Protein 7US5 (pdb70)

Foldseek 3Di:
DDDFQEEEEECCQAPQNLLLVVCCVVPHPYQYEYEEAPPRDCVSPPVCVVVQVVVPSYHYQYDALLDLVSLLCCCVVPLHQEYAYPDAPQDQLVCAVVVVRRLCSLQVSLVSNLVSQLVCCVVPVRAHAYEQEAALCQQPQPDPPDADDPPRHGDNQGSNSVSSVSSLCSQQCSCVPRVRLGEYEHEFAAFFQRRPCLDQLNLLLLQLLCVQVVNDDLEQEAADQLAKTFYFHSNQVSVLVVQVSVCSVVVNARRSHYAYDGADDMDRSVVSSLLSLVLDPCSVVHHYDHDPSNYGPGGSRYHHHDRVVSVVRGVGHGDDDVSVRSNRNSVSSNVCVVVVVRDDSD/DEEEEECCQADLNVLLVVCCVVPHPYQYEYEDAPPDDCVSPPVVVVCQVVVPSYHYQYDALLDLVSLLCVCVVPLGQEYAHPDAPQDQLVCAVVVVCRQCSLQVSLVSNLVSQLVCCVVPVSAHAYEQEAALLQCFAPDPPPQDFPPGHGDDQGSNSVSSVSSLVSQLCSCVPRVRLYEYEHEWAAFFQRPDCPDLLNLLLLLLLCVLVPVDDLEQEAADQQAKTFYFHSNQVSVLVVQVSVCSVVVNARRSHYFYHGAQDMDRSVVSSVLSLVLDPCSVPHHYHHDDSNYGPGGGHDDNNDRVPSVVRGVGHRDDDVSNRSNRNSVSSNVCVVVVVRDDSD/DEEEEECCQAPLNVLLVVCCVVPHPYQYEYEDAPPPDCPSCPVVVVCQVVVPSYHYQYDALLDLVSLLCCCVVPLGQEYAHPDAPQDQLVCQVVVVRRLCCLQVSLVSNLVSQLVCCVPPVSAHQYEQEAALCQQPQPDPPDADWPPRHGDCQGSNSVSSVNSLCSQLCSCVPRVRLGEYEHEFAAFFARRPCLDQLNLLLLLLLCVLVVNDPLEREAADLLFKTFYAYSNQVSVLVVQVSVCSVVVNARRSHYAYDGAQDMDRNVVSSVLSLVLDPCSVPHHYDYDPSNYDPGGNGYHHHDRVVSVVRGVGHGDDDVSNRSNRNSVSSNVCVVVVVRDDSD/DAEEEEECCQAPQNVVLVVCCVVPHLYQYEYEDAPPDDCVSPPVPVVCQVVVPSYHYQYDALLDLVSLLCCCVVPLHQEYHYPDAPQDQLVCAVVVVRRLRSQQVSLVSNLVSQLVCCVVPVSAHAYEQEAALCQLPQDDPPDADWPPRHGDPQGSNSVSSVNSLCSQQCSCVPRVRLGEYEHEFAAFFARPDCLDQLLLLLLLLLCVQVPNDDLEREAADLLAKTFYFHSNQVSVLVVQVSVCSVVVNARRSHYAYDGADDMDRNVVSSLLSLVLDPCSVVHHYDYDPSNYGPGGSRYHHHDRVVSCVRGVGHGDDDVSVRSVRSSVSSNVCVVVVVRDDSD

Solvent-accessible surface area: 46165 Å² total; per-residue (Å²): 138,153,168,83,66,22,0,0,0,0,17,0,16,22,17,20,1,0,10,0,0,39,27,0,16,141,84,18,108,16,49,1,6,0,7,1,105,16,71,25,29,25,66,30,0,32,104,8,0,44,72,21,23,113,184,63,72,4,53,32,39,57,0,10,11,49,0,10,0,1,0,4,28,0,0,21,76,67,83,0,64,4,0,0,5,28,15,26,20,42,19,8,60,15,0,6,61,11,1,8,28,0,0,41,13,2,0,12,0,1,0,6,0,0,0,3,0,35,12,3,52,92,84,100,53,22,60,2,6,0,0,0,15,4,9,2,28,0,3,1,97,15,148,112,65,60,124,3,59,19,145,36,84,31,43,4,2,4,0,13,0,0,0,12,0,2,0,0,19,0,0,47,0,1,0,76,16,32,100,0,72,0,0,0,0,9,8,7,15,21,0,0,30,58,40,26,18,9,21,47,3,0,6,0,0,0,1,0,1,0,18,57,52,63,67,29,92,73,16,0,56,2,9,39,43,92,6,28,35,6,3,3,0,0,90,2,0,4,59,0,0,36,48,0,4,46,26,1,76,137,62,76,6,76,36,0,40,4,0,0,0,0,4,105,53,44,19,124,10,55,69,0,3,80,19,0,19,129,58,13,146,98,9,249,55,10,120,55,114,108,27,145,109,47,52,78,60,13,29,6,26,26,5,54,18,52,17,76,47,0,81,90,67,10,146,11,103,16,111,47,76,2,125,82,0,0,88,34,0,0,57,55,21,71,59,18,11,152,129,44,26,16,9,6,39,48,102,29,0,0,0,0,16,0,14,21,19,18,1,0,12,0,0,39,36,0,14,151,82,21,125,12,74,2,7,0,7,2,102,14,72,26,29,24,66,32,0,40,104,7,0,44,65,20,19,119,169,65,76,4,55,32,38,58,0,10,10,48,0,9,0,1,0,2,27,0,1,20,76,69,86,0,63,2,0,0,4,25,16,26,21,38,21,11,62,14,0,6,62,11,0,10,27,0,0,45,13,2,1,4,0,1,0,7,0,0,0,3,0,37,12,5,53,91,75,103,54,22,59,2,1,0,0,0,15,4,10,2,20,0,0,0,112,18,108,162,80,77,142,10,30,19,138,16,56,21,37,5,2,3,0,19,0,1,0,11,1,3,1,1,23,1,0,60,1,0,0,74,15,30,96,1,55,0,0,0,0,7,6,7,21,26,0,0,33,56,41,26,17,9,18,47,3,0,7,0,0,0,0,0,2,0,8,62,52,64,68,26,95,62,13,0,40,3,10,41,36,75,3,57,40,13,3,1,0,0,99,1,0,1,63,0,0,34,50,0,4,51,29,1,72,132,62,76,7,73,36,0,39,2,0,0,0,1,4,89,55,69,16,87,11,44,85,0,6,78,19,0,20,126,56,10,139,68,8,232,47,16,89,49,97,95,35,140,112,46,58,82,58,11,35,6,46,13,72,4,75,50,8,78,46,0,84,85,66,11,146,12,98,12,113,50,77,2,124,82,0,0,85,37,0,0,53,55,23,67,65,13,15,181,136,43,30,16,6,5,48,46,100,29,0,0,0,0,18,0,14,22,19,17,1,0,11,0,0,23,28,0,11,135,87,23,130,11,75,1,9,0,8,2,102,15,75,26,29,26,63,30,1,29,105,7,0,49,72,20,25,115,168,62,66,3,55,33,38,56,0,12,11,58,0,9,0,1,0,2,28,0,0,21,77,67,86,0,62,2,0,0,4,29,15,26,21,41,20,7,60,14,0,6,60,10,0,10,28,0,0,47,14,2,0,4,0,1,0,7,0,0,0,4,0,39,13,5,49,89,78,105,54,22,62,2,4,0,0,0,13,4,10,2,27,0,3,1,106,14,160,114,70,78,116,5,61,19,141,42,76,32,43,4,2,2,0,13,0,1,0,13,1,4,0,0,18,0,0,61,0,1,0,71,14,31,100,0,71,0,0,0,0,7,8,9,16,22,0,0,29,58,39,26,17,11,19,47,4,0,6,0,0,0,0,0,2,1,8,62,53,66,70,26,91,60,20,0,37,2,12,37,44,90,6,25,35,4,2,4,0,0,95,2,0,1,64,0,0,36,46,0,3,45,33,2,72,141,58,75,7,73,41,3,38,4,0,0,0,1,4,104,60,38,18,131,10,55,82,0,5,83,19,0,20,132,57,12,141,68,9,234,46,11,127,57,119,108,37,150,105,42,63,80,60,19,28,6,25,27,6,48,14,56,18,73,48,0,82,86,65,14,144,14,111,17,110,44,81,2,126,80,0,0,88,35,0,0,67,58,22,70,51,22,12,166,132,43,20,16,6,8,44,50,111,43,26,0,0,0,0,18,0,15,21,17,19,1,0,8,0,0,38,27,0,16,142,80,24,108,14,58,1,9,0,8,1,101,13,73,26,29,28,63,29,0,32,104,7,0,42,70,20,26,119,183,64,74,3,53,32,40,59,0,12,11,38,0,10,0,1,0,4,26,0,0,20,74,65,81,0,66,1,0,0,5,26,15,25,21,40,20,7,56,15,0,6,60,10,0,16,28,0,0,41,14,2,1,2,0,2,0,6,0,0,0,2,0,36,13,3,52,90,84,102,54,21,60,3,7,0,0,0,14,4,10,3,27,0,3,2,110,16,162,111,65,77,117,4,61,20,155,41,83,31,42,4,3,2,1,15,0,1,0,12,1,3,0,0,19,0,0,75,1,1,0,77,16,32,102,0,72,1,0,0,0,6,7,10,17,24,0,0,31,60,37,24,16,9,22,45,3,0,5,0,0,0,1,0,2,1,6,58,55,64,70,29,92,63,9,0,62,2,11,37,38,90,6,25,36,5,2,2,0,0,92,2,0,4,61,0,0,35,49,0,2,47,31,1,82,143,52,76,8,73,43,4,42,4,0,0,0,1,4,99,52,42,19,123,11,54,76,0,4,80,21,0,16,126,60,9,163,81,6,254,59,15,121,58,115,103,39,148,105,42,66,81,57,19,24,6,36,24,7,52,19,54,10,68,52,0,79,89,66,10,141,15,104,18,121,48,74,2,121,78,0,0,83,41,0,0,62,58,21,63,50,17,13,154,127,45,22,13,7,6,40,48

Secondary structure (DSSP, 8-state):
-----EEEEETTTSHHHHHHHHHHHHH---EEEEEE-TTS--TTTGGGHHHHHTTSSEEEEE--TT-HHHHHHHHHHH--SEEEE--S---HHHHTTSHHHHHIIIIIHHHHHHHHHHHHHHHH----EEEEE--GGGG-SPPTT--B-TTSPP---SHHHHHHHHHHHHHHHHHHHH--EEEEEEE-EEESTT--TTSHHHHHHHHHHHHHTTSS-SEEEES----EEEEEEHHHHHHHHHHHHHHHHTT-S-TTEEEEE--SEEEEHHHHHHHHHTT-TTGGG-EEEE-GGG--SS---B--B--HHHHHHSS----S-HHHHHHHHHHHHHHHHHTT------/-EEEEETTTSHHHHHHHHHHHHH---EEEEEE-TTS--TTTGGGHHHHHTTSSEEEEE--TT-HHHHHHHHHHH--SEEEE--S---HHHHTTSHHHHHIIIIIHHHHHHHHHHHHHHHH----EEEEE--GGGG-B--TTS--STTSPP---SHHHHHHHHHHHHHHHHHHHH--EEEEEEE-EEESTT--TTSHHHHHHHHHHHHHTTSS-SEEEE-----EEEEEEHHHHHHHHHHHHHHHHHT-S-TTEEEEE--SEEEEHHHHHHHHHTTSTTGGG-EEEE-GGG--SS--B------HHHHHHS-----S-HHHHHHHHHHHHHHHHHTT-PPP--/-EEEEETTTSHHHHHHHHHHHHH---EEEEEE-TTS--TTTGGGHHHHHTTSSEEEEE--TT-HHHHHHHHHHH--SEEEE--S---HHHHTTSHHHHHIIIIIHHHHHHHHHHHHHHHH----EEEEE--GGGG-SPPTTS-B-TTSPP---SHHHHHHHHHHHHHHHHHHHH--EEEEEEE-EEESTT--TTSHHHHHHHHHHHHHTTSS-SEEEES----EEEEEEHHHHHHHHHHHHHHHHTT-S-TTEEEEE--SEEEEHHHHHHHHHTTSTTGGG-EEEE-GGG--SS---B--B--HHHHTTS-----S-HHHHHHHHHHHHHHHHHTT-PPP--/-PEEEEETTTSHHHHHHHHHHHHH---EEEEEE-TTS--TTTGGGHHHHHTT-SEEEEE--TT-HHHHHHHHHHH--SEEEE--S---HHHHTTSHHHHHIIIIIHHHHHHHHHHHHHHHH----EEEEE--GGGG-SPPTTS-B-TTSPP---SHHHHHHHHHHHHHHHHHHHH--EEEEEEE-EEESTT--TTSHHHHHHHHHHHHHTTSS-SEEEES----EEEEEEHHHHHHHHHHHHHHHHHT-S-TTEEEEE--SEEEEHHHHHHHHHTTSTTGGG-EEEE-GGG--SS---B--B--HHHHHHSS----S-HHHHHHHHHHHHHHHHHTT------

Radius of gyration: 31.57 Å; Cα contacts (8 Å, |Δi|>4): 3097; chains: 4; bounding box: 79×90×79 Å

Sequence (1373 aa):
HMMKKTALITGFTGQVGSQMADFLLENTDYDVIGMMRWQEPMDNIYHLSDRINKKDRISIFYADLNDYSSLQKLFESQRPDVIFHLAAQSYPKTSFDIPIETLQQTNIIGTANILENIRILKAKEGYDPVVHICSSSEVYGKAKVGVKLNEETAFHGASPYSISKIGTDYLGKFYGEEAYNIRTFVTRMGTHSGPRRSDVFFESTVAKQIALIEAGYQEPVIKVGNLSSVRTFQDCRDAIRAYYLLSLESEKGNIIPCGEAFNIAGEEAFKKLPEVIDILLNNFSDMGRGIEEVRQVEDRMRPIDADYQMFDNSSKIKSFIDWKAEIPVRQMLKDLLNHWRNNEIKRGRIPLNRKTALITGFTGQVGSQMADFLLENTDYDVIGMMRWQEPMDNIYHLSDRINKKDRISIFYADLNDYSSLQKLFESQRPDVIFHLAAQSYPKTSFDIPIETLQQTNIIIGTANILENIRILKAKEGYDPVVHICCSSSEVYGKAKVGVKLNEETAFHGASPYSISKIGTDYLGKFYGEEAYNIRTFVTRMGTHSGPRRSDVFFESTVAKQIALIEAGYQEPVIKVGNLSSSVRTFQDCRDAIRAYYLLSLESEKGNIPCGEAFNIAGEEAFKLPEVIDILLNFSDMGRGIEVRQVEDRMRPIDADYQMFDNSKIKSFIDWKAEIPVRQMLKDLLNHWRNEIKRGRIPLNRKTALITGFTGQVGSQMADFLLENTDYDVIGMMRWQEPMDNIYHLSDRINKKDRISIFYADLNDYSSLQKLFESQRPDVIFHLAAQSYPKTSFDIPIETLQQTNIIGTANILENIRILKAKEGYDPVVHICSSSEVYGKAKVGVKLNEETAFHGASPYSISKIGTDYLGKFYGEAYNIRTFVTRMGTHSGPRRSDVFFESTVAKQIALIEAGYQEPVIKVGNLSSVRTFQDCRDAIRAYYLLSLESEKGNIPCGEAFNIAGEEAFKLPEVIDILLNFSDMGRGIEVRQVEDRMRPIDADYQMFDNSKIKSFIDWKAEIPVRQMLKDLLNHWRNEIKRGRIPLNRKKTALITGFTGQVGSQMADFLLENTDYDVIGMMRWQEPMDNIYHLSDRINKKDRISIFYADLNDYSSLQKLFESQRPDVIFHLAAQSYPKTSFDIPIETLQQTNIIGTANILENIRILKAKEGYDPVVHICSSSEVYGKAKVGVKLNEETAFHGASPYSISKIGTDYLGKFYGEAYNIRTFVTRMGTHSGPRRSDVFFESTVAKQIALIEAGYQEPVIKVGNLSSVRTFQDCRDAIRAYYLLSLESEKGNIPCGEAFNIAGEEAFKLPEVIDILLNFSDMGRGIEVRQVEDRMRPIDADYQMFDNSKIKSFIDWKAEIPVRQMLKDLLNHWRNEIKRGRIPLNR

Organism: Campylobacter jejuni (NCBI:txid197)

Structure (mmCIF, N/CA/C/O backbone):
data_7US5
#
_entry.id   7US5
#
_cell.length_a   112.673
_cell.length_b   182.950
_cell.length_c   75.397
_cell.angle_alpha   90.000
_cell.angle_beta   90.000
_cell.angle_gamma   90.000
#
_symmetry.space_group_name_H-M   'P 21 21 2'
#
loop_
_entity.id
_entity.type
_entity.pdbx_description
1 polymer 'GDP-D-GLYCERO-D-MANNO-HEPTOSE 4,6-DEHYDRATASE'
2 non-polymer NICOTINAMIDE-ADENINE-DINUCLEOTIDE
3 non-polymer "GUANOSINE-5'-DIPHOSPHATE"
4 non-polymer 1,2-ETHANEDIOL
5 water water
#
loop_
_atom_site.group_PDB
_atom_site.id
_atom_site.type_symbol
_atom_site.label_atom_id
_atom_site.label_alt_id
_atom_site.label_comp_id
_atom_site.label_asym_id
_atom_site.label_entity_id
_atom_site.label_seq_id
_atom_site.pdbx_PDB_ins_code
_atom_site.Cartn_x
_atom_site.Cartn_y
_atom_site.Cartn_z
_atom_site.occupancy
_atom_site.B_iso_or_equiv
_atom_site.auth_seq_id
_atom_site.auth_comp_id
_atom_site.auth_asym_id
_atom_site.auth_atom_id
_atom_site.pdbx_PDB_model_num
ATOM 1 N N . HIS A 1 20 ? 4.137 -11.208 8.588 1.00 61.93 0 HIS A N 1
ATOM 2 C CA . HIS A 1 20 ? 3.679 -9.828 8.943 1.00 62.44 0 HIS A CA 1
ATOM 3 C C . HIS A 1 20 ? 3.634 -9.663 10.473 1.00 61.13 0 HIS A C 1
ATOM 4 O O . HIS A 1 20 ? 2.793 -8.866 10.937 1.00 59.19 0 HIS A O 1
ATOM 6 N N . MET A 1 21 ? 4.522 -10.355 11.214 1.00 57.41 1 MET A N 1
ATOM 7 C CA . MET A 1 21 ? 4.548 -10.420 12.708 1.00 56.42 1 MET A CA 1
ATOM 8 C C . MET A 1 21 ? 5.109 -9.103 13.270 1.00 57.49 1 MET A C 1
ATOM 9 O O . MET A 1 21 ? 6.286 -8.808 12.998 1.00 58.60 1 MET A O 1
ATOM 14 N N . MET A 1 22 ? 4.291 -8.351 14.024 1.00 56.60 2 MET A N 1
ATOM 15 C CA . MET A 1 22 ? 4.636 -7.008 14.572 1.00 55.22 2 MET A CA 1
ATOM 16 C C . MET A 1 22 ? 4.961 -7.140 16.065 1.00 47.83 2 MET A C 1
ATOM 17 O O . MET A 1 22 ? 4.176 -7.770 16.809 1.00 45.14 2 MET A O 1
ATOM 22 N N . LYS A 1 23 ? 6.113 -6.584 16.442 1.00 40.48 3 LYS A N 1
ATOM 23 C CA . LYS A 1 23 ? 6.707 -6.615 17.796 1.00 37.11 3 LYS A CA 1
ATOM 24 C C . LYS A 1 23 ? 6.788 -5.192 18.364 1.00 35.03 3 LYS A C 1
ATOM 25 O O . LYS A 1 23 ? 6.846 -4.205 17.578 1.00 29.96 3 LYS A O 1
ATOM 31 N N . LYS A 1 24 ? 6.787 -5.098 19.695 1.00 30.92 4 LYS A N 1
ATOM 32 C CA . LYS A 1 24 ? 7.225 -3.897 20.439 1.00 30.71 4 LYS A CA 1
ATOM 33 C C . LYS A 1 24 ? 8.653 -3.553 19.967 1.00 26.53 4 LYS A C 1
ATOM 34 O O . LYS A 1 24 ? 9.529 -4.453 19.982 1.00 24.13 4 LYS A O 1
ATOM 40 N N . THR A 1 25 ? 8.878 -2.317 19.508 1.00 22.74 5 THR A N 1
ATOM 41 C CA . THR A 1 25 ? 10.180 -1.881 18.919 1.00 22.30 5 THR A CA 1
ATOM 42 C C . THR A 1 25 ? 10.856 -0.866 19.859 1.00 19.56 5 THR A C 1
ATOM 43 O O . THR A 1 25 ? 10.237 0.119 20.242 1.00 19.05 5 THR A O 1
ATOM 47 N N . ALA A 1 26 ? 12.090 -1.132 20.268 1.00 18.45 6 ALA A N 1
ATOM 48 C CA . ALA A 1 26 ? 12.871 -0.199 21.109 1.00 16.55 6 ALA A CA 1
ATOM 49 C C . ALA A 1 26 ? 13.940 0.460 20.235 1.00 15.14 6 ALA A C 1
ATOM 50 O O . ALA A 1 26 ? 14.629 -0.261 19.482 1.00 15.21 6 ALA A O 1
ATOM 52 N N . LEU A 1 27 ? 14.010 1.792 20.282 1.00 13.31 7 LEU A N 1
ATOM 53 C CA . LEU A 1 27 ? 15.140 2.562 19.706 1.00 13.08 7 LEU A CA 1
ATOM 54 C C . LEU A 1 27 ? 16.133 2.863 20.820 1.00 11.91 7 LEU A C 1
ATOM 55 O O . LEU A 1 27 ? 15.721 3.350 21.888 1.00 11.34 7 LEU A O 1
ATOM 60 N N . ILE A 1 28 ? 17.400 2.616 20.540 1.00 11.39 8 ILE A N 1
ATOM 61 C CA . ILE A 1 28 ? 18.517 3.066 21.412 1.00 11.36 8 ILE A CA 1
ATOM 62 C C . ILE A 1 28 ? 19.337 4.089 20.626 1.00 10.80 8 ILE A C 1
ATOM 63 O O . ILE A 1 28 ? 19.956 3.718 19.668 1.00 9.89 8 ILE A O 1
ATOM 68 N N . THR A 1 29 ? 19.336 5.344 21.053 1.00 11.09 9 THR A N 1
ATOM 69 C CA . THR A 1 29 ? 20.350 6.334 20.586 1.00 11.39 9 THR A CA 1
ATOM 70 C C . THR A 1 29 ? 21.581 6.069 21.455 1.00 11.18 9 THR A C 1
ATOM 71 O O . THR A 1 29 ? 21.360 5.690 22.615 1.00 11.31 9 THR A O 1
ATOM 75 N N . GLY A 1 30 ? 22.793 6.216 20.926 1.00 10.81 10 GLY A N 1
ATOM 76 C CA . GLY A 1 30 ? 24.023 5.947 21.694 1.00 11.35 10 GLY A CA 1
ATOM 77 C C . GLY A 1 30 ? 24.265 4.447 21.806 1.00 11.56 10 GLY A C 1
ATOM 78 O O . GLY A 1 30 ? 24.906 4.009 22.788 1.00 11.68 10 GLY A O 1
ATOM 79 N N . PHE A 1 31 ? 23.769 3.705 20.814 1.00 11.43 11 PHE A N 1
ATOM 80 C CA . PHE A 1 31 ? 23.872 2.236 20.673 1.00 11.47 11 PHE A CA 1
ATOM 81 C C . PHE A 1 31 ? 25.329 1.775 20.789 1.00 11.38 11 PHE A C 1
ATOM 82 O O . PHE A 1 31 ? 25.514 0.722 21.404 1.00 10.75 11 PHE A O 1
ATOM 90 N N . THR A 1 32 ? 26.306 2.533 20.246 1.00 10.93 12 THR A N 1
ATOM 91 C CA . THR A 1 32 ? 27.746 2.163 20.245 1.00 10.29 12 THR A CA 1
ATOM 92 C C . THR A 1 32 ? 28.427 2.523 21.566 1.00 9.80 12 THR A C 1
ATOM 93 O O . THR A 1 32 ? 29.589 2.084 21.772 1.00 9.18 12 THR A O 1
ATOM 97 N N . GLY A 1 33 ? 27.728 3.236 22.450 1.00 9.62 13 GLY A N 1
ATOM 98 C CA . GLY A 1 33 ? 28.269 3.643 23.757 1.00 9.45 13 GLY A CA 1
ATOM 99 C C . GLY A 1 33 ? 28.184 2.546 24.810 1.00 9.05 13 GLY A C 1
ATOM 100 O O . GLY A 1 33 ? 27.512 1.508 24.560 1.00 8.16 13 GLY A O 1
ATOM 101 N N . GLN A 1 34 ? 28.794 2.813 25.969 1.00 8.86 14 GLN A N 1
ATOM 102 C CA . GLN A 1 34 ? 28.800 1.933 27.166 1.00 9.23 14 GLN A CA 1
ATOM 103 C C . GLN A 1 34 ? 27.371 1.467 27.452 1.00 9.66 14 GLN A C 1
ATOM 104 O O . GLN A 1 34 ? 27.119 0.258 27.410 1.00 10.15 14 GLN A O 1
ATOM 110 N N . VAL A 1 35 ? 26.453 2.403 27.686 1.00 10.11 15 VAL A N 1
ATOM 111 C CA . VAL A 1 35 ? 25.109 2.057 28.221 1.00 10.70 15 VAL A CA 1
ATOM 112 C C . VAL A 1 35 ? 24.227 1.492 27.097 1.00 11.12 15 VAL A C 1
ATOM 113 O O . VAL A 1 35 ? 23.606 0.454 27.331 1.00 10.51 15 VAL A O 1
ATOM 117 N N . GLY A 1 36 ? 24.191 2.116 25.919 1.00 11.75 16 GLY A N 1
ATOM 118 C CA . GLY A 1 36 ? 23.287 1.701 24.827 1.00 12.31 16 GLY A CA 1
ATOM 119 C C . GLY A 1 36 ? 23.614 0.296 24.344 1.00 12.64 16 GLY A C 1
ATOM 120 O O . GLY A 1 36 ? 22.664 -0.482 24.059 1.00 12.48 16 GLY A O 1
ATOM 121 N N . SER A 1 37 ? 24.911 -0.038 24.288 1.00 12.25 17 SER A N 1
ATOM 122 C CA . SER A 1 37 ? 25.411 -1.380 23.885 1.00 11.77 17 SER A CA 1
ATOM 123 C C . SER A 1 37 ? 24.882 -2.425 24.884 1.00 11.91 17 SER A C 1
ATOM 124 O O . SER A 1 37 ? 24.519 -3.529 24.452 1.00 11.54 17 SER A O 1
ATOM 127 N N . GLN A 1 38 ? 24.791 -2.065 26.154 1.00 11.77 18 GLN A N 1
ATOM 128 C CA . GLN A 1 38 ? 24.425 -3.014 27.226 1.00 12.89 18 GLN A CA 1
ATOM 129 C C . GLN A 1 38 ? 22.903 -3.083 27.322 1.00 13.36 18 GLN A C 1
ATOM 130 O O . GLN A 1 38 ? 22.419 -4.193 27.552 1.00 14.37 18 GLN A O 1
ATOM 136 N N . MET A 1 39 ? 22.197 -1.972 27.092 1.00 14.05 19 MET A N 1
ATOM 137 C CA . MET A 1 39 ? 20.717 -1.929 26.920 1.00 14.34 19 MET A CA 1
ATOM 138 C C . MET A 1 39 ? 20.302 -2.865 25.769 1.00 14.32 19 MET A C 1
ATOM 139 O O . MET A 1 39 ? 19.338 -3.628 25.941 1.00 13.66 19 MET A O 1
ATOM 144 N N . ALA A 1 40 ? 20.990 -2.826 24.624 1.00 14.83 20 ALA A N 1
ATOM 145 C CA . ALA A 1 40 ? 20.716 -3.757 23.503 1.00 14.60 20 ALA A CA 1
ATOM 146 C C . ALA A 1 40 ? 20.872 -5.206 23.999 1.00 14.85 20 ALA A C 1
ATOM 147 O O . ALA A 1 40 ? 19.916 -5.998 23.837 1.00 14.82 20 ALA A O 1
ATOM 149 N N . ASP A 1 41 ? 21.990 -5.539 24.645 1.00 13.80 21 ASP A N 1
ATOM 150 C CA . ASP A 1 41 ? 22.160 -6.901 25.207 1.00 13.49 21 ASP A CA 1
ATOM 151 C C . ASP A 1 41 ? 20.970 -7.220 26.101 1.00 13.05 21 ASP A C 1
ATOM 152 O O . ASP A 1 41 ? 20.396 -8.296 25.915 1.00 13.44 21 ASP A O 1
ATOM 157 N N . PHE A 1 42 ? 20.588 -6.293 26.978 1.00 12.92 22 PHE A N 1
ATOM 158 C CA . PHE A 1 42 ? 19.566 -6.522 28.021 1.00 13.68 22 PHE A CA 1
ATOM 159 C C . PHE A 1 42 ? 18.215 -6.827 27.375 1.00 14.28 22 PHE A C 1
ATOM 160 O O . PHE A 1 42 ? 17.536 -7.754 27.862 1.00 14.70 22 PHE A O 1
ATOM 168 N N . LEU A 1 43 ? 17.818 -6.044 26.365 1.00 14.16 23 LEU A N 1
ATOM 169 C CA . LEU A 1 43 ? 16.481 -6.156 25.720 1.00 14.32 23 LEU A CA 1
ATOM 170 C C . LEU A 1 43 ? 16.392 -7.467 24.938 1.00 15.03 23 LEU A C 1
ATOM 171 O O . LEU A 1 43 ? 15.332 -8.075 24.971 1.00 17.10 23 LEU A O 1
ATOM 176 N N . LEU A 1 44 ? 17.471 -7.897 24.288 1.00 15.28 24 LEU A N 1
ATOM 177 C CA . LEU A 1 44 ? 17.507 -9.144 23.502 1.00 16.49 24 LEU A CA 1
ATOM 178 C C . LEU A 1 44 ? 17.408 -10.366 24.434 1.00 18.46 24 LEU A C 1
ATOM 179 O O . LEU A 1 44 ? 16.776 -11.340 24.045 1.00 19.73 24 LEU A O 1
ATOM 184 N N . GLU A 1 45 ? 17.997 -10.321 25.624 1.00 20.13 25 GLU A N 1
ATOM 185 C CA . GLU A 1 45 ? 18.013 -11.472 26.565 1.00 23.74 25 GLU A CA 1
ATOM 186 C C . GLU A 1 45 ? 16.733 -11.510 27.419 1.00 22.02 25 GLU A C 1
ATOM 187 O O . GLU A 1 45 ? 16.306 -12.611 27.757 1.00 23.14 25 GLU A O 1
ATOM 193 N N . ASN A 1 46 ? 16.142 -10.369 27.770 1.00 21.01 26 ASN A N 1
ATOM 194 C CA . ASN A 1 46 ? 15.124 -10.304 28.853 1.00 19.84 26 ASN A CA 1
ATOM 195 C C . ASN A 1 46 ? 13.752 -9.884 28.327 1.00 19.43 26 ASN A C 1
ATOM 196 O O . ASN A 1 46 ? 12.834 -9.824 29.142 1.00 19.62 26 ASN A O 1
ATOM 201 N N . THR A 1 47 ? 13.609 -9.582 27.034 1.00 19.21 27 THR A N 1
ATOM 202 C CA . THR A 1 47 ? 12.311 -9.149 26.441 1.00 18.90 27 THR A CA 1
ATOM 203 C C . THR A 1 47 ? 12.085 -9.798 25.065 1.00 19.38 27 THR A C 1
ATOM 204 O O . THR A 1 47 ? 13.026 -10.434 24.537 1.00 17.47 27 THR A O 1
ATOM 208 N N . ASP A 1 48 ? 10.888 -9.600 24.496 1.00 22.43 28 ASP A N 1
ATOM 209 C CA . ASP A 1 48 ? 10.506 -10.029 23.117 1.00 26.18 28 ASP A CA 1
ATOM 210 C C . ASP A 1 48 ? 10.622 -8.842 22.154 1.00 23.64 28 ASP A C 1
ATOM 211 O O . ASP A 1 48 ? 10.091 -8.942 21.033 1.00 23.83 28 ASP A O 1
ATOM 216 N N . TYR A 1 49 ? 11.303 -7.764 22.558 1.00 21.45 29 TYR A N 1
ATOM 217 C CA . TYR A 1 49 ? 11.397 -6.512 21.763 1.00 21.00 29 TYR A CA 1
ATOM 218 C C . TYR A 1 49 ? 12.305 -6.694 20.535 1.00 19.46 29 TYR A C 1
ATOM 219 O O . TYR A 1 49 ? 13.360 -7.381 20.583 1.00 17.58 29 TYR A O 1
ATOM 228 N N . ASP A 1 50 ? 11.911 -6.072 19.426 1.00 18.15 30 ASP A N 1
ATOM 229 C CA . ASP A 1 50 ? 12.854 -5.771 18.320 1.00 17.55 30 ASP A CA 1
ATOM 230 C C . ASP A 1 50 ? 13.661 -4.548 18.762 1.00 16.25 30 ASP A C 1
ATOM 231 O O . ASP A 1 50 ? 13.094 -3.676 19.433 1.00 17.22 30 ASP A O 1
ATOM 236 N N . VAL A 1 51 ? 14.952 -4.509 18.458 1.00 15.91 31 VAL A N 1
ATOM 237 C CA . VAL A 1 51 ? 15.845 -3.397 18.883 1.00 14.55 31 VAL A CA 1
ATOM 238 C C . VAL A 1 51 ? 16.340 -2.660 17.643 1.00 14.60 31 VAL A C 1
ATOM 239 O O . VAL A 1 51 ? 16.814 -3.311 16.690 1.00 12.60 31 VAL A O 1
ATOM 243 N N . ILE A 1 52 ? 16.243 -1.333 17.670 1.00 14.98 32 ILE A N 1
ATOM 244 C CA . ILE A 1 52 ? 16.910 -0.488 16.641 1.00 15.16 32 ILE A CA 1
ATOM 245 C C . ILE A 1 52 ? 18.031 0.289 17.323 1.00 14.71 32 ILE A C 1
ATOM 246 O O . ILE A 1 52 ? 17.743 1.112 18.228 1.00 13.96 32 ILE A O 1
ATOM 251 N N . GLY A 1 53 ? 19.244 0.058 16.830 1.00 14.60 33 GLY A N 1
ATOM 252 C CA . GLY A 1 53 ? 20.461 0.772 17.231 1.00 14.34 33 GLY A CA 1
ATOM 253 C C . GLY A 1 53 ? 20.697 1.954 16.325 1.00 13.95 33 GLY A C 1
ATOM 254 O O . GLY A 1 53 ? 21.070 1.743 15.149 1.00 13.10 33 GLY A O 1
ATOM 255 N N . MET A 1 54 ? 20.511 3.162 16.855 1.00 13.77 34 MET A N 1
ATOM 256 C CA . MET A 1 54 ? 20.866 4.392 16.119 1.00 13.74 34 MET A CA 1
ATOM 257 C C . MET A 1 54 ? 22.384 4.546 16.183 1.00 12.87 34 MET A C 1
ATOM 258 O O . MET A 1 54 ? 22.940 4.416 17.287 1.00 13.14 34 MET A O 1
ATOM 263 N N . MET A 1 55 ? 23.015 4.849 15.060 1.00 12.29 35 MET A N 1
ATOM 264 C CA . MET A 1 55 ? 24.434 5.297 15.044 1.00 11.72 35 MET A CA 1
ATOM 265 C C . MET A 1 55 ? 24.717 6.154 13.810 1.00 10.78 35 MET A C 1
ATOM 266 O O . MET A 1 55 ? 24.029 5.991 12.777 1.00 9.93 35 MET A O 1
ATOM 271 N N . ARG A 1 56 ? 25.734 7.008 13.930 1.00 10.14 36 ARG A N 1
ATOM 272 C CA . ARG A 1 56 ? 26.544 7.563 12.816 1.00 10.01 36 ARG A CA 1
ATOM 273 C C . ARG A 1 56 ? 27.439 6.445 12.292 1.00 10.41 36 ARG A C 1
ATOM 274 O O . ARG A 1 56 ? 28.007 5.669 13.145 1.00 11.44 36 ARG A O 1
ATOM 282 N N . TRP A 1 57 ? 27.583 6.310 10.977 1.00 10.09 37 TRP A N 1
ATOM 283 C CA . TRP A 1 57 ? 28.127 5.042 10.402 1.00 10.29 37 TRP A CA 1
ATOM 284 C C . TRP A 1 57 ? 29.559 4.741 10.880 1.00 10.91 37 TRP A C 1
ATOM 285 O O . TRP A 1 57 ? 29.911 3.540 10.962 1.00 10.87 37 TRP A O 1
ATOM 296 N N . GLN A 1 58 ? 30.383 5.763 11.134 1.00 11.62 38 GLN A N 1
ATOM 297 C CA . GLN A 1 58 ? 31.837 5.577 11.408 1.00 12.59 38 GLN A CA 1
ATOM 298 C C . GLN A 1 58 ? 32.082 5.396 12.911 1.00 12.18 38 GLN A C 1
ATOM 299 O O . GLN A 1 58 ? 33.263 5.268 13.293 1.00 12.98 38 GLN A O 1
ATOM 305 N N . GLU A 1 59 ? 31.038 5.392 13.740 1.00 11.85 39 GLU A N 1
ATOM 306 C CA . GLU A 1 59 ? 31.192 5.204 15.208 1.00 11.86 39 GLU A CA 1
ATOM 307 C C . GLU A 1 59 ? 31.981 3.919 15.505 1.00 12.10 39 GLU A C 1
ATOM 308 O O . GLU A 1 59 ? 31.897 2.914 14.803 1.00 10.97 39 GLU A O 1
ATOM 314 N N . PRO A 1 60 ? 32.765 3.927 16.596 1.00 12.70 40 PRO A N 1
ATOM 315 C CA . PRO A 1 60 ? 33.524 2.758 17.007 1.00 13.55 40 PRO A CA 1
ATOM 316 C C . PRO A 1 60 ? 32.596 1.555 17.191 1.00 13.93 40 PRO A C 1
ATOM 317 O O . PRO A 1 60 ? 31.532 1.732 17.795 1.00 14.13 40 PRO A O 1
ATOM 321 N N . MET A 1 61 ? 33.071 0.386 16.780 1.00 14.71 41 MET A N 1
ATOM 322 C CA . MET A 1 61 ? 32.325 -0.900 16.770 1.00 17.13 41 MET A CA 1
ATOM 323 C C . MET A 1 61 ? 32.617 -1.705 18.047 1.00 16.12 41 MET A C 1
ATOM 324 O O . MET A 1 61 ? 31.966 -2.735 18.252 1.00 16.40 41 MET A O 1
ATOM 329 N N . ASP A 1 62 ? 33.538 -1.230 18.872 1.00 15.76 42 ASP A N 1
ATOM 330 C CA . ASP A 1 62 ? 34.124 -1.935 20.041 1.00 17.91 42 ASP A CA 1
ATOM 331 C C . ASP A 1 62 ? 33.058 -2.640 20.887 1.00 17.54 42 ASP A C 1
ATOM 332 O O . ASP A 1 62 ? 33.270 -3.826 21.222 1.00 18.60 42 ASP A O 1
ATOM 337 N N . ASN A 1 63 ? 31.979 -1.936 21.229 1.00 15.33 43 ASN A N 1
ATOM 338 C CA . ASN A 1 63 ? 30.941 -2.409 22.175 1.00 13.75 43 ASN A CA 1
ATOM 339 C C . ASN A 1 63 ? 29.893 -3.273 21.458 1.00 14.19 43 ASN A C 1
ATOM 340 O O . ASN A 1 63 ? 28.986 -3.779 22.159 1.00 14.40 43 ASN A O 1
ATOM 345 N N . ILE A 1 64 ? 29.960 -3.417 20.128 1.00 13.00 44 ILE A N 1
ATOM 346 C CA . ILE A 1 64 ? 28.850 -4.080 19.383 1.00 14.05 44 ILE A CA 1
ATOM 347 C C . ILE A 1 64 ? 29.354 -5.154 18.396 1.00 14.41 44 ILE A C 1
ATOM 348 O O . ILE A 1 64 ? 28.481 -5.740 17.699 1.00 14.92 44 ILE A O 1
ATOM 353 N N . TYR A 1 65 ? 30.659 -5.469 18.368 1.00 14.19 45 TYR A N 1
ATOM 354 C CA . TYR A 1 65 ? 31.256 -6.547 17.524 1.00 14.65 45 TYR A CA 1
ATOM 355 C C . TYR A 1 65 ? 30.472 -7.852 17.764 1.00 14.79 45 TYR A C 1
ATOM 356 O O . TYR A 1 65 ? 30.167 -8.554 16.797 1.00 14.84 45 TYR A O 1
ATOM 365 N N . HIS A 1 66 ? 30.100 -8.147 19.014 1.00 14.41 46 HIS A N 1
ATOM 366 C CA . HIS A 1 66 ? 29.409 -9.415 19.375 1.00 14.47 46 HIS A CA 1
ATOM 367 C C . HIS A 1 66 ? 27.989 -9.457 18.777 1.00 14.58 46 HIS A C 1
ATOM 368 O O . HIS A 1 66 ? 27.418 -10.550 18.691 1.00 14.06 46 HIS A O 1
ATOM 375 N N . LEU A 1 67 ? 27.450 -8.326 18.313 1.00 14.67 47 LEU A N 1
ATOM 376 C CA . LEU A 1 67 ? 26.095 -8.268 17.703 1.00 14.70 47 LEU A CA 1
ATOM 377 C C . LEU A 1 67 ? 26.138 -8.309 16.175 1.00 13.79 47 LEU A C 1
ATOM 378 O O . LEU A 1 67 ? 25.060 -8.492 15.586 1.00 14.36 47 LEU A O 1
ATOM 383 N N . SER A 1 68 ? 27.294 -8.106 15.563 1.00 13.79 48 SER A N 1
ATOM 384 C CA . SER A 1 68 ? 27.438 -7.933 14.094 1.00 14.00 48 SER A CA 1
ATOM 385 C C . SER A 1 68 ? 26.793 -9.111 13.351 1.00 15.12 48 SER A C 1
ATOM 386 O O . SER A 1 68 ? 26.060 -8.859 12.362 1.00 15.03 48 SER A O 1
ATOM 389 N N . ASP A 1 69 ? 27.047 -10.357 13.777 1.00 15.99 49 ASP A N 1
ATOM 390 C CA . ASP A 1 69 ? 26.523 -11.560 13.062 1.00 16.59 49 ASP A CA 1
ATOM 391 C C . ASP A 1 69 ? 24.986 -11.551 13.113 1.00 17.59 49 ASP A C 1
ATOM 392 O O . ASP A 1 69 ? 24.334 -11.733 12.058 1.00 19.06 49 ASP A O 1
ATOM 397 N N . ARG A 1 70 ? 24.431 -11.298 14.295 1.00 17.40 50 ARG A N 1
ATOM 398 C CA . ARG A 1 70 ? 22.975 -11.258 14.559 1.00 18.10 50 ARG A CA 1
ATOM 399 C C . ARG A 1 70 ? 22.313 -10.218 13.649 1.00 18.86 50 ARG A C 1
ATOM 400 O O . ARG A 1 70 ? 21.195 -10.456 13.127 1.00 20.11 50 ARG A O 1
ATOM 408 N N . ILE A 1 71 ? 22.965 -9.069 13.505 1.00 17.85 51 ILE A N 1
ATOM 409 C CA . ILE A 1 71 ? 22.443 -7.914 12.724 1.00 17.05 51 ILE A CA 1
ATOM 410 C C . ILE A 1 71 ? 22.514 -8.272 11.246 1.00 16.15 51 ILE A C 1
ATOM 411 O O . ILE A 1 71 ? 21.544 -8.024 10.517 1.00 14.68 51 ILE A O 1
ATOM 416 N N . ASN A 1 72 ? 23.630 -8.860 10.825 1.00 17.26 52 ASN A N 1
ATOM 417 C CA . ASN A 1 72 ? 23.788 -9.345 9.430 1.00 17.50 52 ASN A CA 1
ATOM 418 C C . ASN A 1 72 ? 22.617 -10.298 9.131 1.00 18.95 52 ASN A C 1
ATOM 419 O O . ASN A 1 72 ? 22.066 -10.214 8.047 1.00 18.37 52 ASN A O 1
ATOM 424 N N . LYS A 1 73 ? 22.188 -11.085 10.122 1.00 20.70 53 LYS A N 1
ATOM 425 C CA . LYS A 1 73 ? 21.165 -12.152 9.971 1.00 23.26 53 LYS A CA 1
ATOM 426 C C . LYS A 1 73 ? 19.742 -11.589 10.146 1.00 22.96 53 LYS A C 1
ATOM 427 O O . LYS A 1 73 ? 18.785 -12.322 9.878 1.00 22.00 53 LYS A O 1
ATOM 433 N N . LYS A 1 74 ? 19.597 -10.327 10.553 1.00 22.91 54 LYS A N 1
ATOM 434 C CA . LYS A 1 74 ? 18.280 -9.645 10.670 1.00 23.67 54 LYS A CA 1
ATOM 435 C C . LYS A 1 74 ? 17.458 -10.326 11.771 1.00 21.42 54 LYS A C 1
ATOM 436 O O . LYS A 1 74 ? 16.228 -10.387 11.678 1.00 20.17 54 LYS A O 1
ATOM 442 N N . ASP A 1 75 ? 18.140 -10.739 12.829 1.00 21.23 55 ASP A N 1
ATOM 443 C CA . ASP A 1 75 ? 17.558 -11.472 13.976 1.00 19.93 55 ASP A CA 1
ATOM 444 C C . ASP A 1 75 ? 17.337 -10.469 15.118 1.00 19.03 55 ASP A C 1
ATOM 445 O O . ASP A 1 75 ? 18.247 -10.301 15.937 1.00 17.59 55 ASP A O 1
ATOM 450 N N . ARG A 1 76 ? 16.179 -9.807 15.108 1.00 17.65 56 ARG A N 1
ATOM 451 C CA . ARG A 1 76 ? 15.580 -8.999 16.206 1.00 18.03 56 ARG A CA 1
ATOM 452 C C . ARG A 1 76 ? 16.279 -7.634 16.388 1.00 17.74 56 ARG A C 1
ATOM 453 O O . ARG A 1 76 ? 15.737 -6.813 17.151 1.00 18.43 56 ARG A O 1
ATOM 461 N N . ILE A 1 77 ? 17.439 -7.387 15.773 1.00 16.56 57 ILE A N 1
ATOM 462 C CA . ILE A 1 77 ? 18.210 -6.117 15.976 1.00 16.19 57 ILE A CA 1
ATOM 463 C C . ILE A 1 77 ? 18.670 -5.599 14.616 1.00 15.83 57 ILE A C 1
ATOM 464 O O . ILE A 1 77 ? 19.207 -6.390 13.794 1.00 16.03 57 ILE A O 1
ATOM 469 N N . SER A 1 78 ? 18.444 -4.305 14.399 1.00 16.39 58 SER A N 1
ATOM 470 C CA . SER A 1 78 ? 18.842 -3.572 13.171 1.00 15.92 58 SER A CA 1
ATOM 471 C C . SER A 1 78 ? 19.503 -2.243 13.557 1.00 15.51 58 SER A C 1
ATOM 472 O O . SER A 1 78 ? 19.314 -1.745 14.701 1.00 13.86 58 SER A O 1
ATOM 475 N N . ILE A 1 79 ? 20.213 -1.677 12.589 1.00 16.22 59 ILE A N 1
ATOM 476 C CA . ILE A 1 79 ? 20.908 -0.365 12.691 1.00 16.16 59 ILE A CA 1
ATOM 477 C C . ILE A 1 79 ? 20.166 0.637 11.816 1.00 15.78 59 ILE A C 1
ATOM 478 O O . ILE A 1 79 ? 19.885 0.312 10.670 1.00 14.44 59 ILE A O 1
ATOM 483 N N . PHE A 1 80 ? 19.862 1.809 12.364 1.00 15.54 60 PHE A N 1
ATOM 484 C CA . PHE A 1 80 ? 19.407 2.985 11.588 1.00 14.80 60 PHE A CA 1
ATOM 485 C C . PHE A 1 80 ? 20.502 4.050 11.671 1.00 14.60 60 PHE A C 1
ATOM 486 O O . PHE A 1 80 ? 20.888 4.359 12.809 1.00 13.71 60 PHE A O 1
ATOM 494 N N . TYR A 1 81 ? 21.002 4.553 10.530 1.00 13.53 61 TYR A N 1
ATOM 495 C CA . TYR A 1 81 ? 22.064 5.586 10.496 1.00 13.38 61 TYR A CA 1
ATOM 496 C C . TYR A 1 81 ? 21.394 6.959 10.605 1.00 13.43 61 TYR A C 1
ATOM 497 O O . TYR A 1 81 ? 20.595 7.313 9.735 1.00 13.39 61 TYR A O 1
ATOM 506 N N . ALA A 1 82 ? 21.676 7.680 11.694 1.00 12.90 62 ALA A N 1
ATOM 507 C CA . ALA A 1 82 ? 21.209 9.070 11.918 1.00 12.81 62 ALA A CA 1
ATOM 508 C C . ALA A 1 82 ? 22.209 9.798 12.821 1.00 12.01 62 ALA A C 1
ATOM 509 O O . ALA A 1 82 ? 22.991 9.135 13.513 1.00 11.89 62 ALA A O 1
ATOM 511 N N . ASP A 1 83 ? 22.215 11.124 12.744 1.00 11.78 63 ASP A N 1
ATOM 512 C CA . ASP A 1 83 ? 23.070 12.018 13.561 1.00 11.29 63 ASP A CA 1
ATOM 513 C C . ASP A 1 83 ? 22.124 12.902 14.367 1.00 10.97 63 ASP A C 1
ATOM 514 O O . ASP A 1 83 ? 21.159 13.406 13.782 1.00 11.33 63 ASP A O 1
ATOM 519 N N . LEU A 1 84 ? 22.372 13.043 15.661 1.00 10.53 64 LEU A N 1
ATOM 520 C CA . LEU A 1 84 ? 21.664 13.981 16.562 1.00 10.88 64 LEU A CA 1
ATOM 521 C C . LEU A 1 84 ? 21.570 15.392 15.966 1.00 10.84 64 LEU A C 1
ATOM 522 O O . LEU A 1 84 ? 20.635 16.113 16.309 1.00 9.97 64 LEU A O 1
ATOM 527 N N . ASN A 1 85 ? 22.548 15.803 15.169 1.00 12.83 65 ASN A N 1
ATOM 528 C CA . ASN A 1 85 ? 22.624 17.198 14.672 1.00 13.58 65 ASN A CA 1
ATOM 529 C C . ASN A 1 85 ? 22.032 17.252 13.273 1.00 12.28 65 ASN A C 1
ATOM 530 O O . ASN A 1 85 ? 22.140 18.281 12.659 1.00 13.16 65 ASN A O 1
ATOM 535 N N . ASP A 1 86 ? 21.502 16.157 12.747 1.00 12.06 66 ASP A N 1
ATOM 536 C CA . ASP A 1 86 ? 20.824 16.194 11.429 1.00 11.34 66 ASP A CA 1
ATOM 537 C C . ASP A 1 86 ? 19.358 15.853 11.663 1.00 11.27 66 ASP A C 1
ATOM 538 O O . ASP A 1 86 ? 19.034 14.647 11.788 1.00 12.16 66 ASP A O 1
ATOM 543 N N . TYR A 1 87 ? 18.539 16.886 11.803 1.00 10.70 67 TYR A N 1
ATOM 544 C CA . TYR A 1 87 ? 17.085 16.782 12.058 1.00 10.88 67 TYR A CA 1
ATOM 545 C C . TYR A 1 87 ? 16.442 15.881 10.995 1.00 11.01 67 TYR A C 1
ATOM 546 O O . TYR A 1 87 ? 15.523 15.106 11.370 1.00 11.15 67 TYR A O 1
ATOM 555 N N . SER A 1 88 ? 16.866 16.005 9.731 1.00 10.68 68 SER A N 1
ATOM 556 C CA . SER A 1 88 ? 16.273 15.293 8.569 1.00 10.96 68 SER A CA 1
ATOM 557 C C . SER A 1 88 ? 16.504 13.795 8.781 1.00 11.45 68 SER A C 1
ATOM 558 O O . SER A 1 88 ? 15.645 12.984 8.404 1.00 10.74 68 SER A O 1
ATOM 561 N N . SER A 1 89 ? 17.647 13.442 9.382 1.00 12.32 69 SER A N 1
ATOM 562 C CA . SER A 1 89 ? 18.045 12.026 9.588 1.00 12.28 69 SER A CA 1
ATOM 563 C C . SER A 1 89 ? 17.132 11.416 10.662 1.00 11.79 69 SER A C 1
ATOM 564 O O . SER A 1 89 ? 16.714 10.255 10.493 1.00 11.93 69 SER A O 1
ATOM 567 N N . LEU A 1 90 ? 16.761 12.202 11.674 1.00 11.51 70 LEU A N 1
ATOM 568 C CA . LEU A 1 90 ? 15.909 11.753 12.796 1.00 11.01 70 LEU A CA 1
ATOM 569 C C . LEU A 1 90 ? 14.463 11.678 12.330 1.00 11.68 70 LEU A C 1
ATOM 570 O O . LEU A 1 90 ? 13.754 10.748 12.761 1.00 10.51 70 LEU A O 1
ATOM 575 N N . GLN A 1 91 ? 14.026 12.660 11.531 1.00 12.76 71 GLN A N 1
ATOM 576 C CA . GLN A 1 91 ? 12.673 12.665 10.920 1.00 12.91 71 GLN A CA 1
ATOM 577 C C . GLN A 1 91 ? 12.471 11.320 10.210 1.00 13.67 71 GLN A C 1
ATOM 578 O O . GLN A 1 91 ? 11.462 10.643 10.521 1.00 13.04 71 GLN A O 1
ATOM 584 N N . LYS A 1 92 ? 13.390 10.942 9.315 1.00 14.15 72 LYS A N 1
ATOM 585 C CA . LYS A 1 92 ? 13.356 9.650 8.577 1.00 15.63 72 LYS A CA 1
ATOM 586 C C . LYS A 1 92 ? 13.192 8.485 9.560 1.00 16.76 72 LYS A C 1
ATOM 587 O O . LYS A 1 92 ? 12.408 7.540 9.236 1.00 17.34 72 LYS A O 1
ATOM 593 N N . LEU A 1 93 ? 13.976 8.507 10.654 1.00 15.60 73 LEU A N 1
ATOM 594 C CA . LEU A 1 93 ? 14.060 7.396 11.641 1.00 16.23 73 LEU A CA 1
ATOM 595 C C . LEU A 1 93 ? 12.696 7.272 12.323 1.00 16.31 73 LEU A C 1
ATOM 596 O O . LEU A 1 93 ? 12.124 6.177 12.304 1.00 16.09 73 LEU A O 1
ATOM 601 N N . PHE A 1 94 ? 12.137 8.360 12.835 1.00 16.61 74 PHE A N 1
ATOM 602 C CA . PHE A 1 94 ? 10.862 8.277 13.574 1.00 19.10 74 PHE A CA 1
ATOM 603 C C . PHE A 1 94 ? 9.716 7.934 12.614 1.00 19.75 74 PHE A C 1
ATOM 604 O O . PHE A 1 94 ? 8.886 7.076 12.968 1.00 19.61 74 PHE A O 1
ATOM 612 N N . GLU A 1 95 ? 9.697 8.533 11.428 1.00 20.42 75 GLU A N 1
ATOM 613 C CA . GLU A 1 95 ? 8.604 8.361 10.436 1.00 21.96 75 GLU A CA 1
ATOM 614 C C . GLU A 1 95 ? 8.562 6.908 9.971 1.00 19.72 75 GLU A C 1
ATOM 615 O O . GLU A 1 95 ? 7.463 6.337 10.043 1.00 20.77 75 GLU A O 1
ATOM 621 N N . SER A 1 96 ? 9.702 6.355 9.557 1.00 17.80 76 SER A N 1
ATOM 622 C CA . SER A 1 96 ? 9.848 5.014 8.946 1.00 18.41 76 SER A CA 1
ATOM 623 C C . SER A 1 96 ? 9.809 3.895 10.002 1.00 19.51 76 SER A C 1
ATOM 624 O O . SER A 1 96 ? 9.383 2.814 9.637 1.00 19.60 76 SER A O 1
ATOM 627 N N . GLN A 1 97 ? 10.267 4.117 11.248 1.00 20.32 77 GLN A N 1
ATOM 628 C CA . GLN A 1 97 ? 10.476 3.025 12.249 1.00 20.74 77 GLN A CA 1
ATOM 629 C C . GLN A 1 97 ? 9.454 3.086 13.410 1.00 21.38 77 GLN A C 1
ATOM 630 O O . GLN A 1 97 ? 9.273 2.046 14.081 1.00 22.68 77 GLN A O 1
ATOM 636 N N . ARG A 1 98 ? 8.850 4.245 13.694 1.00 20.77 78 ARG A N 1
ATOM 637 C CA . ARG A 1 98 ? 7.945 4.496 14.858 1.00 21.06 78 ARG A CA 1
ATOM 638 C C . ARG A 1 98 ? 8.260 3.592 16.042 1.00 19.90 78 ARG A C 1
ATOM 639 O O . ARG A 1 98 ? 7.409 2.802 16.440 1.00 22.02 78 ARG A O 1
ATOM 647 N N . PRO A 1 99 ? 9.430 3.696 16.687 1.00 18.48 79 PRO A N 1
ATOM 648 C CA . PRO A 1 99 ? 9.685 2.915 17.894 1.00 18.62 79 PRO A CA 1
ATOM 649 C C . PRO A 1 99 ? 8.628 3.203 18.968 1.00 17.38 79 PRO A C 1
ATOM 650 O O . PRO A 1 99 ? 8.221 4.335 19.103 1.00 18.53 79 PRO A O 1
ATOM 654 N N . ASP A 1 100 ? 8.216 2.174 19.699 1.00 15.91 80 ASP A N 1
ATOM 655 C CA . ASP A 1 100 ? 7.241 2.284 20.821 1.00 16.57 80 ASP A CA 1
ATOM 656 C C . ASP A 1 100 ? 7.928 2.829 22.071 1.00 16.44 80 ASP A C 1
ATOM 657 O O . ASP A 1 100 ? 7.214 3.466 22.916 1.00 17.54 80 ASP A O 1
ATOM 662 N N . VAL A 1 101 ? 9.234 2.579 22.214 1.00 15.32 81 VAL A N 1
ATOM 663 C CA . VAL A 1 101 ? 10.017 3.092 23.378 1.00 15.23 81 VAL A CA 1
ATOM 664 C C . VAL A 1 101 ? 11.372 3.605 22.873 1.00 15.31 81 VAL A C 1
ATOM 665 O O . VAL A 1 101 ? 11.953 2.954 21.993 1.00 15.33 81 VAL A O 1
ATOM 669 N N . ILE A 1 102 ? 11.839 4.744 23.395 1.00 15.25 82 ILE A N 1
ATOM 670 C CA . ILE A 1 102 ? 13.127 5.363 22.983 1.00 15.38 82 ILE A CA 1
ATOM 671 C C . ILE A 1 102 ? 14.006 5.554 24.219 1.00 14.85 82 ILE A C 1
ATOM 672 O O . ILE A 1 102 ? 13.618 6.316 25.131 1.00 15.36 82 ILE A O 1
ATOM 677 N N . PHE A 1 103 ? 15.162 4.898 24.228 1.00 14.29 83 PHE A N 1
ATOM 678 C CA . PHE A 1 103 ? 16.232 5.122 25.228 1.00 13.83 83 PHE A CA 1
ATOM 679 C C . PHE A 1 103 ? 17.203 6.131 24.626 1.00 12.65 83 PHE A C 1
ATOM 680 O O . PHE A 1 103 ? 18.003 5.736 23.803 1.00 13.15 83 PHE A O 1
ATOM 688 N N . HIS A 1 104 ? 17.063 7.412 24.977 1.00 12.48 84 HIS A N 1
ATOM 689 C CA . HIS A 1 104 ? 17.899 8.509 24.418 1.00 11.61 84 HIS A CA 1
ATOM 690 C C . HIS A 1 104 ? 19.157 8.650 25.282 1.00 10.97 84 HIS A C 1
ATOM 691 O O . HIS A 1 104 ? 19.121 9.400 26.289 1.00 9.96 84 HIS A O 1
ATOM 698 N N . LEU A 1 105 ? 20.208 7.916 24.898 1.00 10.58 85 LEU A N 1
ATOM 699 C CA . LEU A 1 105 ? 21.498 7.823 25.622 1.00 10.31 85 LEU A CA 1
ATOM 700 C C . LEU A 1 105 ? 22.602 8.569 24.858 1.00 10.19 85 LEU A C 1
ATOM 701 O O . LEU A 1 105 ? 23.649 8.820 25.476 1.00 9.16 85 LEU A O 1
ATOM 706 N N . ALA A 1 106 ? 22.400 8.878 23.573 1.00 9.72 86 ALA A N 1
ATOM 707 C CA . ALA A 1 106 ? 23.395 9.586 22.732 1.00 9.91 86 ALA A CA 1
ATOM 708 C C . ALA A 1 106 ? 23.694 10.968 23.327 1.00 9.76 86 ALA A C 1
ATOM 709 O O . ALA A 1 106 ? 22.761 11.712 23.657 1.00 10.04 86 ALA A O 1
ATOM 711 N N . ALA A 1 107 ? 24.968 11.297 23.465 1.00 9.38 87 ALA A N 1
ATOM 712 C CA . ALA A 1 107 ? 25.445 12.607 23.957 1.00 9.28 87 ALA A CA 1
ATOM 713 C C . ALA A 1 107 ? 26.957 12.700 23.725 1.00 9.16 87 ALA A C 1
ATOM 714 O O . ALA A 1 107 ? 27.599 11.638 23.530 1.00 8.65 87 ALA A O 1
ATOM 716 N N . GLN A 1 108 ? 27.496 13.923 23.762 1.00 8.93 88 GLN A N 1
ATOM 717 C CA . GLN A 1 108 ? 28.901 14.159 24.182 1.00 8.79 88 GLN A CA 1
ATOM 718 C C . GLN A 1 108 ? 28.885 13.960 25.698 1.00 8.59 88 GLN A C 1
ATOM 719 O O . GLN A 1 108 ? 28.243 14.786 26.399 1.00 9.05 88 GLN A O 1
ATOM 725 N N . SER A 1 109 ? 29.478 12.872 26.186 1.00 8.91 89 SER A N 1
ATOM 726 C CA . SER A 1 109 ? 29.243 12.361 27.568 1.00 9.45 89 SER A CA 1
ATOM 727 C C . SER A 1 109 ? 30.325 12.803 28.564 1.00 9.61 89 SER A C 1
ATOM 728 O O . SER A 1 109 ? 30.198 12.450 29.760 1.00 9.01 89 SER A O 1
ATOM 731 N N . TYR A 1 110 ? 31.338 13.545 28.114 1.00 9.85 90 TYR A N 1
ATOM 732 C CA . TYR A 1 110 ? 32.614 13.730 28.857 1.00 10.07 90 TYR A CA 1
ATOM 733 C C . TYR A 1 110 ? 32.773 15.182 29.286 1.00 9.82 90 TYR A C 1
ATOM 734 O O . TYR A 1 110 ? 32.883 16.078 28.444 1.00 10.32 90 TYR A O 1
ATOM 743 N N . PRO A 1 111 ? 32.729 15.483 30.600 1.00 10.09 91 PRO A N 1
ATOM 744 C CA . PRO A 1 111 ? 32.843 16.869 31.061 1.00 10.12 91 PRO A CA 1
ATOM 745 C C . PRO A 1 111 ? 34.127 17.588 30.651 1.00 10.32 91 PRO A C 1
ATOM 746 O O . PRO A 1 111 ? 34.049 18.750 30.325 1.00 9.88 91 PRO A O 1
ATOM 750 N N . LYS A 1 112 ? 35.251 16.872 30.649 1.00 11.07 92 LYS A N 1
ATOM 751 C CA . LYS A 1 112 ? 36.612 17.475 30.604 1.00 11.30 92 LYS A CA 1
ATOM 752 C C . LYS A 1 112 ? 36.815 18.145 29.246 1.00 11.03 92 LYS A C 1
ATOM 753 O O . LYS A 1 112 ? 37.259 19.288 29.228 1.00 10.56 92 LYS A O 1
ATOM 759 N N . THR A 1 113 ? 36.496 17.451 28.156 1.00 10.62 93 THR A N 1
ATOM 760 C CA . THR A 1 113 ? 36.597 18.012 26.790 1.00 10.27 93 THR A CA 1
ATOM 761 C C . THR A 1 113 ? 35.525 19.091 26.606 1.00 9.87 93 THR A C 1
ATOM 762 O O . THR A 1 113 ? 35.687 19.907 25.713 1.00 10.07 93 THR A O 1
ATOM 766 N N . SER A 1 114 ? 34.452 19.087 27.393 1.00 9.27 94 SER A N 1
ATOM 767 C CA . SER A 1 114 ? 33.356 20.072 27.212 1.00 8.76 94 SER A CA 1
ATOM 768 C C . SER A 1 114 ? 33.884 21.488 27.488 1.00 8.74 94 SER A C 1
ATOM 769 O O . SER A 1 114 ? 33.341 22.452 26.926 1.00 8.48 94 SER A O 1
ATOM 772 N N . PHE A 1 115 ? 34.907 21.632 28.333 1.00 8.60 95 PHE A N 1
ATOM 773 C CA . PHE A 1 115 ? 35.442 22.965 28.686 1.00 8.70 95 PHE A CA 1
ATOM 774 C C . PHE A 1 115 ? 35.947 23.657 27.415 1.00 8.56 95 PHE A C 1
ATOM 775 O O . PHE A 1 115 ? 35.626 24.829 27.231 1.00 8.79 95 PHE A O 1
ATOM 783 N N . ASP A 1 116 ? 36.686 22.963 26.554 1.00 8.62 96 ASP A N 1
ATOM 784 C CA . ASP A 1 116 ? 37.397 23.622 25.422 1.00 8.87 96 ASP A CA 1
ATOM 785 C C . ASP A 1 116 ? 36.681 23.323 24.096 1.00 8.98 96 ASP A C 1
ATOM 786 O O . ASP A 1 116 ? 37.044 23.945 23.085 1.00 8.54 96 ASP A O 1
ATOM 791 N N . ILE A 1 117 ? 35.738 22.380 24.095 1.00 8.92 97 ILE A N 1
ATOM 792 C CA . ILE A 1 117 ? 34.861 22.132 22.916 1.00 9.35 97 ILE A CA 1
ATOM 793 C C . ILE A 1 117 ? 33.438 22.361 23.377 1.00 9.18 97 ILE A C 1
ATOM 794 O O . ILE A 1 117 ? 32.621 21.461 23.265 1.00 9.51 97 ILE A O 1
ATOM 799 N N . PRO A 1 118 ? 33.109 23.541 23.957 1.00 9.08 98 PRO A N 1
ATOM 800 C CA . PRO A 1 118 ? 31.805 23.736 24.582 1.00 9.16 98 PRO A CA 1
ATOM 801 C C . PRO A 1 118 ? 30.656 23.785 23.559 1.00 8.92 98 PRO A C 1
ATOM 802 O O . PRO A 1 118 ? 29.613 23.279 23.857 1.00 8.52 98 PRO A O 1
ATOM 806 N N . ILE A 1 119 ? 30.897 24.324 22.361 1.00 8.92 99 ILE A N 1
ATOM 807 C CA . ILE A 1 119 ? 29.825 24.581 21.355 1.00 8.84 99 ILE A CA 1
ATOM 808 C C . ILE A 1 119 ? 29.283 23.232 20.888 1.00 9.18 99 ILE A C 1
ATOM 809 O O . ILE A 1 119 ? 28.048 23.064 20.929 1.00 10.02 99 ILE A O 1
ATOM 814 N N . GLU A 1 120 ? 30.139 22.278 20.511 1.00 8.87 100 GLU A N 1
ATOM 815 C CA . GLU A 1 120 ? 29.639 20.953 20.072 1.00 8.91 100 GLU A CA 1
ATOM 816 C C . GLU A 1 120 ? 28.933 20.255 21.248 1.00 8.82 100 GLU A C 1
ATOM 817 O O . GLU A 1 120 ? 27.956 19.563 21.021 1.00 7.89 100 GLU A O 1
ATOM 823 N N . THR A 1 121 ? 29.375 20.443 22.484 1.00 9.14 101 THR A N 1
ATOM 824 C CA . THR A 1 121 ? 28.715 19.787 23.641 1.00 9.40 101 THR A CA 1
ATOM 825 C C . THR A 1 121 ? 27.290 20.334 23.761 1.00 9.38 101 THR A C 1
ATOM 826 O O . THR A 1 121 ? 26.349 19.515 23.946 1.00 9.21 101 THR A O 1
ATOM 830 N N . LEU A 1 122 ? 27.149 21.656 23.723 1.00 9.78 102 LEU A N 1
ATOM 831 C CA . LEU A 1 122 ? 25.831 22.316 23.849 1.00 10.05 102 LEU A CA 1
ATOM 832 C C . LEU A 1 122 ? 24.964 21.911 22.650 1.00 10.08 102 LEU A C 1
ATOM 833 O O . LEU A 1 122 ? 23.807 21.562 22.911 1.00 10.81 102 LEU A O 1
ATOM 838 N N . GLN A 1 123 ? 25.504 21.924 21.421 1.00 9.97 103 GLN A N 1
ATOM 839 C CA A GLN A 1 123 ? 24.732 21.633 20.181 0.50 10.17 103 GLN A CA 1
ATOM 840 C CA B GLN A 1 123 ? 24.733 21.620 20.184 0.50 10.06 103 GLN A CA 1
ATOM 841 C C . GLN A 1 123 ? 24.218 20.177 20.245 1.00 10.47 103 GLN A C 1
ATOM 842 O O . GLN A 1 123 ? 23.014 19.963 20.073 1.00 10.23 103 GLN A O 1
ATOM 853 N N . THR A 1 124 ? 25.113 19.213 20.469 1.00 10.06 104 THR A N 1
ATOM 854 C CA . THR A 1 124 ? 24.789 17.772 20.382 1.00 9.71 104 THR A CA 1
ATOM 855 C C . THR A 1 124 ? 23.820 17.367 21.499 1.00 9.13 104 THR A C 1
ATOM 856 O O . THR A 1 124 ? 22.923 16.577 21.233 1.00 8.15 104 THR A O 1
ATOM 860 N N . ASN A 1 125 ? 23.977 17.924 22.699 1.00 8.96 105 ASN A N 1
ATOM 861 C CA . ASN A 1 125 ? 23.218 17.458 23.885 1.00 8.83 105 ASN A CA 1
ATOM 862 C C . ASN A 1 125 ? 21.892 18.210 23.940 1.00 9.77 105 ASN A C 1
ATOM 863 O O . ASN A 1 125 ? 20.840 17.516 23.961 1.00 10.01 105 ASN A O 1
ATOM 868 N N . ILE A 1 126 ? 21.920 19.554 23.935 1.00 10.44 106 ILE A N 1
ATOM 869 C CA . ILE A 1 126 ? 20.672 20.370 23.998 1.00 11.06 106 ILE A CA 1
ATOM 870 C C . ILE A 1 126 ? 19.922 20.288 22.657 1.00 11.63 106 ILE A C 1
ATOM 871 O O . ILE A 1 126 ? 18.774 19.798 22.664 1.00 11.52 106 ILE A O 1
ATOM 876 N N . ILE A 1 127 ? 20.523 20.737 21.551 1.00 12.09 107 ILE A N 1
ATOM 877 C CA . ILE A 1 127 ? 19.826 20.798 20.229 1.00 12.44 107 ILE A CA 1
ATOM 878 C C . ILE A 1 127 ? 19.509 19.378 19.727 1.00 12.03 107 ILE A C 1
ATOM 879 O O . ILE A 1 127 ? 18.389 19.176 19.178 1.00 11.06 107 ILE A O 1
ATOM 884 N N . GLY A 1 128 ? 20.457 18.442 19.861 1.00 10.58 108 GLY A N 1
ATOM 885 C CA . GLY A 1 128 ? 20.235 17.019 19.574 1.00 10.77 108 GLY A CA 1
ATOM 886 C C . GLY A 1 128 ? 18.967 16.499 20.234 1.00 10.30 108 GLY A C 1
ATOM 887 O O . GLY A 1 128 ? 18.137 15.905 19.535 1.00 9.44 108 GLY A O 1
ATOM 888 N N . THR A 1 129 ? 18.800 16.752 21.530 1.00 10.50 109 THR A N 1
ATOM 889 C CA . THR A 1 129 ? 17.626 16.290 22.308 1.00 10.90 109 THR A CA 1
ATOM 890 C C . THR A 1 129 ? 16.371 17.008 21.790 1.00 11.43 109 THR A C 1
ATOM 891 O O . THR A 1 129 ? 15.333 16.350 21.664 1.00 11.16 109 THR A O 1
ATOM 895 N N . ALA A 1 130 ? 16.472 18.307 21.501 1.00 11.01 110 ALA A N 1
ATOM 896 C CA . ALA A 1 130 ? 15.384 19.110 20.905 1.00 10.65 110 ALA A CA 1
ATOM 897 C C . ALA A 1 130 ? 14.998 18.555 19.527 1.00 10.17 110 ALA A C 1
ATOM 898 O O . ALA A 1 130 ? 13.812 18.478 19.269 1.00 9.97 110 ALA A O 1
ATOM 900 N N . ASN A 1 131 ? 15.953 18.119 18.706 1.00 10.16 111 ASN A N 1
ATOM 901 C CA . ASN A 1 131 ? 15.696 17.564 17.348 1.00 9.94 111 ASN A CA 1
ATOM 902 C C . ASN A 1 131 ? 14.854 16.294 17.502 1.00 10.34 111 ASN A C 1
ATOM 903 O O . ASN A 1 131 ? 13.894 16.075 16.697 1.00 9.55 111 ASN A O 1
ATOM 908 N N . ILE A 1 132 ? 15.200 15.481 18.502 1.00 10.15 112 ILE A N 1
ATOM 909 C CA . ILE A 1 132 ? 14.481 14.208 18.770 1.00 10.53 112 ILE A CA 1
ATOM 910 C C . ILE A 1 132 ? 13.049 14.535 19.187 1.00 10.68 112 ILE A C 1
ATOM 911 O O . ILE A 1 132 ? 12.103 13.969 18.588 1.00 10.69 112 ILE A O 1
ATOM 916 N N . LEU A 1 133 ? 12.895 15.411 20.166 1.00 10.69 113 LEU A N 1
ATOM 917 C CA . LEU A 1 133 ? 11.586 15.658 20.808 1.00 11.32 113 LEU A CA 1
ATOM 918 C C . LEU A 1 133 ? 10.631 16.420 19.881 1.00 11.86 113 LEU A C 1
ATOM 919 O O . LEU A 1 133 ? 9.391 16.152 19.948 1.00 11.94 113 LEU A O 1
ATOM 924 N N . GLU A 1 134 ? 11.145 17.358 19.094 1.00 11.54 114 GLU A N 1
ATOM 925 C CA . GLU A 1 134 ? 10.305 18.139 18.151 1.00 12.05 114 GLU A CA 1
ATOM 926 C C . GLU A 1 134 ? 9.819 17.174 17.061 1.00 12.12 114 GLU A C 1
ATOM 927 O O . GLU A 1 134 ? 8.625 17.234 16.707 1.00 10.94 114 GLU A O 1
ATOM 933 N N . ASN A 1 135 ? 10.682 16.259 16.594 1.00 12.68 115 ASN A N 1
ATOM 934 C CA . ASN A 1 135 ? 10.252 15.230 15.617 1.00 13.36 115 ASN A CA 1
ATOM 935 C C . ASN A 1 135 ? 9.079 14.441 16.224 1.00 14.40 115 ASN A C 1
ATOM 936 O O . ASN A 1 135 ? 8.088 14.195 15.499 1.00 13.83 115 ASN A O 1
ATOM 941 N N . ILE A 1 136 ? 9.188 14.043 17.491 1.00 14.58 116 ILE A N 1
ATOM 942 C CA . ILE A 1 136 ? 8.156 13.192 18.153 1.00 14.46 116 ILE A CA 1
ATOM 943 C C . ILE A 1 136 ? 6.868 14.015 18.278 1.00 14.96 116 ILE A C 1
ATOM 944 O O . ILE A 1 136 ? 5.796 13.496 17.938 1.00 14.67 116 ILE A O 1
ATOM 949 N N . ARG A 1 137 ? 6.991 15.257 18.737 1.00 14.77 117 ARG A N 1
ATOM 950 C CA . ARG A 1 137 ? 5.853 16.174 18.964 1.00 15.50 117 ARG A CA 1
ATOM 951 C C . ARG A 1 137 ? 4.993 16.261 17.699 1.00 16.54 117 ARG A C 1
ATOM 952 O O . ARG A 1 137 ? 3.761 16.187 17.803 1.00 17.08 117 ARG A O 1
ATOM 960 N N . ILE A 1 138 ? 5.638 16.471 16.556 1.00 17.23 118 ILE A N 1
ATOM 961 C CA . ILE A 1 138 ? 4.974 16.734 15.251 1.00 17.73 118 ILE A CA 1
ATOM 962 C C . ILE A 1 138 ? 4.300 15.428 14.813 1.00 19.20 118 ILE A C 1
ATOM 963 O O . ILE A 1 138 ? 3.137 15.507 14.387 1.00 19.98 118 ILE A O 1
ATOM 968 N N . LEU A 1 139 ? 4.963 14.272 14.946 1.00 19.40 119 LEU A N 1
ATOM 969 C CA . LEU A 1 139 ? 4.360 12.964 14.577 1.00 20.45 119 LEU A CA 1
ATOM 970 C C . LEU A 1 139 ? 3.190 12.663 15.515 1.00 21.46 119 LEU A C 1
ATOM 971 O O . LEU A 1 139 ? 2.207 12.079 15.028 1.00 20.78 119 LEU A O 1
ATOM 976 N N . LYS A 1 140 ? 3.279 13.046 16.794 1.00 21.24 120 LYS A N 1
ATOM 977 C CA . LYS A 1 140 ? 2.153 12.862 17.746 1.00 22.78 120 LYS A CA 1
ATOM 978 C C . LYS A 1 140 ? 0.940 13.680 17.264 1.00 23.43 120 LYS A C 1
ATOM 979 O O . LYS A 1 140 ? -0.161 13.133 17.227 1.00 22.50 120 LYS A O 1
ATOM 985 N N . ALA A 1 141 ? 1.127 14.952 16.913 1.00 24.65 121 ALA A N 1
ATOM 986 C CA . ALA A 1 141 ? 0.012 15.869 16.593 1.00 24.44 121 ALA A CA 1
ATOM 987 C C . ALA A 1 141 ? -0.679 15.379 15.318 1.00 25.65 121 ALA A C 1
ATOM 988 O O . ALA A 1 141 ? -1.925 15.423 15.269 1.00 26.98 121 ALA A O 1
ATOM 990 N N . LYS A 1 142 ? 0.106 14.893 14.348 1.00 26.98 122 LYS A N 1
ATOM 991 C CA . LYS A 1 142 ? -0.387 14.475 13.014 1.00 26.55 122 LYS A CA 1
ATOM 992 C C . LYS A 1 142 ? -1.051 13.111 13.128 1.00 25.52 122 LYS A C 1
ATOM 993 O O . LYS A 1 142 ? -2.155 12.970 12.599 1.00 28.02 122 LYS A O 1
ATOM 999 N N . GLU A 1 143 ? -0.368 12.138 13.733 1.00 23.27 123 GLU A N 1
ATOM 1000 C CA . GLU A 1 143 ? -0.703 10.707 13.548 1.00 22.86 123 GLU A CA 1
ATOM 1001 C C . GLU A 1 143 ? -1.007 10.010 14.878 1.00 22.03 123 GLU A C 1
ATOM 1002 O O . GLU A 1 143 ? -1.355 8.818 14.809 1.00 20.96 123 GLU A O 1
ATOM 1008 N N . GLY A 1 144 ? -0.935 10.724 16.011 1.00 22.02 124 GLY A N 1
ATOM 1009 C CA . GLY A 1 144 ? -1.178 10.181 17.370 1.00 21.35 124 GLY A CA 1
ATOM 1010 C C . GLY A 1 144 ? -0.071 9.260 17.876 1.00 19.67 124 GLY A C 1
ATOM 1011 O O . GLY A 1 144 ? -0.315 8.567 18.850 1.00 19.30 124 GLY A O 1
ATOM 1012 N N . TYR A 1 145 ? 1.102 9.242 17.243 1.00 19.42 125 TYR A N 1
ATOM 1013 C CA . TYR A 1 145 ? 2.334 8.555 17.725 1.00 19.53 125 TYR A CA 1
ATOM 1014 C C . TYR A 1 145 ? 2.612 8.956 19.181 1.00 19.27 125 TYR A C 1
ATOM 1015 O O . TYR A 1 145 ? 2.612 10.156 19.489 1.00 19.06 125 TYR A O 1
ATOM 1024 N N . ASP A 1 146 ? 2.785 7.966 20.066 1.00 18.82 126 ASP A N 1
ATOM 1025 C CA . ASP A 1 146 ? 2.756 8.173 21.536 1.00 19.15 126 ASP A CA 1
ATOM 1026 C C . ASP A 1 146 ? 3.764 7.226 22.183 1.00 18.48 126 ASP A C 1
ATOM 1027 O O . ASP A 1 146 ? 3.403 6.353 22.992 1.00 17.54 126 ASP A O 1
ATOM 1032 N N . PRO A 1 147 ? 5.063 7.389 21.849 1.00 16.65 127 PRO A N 1
ATOM 1033 C CA . PRO A 1 147 ? 6.102 6.503 22.364 1.00 15.55 127 PRO A CA 1
ATOM 1034 C C . PRO A 1 147 ? 6.394 6.871 23.816 1.00 14.61 127 PRO A C 1
ATOM 1035 O O . PRO A 1 147 ? 6.160 7.985 24.202 1.00 14.77 127 PRO A O 1
ATOM 1039 N N . VAL A 1 148 ? 6.928 5.924 24.574 1.00 14.32 128 VAL A N 1
ATOM 1040 C CA . VAL A 1 148 ? 7.626 6.235 25.846 1.00 13.45 128 VAL A CA 1
ATOM 1041 C C . VAL A 1 148 ? 9.016 6.775 25.524 1.00 12.99 128 VAL A C 1
ATOM 1042 O O . VAL A 1 148 ? 9.741 6.106 24.750 1.00 12.30 128 VAL A O 1
ATOM 1046 N N . VAL A 1 149 ? 9.399 7.910 26.116 1.00 13.18 129 VAL A N 1
ATOM 1047 C CA . VAL A 1 149 ? 10.712 8.558 25.801 1.00 12.90 129 VAL A CA 1
ATOM 1048 C C . VAL A 1 149 ? 11.532 8.702 27.076 1.00 13.00 129 VAL A C 1
ATOM 1049 O O . VAL A 1 149 ? 11.219 9.613 27.868 1.00 12.10 129 VAL A O 1
ATOM 1053 N N . HIS A 1 150 ? 12.558 7.850 27.220 1.00 12.93 130 HIS A N 1
ATOM 1054 C CA . HIS A 1 150 ? 13.638 7.975 28.230 1.00 12.76 130 HIS A CA 1
ATOM 1055 C C . HIS A 1 150 ? 14.609 9.070 27.774 1.00 12.78 130 HIS A C 1
ATOM 1056 O O . HIS A 1 150 ? 15.309 8.885 26.738 1.00 12.55 130 HIS A O 1
ATOM 1063 N N . ILE A 1 151 ? 14.614 10.193 28.480 1.00 13.46 131 ILE A N 1
ATOM 1064 C CA . ILE A 1 151 ? 15.596 11.293 28.262 1.00 14.09 131 ILE A CA 1
ATOM 1065 C C . ILE A 1 151 ? 16.649 11.156 29.353 1.00 13.58 131 ILE A C 1
ATOM 1066 O O . ILE A 1 151 ? 16.310 11.379 30.499 1.00 13.03 131 ILE A O 1
ATOM 1071 N N . CYS A 1 152 ? 17.861 10.743 28.990 1.00 13.95 132 CYS A N 1
ATOM 1072 C CA . CYS A 1 152 ? 18.955 10.540 29.957 1.00 14.74 132 CYS A CA 1
ATOM 1073 C C . CYS A 1 152 ? 19.614 11.886 30.221 1.00 14.46 132 CYS A C 1
ATOM 1074 O O . CYS A 1 152 ? 20.238 12.434 29.309 1.00 16.10 132 CYS A O 1
ATOM 1077 N N . SER A 1 153 ? 19.480 12.353 31.453 1.00 13.86 133 SER A N 1
ATOM 1078 C CA . SER A 1 153 ? 20.138 13.544 32.034 1.00 14.11 133 SER A CA 1
ATOM 1079 C C . SER A 1 153 ? 21.363 13.077 32.842 1.00 14.95 133 SER A C 1
ATOM 1080 O O . SER A 1 153 ? 21.943 12.054 32.495 1.00 15.14 133 SER A O 1
ATOM 1083 N N . SER A 1 154 ? 21.717 13.766 33.922 1.00 15.46 134 SER A N 1
ATOM 1084 C CA . SER A 1 154 ? 22.946 13.495 34.701 1.00 16.03 134 SER A CA 1
ATOM 1085 C C . SER A 1 154 ? 22.774 14.115 36.084 1.00 15.53 134 SER A C 1
ATOM 1086 O O . SER A 1 154 ? 22.151 15.185 36.181 1.00 14.45 134 SER A O 1
ATOM 1089 N N . SER A 1 155 ? 23.328 13.482 37.112 1.00 15.65 135 SER A N 1
ATOM 1090 C CA . SER A 1 155 ? 23.503 14.091 38.456 1.00 15.65 135 SER A CA 1
ATOM 1091 C C . SER A 1 155 ? 24.370 15.344 38.338 1.00 14.44 135 SER A C 1
ATOM 1092 O O . SER A 1 155 ? 24.364 16.122 39.279 1.00 15.86 135 SER A O 1
ATOM 1095 N N . GLU A 1 156 ? 25.108 15.516 37.240 1.00 14.75 136 GLU A N 1
ATOM 1096 C CA . GLU A 1 156 ? 25.909 16.740 36.994 1.00 14.72 136 GLU A CA 1
ATOM 1097 C C . GLU A 1 156 ? 25.000 17.945 36.752 1.00 13.80 136 GLU A C 1
ATOM 1098 O O . GLU A 1 156 ? 25.553 19.076 36.778 1.00 14.27 136 GLU A O 1
ATOM 1104 N N . VAL A 1 157 ? 23.673 17.781 36.601 1.00 12.63 137 VAL A N 1
ATOM 1105 C CA . VAL A 1 157 ? 22.760 18.972 36.649 1.00 12.24 137 VAL A CA 1
ATOM 1106 C C . VAL A 1 157 ? 22.932 19.666 38.016 1.00 12.07 137 VAL A C 1
ATOM 1107 O O . VAL A 1 157 ? 22.776 20.883 38.088 1.00 12.44 137 VAL A O 1
ATOM 1111 N N . TYR A 1 158 ? 23.298 18.947 39.070 1.00 12.36 138 TYR A N 1
ATOM 1112 C CA . TYR A 1 158 ? 23.432 19.515 40.445 1.00 13.11 138 TYR A CA 1
ATOM 1113 C C . TYR A 1 158 ? 24.837 20.110 40.637 1.00 13.02 138 TYR A C 1
ATOM 1114 O O . TYR A 1 158 ? 25.113 20.750 41.680 1.00 13.38 138 TYR A O 1
ATOM 1123 N N . GLY A 1 159 ? 25.665 19.974 39.604 1.00 13.45 139 GLY A N 1
ATOM 1124 C CA . GLY A 1 159 ? 27.070 20.415 39.507 1.00 14.39 139 GLY A CA 1
ATOM 1125 C C . GLY A 1 159 ? 27.822 20.185 40.805 1.00 14.72 139 GLY A C 1
ATOM 1126 O O . GLY A 1 159 ? 27.790 19.043 41.313 1.00 13.87 139 GLY A O 1
ATOM 1127 N N . LYS A 1 160 ? 28.403 21.263 41.331 1.00 15.69 140 LYS A N 1
ATOM 1128 C CA . LYS A 1 160 ? 29.171 21.312 42.601 1.00 18.44 140 LYS A CA 1
ATOM 1129 C C . LYS A 1 160 ? 28.169 21.561 43.729 1.00 19.07 140 LYS A C 1
ATOM 1130 O O . LYS A 1 160 ? 27.814 22.714 43.968 1.00 18.54 140 LYS A O 1
ATOM 1136 N N . ALA A 1 161 ? 27.672 20.483 44.312 1.00 20.21 141 ALA A N 1
ATOM 1137 C CA . ALA A 1 161 ? 26.614 20.468 45.340 1.00 21.79 141 ALA A CA 1
ATOM 1138 C C . ALA A 1 161 ? 27.245 20.728 46.709 1.00 24.72 141 ALA A C 1
ATOM 1139 O O . ALA A 1 161 ? 28.442 20.467 46.857 1.00 21.49 141 ALA A O 1
ATOM 1141 N N . LYS A 1 162 ? 26.469 21.196 47.689 1.00 31.71 142 LYS A N 1
ATOM 1142 C CA . LYS A 1 162 ? 27.008 21.406 49.062 1.00 36.37 142 LYS A CA 1
ATOM 1143 C C . LYS A 1 162 ? 27.380 20.038 49.656 1.00 33.57 142 LYS A C 1
ATOM 1144 O O . LYS A 1 162 ? 26.643 19.038 49.465 1.00 31.71 142 LYS A O 1
ATOM 1150 N N . VAL A 1 163 ? 28.545 19.997 50.294 1.00 34.32 143 VAL A N 1
ATOM 1151 C CA . VAL A 1 163 ? 29.162 18.762 50.859 1.00 34.31 143 VAL A CA 1
ATOM 1152 C C . VAL A 1 163 ? 28.301 18.270 52.029 1.00 32.29 143 VAL A C 1
ATOM 1153 O O . VAL A 1 163 ? 27.733 19.096 52.766 1.00 29.71 143 VAL A O 1
ATOM 1157 N N . GLY A 1 164 ? 28.208 16.947 52.165 1.00 34.43 144 GLY A N 1
ATOM 1158 C CA . GLY A 1 164 ? 27.582 16.255 53.304 1.00 33.13 144 GLY A CA 1
ATOM 1159 C C . GLY A 1 164 ? 26.077 16.187 53.199 1.00 33.25 144 GLY A C 1
ATOM 1160 O O . GLY A 1 164 ? 25.452 15.781 54.197 1.00 33.69 144 GLY A O 1
ATOM 1161 N N . VAL A 1 165 ? 25.504 16.577 52.057 1.00 32.45 145 VAL A N 1
ATOM 1162 C CA . VAL A 1 165 ? 24.027 16.552 51.839 1.00 30.64 145 VAL A CA 1
ATOM 1163 C C . VAL A 1 165 ? 23.731 15.564 50.718 1.00 28.36 145 VAL A C 1
ATOM 1164 O O . VAL A 1 165 ? 24.503 15.538 49.743 1.00 27.83 145 VAL A O 1
ATOM 1168 N N . LYS A 1 166 ? 22.684 14.758 50.889 1.00 26.80 146 LYS A N 1
ATOM 1169 C CA . LYS A 1 166 ? 22.162 13.864 49.832 1.00 27.68 146 LYS A CA 1
ATOM 1170 C C . LYS A 1 166 ? 21.395 14.708 48.796 1.00 26.49 146 LYS A C 1
ATOM 1171 O O . LYS A 1 166 ? 20.613 15.592 49.186 1.00 24.52 146 LYS A O 1
ATOM 1177 N N . LEU A 1 167 ? 21.678 14.474 47.515 1.00 23.85 147 LEU A N 1
ATOM 1178 C CA . LEU A 1 167 ? 20.856 14.908 46.361 1.00 23.74 147 LEU A CA 1
ATOM 1179 C C . LEU A 1 167 ? 19.440 14.345 46.500 1.00 23.48 147 LEU A C 1
ATOM 1180 O O . LEU A 1 167 ? 19.313 13.155 46.828 1.00 24.50 147 LEU A O 1
ATOM 1185 N N . ASN A 1 168 ? 18.422 15.160 46.213 1.00 23.10 148 ASN A N 1
ATOM 1186 C CA . ASN A 1 168 ? 17.066 14.693 45.799 1.00 21.85 148 ASN A CA 1
ATOM 1187 C C . ASN A 1 168 ? 16.643 15.471 44.538 1.00 20.75 148 ASN A C 1
ATOM 1188 O O . ASN A 1 168 ? 17.425 16.307 44.043 1.00 19.37 148 ASN A O 1
ATOM 1193 N N . GLU A 1 169 ? 15.439 15.224 44.027 1.00 20.88 149 GLU A N 1
ATOM 1194 C CA . GLU A 1 169 ? 15.034 15.723 42.692 1.00 19.92 149 GLU A CA 1
ATOM 1195 C C . GLU A 1 169 ? 14.736 17.221 42.768 1.00 19.71 149 GLU A C 1
ATOM 1196 O O . GLU A 1 169 ? 14.683 17.855 41.699 1.00 19.89 149 GLU A O 1
ATOM 1202 N N . GLU A 1 170 ? 14.619 17.792 43.965 1.00 18.80 150 GLU A N 1
ATOM 1203 C CA . GLU A 1 170 ? 14.301 19.236 44.129 1.00 19.45 150 GLU A CA 1
ATOM 1204 C C . GLU A 1 170 ? 15.579 20.000 44.502 1.00 18.01 150 GLU A C 1
ATOM 1205 O O . GLU A 1 170 ? 15.471 21.202 44.713 1.00 17.92 150 GLU A O 1
ATOM 1211 N N . THR A 1 171 ? 16.740 19.338 44.598 1.00 16.97 151 THR A N 1
ATOM 1212 C CA . THR A 1 171 ? 18.057 20.008 44.843 1.00 16.50 151 THR A CA 1
ATOM 1213 C C . THR A 1 171 ? 18.304 21.048 43.740 1.00 15.69 151 THR A C 1
ATOM 1214 O O . THR A 1 171 ? 18.000 20.750 42.561 1.00 15.26 151 THR A O 1
ATOM 1218 N N . ALA A 1 172 ? 18.786 22.236 44.103 1.00 15.18 152 ALA A N 1
ATOM 1219 C CA . ALA A 1 172 ? 19.105 23.318 43.146 1.00 15.45 152 ALA A CA 1
ATOM 1220 C C . ALA A 1 172 ? 20.123 22.795 42.119 1.00 15.18 152 ALA A C 1
ATOM 1221 O O . ALA A 1 172 ? 21.035 22.068 42.523 1.00 14.72 152 ALA A O 1
ATOM 1223 N N . PHE A 1 173 ? 19.947 23.142 40.839 1.00 15.32 153 PHE A N 1
ATOM 1224 C CA . PHE A 1 173 ? 20.915 22.869 39.745 1.00 14.66 153 PHE A CA 1
ATOM 1225 C C . PHE A 1 173 ? 22.121 23.804 39.887 1.00 14.39 153 PHE A C 1
ATOM 1226 O O . PHE A 1 173 ? 22.010 24.909 40.433 1.00 15.43 153 PHE A O 1
ATOM 1234 N N . HIS A 1 174 ? 23.279 23.340 39.431 1.00 13.50 154 HIS A N 1
ATOM 1235 C CA . HIS A 1 174 ? 24.515 24.152 39.357 1.00 13.21 154 HIS A CA 1
ATOM 1236 C C . HIS A 1 174 ? 25.277 23.789 38.080 1.00 12.66 154 HIS A C 1
ATOM 1237 O O . HIS A 1 174 ? 25.402 22.584 37.777 1.00 13.53 154 HIS A O 1
ATOM 1244 N N . GLY A 1 175 ? 25.710 24.801 37.342 1.00 12.23 155 GLY A N 1
ATOM 1245 C CA . GLY A 1 175 ? 26.417 24.631 36.059 1.00 12.89 155 GLY A CA 1
ATOM 1246 C C . GLY A 1 175 ? 27.912 24.515 36.301 1.00 13.03 155 GLY A C 1
ATOM 1247 O O . GLY A 1 175 ? 28.543 25.560 36.523 1.00 14.38 155 GLY A O 1
ATOM 1248 N N . ALA A 1 176 ? 28.462 23.297 36.306 1.00 12.74 156 ALA A N 1
ATOM 1249 C CA . ALA A 1 176 ? 29.873 23.036 36.682 1.00 12.00 156 ALA A CA 1
ATOM 1250 C C . ALA A 1 176 ? 30.779 22.956 35.449 1.00 11.62 156 ALA A C 1
ATOM 1251 O O . ALA A 1 176 ? 32.022 22.952 35.625 1.00 11.75 156 ALA A O 1
ATOM 1253 N N . SER A 1 177 ? 30.192 22.840 34.262 1.00 10.66 157 SER A N 1
ATOM 1254 C CA . SER A 1 177 ? 30.900 22.631 32.979 1.00 10.07 157 SER A CA 1
ATOM 1255 C C . SER A 1 177 ? 29.905 22.831 31.852 1.00 10.13 157 SER A C 1
ATOM 1256 O O . SER A 1 177 ? 28.704 22.767 32.098 1.00 10.59 157 SER A O 1
ATOM 1259 N N . PRO A 1 178 ? 30.372 23.010 30.598 1.00 10.10 158 PRO A N 1
ATOM 1260 C CA . PRO A 1 178 ? 29.474 23.046 29.454 1.00 10.21 158 PRO A CA 1
ATOM 1261 C C . PRO A 1 178 ? 28.678 21.745 29.370 1.00 10.80 158 PRO A C 1
ATOM 1262 O O . PRO A 1 178 ? 27.520 21.808 29.029 1.00 11.28 158 PRO A O 1
ATOM 1266 N N . TYR A 1 179 ? 29.281 20.614 29.719 1.00 11.29 159 TYR A N 1
ATOM 1267 C CA . TYR A 1 179 ? 28.576 19.310 29.737 1.00 11.65 159 TYR A CA 1
ATOM 1268 C C . TYR A 1 179 ? 27.397 19.394 30.721 1.00 11.47 159 TYR A C 1
ATOM 1269 O O . TYR A 1 179 ? 26.280 19.022 30.355 1.00 11.74 159 TYR A O 1
ATOM 1278 N N . SER A 1 180 ? 27.646 19.872 31.933 1.00 11.19 160 SER A N 1
ATOM 1279 C CA . SER A 1 180 ? 26.631 20.063 33.003 1.00 11.69 160 SER A CA 1
ATOM 1280 C C . SER A 1 180 ? 25.473 20.928 32.485 1.00 11.90 160 SER A C 1
ATOM 1281 O O . SER A 1 180 ? 24.288 20.578 32.704 1.00 12.64 160 SER A O 1
ATOM 1284 N N . ILE A 1 181 ? 25.797 22.046 31.858 1.00 11.88 161 ILE A N 1
ATOM 1285 C CA . ILE A 1 181 ? 24.771 22.996 31.350 1.00 11.93 161 ILE A CA 1
ATOM 1286 C C . ILE A 1 181 ? 23.994 22.348 30.196 1.00 11.30 161 ILE A C 1
ATOM 1287 O O . ILE A 1 181 ? 22.762 22.552 30.126 1.00 11.05 161 ILE A O 1
ATOM 1292 N N . SER A 1 182 ? 24.672 21.570 29.359 1.00 10.65 162 SER A N 1
ATOM 1293 C CA . SER A 1 182 ? 24.048 20.783 28.265 1.00 10.46 162 SER A CA 1
ATOM 1294 C C . SER A 1 182 ? 23.039 19.791 28.847 1.00 10.64 162 SER A C 1
ATOM 1295 O O . SER A 1 182 ? 21.950 19.618 28.259 1.00 10.94 162 SER A O 1
ATOM 1298 N N . LYS A 1 183 ? 23.366 19.148 29.959 1.00 10.84 163 LYS A N 1
ATOM 1299 C CA . LYS A 1 183 ? 22.444 18.166 30.579 1.00 11.03 163 LYS A CA 1
ATOM 1300 C C . LYS A 1 183 ? 21.333 18.898 31.334 1.00 11.68 163 LYS A C 1
ATOM 1301 O O . LYS A 1 183 ? 20.218 18.375 31.360 1.00 12.28 163 LYS A O 1
ATOM 1307 N N . ILE A 1 184 ? 21.583 20.087 31.878 1.00 12.11 164 ILE A N 1
ATOM 1308 C CA . ILE A 1 184 ? 20.463 20.922 32.409 1.00 13.05 164 ILE A CA 1
ATOM 1309 C C . ILE A 1 184 ? 19.466 21.219 31.273 1.00 12.43 164 ILE A C 1
ATOM 1310 O O . ILE A 1 184 ? 18.226 21.158 31.481 1.00 12.99 164 ILE A O 1
ATOM 1315 N N . GLY A 1 185 ? 19.996 21.547 30.109 1.00 12.04 165 GLY A N 1
ATOM 1316 C CA . GLY A 1 185 ? 19.206 21.845 28.905 1.00 11.72 165 GLY A CA 1
ATOM 1317 C C . GLY A 1 185 ? 18.432 20.626 28.471 1.00 11.18 165 GLY A C 1
ATOM 1318 O O . GLY A 1 185 ? 17.221 20.749 28.242 1.00 10.63 165 GLY A O 1
ATOM 1319 N N . THR A 1 186 ? 19.112 19.487 28.407 1.00 11.21 166 THR A N 1
ATOM 1320 C CA . THR A 1 186 ? 18.531 18.165 28.072 1.00 11.68 166 THR A CA 1
ATOM 1321 C C . THR A 1 186 ? 17.392 17.844 29.039 1.00 11.82 166 THR A C 1
ATOM 1322 O O . THR A 1 186 ? 16.364 17.329 28.588 1.00 11.43 166 THR A O 1
ATOM 1326 N N . ASP A 1 187 ? 17.606 18.126 30.323 1.00 12.01 167 ASP A N 1
ATOM 1327 C CA . ASP A 1 187 ? 16.684 17.794 31.431 1.00 11.80 167 ASP A CA 1
ATOM 1328 C C . ASP A 1 187 ? 15.400 18.613 31.239 1.00 12.01 167 ASP A C 1
ATOM 1329 O O . ASP A 1 187 ? 14.331 18.013 31.132 1.00 12.01 167 ASP A O 1
ATOM 1334 N N . TYR A 1 188 ? 15.512 19.934 31.174 1.00 11.43 168 TYR A N 1
ATOM 1335 C CA . TYR A 1 188 ? 14.359 20.858 30.960 1.00 11.52 168 TYR A CA 1
ATOM 1336 C C . TYR A 1 188 ? 13.596 20.531 29.661 1.00 11.97 168 TYR A C 1
ATOM 1337 O O . TYR A 1 188 ? 12.348 20.625 29.664 1.00 11.88 168 TYR A O 1
ATOM 1346 N N . LEU A 1 189 ? 14.285 20.158 28.576 1.00 12.22 169 LEU A N 1
ATOM 1347 C CA . LEU A 1 189 ? 13.609 19.781 27.304 1.00 12.13 169 LEU A CA 1
ATOM 1348 C C . LEU A 1 189 ? 12.762 18.531 27.563 1.00 12.95 169 LEU A C 1
ATOM 1349 O O . LEU A 1 189 ? 11.592 18.505 27.147 1.00 12.10 169 LEU A O 1
ATOM 1354 N N . GLY A 1 190 ? 13.344 17.523 28.212 1.00 13.80 170 GLY A N 1
ATOM 1355 C CA . GLY A 1 190 ? 12.602 16.328 28.648 1.00 14.92 170 GLY A CA 1
ATOM 1356 C C . GLY A 1 190 ? 11.356 16.696 29.445 1.00 14.93 170 GLY A C 1
ATOM 1357 O O . GLY A 1 190 ? 10.295 16.183 29.117 1.00 16.28 170 GLY A O 1
ATOM 1358 N N . LYS A 1 191 ? 11.465 17.543 30.462 1.00 15.59 171 LYS A N 1
ATOM 1359 C CA . LYS A 1 191 ? 10.296 17.910 31.299 1.00 17.08 171 LYS A CA 1
ATOM 1360 C C . LYS A 1 191 ? 9.315 18.725 30.458 1.00 15.81 171 LYS A C 1
ATOM 1361 O O . LYS A 1 191 ? 8.095 18.532 30.604 1.00 15.59 171 LYS A O 1
ATOM 1367 N N . PHE A 1 192 ? 9.830 19.618 29.631 1.00 14.79 172 PHE A N 1
ATOM 1368 C CA . PHE A 1 192 ? 8.994 20.588 28.896 1.00 15.42 172 PHE A CA 1
ATOM 1369 C C . PHE A 1 192 ? 8.137 19.861 27.852 1.00 14.97 172 PHE A C 1
ATOM 1370 O O . PHE A 1 192 ? 6.942 20.190 27.792 1.00 15.44 172 PHE A O 1
ATOM 1378 N N . TYR A 1 193 ? 8.708 18.953 27.053 1.00 13.18 173 TYR A N 1
ATOM 1379 C CA . TYR A 1 193 ? 7.957 18.280 25.966 1.00 14.47 173 TYR A CA 1
ATOM 1380 C C . TYR A 1 193 ? 6.867 17.387 26.567 1.00 15.10 173 TYR A C 1
ATOM 1381 O O . TYR A 1 193 ? 5.845 17.129 25.895 1.00 14.29 173 TYR A O 1
ATOM 1390 N N . GLY A 1 194 ? 7.124 16.883 27.773 1.00 15.15 174 GLY A N 1
ATOM 1391 C CA . GLY A 1 194 ? 6.178 16.059 28.528 1.00 16.14 174 GLY A CA 1
ATOM 1392 C C . GLY A 1 194 ? 5.016 16.899 29.000 1.00 16.13 174 GLY A C 1
ATOM 1393 O O . GLY A 1 194 ? 3.862 16.567 28.634 1.00 17.45 174 GLY A O 1
ATOM 1394 N N . GLU A 1 195 ? 5.313 17.991 29.694 1.00 15.56 175 GLU A N 1
ATOM 1395 C CA A GLU A 1 195 ? 4.280 18.863 30.307 0.50 16.01 175 GLU A CA 1
ATOM 1396 C CA B GLU A 1 195 ? 4.286 18.874 30.304 0.50 16.06 175 GLU A CA 1
ATOM 1397 C C . GLU A 1 195 ? 3.489 19.560 29.186 1.00 16.70 175 GLU A C 1
ATOM 1398 O O . GLU A 1 195 ? 2.278 19.659 29.317 1.00 17.49 175 GLU A O 1
ATOM 1409 N N . ALA A 1 196 ? 4.154 19.996 28.122 1.00 16.59 176 ALA A N 1
ATOM 1410 C CA . ALA A 1 196 ? 3.534 20.820 27.063 1.00 16.44 176 ALA A CA 1
ATOM 1411 C C . ALA A 1 196 ? 2.699 19.971 26.113 1.00 16.74 176 ALA A C 1
ATOM 1412 O O . ALA A 1 196 ? 1.653 20.464 25.749 1.00 16.91 176 ALA A O 1
ATOM 1414 N N . TYR A 1 197 ? 3.170 18.803 25.659 1.00 16.77 177 TYR A N 1
ATOM 1415 C CA . TYR A 1 197 ? 2.513 18.041 24.566 1.00 16.68 177 TYR A CA 1
ATOM 1416 C C . TYR A 1 197 ? 2.032 16.651 25.015 1.00 16.87 177 TYR A C 1
ATOM 1417 O O . TYR A 1 197 ? 1.531 15.894 24.173 1.00 15.72 177 TYR A O 1
ATOM 1426 N N . ASN A 1 198 ? 2.161 16.304 26.294 1.00 19.54 178 ASN A N 1
ATOM 1427 C CA . ASN A 1 198 ? 1.748 14.972 26.819 1.00 21.19 178 ASN A CA 1
ATOM 1428 C C . ASN A 1 198 ? 2.499 13.867 26.088 1.00 19.03 178 ASN A C 1
ATOM 1429 O O . ASN A 1 198 ? 1.892 12.836 25.845 1.00 18.12 178 ASN A O 1
ATOM 1434 N N . ILE A 1 199 ? 3.763 14.108 25.736 1.00 18.05 179 ILE A N 1
ATOM 1435 C CA . ILE A 1 199 ? 4.726 13.045 25.326 1.00 17.56 179 ILE A CA 1
ATOM 1436 C C . ILE A 1 199 ? 5.147 12.337 26.622 1.00 16.86 179 ILE A C 1
ATOM 1437 O O . ILE A 1 199 ? 5.422 13.026 27.616 1.00 16.33 179 ILE A O 1
ATOM 1442 N N . ARG A 1 200 ? 5.112 11.009 26.614 1.00 17.14 180 ARG A N 1
ATOM 1443 C CA . ARG A 1 200 ? 5.440 10.137 27.766 1.00 18.41 180 ARG A CA 1
ATOM 1444 C C . ARG A 1 200 ? 6.956 10.130 27.971 1.00 15.96 180 ARG A C 1
ATOM 1445 O O . ARG A 1 200 ? 7.574 9.061 27.881 1.00 16.27 180 ARG A O 1
ATOM 1453 N N . THR A 1 201 ? 7.541 11.288 28.217 1.00 14.80 181 THR A N 1
ATOM 1454 C CA . THR A 1 201 ? 8.964 11.394 28.592 1.00 13.18 181 THR A CA 1
ATOM 1455 C C . THR A 1 201 ? 9.081 11.099 30.075 1.00 12.98 181 THR A C 1
ATOM 1456 O O . THR A 1 201 ? 8.127 11.406 30.832 1.00 12.46 181 THR A O 1
ATOM 1460 N N . PHE A 1 202 ? 10.219 10.536 30.461 1.00 13.09 182 PHE A N 1
ATOM 1461 C CA . PHE A 1 202 ? 10.774 10.625 31.834 1.00 13.31 182 PHE A CA 1
ATOM 1462 C C . PHE A 1 202 ? 12.268 10.948 31.717 1.00 14.23 182 PHE A C 1
ATOM 1463 O O . PHE A 1 202 ? 12.905 10.597 30.675 1.00 14.27 182 PHE A O 1
ATOM 1471 N N . VAL A 1 203 ? 12.788 11.625 32.741 1.00 14.50 183 VAL A N 1
ATOM 1472 C CA . VAL A 1 203 ? 14.176 12.154 32.827 1.00 14.66 183 VAL A CA 1
ATOM 1473 C C . VAL A 1 203 ? 14.899 11.454 33.989 1.00 13.66 183 VAL A C 1
ATOM 1474 O O . VAL A 1 203 ? 14.383 11.460 35.110 1.00 12.38 183 VAL A O 1
ATOM 1478 N N . THR A 1 204 ? 16.052 10.852 33.708 1.00 13.51 184 THR A N 1
ATOM 1479 C CA . THR A 1 204 ? 16.899 10.123 34.687 1.00 13.76 184 THR A CA 1
ATOM 1480 C C . THR A 1 204 ? 18.193 10.914 34.933 1.00 13.95 184 THR A C 1
ATOM 1481 O O . THR A 1 204 ? 18.976 11.104 33.989 1.00 13.54 184 THR A O 1
ATOM 1485 N N . ARG A 1 205 ? 18.393 11.382 36.159 1.00 14.37 185 ARG A N 1
ATOM 1486 C CA . ARG A 1 205 ? 19.614 12.138 36.548 1.00 14.52 185 ARG A CA 1
ATOM 1487 C C . ARG A 1 205 ? 20.537 11.140 37.237 1.00 15.50 185 ARG A C 1
ATOM 1488 O O . ARG A 1 205 ? 20.377 10.939 38.466 1.00 14.57 185 ARG A O 1
ATOM 1496 N N . MET A 1 206 ? 21.421 10.499 36.467 1.00 17.25 186 MET A N 1
ATOM 1497 C CA . MET A 1 206 ? 22.188 9.326 36.961 1.00 19.27 186 MET A CA 1
ATOM 1498 C C . MET A 1 206 ? 23.448 9.766 37.721 1.00 17.91 186 MET A C 1
ATOM 1499 O O . MET A 1 206 ? 24.065 10.768 37.323 1.00 17.88 186 MET A O 1
ATOM 1504 N N . GLY A 1 207 ? 23.802 9.025 38.775 1.00 16.62 187 GLY A N 1
ATOM 1505 C CA . GLY A 1 207 ? 25.173 8.970 39.313 1.00 17.02 187 GLY A CA 1
ATOM 1506 C C . GLY A 1 207 ? 26.073 8.149 38.390 1.00 17.61 187 GLY A C 1
ATOM 1507 O O . GLY A 1 207 ? 25.675 7.880 37.230 1.00 19.57 187 GLY A O 1
ATOM 1508 N N . THR A 1 208 ? 27.248 7.750 38.878 1.00 16.19 188 THR A N 1
ATOM 1509 C CA . THR A 1 208 ? 28.288 7.063 38.077 1.00 14.27 188 THR A CA 1
ATOM 1510 C C . THR A 1 208 ? 27.856 5.616 37.849 1.00 14.76 188 THR A C 1
ATOM 1511 O O . THR A 1 208 ? 27.584 4.892 38.823 1.00 14.12 188 THR A O 1
ATOM 1515 N N . HIS A 1 209 ? 27.721 5.228 36.591 1.00 13.89 189 HIS A N 1
ATOM 1516 C CA . HIS A 1 209 ? 27.494 3.817 36.224 1.00 14.19 189 HIS A CA 1
ATOM 1517 C C . HIS A 1 209 ? 28.621 3.405 35.290 1.00 12.92 189 HIS A C 1
ATOM 1518 O O . HIS A 1 209 ? 29.000 4.183 34.392 1.00 11.71 189 HIS A O 1
ATOM 1525 N N . SER A 1 210 ? 29.183 2.244 35.582 1.00 11.68 190 SER A N 1
ATOM 1526 C CA . SER A 1 210 ? 30.489 1.840 35.050 1.00 11.23 190 SER A CA 1
ATOM 1527 C C . SER A 1 210 ? 30.488 0.332 34.876 1.00 11.54 190 SER A C 1
ATOM 1528 O O . SER A 1 210 ? 29.407 -0.272 34.872 1.00 11.40 190 SER A O 1
ATOM 1531 N N . GLY A 1 211 ? 31.674 -0.231 34.716 1.00 12.36 191 GLY A N 1
ATOM 1532 C CA . GLY A 1 211 ? 31.841 -1.636 34.339 1.00 12.68 191 GLY A CA 1
ATOM 1533 C C . GLY A 1 211 ? 32.708 -1.753 33.110 1.00 12.54 191 GLY A C 1
ATOM 1534 O O . GLY A 1 211 ? 33.404 -0.808 32.745 1.00 12.88 191 GLY A O 1
ATOM 1535 N N . PRO A 1 212 ? 32.729 -2.948 32.493 1.00 12.78 192 PRO A N 1
ATOM 1536 C CA . PRO A 1 212 ? 33.766 -3.277 31.524 1.00 12.76 192 PRO A CA 1
ATOM 1537 C C . PRO A 1 212 ? 33.706 -2.483 30.210 1.00 12.75 192 PRO A C 1
ATOM 1538 O O . PRO A 1 212 ? 34.670 -2.572 29.455 1.00 12.96 192 PRO A O 1
ATOM 1542 N N . ARG A 1 213 ? 32.648 -1.709 29.955 1.00 12.38 193 ARG A N 1
ATOM 1543 C CA . ARG A 1 213 ? 32.595 -0.884 28.710 1.00 12.84 193 ARG A CA 1
ATOM 1544 C C . ARG A 1 213 ? 32.697 0.613 29.052 1.00 12.75 193 ARG A C 1
ATOM 1545 O O . ARG A 1 213 ? 32.397 1.450 28.150 1.00 12.20 193 ARG A O 1
ATOM 1553 N N . ARG A 1 214 ? 33.166 0.965 30.265 1.00 12.01 194 ARG A N 1
ATOM 1554 C CA . ARG A 1 214 ? 33.355 2.388 30.626 1.00 11.81 194 ARG A CA 1
ATOM 1555 C C . ARG A 1 214 ? 34.420 3.000 29.716 1.00 12.05 194 ARG A C 1
ATOM 1556 O O . ARG A 1 214 ? 35.524 2.459 29.640 1.00 13.10 194 ARG A O 1
ATOM 1564 N N . SER A 1 215 ? 34.104 4.109 29.051 1.00 12.04 195 SER A N 1
ATOM 1565 C CA . SER A 1 215 ? 35.061 4.818 28.168 1.00 11.57 195 SER A CA 1
ATOM 1566 C C . SER A 1 215 ? 36.341 5.083 28.960 1.00 10.82 195 SER A C 1
ATOM 1567 O O . SER A 1 215 ? 36.253 5.367 30.170 1.00 10.57 195 SER A O 1
ATOM 1570 N N . ASP A 1 216 ? 37.485 5.038 28.271 1.00 10.78 196 ASP A N 1
ATOM 1571 C CA . ASP A 1 216 ? 38.838 5.044 28.883 1.00 10.32 196 ASP A CA 1
ATOM 1572 C C . ASP A 1 216 ? 39.114 6.355 29.627 1.00 9.59 196 ASP A C 1
ATOM 1573 O O . ASP A 1 216 ? 39.997 6.349 30.530 1.00 9.26 196 ASP A O 1
ATOM 1578 N N . VAL A 1 217 ? 38.441 7.440 29.253 1.00 8.56 197 VAL A N 1
ATOM 1579 C CA . VAL A 1 217 ? 38.789 8.805 29.755 1.00 8.32 197 VAL A CA 1
ATOM 1580 C C . VAL A 1 217 ? 38.236 9.019 31.164 1.00 8.00 197 VAL A C 1
ATOM 1581 O O . VAL A 1 217 ? 38.746 9.910 31.829 1.00 7.80 197 VAL A O 1
ATOM 1585 N N . PHE A 1 218 ? 37.191 8.298 31.564 1.00 7.92 198 PHE A N 1
ATOM 1586 C CA . PHE A 1 218 ? 36.527 8.517 32.877 1.00 8.06 198 PHE A CA 1
ATOM 1587 C C . PHE A 1 218 ? 37.412 7.944 33.982 1.00 8.11 198 PHE A C 1
ATOM 1588 O O . PHE A 1 218 ? 38.150 6.997 33.727 1.00 7.61 198 PHE A O 1
ATOM 1596 N N . PHE A 1 219 ? 37.289 8.531 35.169 1.00 8.59 199 PHE A N 1
ATOM 1597 C CA . PHE A 1 219 ? 38.157 8.321 36.351 1.00 8.96 199 PHE A CA 1
ATOM 1598 C C . PHE A 1 219 ? 38.489 6.836 36.561 1.00 9.03 199 PHE A C 1
ATOM 1599 O O . PHE A 1 219 ? 39.663 6.451 36.470 1.00 9.01 199 PHE A O 1
ATOM 1607 N N . GLU A 1 220 ? 37.504 6.034 36.909 1.00 9.13 200 GLU A N 1
ATOM 1608 C CA . GLU A 1 220 ? 37.739 4.621 37.300 1.00 9.65 200 GLU A CA 1
ATOM 1609 C C . GLU A 1 220 ? 38.320 3.850 36.101 1.00 10.48 200 GLU A C 1
ATOM 1610 O O . GLU A 1 220 ? 39.123 2.929 36.339 1.00 11.51 200 GLU A O 1
ATOM 1616 N N . SER A 1 221 ? 37.952 4.210 34.863 1.00 10.48 201 SER A N 1
ATOM 1617 C CA . SER A 1 221 ? 38.457 3.580 33.616 1.00 10.24 201 SER A CA 1
ATOM 1618 C C . SER A 1 221 ? 39.923 3.966 33.382 1.00 10.21 201 SER A C 1
ATOM 1619 O O . SER A 1 221 ? 40.725 3.050 33.096 1.00 10.09 201 SER A O 1
ATOM 1622 N N . THR A 1 222 ? 40.263 5.260 33.457 1.00 9.55 202 THR A N 1
ATOM 1623 C CA . THR A 1 222 ? 41.663 5.712 33.269 1.00 10.16 202 THR A CA 1
ATOM 1624 C C . THR A 1 222 ? 42.541 5.085 34.358 1.00 10.14 202 THR A C 1
ATOM 1625 O O . THR A 1 222 ? 43.670 4.690 34.010 1.00 9.93 202 THR A O 1
ATOM 1629 N N . VAL A 1 223 ? 42.045 4.962 35.603 1.00 10.26 203 VAL A N 1
ATOM 1630 C CA . VAL A 1 223 ? 42.868 4.389 36.705 1.00 10.08 203 VAL A CA 1
ATOM 1631 C C . VAL A 1 223 ? 43.109 2.906 36.386 1.00 9.53 203 VAL A C 1
ATOM 1632 O O . VAL A 1 223 ? 44.241 2.484 36.474 1.00 8.51 203 VAL A O 1
ATOM 1636 N N . ALA A 1 224 ? 42.084 2.167 35.963 1.00 9.32 204 ALA A N 1
ATOM 1637 C CA . ALA A 1 224 ? 42.197 0.722 35.696 1.00 9.33 204 ALA A CA 1
ATOM 1638 C C . ALA A 1 224 ? 43.110 0.522 34.477 1.00 9.19 204 ALA A C 1
ATOM 1639 O O . ALA A 1 224 ? 43.949 -0.364 34.487 1.00 8.82 204 ALA A O 1
ATOM 1641 N N . LYS A 1 225 ? 42.942 1.365 33.472 1.00 9.34 205 LYS A N 1
ATOM 1642 C CA . LYS A 1 225 ? 43.697 1.333 32.201 1.00 9.56 205 LYS A CA 1
ATOM 1643 C C . LYS A 1 225 ? 45.180 1.547 32.492 1.00 9.99 205 LYS A C 1
ATOM 1644 O O . LYS A 1 225 ? 46.032 0.827 31.917 1.00 10.34 205 LYS A O 1
ATOM 1650 N N . GLN A 1 226 ? 45.491 2.543 33.304 1.00 10.11 206 GLN A N 1
ATOM 1651 C CA . GLN A 1 226 ? 46.886 2.850 33.654 1.00 10.33 206 GLN A CA 1
ATOM 1652 C C . GLN A 1 226 ? 47.497 1.677 34.435 1.00 10.55 206 GLN A C 1
ATOM 1653 O O . GLN A 1 226 ? 48.638 1.329 34.161 1.00 10.50 206 GLN A O 1
ATOM 1659 N N . ILE A 1 227 ? 46.787 1.085 35.383 1.00 11.27 207 ILE A N 1
ATOM 1660 C CA . ILE A 1 227 ? 47.299 -0.105 36.126 1.00 11.33 207 ILE A CA 1
ATOM 1661 C C . ILE A 1 227 ? 47.612 -1.219 35.114 1.00 11.85 207 ILE A C 1
ATOM 1662 O O . ILE A 1 227 ? 48.690 -1.849 35.233 1.00 11.95 207 ILE A O 1
ATOM 1667 N N . ALA A 1 228 ? 46.736 -1.439 34.129 1.00 11.95 208 ALA A N 1
ATOM 1668 C CA . ALA A 1 228 ? 46.880 -2.520 33.117 1.00 11.54 208 ALA A CA 1
ATOM 1669 C C . ALA A 1 228 ? 48.093 -2.222 32.213 1.00 11.31 208 ALA A C 1
ATOM 1670 O O . ALA A 1 228 ? 48.830 -3.172 31.875 1.00 11.09 208 ALA A O 1
ATOM 1672 N N . LEU A 1 229 ? 48.333 -0.949 31.893 1.00 10.83 209 LEU A N 1
ATOM 1673 C CA . LEU A 1 229 ? 49.495 -0.508 31.077 1.00 10.93 209 LEU A CA 1
ATOM 1674 C C . LEU A 1 229 ? 50.777 -0.768 31.876 1.00 11.41 209 LEU A C 1
ATOM 1675 O O . LEU A 1 229 ? 51.769 -1.241 31.286 1.00 10.77 209 LEU A O 1
ATOM 1680 N N . ILE A 1 230 ? 50.741 -0.486 33.180 1.00 11.80 210 ILE A N 1
ATOM 1681 C CA . ILE A 1 230 ? 51.900 -0.667 34.091 1.00 12.11 210 ILE A CA 1
ATOM 1682 C C . ILE A 1 230 ? 52.218 -2.164 34.161 1.00 12.89 210 ILE A C 1
ATOM 1683 O O . ILE A 1 230 ? 53.387 -2.514 33.924 1.00 13.52 210 ILE A O 1
ATOM 1688 N N . GLU A 1 231 ? 51.218 -3.017 34.417 1.00 13.64 211 GLU A N 1
ATOM 1689 C CA . GLU A 1 231 ? 51.390 -4.490 34.518 1.00 13.19 211 GLU A CA 1
ATOM 1690 C C . GLU A 1 231 ? 52.041 -5.033 33.235 1.00 13.36 211 GLU A C 1
ATOM 1691 O O . GLU A 1 231 ? 52.876 -5.933 33.340 1.00 14.16 211 GLU A O 1
ATOM 1697 N N . ALA A 1 232 ? 51.695 -4.496 32.071 1.00 12.85 212 ALA A N 1
ATOM 1698 C CA . ALA A 1 232 ? 52.063 -5.047 30.751 1.00 13.26 212 ALA A CA 1
ATOM 1699 C C . ALA A 1 232 ? 53.337 -4.373 30.192 1.00 13.75 212 ALA A C 1
ATOM 1700 O O . ALA A 1 232 ? 53.789 -4.757 29.100 1.00 14.48 212 ALA A O 1
ATOM 1702 N N . GLY A 1 233 ? 53.953 -3.440 30.937 1.00 14.07 213 GLY A N 1
ATOM 1703 C CA . GLY A 1 233 ? 55.247 -2.834 30.565 1.00 13.68 213 GLY A CA 1
ATOM 1704 C C . GLY A 1 233 ? 55.097 -1.701 29.560 1.00 13.33 213 GLY A C 1
ATOM 1705 O O . GLY A 1 233 ? 56.000 -1.521 28.717 1.00 12.50 213 GLY A O 1
ATOM 1706 N N . TYR A 1 234 ? 54.008 -0.939 29.666 1.00 12.70 214 TYR A N 1
ATOM 1707 C CA . TYR A 1 234 ? 53.728 0.234 28.812 1.00 12.54 214 TYR A CA 1
ATOM 1708 C C . TYR A 1 234 ? 53.707 1.519 29.640 1.00 12.49 214 TYR A C 1
ATOM 1709 O O . TYR A 1 234 ? 53.509 2.590 29.036 1.00 12.32 214 TYR A O 1
ATOM 1718 N N . GLN A 1 235 ? 53.942 1.453 30.951 1.00 12.07 215 GLN A N 1
ATOM 1719 C CA . GLN A 1 235 ? 53.923 2.698 31.769 1.00 12.50 215 GLN A CA 1
ATOM 1720 C C . GLN A 1 235 ? 54.795 2.533 33.011 1.00 12.47 215 GLN A C 1
ATOM 1721 O O . GLN A 1 235 ? 54.798 1.453 33.596 1.00 11.84 215 GLN A O 1
ATOM 1727 N N . GLU A 1 236 ? 55.504 3.608 33.345 1.00 13.42 216 GLU A N 1
ATOM 1728 C CA . GLU A 1 236 ? 56.155 3.862 34.651 1.00 14.72 216 GLU A CA 1
ATOM 1729 C C . GLU A 1 236 ? 55.138 3.589 35.750 1.00 14.90 216 GLU A C 1
ATOM 1730 O O . GLU A 1 236 ? 53.950 3.788 35.559 1.00 13.91 216 GLU A O 1
ATOM 1736 N N . PRO A 1 237 ? 55.573 3.084 36.918 1.00 15.95 217 PRO A N 1
ATOM 1737 C CA . PRO A 1 237 ? 54.644 2.722 37.988 1.00 16.21 217 PRO A CA 1
ATOM 1738 C C . PRO A 1 237 ? 54.119 3.953 38.760 1.00 15.92 217 PRO A C 1
ATOM 1739 O O . PRO A 1 237 ? 54.190 3.991 39.993 1.00 15.02 217 PRO A O 1
ATOM 1743 N N . VAL A 1 238 ? 53.588 4.925 38.003 1.00 15.91 218 VAL A N 1
ATOM 1744 C CA . VAL A 1 238 ? 52.873 6.143 38.491 1.00 14.90 218 VAL A CA 1
ATOM 1745 C C . VAL A 1 238 ? 51.531 6.227 37.738 1.00 15.14 218 VAL A C 1
ATOM 1746 O O . VAL A 1 238 ? 51.530 6.188 36.491 1.00 14.16 218 VAL A O 1
ATOM 1750 N N . ILE A 1 239 ? 50.416 6.266 38.465 1.00 14.20 219 ILE A N 1
ATOM 1751 C CA . ILE A 1 239 ? 49.080 6.561 37.875 1.00 13.91 219 ILE A CA 1
ATOM 1752 C C . ILE A 1 239 ? 48.915 8.081 37.891 1.00 14.95 219 ILE A C 1
ATOM 1753 O O . ILE A 1 239 ? 49.116 8.681 38.963 1.00 15.30 219 ILE A O 1
ATOM 1758 N N . LYS A 1 240 ? 48.610 8.672 36.735 1.00 15.31 220 LYS A N 1
ATOM 1759 C CA . LYS A 1 240 ? 48.282 10.110 36.599 1.00 16.18 220 LYS A CA 1
ATOM 1760 C C . LYS A 1 240 ? 46.775 10.301 36.834 1.00 15.10 220 LYS A C 1
ATOM 1761 O O . LYS A 1 240 ? 45.938 9.540 36.259 1.00 13.79 220 LYS A O 1
ATOM 1767 N N . VAL A 1 241 ? 46.446 11.242 37.717 1.00 14.05 221 VAL A N 1
ATOM 1768 C CA . VAL A 1 241 ? 45.050 11.555 38.128 1.00 14.06 221 VAL A CA 1
ATOM 1769 C C . VAL A 1 241 ? 44.901 13.065 38.200 1.00 14.30 221 VAL A C 1
ATOM 1770 O O . VAL A 1 241 ? 45.919 13.781 38.063 1.00 14.57 221 VAL A O 1
ATOM 1774 N N . GLY A 1 242 ? 43.674 13.527 38.414 1.00 14.79 222 GLY A N 1
ATOM 1775 C CA . GLY A 1 242 ? 43.408 14.931 38.754 1.00 14.71 222 GLY A CA 1
ATOM 1776 C C . GLY A 1 242 ? 42.991 15.057 40.198 1.00 14.14 222 GLY A C 1
ATOM 1777 O O . GLY A 1 242 ? 43.718 14.597 41.102 1.00 13.92 222 GLY A O 1
ATOM 1778 N N . ASN A 1 243 ? 41.827 15.652 40.417 1.00 14.96 223 ASN A N 1
ATOM 1779 C CA . ASN A 1 243 ? 41.337 15.978 41.774 1.00 15.08 223 ASN A CA 1
ATOM 1780 C C . ASN A 1 243 ? 40.817 14.700 42.442 1.00 14.83 223 ASN A C 1
ATOM 1781 O O . ASN A 1 243 ? 39.843 14.113 41.939 1.00 13.35 223 ASN A O 1
ATOM 1786 N N . LEU A 1 244 ? 41.421 14.304 43.563 1.00 14.83 224 LEU A N 1
ATOM 1787 C CA . LEU A 1 244 ? 41.002 13.086 44.300 1.00 16.15 224 LEU A CA 1
ATOM 1788 C C . LEU A 1 244 ? 40.069 13.458 45.463 1.00 16.73 224 LEU A C 1
ATOM 1789 O O . LEU A 1 244 ? 39.526 12.531 46.093 1.00 17.38 224 LEU A O 1
ATOM 1794 N N . SER A 1 245 ? 39.871 14.749 45.740 1.00 17.94 225 SER A N 1
ATOM 1795 C CA . SER A 1 245 ? 38.927 15.241 46.781 1.00 19.24 225 SER A CA 1
ATOM 1796 C C . SER A 1 245 ? 37.540 15.295 46.153 1.00 17.96 225 SER A C 1
ATOM 1797 O O . SER A 1 245 ? 37.036 16.411 45.881 1.00 18.49 225 SER A O 1
ATOM 1800 N N . SER A 1 246 ? 37.003 14.122 45.861 1.00 16.20 226 SER A N 1
ATOM 1801 C CA . SER A 1 246 ? 35.735 13.965 45.122 1.00 16.94 226 SER A CA 1
ATOM 1802 C C . SER A 1 246 ? 35.054 12.666 45.563 1.00 16.48 226 SER A C 1
ATOM 1803 O O . SER A 1 246 ? 35.754 11.653 45.771 1.00 16.84 226 SER A O 1
ATOM 1806 N N . VAL A 1 247 ? 33.738 12.726 45.725 1.00 17.12 227 VAL A N 1
ATOM 1807 C CA . VAL A 1 247 ? 32.855 11.604 46.168 1.00 17.63 227 VAL A CA 1
ATOM 1808 C C . VAL A 1 247 ? 31.907 11.246 45.017 1.00 17.83 227 VAL A C 1
ATOM 1809 O O . VAL A 1 247 ? 31.325 12.152 44.357 1.00 17.91 227 VAL A O 1
ATOM 1813 N N . ARG A 1 248 ? 31.810 9.956 44.741 1.00 16.62 228 ARG A N 1
ATOM 1814 C CA . ARG A 1 248 ? 30.990 9.403 43.653 1.00 15.29 228 ARG A CA 1
ATOM 1815 C C . ARG A 1 248 ? 30.233 8.231 44.261 1.00 15.62 228 ARG A C 1
ATOM 1816 O O . ARG A 1 248 ? 30.814 7.548 45.142 1.00 14.30 228 ARG A O 1
ATOM 1824 N N . THR A 1 249 ? 29.005 8.021 43.793 1.00 15.63 229 THR A N 1
ATOM 1825 C CA . THR A 1 249 ? 28.202 6.800 44.043 1.00 16.07 229 THR A CA 1
ATOM 1826 C C . THR A 1 249 ? 28.223 5.965 42.763 1.00 15.65 229 THR A C 1
ATOM 1827 O O . THR A 1 249 ? 27.877 6.497 41.705 1.00 15.34 229 THR A O 1
ATOM 1831 N N . PHE A 1 250 ? 28.590 4.695 42.863 1.00 14.62 230 PHE A N 1
ATOM 1832 C CA . PHE A 1 250 ? 28.823 3.821 41.693 1.00 15.12 230 PHE A CA 1
ATOM 1833 C C . PHE A 1 250 ? 27.786 2.701 41.668 1.00 15.19 230 PHE A C 1
ATOM 1834 O O . PHE A 1 250 ? 27.403 2.157 42.717 1.00 15.30 230 PHE A O 1
ATOM 1842 N N . GLN A 1 251 ? 27.374 2.341 40.464 1.00 15.73 231 GLN A N 1
ATOM 1843 C CA . GLN A 1 251 ? 26.661 1.076 40.195 1.00 16.38 231 GLN A CA 1
ATOM 1844 C C . GLN A 1 251 ? 27.095 0.579 38.812 1.00 14.08 231 GLN A C 1
ATOM 1845 O O . GLN A 1 251 ? 27.519 1.383 37.963 1.00 13.06 231 GLN A O 1
ATOM 1851 N N . ASP A 1 252 ? 26.997 -0.719 38.598 1.00 12.64 232 ASP A N 1
ATOM 1852 C CA . ASP A 1 252 ? 27.296 -1.335 37.292 1.00 12.72 232 ASP A CA 1
ATOM 1853 C C . ASP A 1 252 ? 26.203 -0.877 36.328 1.00 13.89 232 ASP A C 1
ATOM 1854 O O . ASP A 1 252 ? 25.057 -0.820 36.775 1.00 13.50 232 ASP A O 1
ATOM 1859 N N . CYS A 1 253 ? 26.538 -0.588 35.070 1.00 15.16 233 CYS A N 1
ATOM 1860 C CA . CYS A 1 253 ? 25.556 -0.247 34.011 1.00 16.34 233 CYS A CA 1
ATOM 1861 C C . CYS A 1 253 ? 24.454 -1.298 33.952 1.00 16.98 233 CYS A C 1
ATOM 1862 O O . CYS A 1 253 ? 23.306 -0.909 33.660 1.00 19.59 233 CYS A O 1
ATOM 1865 N N . ARG A 1 254 ? 24.797 -2.562 34.188 1.00 16.77 234 ARG A N 1
ATOM 1866 C CA . ARG A 1 254 ? 23.844 -3.698 34.103 1.00 17.29 234 ARG A CA 1
ATOM 1867 C C . ARG A 1 254 ? 22.693 -3.491 35.105 1.00 17.85 234 ARG A C 1
ATOM 1868 O O . ARG A 1 254 ? 21.575 -3.925 34.783 1.00 19.91 234 ARG A O 1
ATOM 1876 N N . ASP A 1 255 ? 22.926 -2.815 36.237 1.00 17.43 235 ASP A N 1
ATOM 1877 C CA . ASP A 1 255 ? 21.875 -2.422 37.219 1.00 17.03 235 ASP A CA 1
ATOM 1878 C C . ASP A 1 255 ? 21.163 -1.150 36.730 1.00 16.50 235 ASP A C 1
ATOM 1879 O O . ASP A 1 255 ? 19.942 -1.059 36.904 1.00 15.45 235 ASP A O 1
ATOM 1884 N N . ALA A 1 256 ? 21.879 -0.183 36.140 1.00 15.22 236 ALA A N 1
ATOM 1885 C CA . ALA A 1 256 ? 21.265 1.092 35.717 1.00 15.31 236 ALA A CA 1
ATOM 1886 C C . ALA A 1 256 ? 20.232 0.801 34.617 1.00 15.68 236 ALA A C 1
ATOM 1887 O O . ALA A 1 256 ? 19.121 1.387 34.639 1.00 13.77 236 ALA A O 1
ATOM 1889 N N . ILE A 1 257 ? 20.594 -0.066 33.678 1.00 16.32 237 ILE A N 1
ATOM 1890 C CA . ILE A 1 257 ? 19.732 -0.347 32.500 1.00 17.47 237 ILE A CA 1
ATOM 1891 C C . ILE A 1 257 ? 18.444 -1.019 32.994 1.00 17.87 237 ILE A C 1
ATOM 1892 O O . ILE A 1 257 ? 17.409 -0.766 32.356 1.00 16.12 237 ILE A O 1
ATOM 1897 N N . ARG A 1 258 ? 18.490 -1.822 34.075 1.00 18.05 238 ARG A N 1
ATOM 1898 C CA . ARG A 1 258 ? 17.277 -2.500 34.620 1.00 18.43 238 ARG A CA 1
ATOM 1899 C C . ARG A 1 258 ? 16.308 -1.420 35.101 1.00 17.42 238 ARG A C 1
ATOM 1900 O O . ARG A 1 258 ? 15.121 -1.540 34.818 1.00 17.49 238 ARG A O 1
ATOM 1908 N N . ALA A 1 259 ? 16.811 -0.400 35.804 1.00 16.11 239 ALA A N 1
ATOM 1909 C CA . ALA A 1 259 ? 16.008 0.735 36.289 1.00 16.41 239 ALA A CA 1
ATOM 1910 C C . ALA A 1 259 ? 15.379 1.464 35.091 1.00 16.58 239 ALA A C 1
ATOM 1911 O O . ALA A 1 259 ? 14.235 1.889 35.198 1.00 15.75 239 ALA A O 1
ATOM 1913 N N . TYR A 1 260 ? 16.100 1.597 33.978 1.00 17.46 240 TYR A N 1
ATOM 1914 C CA . TYR A 1 260 ? 15.618 2.323 32.775 1.00 18.11 240 TYR A CA 1
ATOM 1915 C C . TYR A 1 260 ? 14.456 1.546 32.162 1.00 17.62 240 TYR A C 1
ATOM 1916 O O . TYR A 1 260 ? 13.424 2.145 31.792 1.00 17.62 240 TYR A O 1
ATOM 1925 N N . TYR A 1 261 ? 14.657 0.237 32.037 1.00 18.56 241 TYR A N 1
ATOM 1926 C CA . TYR A 1 261 ? 13.639 -0.731 31.546 1.00 19.55 241 TYR A CA 1
ATOM 1927 C C . TYR A 1 261 ? 12.366 -0.635 32.414 1.00 17.94 241 TYR A C 1
ATOM 1928 O O . TYR A 1 261 ? 11.275 -0.392 31.851 1.00 16.97 241 TYR A O 1
ATOM 1937 N N . LEU A 1 262 ? 12.495 -0.760 33.738 1.00 17.46 242 LEU A N 1
ATOM 1938 C CA . LEU A 1 262 ? 11.339 -0.850 34.681 1.00 16.91 242 LEU A CA 1
ATOM 1939 C C . LEU A 1 262 ? 10.593 0.485 34.678 1.00 17.36 242 LEU A C 1
ATOM 1940 O O . LEU A 1 262 ? 9.365 0.450 34.596 1.00 18.37 242 LEU A O 1
ATOM 1945 N N . LEU A 1 263 ? 11.310 1.617 34.675 1.00 17.88 243 LEU A N 1
ATOM 1946 C CA . LEU A 1 263 ? 10.700 2.960 34.500 1.00 17.05 243 LEU A CA 1
ATOM 1947 C C . LEU A 1 263 ? 9.955 3.009 33.173 1.00 17.25 243 LEU A C 1
ATOM 1948 O O . LEU A 1 263 ? 8.880 3.590 33.169 1.00 18.74 243 LEU A O 1
ATOM 1953 N N . SER A 1 264 ? 10.492 2.425 32.100 1.00 18.13 244 SER A N 1
ATOM 1954 C CA . SER A 1 264 ? 9.854 2.455 30.759 1.00 18.21 244 SER A CA 1
ATOM 1955 C C . SER A 1 264 ? 8.494 1.745 30.814 1.00 19.24 244 SER A C 1
ATOM 1956 O O . SER A 1 264 ? 7.542 2.236 30.160 1.00 20.54 244 SER A O 1
ATOM 1959 N N . LEU A 1 265 ? 8.379 0.672 31.597 1.00 18.61 245 LEU A N 1
ATOM 1960 C CA . LEU A 1 265 ? 7.122 -0.112 31.701 1.00 18.03 245 LEU A CA 1
ATOM 1961 C C . LEU A 1 265 ? 6.093 0.719 32.467 1.00 17.65 245 LEU A C 1
ATOM 1962 O O . LEU A 1 265 ? 4.958 0.844 31.991 1.00 19.05 245 LEU A O 1
ATOM 1967 N N . GLU A 1 266 ? 6.523 1.373 33.546 1.00 17.40 246 GLU A N 1
ATOM 1968 C CA . GLU A 1 266 ? 5.678 2.277 34.368 1.00 17.44 246 GLU A CA 1
ATOM 1969 C C . GLU A 1 266 ? 5.199 3.485 33.562 1.00 18.27 246 GLU A C 1
ATOM 1970 O O . GLU A 1 266 ? 4.092 3.960 33.870 1.00 18.08 246 GLU A O 1
ATOM 1976 N N . SER A 1 267 ? 5.990 3.988 32.609 1.00 17.79 247 SER A N 1
ATOM 1977 C CA . SER A 1 267 ? 5.583 5.127 31.741 1.00 18.70 247 SER A CA 1
ATOM 1978 C C . SER A 1 267 ? 4.494 4.636 30.781 1.00 20.15 247 SER A C 1
ATOM 1979 O O . SER A 1 267 ? 3.450 5.329 30.621 1.00 20.31 247 SER A O 1
ATOM 1982 N N . GLU A 1 268 ? 4.731 3.475 30.175 1.00 21.77 248 GLU A N 1
ATOM 1983 C CA . GLU A 1 268 ? 3.752 2.795 29.297 1.00 24.36 248 GLU A CA 1
ATOM 1984 C C . GLU A 1 268 ? 2.412 2.615 30.034 1.00 23.72 248 GLU A C 1
ATOM 1985 O O . GLU A 1 268 ? 1.347 2.779 29.391 1.00 21.66 248 GLU A O 1
ATOM 1991 N N . LYS A 1 269 ? 2.478 2.297 31.327 1.00 22.67 249 LYS A N 1
ATOM 1992 C CA . LYS A 1 269 ? 1.325 1.957 32.206 1.00 25.10 249 LYS A CA 1
ATOM 1993 C C . LYS A 1 269 ? 0.564 3.211 32.643 1.00 25.01 249 LYS A C 1
ATOM 1994 O O . LYS A 1 269 ? -0.492 3.042 33.259 1.00 25.57 249 LYS A O 1
ATOM 2000 N N . GLY A 1 270 ? 1.082 4.413 32.367 1.00 24.78 250 GLY A N 1
ATOM 2001 C CA . GLY A 1 270 ? 0.479 5.675 32.842 1.00 23.51 250 GLY A CA 1
ATOM 2002 C C . GLY A 1 270 ? 0.827 5.992 34.293 1.00 22.64 250 GLY A C 1
ATOM 2003 O O . GLY A 1 270 ? 0.196 6.904 34.852 1.00 21.55 250 GLY A O 1
ATOM 2004 N N . ASN A 1 271 ? 1.826 5.318 34.883 1.00 21.54 251 ASN A N 1
ATOM 2005 C CA . ASN A 1 271 ? 2.235 5.509 36.304 1.00 20.62 251 ASN A CA 1
ATOM 2006 C C . ASN A 1 271 ? 3.317 6.600 36.452 1.00 19.89 251 ASN A C 1
ATOM 2007 O O . ASN A 1 271 ? 3.536 7.040 37.607 1.00 18.73 251 ASN A O 1
ATOM 2012 N N . ILE A 1 272 ? 3.971 7.026 35.360 1.00 19.09 252 ILE A N 1
ATOM 2013 C CA A ILE A 1 272 ? 5.000 8.112 35.392 0.50 19.31 252 ILE A CA 1
ATOM 2014 C CA B ILE A 1 272 ? 5.008 8.106 35.383 0.50 19.00 252 ILE A CA 1
ATOM 2015 C C . ILE A 1 272 ? 4.475 9.344 34.660 1.00 18.93 252 ILE A C 1
ATOM 2016 O O . ILE A 1 272 ? 4.434 9.378 33.435 1.00 19.28 252 ILE A O 1
ATOM 2025 N N . PRO A 1 273 ? 4.068 10.414 35.378 1.00 18.81 253 PRO A N 1
ATOM 2026 C CA . PRO A 1 273 ? 3.648 11.642 34.707 1.00 18.89 253 PRO A CA 1
ATOM 2027 C C . PRO A 1 273 ? 4.629 12.034 33.586 1.00 20.31 253 PRO A C 1
ATOM 2028 O O . PRO A 1 273 ? 5.852 11.891 33.747 1.00 19.90 253 PRO A O 1
ATOM 2032 N N . CYS A 1 274 ? 4.088 12.518 32.471 1.00 19.05 254 CYS A N 1
ATOM 2033 C CA . CYS A 1 274 ? 4.881 13.089 31.355 1.00 18.36 254 CYS A CA 1
ATOM 2034 C C . CYS A 1 274 ? 5.907 14.072 31.926 1.00 18.36 254 CYS A C 1
ATOM 2035 O O . CYS A 1 274 ? 5.501 15.066 32.573 1.00 17.51 254 CYS A O 1
ATOM 2038 N N . GLY A 1 275 ? 7.190 13.771 31.704 1.00 19.53 255 GLY A N 1
ATOM 2039 C CA . GLY A 1 275 ? 8.330 14.636 32.046 1.00 18.75 255 GLY A CA 1
ATOM 2040 C C . GLY A 1 275 ? 8.718 14.535 33.506 1.00 18.59 255 GLY A C 1
ATOM 2041 O O . GLY A 1 275 ? 9.395 15.457 33.958 1.00 19.98 255 GLY A O 1
ATOM 2042 N N . GLU A 1 276 ? 8.348 13.464 34.221 1.00 17.93 256 GLU A N 1
ATOM 2043 C CA . GLU A 1 276 ? 8.786 13.261 35.631 1.00 17.14 256 GLU A CA 1
ATOM 2044 C C . GLU A 1 276 ? 10.304 13.035 35.650 1.00 16.35 256 GLU A C 1
ATOM 2045 O O . GLU A 1 276 ? 10.823 12.343 34.766 1.00 14.04 256 GLU A O 1
ATOM 2051 N N . ALA A 1 277 ? 10.992 13.603 36.642 1.00 16.92 257 ALA A N 1
ATOM 2052 C CA . ALA A 1 277 ? 12.446 13.447 36.833 1.00 16.58 257 ALA A CA 1
ATOM 2053 C C . ALA A 1 277 ? 12.700 12.500 38.014 1.00 17.27 257 ALA A C 1
ATOM 2054 O O . ALA A 1 277 ? 11.879 12.447 38.965 1.00 17.17 257 ALA A O 1
ATOM 2056 N N . PHE A 1 278 ? 13.777 11.731 37.905 1.00 16.54 258 PHE A N 1
ATOM 2057 C CA . PHE A 1 278 ? 14.238 10.723 38.889 1.00 16.75 258 PHE A CA 1
ATOM 2058 C C . PHE A 1 278 ? 15.762 10.813 39.012 1.00 15.72 258 PHE A C 1
ATOM 2059 O O . PHE A 1 278 ? 16.454 10.715 37.968 1.00 14.83 258 PHE A O 1
ATOM 2067 N N . ASN A 1 279 ? 16.261 11.016 40.232 1.00 15.55 259 ASN A N 1
ATOM 2068 C CA . ASN A 1 279 ? 17.672 10.683 40.568 1.00 15.56 259 ASN A CA 1
ATOM 2069 C C . ASN A 1 279 ? 17.778 9.157 40.625 1.00 15.83 259 ASN A C 1
ATOM 2070 O O . ASN A 1 279 ? 16.852 8.506 41.138 1.00 16.71 259 ASN A O 1
ATOM 2075 N N . ILE A 1 280 ? 18.825 8.592 40.044 1.00 16.60 260 ILE A N 1
ATOM 2076 C CA . ILE A 1 280 ? 19.117 7.131 40.122 1.00 18.25 260 ILE A CA 1
ATOM 2077 C C . ILE A 1 280 ? 20.609 6.982 40.358 1.00 18.60 260 ILE A C 1
ATOM 2078 O O . ILE A 1 280 ? 21.365 7.620 39.654 1.00 17.28 260 ILE A O 1
ATOM 2083 N N . ALA A 1 281 ? 20.979 6.177 41.346 1.00 21.00 261 ALA A N 1
ATOM 2084 C CA . ALA A 1 281 ? 22.383 5.869 41.680 1.00 22.72 261 ALA A CA 1
ATOM 2085 C C . ALA A 1 281 ? 22.429 4.573 42.496 1.00 22.70 261 ALA A C 1
ATOM 2086 O O . ALA A 1 281 ? 21.370 4.114 42.937 1.00 21.33 261 ALA A O 1
ATOM 2088 N N . GLY A 1 282 ? 23.621 4.015 42.676 1.00 23.08 262 GLY A N 1
ATOM 2089 C CA . GLY A 1 282 ? 23.808 2.756 43.415 1.00 24.18 262 GLY A CA 1
ATOM 2090 C C . GLY A 1 282 ? 23.749 2.969 44.914 1.00 23.43 262 GLY A C 1
ATOM 2091 O O . GLY A 1 282 ? 23.375 4.058 45.338 1.00 21.12 262 GLY A O 1
ATOM 2092 N N . GLU A 1 283 ? 24.123 1.934 45.669 1.00 26.27 263 GLU A N 1
ATOM 2093 C CA . GLU A 1 283 ? 24.141 1.915 47.155 1.00 28.29 263 GLU A CA 1
ATOM 2094 C C . GLU A 1 283 ? 25.504 2.408 47.631 1.00 26.14 263 GLU A C 1
ATOM 2095 O O . GLU A 1 283 ? 25.576 3.030 48.690 1.00 24.92 263 GLU A O 1
ATOM 2101 N N . GLU A 1 284 ? 26.549 2.115 46.857 1.00 25.54 264 GLU A N 1
ATOM 2102 C CA . GLU A 1 284 ? 27.946 2.187 47.338 1.00 23.99 264 GLU A CA 1
ATOM 2103 C C . GLU A 1 284 ? 28.569 3.512 46.898 1.00 23.23 264 GLU A C 1
ATOM 2104 O O . GLU A 1 284 ? 28.817 3.709 45.668 1.00 22.94 264 GLU A O 1
ATOM 2110 N N . ALA A 1 285 ? 28.863 4.362 47.870 1.00 21.36 265 ALA A N 1
ATOM 2111 C CA . ALA A 1 285 ? 29.581 5.639 47.669 1.00 23.07 265 ALA A CA 1
ATOM 2112 C C . ALA A 1 285 ? 31.036 5.466 48.120 1.00 22.31 265 ALA A C 1
ATOM 2113 O O . ALA A 1 285 ? 31.259 4.692 49.059 1.00 20.88 265 ALA A O 1
ATOM 2115 N N . PHE A 1 286 ? 31.972 6.165 47.466 1.00 21.28 266 PHE A N 1
ATOM 2116 C CA . PHE A 1 286 ? 33.428 6.164 47.769 1.00 19.86 266 PHE A CA 1
ATOM 2117 C C . PHE A 1 286 ? 34.049 7.534 47.511 1.00 19.50 266 PHE A C 1
ATOM 2118 O O . PHE A 1 286 ? 33.650 8.245 46.547 1.00 19.53 266 PHE A O 1
ATOM 2126 N N . LYS A 1 287 ? 35.028 7.887 48.347 1.00 18.92 267 LYS A N 1
ATOM 2127 C CA A LYS A 1 287 ? 36.030 8.936 48.020 0.50 19.08 267 LYS A CA 1
ATOM 2128 C CA B LYS A 1 287 ? 36.021 8.934 48.015 0.50 19.04 267 LYS A CA 1
ATOM 2129 C C . LYS A 1 287 ? 36.953 8.319 46.967 1.00 18.33 267 LYS A C 1
ATOM 2130 O O . LYS A 1 287 ? 37.208 7.121 47.061 1.00 17.40 267 LYS A O 1
ATOM 2141 N N . LEU A 1 288 ? 37.403 9.114 46.007 1.00 17.46 268 LEU A N 1
ATOM 2142 C CA . LEU A 1 288 ? 38.151 8.609 44.831 1.00 16.66 268 LEU A CA 1
ATOM 2143 C C . LEU A 1 288 ? 39.377 7.785 45.241 1.00 16.40 268 LEU A C 1
ATOM 2144 O O . LEU A 1 288 ? 39.607 6.742 44.636 1.00 15.72 268 LEU A O 1
ATOM 2149 N N . PRO A 1 289 ? 40.188 8.142 46.266 1.00 16.15 269 PRO A N 1
ATOM 2150 C CA . PRO A 1 289 ? 41.319 7.290 46.657 1.00 17.01 269 PRO A CA 1
ATOM 2151 C C . PRO A 1 289 ? 40.909 5.851 47.008 1.00 16.22 269 PRO A C 1
ATOM 2152 O O . PRO A 1 289 ? 41.670 4.972 46.791 1.00 15.17 269 PRO A O 1
ATOM 2156 N N . GLU A 1 290 ? 39.718 5.647 47.564 1.00 17.51 270 GLU A N 1
ATOM 2157 C CA . GLU A 1 290 ? 39.254 4.285 47.927 1.00 19.28 270 GLU A CA 1
ATOM 2158 C C . GLU A 1 290 ? 39.089 3.465 46.642 1.00 18.03 270 GLU A C 1
ATOM 2159 O O . GLU A 1 290 ? 39.277 2.236 46.690 1.00 17.09 270 GLU A O 1
ATOM 2165 N N . VAL A 1 291 ? 38.726 4.121 45.537 1.00 17.04 271 VAL A N 1
ATOM 2166 C CA . VAL A 1 291 ? 38.464 3.425 44.242 1.00 15.94 271 VAL A CA 1
ATOM 2167 C C . VAL A 1 291 ? 39.815 2.947 43.705 1.00 14.79 271 VAL A C 1
ATOM 2168 O O . VAL A 1 291 ? 39.880 1.797 43.230 1.00 13.25 271 VAL A O 1
ATOM 2172 N N . ILE A 1 292 ? 40.837 3.800 43.802 1.00 14.22 272 ILE A N 1
ATOM 2173 C CA . ILE A 1 292 ? 42.234 3.462 43.395 1.00 14.80 272 ILE A CA 1
ATOM 2174 C C . ILE A 1 292 ? 42.733 2.277 44.252 1.00 14.70 272 ILE A C 1
ATOM 2175 O O . ILE A 1 292 ? 43.305 1.337 43.668 1.00 12.57 272 ILE A O 1
ATOM 2180 N N . ASP A 1 293 ? 42.489 2.285 45.569 1.00 15.73 273 ASP A N 1
ATOM 2181 C CA . ASP A 1 293 ? 43.019 1.233 46.478 1.00 17.01 273 ASP A CA 1
ATOM 2182 C C . ASP A 1 293 ? 42.377 -0.118 46.138 1.00 16.41 273 ASP A C 1
ATOM 2183 O O . ASP A 1 293 ? 43.071 -1.144 46.205 1.00 15.92 273 ASP A O 1
ATOM 2188 N N . ILE A 1 294 ? 41.093 -0.114 45.796 1.00 16.72 274 ILE A N 1
ATOM 2189 C CA . ILE A 1 294 ? 40.329 -1.323 45.374 1.00 15.91 274 ILE A CA 1
ATOM 2190 C C . ILE A 1 294 ? 40.963 -1.880 44.099 1.00 16.23 274 ILE A C 1
ATOM 2191 O O . ILE A 1 294 ? 41.197 -3.131 44.009 1.00 14.93 274 ILE A O 1
ATOM 2196 N N . LEU A 1 295 ? 41.256 -1.007 43.136 1.00 15.60 275 LEU A N 1
ATOM 2197 C CA . LEU A 1 295 ? 41.881 -1.455 41.864 1.00 15.39 275 LEU A CA 1
ATOM 2198 C C . LEU A 1 295 ? 43.340 -1.880 42.101 1.00 15.80 275 LEU A C 1
ATOM 2199 O O . LEU A 1 295 ? 43.766 -2.857 41.489 1.00 15.79 275 LEU A O 1
ATOM 2204 N N . LEU A 1 296 ? 44.104 -1.167 42.927 1.00 16.12 276 LEU A N 1
ATOM 2205 C CA . LEU A 1 296 ? 45.511 -1.571 43.201 1.00 15.80 276 LEU A CA 1
ATOM 2206 C C . LEU A 1 296 ? 45.487 -2.943 43.884 1.00 15.57 276 LEU A C 1
ATOM 2207 O O . LEU A 1 296 ? 46.318 -3.773 43.524 1.00 14.86 276 LEU A O 1
ATOM 2212 N N . ASN A 1 297 ? 44.512 -3.217 44.759 1.00 16.25 277 ASN A N 1
ATOM 2213 C CA A ASN A 1 297 ? 44.465 -4.495 45.521 0.50 16.42 277 ASN A CA 1
ATOM 2214 C CA B ASN A 1 297 ? 44.428 -4.497 45.522 0.50 16.92 277 ASN A CA 1
ATOM 2215 C C . ASN A 1 297 ? 44.162 -5.655 44.550 1.00 16.39 277 ASN A C 1
ATOM 2216 O O . ASN A 1 297 ? 44.395 -6.809 44.937 1.00 15.46 277 ASN A O 1
ATOM 2225 N N . PHE A 1 298 ? 43.721 -5.363 43.317 1.00 16.29 278 PHE A N 1
ATOM 2226 C CA . PHE A 1 298 ? 43.517 -6.409 42.279 1.00 17.37 278 PHE A CA 1
ATOM 2227 C C . PHE A 1 298 ? 44.820 -6.645 41.488 1.00 16.60 278 PHE A C 1
ATOM 2228 O O . PHE A 1 298 ? 44.833 -7.508 40.615 1.00 14.16 278 PHE A O 1
ATOM 2236 N N . SER A 1 299 ? 45.883 -5.880 41.742 1.00 17.11 279 SER A N 1
ATOM 2237 C CA . SER A 1 299 ? 47.166 -5.984 40.998 1.00 18.56 279 SER A CA 1
ATOM 2238 C C . SER A 1 299 ? 48.252 -6.604 41.877 1.00 19.55 279 SER A C 1
ATOM 2239 O O . SER A 1 299 ? 48.381 -6.186 43.036 1.00 20.84 279 SER A O 1
ATOM 2242 N N . ASP A 1 300 ? 49.007 -7.558 41.321 1.00 21.81 280 ASP A N 1
ATOM 2243 C CA . ASP A 1 300 ? 50.270 -8.072 41.922 1.00 25.31 280 ASP A CA 1
ATOM 2244 C C . ASP A 1 300 ? 51.287 -6.908 42.029 1.00 24.93 280 ASP A C 1
ATOM 2245 O O . ASP A 1 300 ? 52.103 -6.939 42.965 1.00 24.90 280 ASP A O 1
ATOM 2250 N N . MET A 1 301 ? 51.224 -5.912 41.135 1.00 24.54 281 MET A N 1
ATOM 2251 C CA . MET A 1 301 ? 52.121 -4.718 41.104 1.00 26.71 281 MET A CA 1
ATOM 2252 C C . MET A 1 301 ? 51.616 -3.633 42.065 1.00 26.26 281 MET A C 1
ATOM 2253 O O . MET A 1 301 ? 52.230 -2.548 42.085 1.00 26.25 281 MET A O 1
ATOM 2258 N N . GLY A 1 302 ? 50.548 -3.891 42.821 1.00 25.73 282 GLY A N 1
ATOM 2259 C CA . GLY A 1 302 ? 49.724 -2.838 43.440 1.00 25.99 282 GLY A CA 1
ATOM 2260 C C . GLY A 1 302 ? 50.437 -2.095 44.552 1.00 26.73 282 GLY A C 1
ATOM 2261 O O . GLY A 1 302 ? 50.187 -0.871 44.712 1.00 25.17 282 GLY A O 1
ATOM 2262 N N . ARG A 1 303 ? 51.282 -2.775 45.322 1.00 29.18 283 ARG A N 1
ATOM 2263 C CA . ARG A 1 303 ? 51.984 -2.129 46.466 1.00 32.46 283 ARG A CA 1
ATOM 2264 C C . ARG A 1 303 ? 53.091 -1.196 45.953 1.00 31.64 283 ARG A C 1
ATOM 2265 O O . ARG A 1 303 ? 53.518 -0.322 46.727 1.00 30.95 283 ARG A O 1
ATOM 2273 N N . GLY A 1 304 ? 53.526 -1.344 44.697 1.00 28.51 284 GLY A N 1
ATOM 2274 C CA . GLY A 1 304 ? 54.691 -0.615 44.161 1.00 30.57 284 GLY A CA 1
ATOM 2275 C C . GLY A 1 304 ? 54.331 0.591 43.287 1.00 32.02 284 GLY A C 1
ATOM 2276 O O . GLY A 1 304 ? 55.273 1.185 42.709 1.00 36.06 284 GLY A O 1
ATOM 2277 N N . ILE A 1 305 ? 53.048 0.970 43.185 1.00 28.05 285 ILE A N 1
ATOM 2278 C CA . ILE A 1 305 ? 52.560 1.985 42.197 1.00 24.57 285 ILE A CA 1
ATOM 2279 C C . ILE A 1 305 ? 52.193 3.288 42.922 1.00 23.80 285 ILE A C 1
ATOM 2280 O O . ILE A 1 305 ? 51.333 3.227 43.819 1.00 24.46 285 ILE A O 1
ATOM 2285 N N . GLU A 1 306 ? 52.797 4.413 42.519 1.00 22.89 286 GLU A N 1
ATOM 2286 C CA A GLU A 1 306 ? 52.460 5.731 43.117 0.50 23.74 286 GLU A CA 1
ATOM 2287 C CA B GLU A 1 306 ? 52.563 5.806 43.020 0.50 22.65 286 GLU A CA 1
ATOM 2288 C C . GLU A 1 306 ? 51.346 6.413 42.310 1.00 21.98 286 GLU A C 1
ATOM 2289 O O . GLU A 1 306 ? 51.114 6.040 41.149 1.00 19.14 286 GLU A O 1
ATOM 2300 N N . VAL A 1 307 ? 50.656 7.357 42.965 1.00 21.76 287 VAL A N 1
ATOM 2301 C CA . VAL A 1 307 ? 49.517 8.156 42.414 1.00 21.32 287 VAL A CA 1
ATOM 2302 C C . VAL A 1 307 ? 49.950 9.621 42.402 1.00 20.07 287 VAL A C 1
ATOM 2303 O O . VAL A 1 307 ? 50.278 10.108 43.478 1.00 19.74 287 VAL A O 1
ATOM 2307 N N . ARG A 1 308 ? 49.913 10.283 41.242 1.00 19.04 288 ARG A N 1
ATOM 2308 C CA . ARG A 1 308 ? 50.362 11.689 41.053 1.00 19.14 288 ARG A CA 1
ATOM 2309 C C . ARG A 1 308 ? 49.243 12.542 40.430 1.00 19.48 288 ARG A C 1
ATOM 2310 O O . ARG A 1 308 ? 48.756 12.225 39.325 1.00 18.76 288 ARG A O 1
ATOM 2318 N N . GLN A 1 309 ? 48.901 13.642 41.083 1.00 19.89 289 GLN A N 1
ATOM 2319 C CA . GLN A 1 309 ? 48.018 14.683 40.505 1.00 21.72 289 GLN A CA 1
ATOM 2320 C C . GLN A 1 309 ? 48.787 15.442 39.422 1.00 20.57 289 GLN A C 1
ATOM 2321 O O . GLN A 1 309 ? 49.923 15.867 39.696 1.00 21.77 289 GLN A O 1
ATOM 2327 N N . VAL A 1 310 ? 48.199 15.583 38.231 1.00 19.21 290 VAL A N 1
ATOM 2328 C CA . VAL A 1 310 ? 48.802 16.332 37.090 1.00 19.56 290 VAL A CA 1
ATOM 2329 C C . VAL A 1 310 ? 47.813 17.408 36.635 1.00 19.55 290 VAL A C 1
ATOM 2330 O O . VAL A 1 310 ? 46.600 17.185 36.754 1.00 17.46 290 VAL A O 1
ATOM 2334 N N . GLU A 1 311 ? 48.338 18.545 36.181 1.00 21.13 291 GLU A N 1
ATOM 2335 C CA . GLU A 1 311 ? 47.559 19.781 35.904 1.00 23.15 291 GLU A CA 1
ATOM 2336 C C . GLU A 1 311 ? 46.500 19.503 34.833 1.00 20.17 291 GLU A C 1
ATOM 2337 O O . GLU A 1 311 ? 45.381 20.019 34.966 1.00 18.18 291 GLU A O 1
ATOM 2343 N N . ASP A 1 312 ? 46.849 18.722 33.816 1.00 18.11 292 ASP A N 1
ATOM 2344 C CA . ASP A 1 312 ? 46.011 18.530 32.604 1.00 18.46 292 ASP A CA 1
ATOM 2345 C C . ASP A 1 312 ? 44.772 17.669 32.935 1.00 15.80 292 ASP A C 1
ATOM 2346 O O . ASP A 1 312 ? 43.882 17.639 32.080 1.00 16.19 292 ASP A O 1
ATOM 2351 N N . ARG A 1 313 ? 44.656 17.056 34.124 1.00 14.00 293 ARG A N 1
ATOM 2352 C CA . ARG A 1 313 ? 43.445 16.267 34.521 1.00 13.14 293 ARG A CA 1
ATOM 2353 C C . ARG A 1 313 ? 42.597 17.089 35.497 1.00 13.07 293 ARG A C 1
ATOM 2354 O O . ARG A 1 313 ? 41.550 16.585 35.931 1.00 13.03 293 ARG A O 1
ATOM 2362 N N . MET A 1 314 ? 43.046 18.300 35.838 1.00 13.51 294 MET A N 1
ATOM 2363 C CA . MET A 1 314 ? 42.316 19.244 36.721 1.00 13.77 294 MET A CA 1
ATOM 2364 C C . MET A 1 314 ? 41.276 19.990 35.883 1.00 13.00 294 MET A C 1
ATOM 2365 O O . MET A 1 314 ? 41.399 19.979 34.683 1.00 11.87 294 MET A O 1
ATOM 2370 N N . ARG A 1 315 ? 40.289 20.608 36.530 1.00 13.13 295 ARG A N 1
ATOM 2371 C CA . ARG A 1 315 ? 39.118 21.224 35.857 1.00 13.41 295 ARG A CA 1
ATOM 2372 C C . ARG A 1 315 ? 38.872 22.599 36.459 1.00 13.39 295 ARG A C 1
ATOM 2373 O O . ARG A 1 315 ? 39.068 22.784 37.647 1.00 13.10 295 ARG A O 1
ATOM 2381 N N . PRO A 1 316 ? 38.408 23.590 35.671 1.00 13.59 296 PRO A N 1
ATOM 2382 C CA . PRO A 1 316 ? 38.136 24.920 36.206 1.00 13.79 296 PRO A CA 1
ATOM 2383 C C . PRO A 1 316 ? 37.132 24.882 37.373 1.00 14.38 296 PRO A C 1
ATOM 2384 O O . PRO A 1 316 ? 37.256 25.684 38.257 1.00 14.47 296 PRO A O 1
ATOM 2388 N N . ILE A 1 317 ? 36.145 23.988 37.311 1.00 14.41 297 ILE A N 1
ATOM 2389 C CA . ILE A 1 317 ? 35.157 23.696 38.386 1.00 14.41 297 ILE A CA 1
ATOM 2390 C C . ILE A 1 317 ? 35.011 22.170 38.401 1.00 15.06 297 ILE A C 1
ATOM 2391 O O . ILE A 1 317 ? 34.799 21.582 37.301 1.00 13.69 297 ILE A O 1
ATOM 2396 N N . ASP A 1 318 ? 35.072 21.549 39.578 1.00 14.87 298 ASP A N 1
ATOM 2397 C CA . ASP A 1 318 ? 34.853 20.082 39.717 1.00 16.93 298 ASP A CA 1
ATOM 2398 C C . ASP A 1 318 ? 33.538 19.860 40.473 1.00 16.69 298 ASP A C 1
ATOM 2399 O O . ASP A 1 318 ? 33.435 20.349 41.618 1.00 16.35 298 ASP A O 1
ATOM 2404 N N . ALA A 1 319 ? 32.566 19.202 39.831 1.00 17.58 299 ALA A N 1
ATOM 2405 C CA . ALA A 1 319 ? 31.350 18.676 40.484 1.00 18.27 299 ALA A CA 1
ATOM 2406 C C . ALA A 1 319 ? 31.808 17.532 41.380 1.00 19.75 299 ALA A C 1
ATOM 2407 O O . ALA A 1 319 ? 31.721 16.371 40.929 1.00 20.34 299 ALA A O 1
ATOM 2409 N N . ASP A 1 320 ? 32.310 17.868 42.578 1.00 21.07 300 ASP A N 1
ATOM 2410 C CA . ASP A 1 320 ? 33.199 16.996 43.396 1.00 20.94 300 ASP A CA 1
ATOM 2411 C C . ASP A 1 320 ? 32.385 16.237 44.464 1.00 21.01 300 ASP A C 1
ATOM 2412 O O . ASP A 1 320 ? 33.015 15.559 45.293 1.00 20.72 300 ASP A O 1
ATOM 2417 N N . TYR A 1 321 ? 31.050 16.307 44.479 1.00 19.36 301 TYR A N 1
ATOM 2418 C CA . TYR A 1 321 ? 30.251 15.634 45.541 1.00 19.41 301 TYR A CA 1
ATOM 2419 C C . TYR A 1 321 ? 28.918 15.111 45.005 1.00 18.34 301 TYR A C 1
ATOM 2420 O O . TYR A 1 321 ? 28.055 15.917 44.680 1.00 18.51 301 TYR A O 1
ATOM 2429 N N . GLN A 1 322 ? 28.758 13.788 44.966 1.00 17.55 302 GLN A N 1
ATOM 2430 C CA . GLN A 1 322 ? 27.549 13.123 44.425 1.00 18.52 302 GLN A CA 1
ATOM 2431 C C . GLN A 1 322 ? 27.157 11.972 45.354 1.00 19.49 302 GLN A C 1
ATOM 2432 O O . GLN A 1 322 ? 27.635 10.846 45.162 1.00 18.84 302 GLN A O 1
ATOM 2438 N N . MET A 1 323 ? 26.305 12.283 46.328 1.00 21.96 303 MET A N 1
ATOM 2439 C CA . MET A 1 323 ? 25.602 11.306 47.186 1.00 23.98 303 MET A CA 1
ATOM 2440 C C . MET A 1 323 ? 24.093 11.546 47.042 1.00 23.35 303 MET A C 1
ATOM 2441 O O . MET A 1 323 ? 23.698 12.697 46.795 1.00 21.81 303 MET A O 1
ATOM 2446 N N . PHE A 1 324 ? 23.290 10.495 47.204 1.00 22.97 304 PHE A N 1
ATOM 2447 C CA . PHE A 1 324 ? 21.893 10.420 46.715 1.00 22.28 304 PHE A CA 1
ATOM 2448 C C . PHE A 1 324 ? 20.929 9.893 47.777 1.00 23.28 304 PHE A C 1
ATOM 2449 O O . PHE A 1 324 ? 21.202 8.870 48.412 1.00 22.74 304 PHE A O 1
ATOM 2457 N N . ASP A 1 325 ? 19.793 10.580 47.898 1.00 23.46 305 ASP A N 1
ATOM 2458 C CA . ASP A 1 325 ? 18.524 10.044 48.440 1.00 22.31 305 ASP A CA 1
ATOM 2459 C C . ASP A 1 325 ? 17.744 9.424 47.268 1.00 22.36 305 ASP A C 1
ATOM 2460 O O . ASP A 1 325 ? 17.177 10.181 46.450 1.00 22.82 305 ASP A O 1
ATOM 2465 N N . ASN A 1 326 ? 17.738 8.090 47.206 1.00 21.42 306 ASN A N 1
ATOM 2466 C CA . ASN A 1 326 ? 17.094 7.243 46.168 1.00 22.53 306 ASN A CA 1
ATOM 2467 C C . ASN A 1 326 ? 15.626 6.943 46.533 1.00 21.44 306 ASN A C 1
ATOM 2468 O O . ASN A 1 326 ? 15.067 6.010 45.942 1.00 19.50 306 ASN A O 1
ATOM 2473 N N . SER A 1 327 ? 15.016 7.673 47.474 1.00 22.12 307 SER A N 1
ATOM 2474 C CA A SER A 1 327 ? 13.639 7.354 47.941 0.50 22.72 307 SER A CA 1
ATOM 2475 C CA B SER A 1 327 ? 13.626 7.417 47.950 0.50 21.81 307 SER A CA 1
ATOM 2476 C C . SER A 1 327 ? 12.639 7.502 46.778 1.00 21.63 307 SER A C 1
ATOM 2477 O O . SER A 1 327 ? 11.794 6.610 46.653 1.00 19.78 307 SER A O 1
ATOM 2482 N N . LYS A 1 328 ? 12.757 8.542 45.935 1.00 19.93 308 LYS A N 1
ATOM 2483 C CA . LYS A 1 328 ? 11.770 8.733 44.834 1.00 18.85 308 LYS A CA 1
ATOM 2484 C C . LYS A 1 328 ? 11.808 7.524 43.882 1.00 18.48 308 LYS A C 1
ATOM 2485 O O . LYS A 1 328 ? 10.765 6.910 43.681 1.00 19.76 308 LYS A O 1
ATOM 2491 N N . ILE A 1 329 ? 12.951 7.161 43.304 1.00 17.74 309 ILE A N 1
ATOM 2492 C CA . ILE A 1 329 ? 12.976 6.081 42.267 1.00 17.33 309 ILE A CA 1
ATOM 2493 C C . ILE A 1 329 ? 12.460 4.751 42.862 1.00 17.96 309 ILE A C 1
ATOM 2494 O O . ILE A 1 329 ? 11.693 4.034 42.163 1.00 15.43 309 ILE A O 1
ATOM 2499 N N . LYS A 1 330 ? 12.830 4.438 44.104 1.00 18.65 310 LYS A N 1
ATOM 2500 C CA . LYS A 1 330 ? 12.462 3.151 44.754 1.00 21.08 310 LYS A CA 1
ATOM 2501 C C . LYS A 1 330 ? 10.963 3.094 45.097 1.00 20.57 310 LYS A C 1
ATOM 2502 O O . LYS A 1 330 ? 10.443 1.974 45.256 1.00 19.89 310 LYS A O 1
ATOM 2508 N N . SER A 1 331 ? 10.272 4.231 45.136 1.00 20.58 311 SER A N 1
ATOM 2509 C CA . SER A 1 331 ? 8.802 4.289 45.360 1.00 20.86 311 SER A CA 1
ATOM 2510 C C . SER A 1 331 ? 8.031 4.051 44.048 1.00 21.49 311 SER A C 1
ATOM 2511 O O . SER A 1 331 ? 6.847 3.680 44.137 1.00 22.62 311 SER A O 1
ATOM 2514 N N . PHE A 1 332 ? 8.662 4.214 42.880 1.00 20.21 312 PHE A N 1
ATOM 2515 C CA . PHE A 1 332 ? 8.005 4.075 41.551 1.00 19.94 312 PHE A CA 1
ATOM 2516 C C . PHE A 1 332 ? 8.319 2.712 40.888 1.00 19.79 312 PHE A C 1
ATOM 2517 O O . PHE A 1 332 ? 7.495 2.219 40.057 1.00 18.52 312 PHE A O 1
ATOM 2525 N N . ILE A 1 333 ? 9.493 2.135 41.160 1.00 19.17 313 ILE A N 1
ATOM 2526 C CA . ILE A 1 333 ? 9.893 0.808 40.611 1.00 19.44 313 ILE A CA 1
ATOM 2527 C C . ILE A 1 333 ? 10.452 -0.057 41.749 1.00 20.76 313 ILE A C 1
ATOM 2528 O O . ILE A 1 333 ? 10.966 0.503 42.749 1.00 21.28 313 ILE A O 1
ATOM 2533 N N . ASP A 1 334 ? 10.293 -1.372 41.615 1.00 24.10 314 ASP A N 1
ATOM 2534 C CA . ASP A 1 334 ? 10.881 -2.401 42.516 1.00 26.91 314 ASP A CA 1
ATOM 2535 C C . ASP A 1 334 ? 12.319 -2.679 42.045 1.00 23.33 314 ASP A C 1
ATOM 2536 O O . ASP A 1 334 ? 12.516 -3.553 41.190 1.00 23.40 314 ASP A O 1
ATOM 2541 N N . TRP A 1 335 ? 13.293 -1.937 42.570 1.00 23.30 315 TRP A N 1
ATOM 2542 C CA . TRP A 1 335 ? 14.668 -1.866 42.003 1.00 23.11 315 TRP A CA 1
ATOM 2543 C C . TRP A 1 335 ? 15.680 -1.440 43.061 1.00 22.89 315 TRP A C 1
ATOM 2544 O O . TRP A 1 335 ? 15.445 -0.444 43.746 1.00 22.04 315 TRP A O 1
ATOM 2555 N N . LYS A 1 336 ? 16.803 -2.157 43.099 1.00 27.53 316 LYS A N 1
ATOM 2556 C CA . LYS A 1 336 ? 18.076 -1.734 43.737 1.00 29.37 316 LYS A CA 1
ATOM 2557 C C . LYS A 1 336 ? 19.239 -2.282 42.886 1.00 27.16 316 LYS A C 1
ATOM 2558 O O . LYS A 1 336 ? 19.042 -3.277 42.142 1.00 25.21 316 LYS A O 1
ATOM 2564 N N . ALA A 1 337 ? 20.404 -1.635 42.946 1.00 25.22 317 ALA A N 1
ATOM 2565 C CA . ALA A 1 337 ? 21.678 -2.172 42.421 1.00 23.84 317 ALA A CA 1
ATOM 2566 C C . ALA A 1 337 ? 22.001 -3.462 43.182 1.00 24.91 317 ALA A C 1
ATOM 2567 O O . ALA A 1 337 ? 21.898 -3.437 44.425 1.00 26.51 317 ALA A O 1
ATOM 2569 N N . GLU A 1 338 ? 22.296 -4.555 42.474 1.00 26.48 318 GLU A N 1
ATOM 2570 C CA . GLU A 1 338 ? 22.658 -5.851 43.100 1.00 28.76 318 GLU A CA 1
ATOM 2571 C C . GLU A 1 338 ? 24.130 -6.177 42.839 1.00 23.70 318 GLU A C 1
ATOM 2572 O O . GLU A 1 338 ? 24.672 -6.917 43.638 1.00 24.96 318 GLU A O 1
ATOM 2578 N N . ILE A 1 339 ? 24.743 -5.692 41.759 1.00 20.47 319 ILE A N 1
ATOM 2579 C CA . ILE A 1 339 ? 26.158 -6.036 41.415 1.00 18.96 319 ILE A CA 1
ATOM 2580 C C . ILE A 1 339 ? 27.106 -5.254 42.327 1.00 17.86 319 ILE A C 1
ATOM 2581 O O . ILE A 1 339 ? 27.089 -4.027 42.337 1.00 18.36 319 ILE A O 1
ATOM 2586 N N . PRO A 1 340 ? 28.005 -5.913 43.090 1.00 17.22 320 PRO A N 1
ATOM 2587 C CA . PRO A 1 340 ? 28.948 -5.194 43.938 1.00 17.17 320 PRO A CA 1
A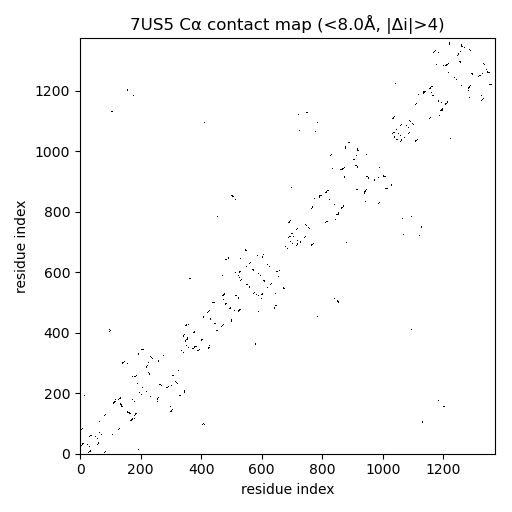TOM 2588 C C . PRO A 1 340 ? 29.898 -4.366 43.058 1.00 17.07 320 PRO A C 1
ATOM 2589 O O . PRO A 1 340 ? 30.348 -4.852 42.011 1.00 15.96 320 PRO A O 1
ATOM 2593 N N . VAL A 1 341 ? 30.229 -3.168 43.529 1.00 17.01 321 VAL A N 1
ATOM 2594 C CA . VAL A 1 341 ? 31.113 -2.217 42.797 1.00 17.27 321 VAL A CA 1
ATOM 2595 C C . VAL A 1 341 ? 32.513 -2.826 42.660 1.00 17.24 321 VAL A C 1
ATOM 2596 O O . VAL A 1 341 ? 33.126 -2.627 41.606 1.00 16.18 321 VAL A O 1
ATOM 2600 N N . ARG A 1 342 ? 32.965 -3.611 43.641 1.00 18.41 322 ARG A N 1
ATOM 2601 C CA . ARG A 1 342 ? 34.289 -4.291 43.571 1.00 17.90 322 ARG A CA 1
ATOM 2602 C C . ARG A 1 342 ? 34.311 -5.183 42.332 1.00 16.98 322 ARG A C 1
ATOM 2603 O O . ARG A 1 342 ? 35.371 -5.218 41.654 1.00 16.83 322 ARG A O 1
ATOM 2611 N N . GLN A 1 343 ? 33.185 -5.834 42.022 1.00 16.22 323 GLN A N 1
ATOM 2612 C CA . GLN A 1 343 ? 33.084 -6.746 40.848 1.00 16.27 323 GLN A CA 1
ATOM 2613 C C . GLN A 1 343 ? 33.052 -5.900 39.570 1.00 14.60 323 GLN A C 1
ATOM 2614 O O . GLN A 1 343 ? 33.704 -6.280 38.596 1.00 14.04 323 GLN A O 1
ATOM 2620 N N . MET A 1 344 ? 32.310 -4.796 39.576 1.00 13.69 324 MET A N 1
ATOM 2621 C CA . MET A 1 344 ? 32.260 -3.848 38.427 1.00 13.36 324 MET A CA 1
ATOM 2622 C C . MET A 1 344 ? 33.690 -3.365 38.112 1.00 13.20 324 MET A C 1
ATOM 2623 O O . MET A 1 344 ? 34.083 -3.381 36.933 1.00 11.95 324 MET A O 1
ATOM 2628 N N . LEU A 1 345 ? 34.448 -2.999 39.145 1.00 13.01 325 LEU A N 1
ATOM 2629 C CA . LEU A 1 345 ? 35.803 -2.411 39.021 1.00 13.68 325 LEU A CA 1
ATOM 2630 C C . LEU A 1 345 ? 36.769 -3.496 38.517 1.00 14.40 325 LEU A C 1
ATOM 2631 O O . LEU A 1 345 ? 37.610 -3.181 37.641 1.00 14.32 325 LEU A O 1
ATOM 2636 N N . LYS A 1 346 ? 36.633 -4.725 39.031 1.00 15.96 326 LYS A N 1
ATOM 2637 C CA . LYS A 1 346 ? 37.444 -5.904 38.622 1.00 15.73 326 LYS A CA 1
ATOM 2638 C C . LYS A 1 346 ? 37.203 -6.196 37.150 1.00 13.47 326 LYS A C 1
ATOM 2639 O O . LYS A 1 346 ? 38.195 -6.403 36.443 1.00 12.21 326 LYS A O 1
ATOM 2645 N N . ASP A 1 347 ? 35.938 -6.230 36.724 1.00 12.04 327 ASP A N 1
ATOM 2646 C CA . ASP A 1 347 ? 35.561 -6.427 35.299 1.00 11.87 327 ASP A CA 1
ATOM 2647 C C . ASP A 1 347 ? 36.211 -5.352 34.413 1.00 11.19 327 ASP A C 1
ATOM 2648 O O . ASP A 1 347 ? 36.643 -5.725 33.298 1.00 11.05 327 ASP A O 1
ATOM 2653 N N . LEU A 1 348 ? 36.275 -4.090 34.871 1.00 10.64 328 LEU A N 1
ATOM 2654 C CA . LEU A 1 348 ? 36.837 -2.947 34.093 1.00 10.91 328 LEU A CA 1
ATOM 2655 C C . LEU A 1 348 ? 38.355 -3.129 33.979 1.00 11.26 328 LEU A C 1
ATOM 2656 O O . LEU A 1 348 ? 38.901 -2.987 32.850 1.00 11.72 328 LEU A O 1
ATOM 2661 N N . LEU A 1 349 ? 39.028 -3.502 35.076 1.00 11.55 329 LEU A N 1
ATOM 2662 C CA . LEU A 1 349 ? 40.499 -3.727 35.030 1.00 11.71 329 LEU A CA 1
ATOM 2663 C C . LEU A 1 349 ? 40.802 -4.880 34.065 1.00 11.84 329 LEU A C 1
ATOM 2664 O O . LEU A 1 349 ? 41.754 -4.771 33.223 1.00 11.69 329 LEU A O 1
ATOM 2669 N N . ASN A 1 350 ? 40.020 -5.947 34.158 1.00 12.33 330 ASN A N 1
ATOM 2670 C CA . ASN A 1 350 ? 40.210 -7.144 33.298 1.00 12.17 330 ASN A CA 1
ATOM 2671 C C . ASN A 1 350 ? 39.929 -6.758 31.851 1.00 12.00 330 ASN A C 1
ATOM 2672 O O . ASN A 1 350 ? 40.613 -7.299 30.966 1.00 11.39 330 ASN A O 1
ATOM 2677 N N . HIS A 1 351 ? 39.004 -5.823 31.613 1.00 11.76 331 HIS A N 1
ATOM 2678 C CA . HIS A 1 351 ? 38.754 -5.341 30.239 1.00 11.53 331 HIS A CA 1
ATOM 2679 C C . HIS A 1 351 ? 40.069 -4.781 29.681 1.00 11.87 331 HIS A C 1
ATOM 2680 O O . HIS A 1 351 ? 40.432 -5.149 28.540 1.00 12.50 331 HIS A O 1
ATOM 2687 N N . TRP A 1 352 ? 40.770 -3.927 30.439 1.00 11.69 332 TRP A N 1
ATOM 2688 C CA . TRP A 1 352 ? 41.961 -3.200 29.922 1.00 11.44 332 TRP A CA 1
ATOM 2689 C C . TRP A 1 352 ? 43.114 -4.180 29.756 1.00 11.25 332 TRP A C 1
ATOM 2690 O O . TRP A 1 352 ? 43.814 -4.086 28.754 1.00 11.74 332 TRP A O 1
ATOM 2701 N N . ARG A 1 353 ? 43.271 -5.109 30.685 1.00 11.43 333 ARG A N 1
ATOM 2702 C CA . ARG A 1 353 ? 44.270 -6.186 30.542 1.00 11.98 333 ARG A CA 1
ATOM 2703 C C . ARG A 1 353 ? 44.052 -6.913 29.203 1.00 12.28 333 ARG A C 1
ATOM 2704 O O . ARG A 1 353 ? 45.033 -7.111 28.454 1.00 12.18 333 ARG A O 1
ATOM 2712 N N . ASN A 1 354 ? 42.824 -7.323 28.929 1.00 12.50 334 ASN A N 1
ATOM 2713 C CA A ASN A 1 354 ? 42.454 -8.034 27.677 0.50 13.20 334 ASN A CA 1
ATOM 2714 C CA B ASN A 1 354 ? 42.468 -8.041 27.674 0.50 12.76 334 ASN A CA 1
ATOM 2715 C C . ASN A 1 354 ? 42.810 -7.156 26.465 1.00 13.21 334 ASN A C 1
ATOM 2716 O O . ASN A 1 354 ? 43.454 -7.682 25.530 1.00 12.74 334 ASN A O 1
ATOM 2725 N N . GLU A 1 355 ? 42.405 -5.880 26.494 1.00 13.15 335 GLU A N 1
ATOM 2726 C CA . GLU A 1 355 ? 42.644 -4.901 25.403 1.00 13.84 335 GLU A CA 1
ATOM 2727 C C . GLU A 1 355 ? 44.139 -4.868 25.080 1.00 14.44 335 GLU A C 1
ATOM 2728 O O . GLU A 1 355 ? 44.508 -4.966 23.900 1.00 14.63 335 GLU A O 1
ATOM 2734 N N . ILE A 1 356 ? 44.986 -4.789 26.098 1.00 15.10 336 ILE A N 1
ATOM 2735 C CA . ILE A 1 356 ? 46.450 -4.666 25.880 1.00 16.63 336 ILE A CA 1
ATOM 2736 C C . ILE A 1 356 ? 47.018 -6.002 25.369 1.00 17.84 336 ILE A C 1
ATOM 2737 O O . ILE A 1 356 ? 47.798 -5.978 24.405 1.00 15.96 336 ILE A O 1
ATOM 2742 N N . LYS A 1 357 ? 46.589 -7.123 25.953 1.00 20.96 337 LYS A N 1
ATOM 2743 C CA . LYS A 1 357 ? 46.923 -8.510 25.501 1.00 25.04 337 LYS A CA 1
ATOM 2744 C C . LYS A 1 357 ? 46.636 -8.656 23.999 1.00 23.16 337 LYS A C 1
ATOM 2745 O O . LYS A 1 357 ? 47.412 -9.344 23.325 1.00 19.46 337 LYS A O 1
ATOM 2751 N N . ARG A 1 358 ? 45.570 -8.021 23.505 1.00 22.36 338 ARG A N 1
ATOM 2752 C CA . ARG A 1 358 ? 45.116 -8.148 22.100 1.00 24.41 338 ARG A CA 1
ATOM 2753 C C . ARG A 1 358 ? 45.828 -7.129 21.187 1.00 20.77 338 ARG A C 1
ATOM 2754 O O . ARG A 1 358 ? 45.479 -7.064 19.994 1.00 20.44 338 ARG A O 1
ATOM 2762 N N . GLY A 1 359 ? 46.780 -6.346 21.695 1.00 18.35 339 GLY A N 1
ATOM 2763 C CA . GLY A 1 359 ? 47.530 -5.350 20.900 1.00 16.90 339 GLY A CA 1
ATOM 2764 C C . GLY A 1 359 ? 46.756 -4.056 20.680 1.00 16.01 339 GLY A C 1
ATOM 2765 O O . GLY A 1 359 ? 47.241 -3.202 19.929 1.00 14.48 339 GLY A O 1
ATOM 2766 N N . ARG A 1 360 ? 45.575 -3.917 21.295 1.00 16.36 340 ARG A N 1
ATOM 2767 C CA . ARG A 1 360 ? 44.750 -2.679 21.213 1.00 16.52 340 ARG A CA 1
ATOM 2768 C C . ARG A 1 360 ? 45.222 -1.739 22.330 1.00 14.87 340 ARG A C 1
ATOM 2769 O O . ARG A 1 360 ? 44.451 -1.497 23.308 1.00 14.31 340 ARG A O 1
ATOM 2777 N N . ILE A 1 361 ? 46.434 -1.208 22.140 1.00 13.05 341 ILE A N 1
ATOM 2778 C CA . ILE A 1 361 ? 47.166 -0.359 23.118 1.00 12.83 341 ILE A CA 1
ATOM 2779 C C . ILE A 1 361 ? 46.404 0.952 23.209 1.00 12.55 341 ILE A C 1
ATOM 2780 O O . ILE A 1 361 ? 46.263 1.661 22.220 1.00 12.01 341 ILE A O 1
ATOM 2785 N N . PRO A 1 362 ? 45.827 1.286 24.383 1.00 13.06 342 PRO A N 1
ATOM 2786 C CA . PRO A 1 362 ? 45.138 2.563 24.556 1.00 12.61 342 PRO A CA 1
ATOM 2787 C C . PRO A 1 362 ? 46.114 3.712 24.837 1.00 12.04 342 PRO A C 1
ATOM 2788 O O . PRO A 1 362 ? 47.223 3.469 25.294 1.00 12.22 342 PRO A O 1
ATOM 2792 N N . LEU A 1 363 ? 45.675 4.934 24.565 1.00 11.50 343 LEU A N 1
ATOM 2793 C CA . LEU A 1 363 ? 46.297 6.161 25.122 1.00 11.82 343 LEU A CA 1
ATOM 2794 C C . LEU A 1 363 ? 46.241 6.060 26.647 1.00 11.57 343 LEU A C 1
ATOM 2795 O O . LEU A 1 363 ? 45.317 5.413 27.147 1.00 12.35 343 LEU A O 1
ATOM 2800 N N . ASN A 1 364 ? 47.159 6.714 27.351 1.00 11.55 344 ASN A N 1
ATOM 2801 C CA . ASN A 1 364 ? 47.210 6.702 28.834 1.00 11.96 344 ASN A CA 1
ATOM 2802 C C . ASN A 1 364 ? 46.315 7.812 29.418 1.00 11.28 344 ASN A C 1
ATOM 2803 O O . ASN A 1 364 ? 46.283 7.908 30.644 1.00 11.93 344 ASN A O 1
ATOM 2808 N N . ARG A 1 365 ? 45.556 8.533 28.589 1.00 11.17 345 ARG A N 1
ATOM 2809 C CA . ARG A 1 365 ? 44.772 9.773 28.923 1.00 11.32 345 ARG A CA 1
ATOM 2810 C C . ARG A 1 365 ? 43.685 9.533 29.991 1.00 12.15 345 ARG A C 1
ATOM 2811 O O . ARG A 1 365 ? 43.192 10.495 30.631 1.00 12.12 345 ARG A O 1
ATOM 2820 N N . LYS B 1 24 ? 59.725 22.144 13.323 1.00 31.58 4 LYS B N 1
ATOM 2821 C CA . LYS B 1 24 ? 58.645 22.269 12.271 1.00 33.10 4 LYS B CA 1
ATOM 2822 C C . LYS B 1 24 ? 57.472 21.328 12.612 1.00 31.51 4 LYS B C 1
ATOM 2823 O O . LYS B 1 24 ? 57.720 20.113 12.844 1.00 27.38 4 LYS B O 1
ATOM 2829 N N . THR B 1 25 ? 56.241 21.862 12.644 1.00 28.10 5 THR B N 1
ATOM 2830 C CA . THR B 1 25 ? 55.046 21.180 13.220 1.00 25.78 5 THR B CA 1
ATOM 2831 C C . THR B 1 25 ? 53.961 20.974 12.155 1.00 21.82 5 THR B C 1
ATOM 2832 O O . THR B 1 25 ? 53.590 21.942 11.465 1.00 20.94 5 THR B O 1
ATOM 2836 N N . ALA B 1 26 ? 53.457 19.745 12.058 1.00 19.67 6 ALA B N 1
ATOM 2837 C CA . ALA B 1 26 ? 52.430 19.318 11.083 1.00 18.00 6 ALA B CA 1
ATOM 2838 C C . ALA B 1 26 ? 51.153 18.890 11.814 1.00 16.13 6 ALA B C 1
ATOM 2839 O O . ALA B 1 26 ? 51.211 17.973 12.663 1.00 15.39 6 ALA B O 1
ATOM 2841 N N . LEU B 1 27 ? 50.048 19.559 11.497 1.00 13.87 7 LEU B N 1
ATOM 2842 C CA . LEU B 1 27 ? 48.688 19.236 11.991 1.00 13.94 7 LEU B CA 1
ATOM 2843 C C . LEU B 1 27 ? 48.023 18.301 10.973 1.00 12.65 7 LEU B C 1
ATOM 2844 O O . LEU B 1 27 ? 48.004 18.642 9.764 1.00 11.43 7 LEU B O 1
ATOM 2849 N N . ILE B 1 28 ? 47.504 17.169 11.444 1.00 11.99 8 ILE B N 1
ATOM 2850 C CA . ILE B 1 28 ? 46.659 16.266 10.609 1.00 11.15 8 ILE B CA 1
ATOM 2851 C C . ILE B 1 28 ? 45.246 16.277 11.209 1.00 10.71 8 ILE B C 1
ATOM 2852 O O . ILE B 1 28 ? 45.074 15.699 12.320 1.00 9.93 8 ILE B O 1
ATOM 2857 N N . THR B 1 29 ? 44.287 16.900 10.501 1.00 9.74 9 THR B N 1
ATOM 2858 C CA . THR B 1 29 ? 42.835 16.705 10.725 1.00 9.59 9 THR B CA 1
ATOM 2859 C C . THR B 1 29 ? 42.473 15.348 10.116 1.00 9.73 9 THR B C 1
ATOM 2860 O O . THR B 1 29 ? 43.054 15.005 9.086 1.00 9.61 9 THR B O 1
ATOM 2864 N N . GLY B 1 30 ? 41.565 14.610 10.757 1.00 10.15 10 GLY B N 1
ATOM 2865 C CA . GLY B 1 30 ? 41.155 13.262 10.323 1.00 10.98 10 GLY B CA 1
ATOM 2866 C C . GLY B 1 30 ? 42.259 12.258 10.579 1.00 11.01 10 GLY B C 1
ATOM 2867 O O . GLY B 1 30 ? 42.431 11.345 9.760 1.00 12.56 10 GLY B O 1
ATOM 2868 N N . PHE B 1 31 ? 43.020 12.470 11.648 1.00 11.11 11 PHE B N 1
ATOM 2869 C CA . PHE B 1 31 ? 44.181 11.655 12.089 1.00 11.60 11 PHE B CA 1
ATOM 2870 C C . PHE B 1 31 ? 43.745 10.195 12.259 1.00 12.23 11 PHE B C 1
ATOM 2871 O O . PHE B 1 31 ? 44.546 9.286 11.927 1.00 12.77 11 PHE B O 1
ATOM 2879 N N . THR B 1 32 ? 42.527 9.974 12.768 1.00 11.73 12 THR B N 1
ATOM 2880 C CA . THR B 1 32 ? 42.001 8.613 13.065 1.00 11.96 12 THR B CA 1
ATOM 2881 C C . THR B 1 32 ? 41.513 7.949 11.768 1.00 11.33 12 THR B C 1
ATOM 2882 O O . THR B 1 32 ? 41.254 6.742 11.798 1.00 11.45 12 THR B O 1
ATOM 2886 N N . GLY B 1 33 ? 41.402 8.707 10.677 1.00 11.11 13 GLY B N 1
ATOM 2887 C CA . GLY B 1 33 ? 40.875 8.208 9.396 1.00 11.21 13 GLY B CA 1
ATOM 2888 C C . GLY B 1 33 ? 41.913 7.417 8.603 1.00 11.02 13 GLY B C 1
ATOM 2889 O O . GLY B 1 33 ? 43.075 7.295 9.059 1.00 11.70 13 GLY B O 1
ATOM 2890 N N . GLN B 1 34 ? 41.502 6.904 7.441 1.00 10.79 14 GLN B N 1
ATOM 2891 C CA . GLN B 1 34 ? 42.342 6.066 6.546 1.00 10.94 14 GLN B CA 1
ATOM 2892 C C . GLN B 1 34 ? 43.624 6.841 6.226 1.00 10.61 14 GLN B C 1
ATOM 2893 O O . GLN B 1 34 ? 44.716 6.382 6.590 1.00 9.76 14 GLN B O 1
ATOM 2899 N N . VAL B 1 35 ? 43.476 7.979 5.566 1.00 10.27 15 VAL B N 1
ATOM 2900 C CA . VAL B 1 35 ? 44.616 8.728 4.990 1.00 10.44 15 VAL B CA 1
ATOM 2901 C C . VAL B 1 35 ? 45.379 9.427 6.107 1.00 10.70 15 VAL B C 1
ATOM 2902 O O . VAL B 1 35 ? 46.624 9.348 6.112 1.00 11.51 15 VAL B O 1
ATOM 2906 N N . GLY B 1 36 ? 44.659 10.090 7.015 1.00 10.77 16 GLY B N 1
ATOM 2907 C CA . GLY B 1 36 ? 45.288 10.882 8.079 1.00 10.67 16 GLY B CA 1
ATOM 2908 C C . GLY B 1 36 ? 46.203 10.023 8.923 1.00 10.83 16 GLY B C 1
ATOM 2909 O O . GLY B 1 36 ? 47.346 10.469 9.207 1.00 10.78 16 GLY B O 1
ATOM 2910 N N . SER B 1 37 ? 45.735 8.833 9.320 1.00 11.29 17 SER B N 1
ATOM 2911 C CA . SER B 1 37 ? 46.536 7.882 10.148 1.00 11.61 17 SER B CA 1
ATOM 2912 C C . SER B 1 37 ? 47.793 7.487 9.380 1.00 11.98 17 SER B C 1
ATOM 2913 O O . SER B 1 37 ? 48.882 7.424 9.995 1.00 12.48 17 SER B O 1
ATOM 2916 N N . GLN B 1 38 ? 47.667 7.252 8.076 1.00 12.81 18 GLN B N 1
ATOM 2917 C CA . GLN B 1 38 ? 48.840 6.840 7.254 1.00 13.78 18 GLN B CA 1
ATOM 2918 C C . GLN B 1 38 ? 49.727 8.061 6.988 1.00 13.13 18 GLN B C 1
ATOM 2919 O O . GLN B 1 38 ? 50.920 7.861 6.805 1.00 12.84 18 GLN B O 1
ATOM 2925 N N . MET B 1 39 ? 49.181 9.277 7.019 1.00 13.18 19 MET B N 1
ATOM 2926 C CA . MET B 1 39 ? 50.011 10.492 6.838 1.00 13.55 19 MET B CA 1
ATOM 2927 C C . MET B 1 39 ? 50.893 10.658 8.072 1.00 13.79 19 MET B C 1
ATOM 2928 O O . MET B 1 39 ? 52.042 11.079 7.892 1.00 13.61 19 MET B O 1
ATOM 2933 N N . ALA B 1 40 ? 50.370 10.371 9.277 1.00 14.61 20 ALA B N 1
ATOM 2934 C CA . ALA B 1 40 ? 51.141 10.494 10.539 1.00 14.53 20 ALA B CA 1
ATOM 2935 C C . ALA B 1 40 ? 52.302 9.498 10.505 1.00 15.14 20 ALA B C 1
ATOM 2936 O O . ALA B 1 40 ? 53.407 9.882 10.913 1.00 15.21 20 ALA B O 1
ATOM 2938 N N . ASP B 1 41 ? 52.056 8.278 10.020 1.00 14.52 21 ASP B N 1
ATOM 2939 C CA . ASP B 1 41 ? 53.116 7.257 9.807 1.00 14.74 21 ASP B CA 1
ATOM 2940 C C . ASP B 1 41 ? 54.174 7.780 8.821 1.00 16.19 21 ASP B C 1
ATOM 2941 O O . ASP B 1 41 ? 55.367 7.603 9.114 1.00 18.17 21 ASP B O 1
ATOM 2946 N N . PHE B 1 42 ? 53.768 8.362 7.688 1.00 16.30 22 PHE B N 1
ATOM 2947 C CA . PHE B 1 42 ? 54.697 8.875 6.646 1.00 16.66 22 PHE B CA 1
ATOM 2948 C C . PHE B 1 42 ? 55.597 9.965 7.241 1.00 17.19 22 PHE B C 1
ATOM 2949 O O . PHE B 1 42 ? 56.830 9.914 7.082 1.00 17.52 22 PHE B O 1
ATOM 2957 N N . LEU B 1 43 ? 55.004 10.940 7.923 1.00 16.59 23 LEU B N 1
ATOM 2958 C CA . LEU B 1 43 ? 55.778 12.080 8.467 1.00 16.44 23 LEU B CA 1
ATOM 2959 C C . LEU B 1 43 ? 56.739 11.584 9.550 1.00 16.10 23 LEU B C 1
ATOM 2960 O O . LEU B 1 43 ? 57.870 12.082 9.593 1.00 15.63 23 LEU B O 1
ATOM 2965 N N . LEU B 1 44 ? 56.324 10.655 10.404 1.00 16.19 24 LEU B N 1
ATOM 2966 C CA . LEU B 1 44 ? 57.209 10.166 11.491 1.00 16.56 24 LEU B CA 1
ATOM 2967 C C . LEU B 1 44 ? 58.417 9.434 10.902 1.00 18.00 24 LEU B C 1
ATOM 2968 O O . LEU B 1 44 ? 59.515 9.596 11.471 1.00 17.08 24 LEU B O 1
ATOM 2973 N N . GLU B 1 45 ? 58.224 8.639 9.850 1.00 19.85 25 GLU B N 1
ATOM 2974 C CA . GLU B 1 45 ? 59.308 7.812 9.268 1.00 23.60 25 GLU B CA 1
ATOM 2975 C C . GLU B 1 45 ? 60.226 8.671 8.385 1.00 23.64 25 GLU B C 1
ATOM 2976 O O . GLU B 1 45 ? 61.424 8.381 8.349 1.00 21.60 25 GLU B O 1
ATOM 2982 N N . ASN B 1 46 ? 59.681 9.675 7.687 1.00 23.73 26 ASN B N 1
ATOM 2983 C CA . ASN B 1 46 ? 60.339 10.311 6.509 1.00 24.67 26 ASN B CA 1
ATOM 2984 C C . ASN B 1 46 ? 60.711 11.776 6.759 1.00 23.90 26 ASN B C 1
ATOM 2985 O O . ASN B 1 46 ? 61.379 12.334 5.866 1.00 23.44 26 ASN B O 1
ATOM 2990 N N . THR B 1 47 ? 60.325 12.372 7.896 1.00 22.43 27 THR B N 1
ATOM 2991 C CA . THR B 1 47 ? 60.616 13.792 8.223 1.00 22.77 27 THR B CA 1
ATOM 2992 C C . THR B 1 47 ? 61.098 13.901 9.669 1.00 22.91 27 THR B C 1
ATOM 2993 O O . THR B 1 47 ? 60.958 12.912 10.408 1.00 22.20 27 THR B O 1
ATOM 2997 N N . ASP B 1 48 ? 61.590 15.080 10.055 1.00 24.65 28 ASP B N 1
ATOM 2998 C CA . ASP B 1 48 ? 61.922 15.439 11.461 1.00 25.80 28 ASP B CA 1
ATOM 2999 C C . ASP B 1 48 ? 60.761 16.235 12.060 1.00 22.81 28 ASP B C 1
ATOM 3000 O O . ASP B 1 48 ? 60.964 16.808 13.141 1.00 21.47 28 ASP B O 1
ATOM 3005 N N . TYR B 1 49 ? 59.598 16.271 11.390 1.00 21.29 29 TYR B N 1
ATOM 3006 C CA . TYR B 1 49 ? 58.389 17.020 11.836 1.00 20.42 29 TYR B CA 1
ATOM 3007 C C . TYR B 1 49 ? 57.858 16.451 13.158 1.00 17.98 29 TYR B C 1
ATOM 3008 O O . TYR B 1 49 ? 57.689 15.236 13.294 1.00 15.47 29 TYR B O 1
ATOM 3017 N N . ASP B 1 50 ? 57.608 17.329 14.122 1.00 16.44 30 ASP B N 1
ATOM 3018 C CA . ASP B 1 50 ? 56.607 17.070 15.179 1.00 16.23 30 ASP B CA 1
ATOM 3019 C C . ASP B 1 50 ? 55.221 16.967 14.521 1.00 15.92 30 ASP B C 1
ATOM 3020 O O . ASP B 1 50 ? 54.929 17.729 13.574 1.00 14.13 30 ASP B O 1
ATOM 3025 N N . VAL B 1 51 ? 54.394 16.057 15.037 1.00 16.16 31 VAL B N 1
ATOM 3026 C CA . VAL B 1 51 ? 53.063 15.736 14.467 1.00 15.36 31 VAL B CA 1
ATOM 3027 C C . VAL B 1 51 ? 52.010 15.937 15.549 1.00 14.26 31 VAL B C 1
ATOM 3028 O O . VAL B 1 51 ? 52.198 15.442 16.674 1.00 13.19 31 VAL B O 1
ATOM 3032 N N . ILE B 1 52 ? 50.976 16.696 15.193 1.00 13.83 32 ILE B N 1
ATOM 3033 C CA . ILE B 1 52 ? 49.709 16.865 15.961 1.00 13.82 32 ILE B CA 1
ATOM 3034 C C . ILE B 1 52 ? 48.585 16.203 15.177 1.00 12.72 32 ILE B C 1
ATOM 3035 O O . ILE B 1 52 ? 48.364 16.586 14.022 1.00 13.55 32 ILE B O 1
ATOM 3040 N N . GLY B 1 53 ? 47.931 15.230 15.803 1.00 12.53 33 GLY B N 1
ATOM 3041 C CA . GLY B 1 53 ? 46.722 14.570 15.290 1.00 11.68 33 GLY B CA 1
ATOM 3042 C C . GLY B 1 53 ? 45.508 15.170 15.963 1.00 11.34 33 GLY B C 1
ATOM 3043 O O . GLY B 1 53 ? 45.354 15.026 17.173 1.00 12.10 33 GLY B O 1
ATOM 3044 N N . MET B 1 54 ? 44.691 15.871 15.202 1.00 11.14 34 MET B N 1
ATOM 3045 C CA . MET B 1 54 ? 43.370 16.344 15.647 1.00 10.84 34 MET B CA 1
ATOM 3046 C C . MET B 1 54 ? 42.411 15.152 15.691 1.00 10.59 34 MET B C 1
ATOM 3047 O O . MET B 1 54 ? 42.443 14.338 14.757 1.00 11.17 34 MET B O 1
ATOM 3052 N N . MET B 1 55 ? 41.609 15.050 16.747 1.00 10.03 35 MET B N 1
ATOM 3053 C CA . MET B 1 55 ? 40.498 14.073 16.841 1.00 10.28 35 MET B CA 1
ATOM 3054 C C . MET B 1 55 ? 39.471 14.563 17.862 1.00 9.56 35 MET B C 1
ATOM 3055 O O . MET B 1 55 ? 39.837 15.292 18.782 1.00 9.06 35 MET B O 1
ATOM 3060 N N . ARG B 1 56 ? 38.219 14.168 17.666 1.00 9.27 36 ARG B N 1
ATOM 3061 C CA . ARG B 1 56 ? 37.188 14.126 18.736 1.00 8.96 36 ARG B CA 1
ATOM 3062 C C . ARG B 1 56 ? 37.558 12.969 19.669 1.00 8.85 36 ARG B C 1
ATOM 3063 O O . ARG B 1 56 ? 38.019 11.924 19.147 1.00 8.35 36 ARG B O 1
ATOM 3071 N N . TRP B 1 57 ? 37.436 13.145 20.990 1.00 9.28 37 TRP B N 1
ATOM 3072 C CA . TRP B 1 57 ? 38.026 12.193 21.972 1.00 9.61 37 TRP B CA 1
ATOM 3073 C C . TRP B 1 57 ? 37.525 10.770 21.719 1.00 9.92 37 TRP B C 1
ATOM 3074 O O . TRP B 1 57 ? 38.298 9.820 22.013 1.00 9.57 37 TRP B O 1
ATOM 3085 N N . GLN B 1 58 ? 36.287 10.596 21.232 1.00 10.31 38 GLN B N 1
ATOM 3086 C CA . GLN B 1 58 ? 35.639 9.244 21.194 1.00 10.36 38 GLN B CA 1
ATOM 3087 C C . GLN B 1 58 ? 35.859 8.579 19.830 1.00 10.66 38 GLN B C 1
ATOM 3088 O O . GLN B 1 58 ? 35.249 7.527 19.578 1.00 10.88 38 GLN B O 1
ATOM 3094 N N . GLU B 1 59 ? 36.693 9.151 18.970 1.00 10.55 39 GLU B N 1
ATOM 3095 C CA . GLU B 1 59 ? 36.847 8.603 17.609 1.00 11.09 39 GLU B CA 1
ATOM 3096 C C . GLU B 1 59 ? 37.387 7.174 17.696 1.00 12.12 39 GLU B C 1
ATOM 3097 O O . GLU B 1 59 ? 38.033 6.765 18.665 1.00 11.58 39 GLU B O 1
ATOM 3103 N N . PRO B 1 60 ? 37.102 6.368 16.656 1.00 13.14 40 PRO B N 1
ATOM 3104 C CA . PRO B 1 60 ? 37.662 5.028 16.544 1.00 13.54 40 PRO B CA 1
ATOM 3105 C C . PRO B 1 60 ? 39.190 5.032 16.644 1.00 14.51 40 PRO B C 1
ATOM 3106 O O . PRO B 1 60 ? 39.836 5.867 15.984 1.00 13.82 40 PRO B O 1
ATOM 3110 N N . MET B 1 61 ? 39.754 4.074 17.377 1.00 15.21 41 MET B N 1
ATOM 3111 C CA . MET B 1 61 ? 41.231 3.974 17.513 1.00 18.09 41 MET B CA 1
ATOM 3112 C C . MET B 1 61 ? 41.897 2.899 16.645 1.00 16.13 41 MET B C 1
ATOM 3113 O O . MET B 1 61 ? 43.136 2.814 16.694 1.00 14.03 41 MET B O 1
ATOM 3118 N N . ASP B 1 62 ? 41.122 2.264 15.774 1.00 16.57 42 ASP B N 1
ATOM 3119 C CA . ASP B 1 62 ? 41.515 1.114 14.916 1.00 17.77 42 ASP B CA 1
ATOM 3120 C C . ASP B 1 62 ? 42.766 1.441 14.111 1.00 16.25 42 ASP B C 1
ATOM 3121 O O . ASP B 1 62 ? 43.641 0.568 14.007 1.00 18.33 42 ASP B O 1
ATOM 3126 N N . ASN B 1 63 ? 42.839 2.645 13.552 1.00 14.30 43 ASN B N 1
ATOM 3127 C CA . ASN B 1 63 ? 43.926 3.025 12.615 1.00 13.35 43 ASN B CA 1
ATOM 3128 C C . ASN B 1 63 ? 45.160 3.509 13.387 1.00 12.69 43 ASN B C 1
ATOM 3129 O O . ASN B 1 63 ? 46.182 3.701 12.728 1.00 12.40 43 ASN B O 1
ATOM 3134 N N . ILE B 1 64 ? 45.091 3.708 14.711 1.00 12.13 44 ILE B N 1
ATOM 3135 C CA . ILE B 1 64 ? 46.204 4.390 15.437 1.00 12.46 44 ILE B CA 1
ATOM 3136 C C . ILE B 1 64 ? 46.696 3.638 16.680 1.00 13.23 44 ILE B C 1
ATOM 3137 O O . ILE B 1 64 ? 47.539 4.226 17.394 1.00 14.13 44 ILE B O 1
ATOM 3142 N N . TYR B 1 65 ? 46.221 2.418 16.957 1.00 14.19 45 TYR B N 1
ATOM 3143 C CA . TYR B 1 65 ? 46.671 1.598 18.115 1.00 15.04 45 TYR B CA 1
ATOM 3144 C C . TYR B 1 65 ? 48.206 1.535 18.150 1.00 14.26 45 TYR B C 1
ATOM 3145 O O . TYR B 1 65 ? 48.787 1.564 19.246 1.00 14.83 45 TYR B O 1
ATOM 3154 N N . HIS B 1 66 ? 48.849 1.452 16.983 1.00 14.10 46 HIS B N 1
ATOM 3155 C CA . HIS B 1 66 ? 50.323 1.245 16.855 1.00 14.02 46 HIS B CA 1
ATOM 3156 C C . HIS B 1 66 ? 51.079 2.539 17.195 1.00 13.65 46 HIS B C 1
ATOM 3157 O O . HIS B 1 66 ? 52.312 2.479 17.329 1.00 12.32 46 HIS B O 1
ATOM 3164 N N . LEU B 1 67 ? 50.371 3.664 17.366 1.00 13.49 47 LEU B N 1
ATOM 3165 C CA . LEU B 1 67 ? 51.011 4.965 17.720 1.00 13.57 47 LEU B CA 1
ATOM 3166 C C . LEU B 1 67 ? 50.776 5.300 19.199 1.00 13.02 47 LEU B C 1
ATOM 3167 O O . LEU B 1 67 ? 51.430 6.244 19.692 1.00 12.28 47 LEU B O 1
ATOM 3172 N N . SER B 1 68 ? 49.869 4.590 19.882 1.00 12.59 48 SER B N 1
ATOM 3173 C CA . SER B 1 68 ? 49.501 4.890 21.296 1.00 12.26 48 SER B CA 1
ATOM 3174 C C . SER B 1 68 ? 50.751 4.991 22.168 1.00 12.35 48 SER B C 1
ATOM 3175 O O . SER B 1 68 ? 50.834 5.924 23.001 1.00 12.14 48 SER B O 1
ATOM 3178 N N . ASP B 1 69 ? 51.682 4.041 22.022 1.00 13.09 49 ASP B N 1
ATOM 3179 C CA . ASP B 1 69 ? 52.847 3.934 22.939 1.00 12.88 49 ASP B CA 1
ATOM 3180 C C . ASP B 1 69 ? 53.678 5.213 22.820 1.00 13.23 49 ASP B C 1
ATOM 3181 O O . ASP B 1 69 ? 53.958 5.854 23.854 1.00 14.43 49 ASP B O 1
ATOM 3186 N N . ARG B 1 70 ? 54.035 5.596 21.605 1.00 13.31 50 ARG B N 1
ATOM 3187 C CA . ARG B 1 70 ? 54.920 6.757 21.366 1.00 14.36 50 ARG B CA 1
ATOM 3188 C C . ARG B 1 70 ? 54.167 8.050 21.691 1.00 14.75 50 ARG B C 1
ATOM 3189 O O . ARG B 1 70 ? 54.841 9.026 22.150 1.00 15.71 50 ARG B O 1
ATOM 3197 N N . ILE B 1 71 ? 52.833 8.070 21.543 1.00 14.47 51 ILE B N 1
ATOM 3198 C CA . ILE B 1 71 ? 52.007 9.235 21.987 1.00 13.89 51 ILE B CA 1
ATOM 3199 C C . ILE B 1 71 ? 52.073 9.326 23.512 1.00 13.26 51 ILE B C 1
ATOM 3200 O O . ILE B 1 71 ? 52.293 10.430 24.024 1.00 12.10 51 ILE B O 1
ATOM 3205 N N . ASN B 1 72 ? 51.904 8.201 24.204 1.00 14.53 52 ASN B N 1
ATOM 3206 C CA . ASN B 1 72 ? 51.922 8.144 25.691 1.00 15.43 52 ASN B CA 1
ATOM 3207 C C . ASN B 1 72 ? 53.284 8.666 26.169 1.00 17.09 52 ASN B C 1
ATOM 3208 O O . ASN B 1 72 ? 53.353 9.313 27.227 1.00 18.85 52 ASN B O 1
ATOM 3213 N N . LYS B 1 73 ? 54.328 8.401 25.385 1.00 18.02 53 LYS B N 1
ATOM 3214 C CA . LYS B 1 73 ? 55.735 8.697 25.729 1.00 18.97 53 LYS B CA 1
ATOM 3215 C C . LYS B 1 73 ? 56.167 10.041 25.138 1.00 18.24 53 LYS B C 1
ATOM 3216 O O . LYS B 1 73 ? 57.333 10.370 25.295 1.00 18.05 53 LYS B O 1
ATOM 3222 N N . LYS B 1 74 ? 55.259 10.794 24.511 1.00 19.62 54 LYS B N 1
ATOM 3223 C CA . LYS B 1 74 ? 55.503 12.194 24.067 1.00 19.55 54 LYS B CA 1
ATOM 3224 C C . LYS B 1 74 ? 56.650 12.226 23.049 1.00 18.95 54 LYS B C 1
ATOM 3225 O O . LYS B 1 74 ? 57.378 13.186 23.019 1.00 19.49 54 LYS B O 1
ATOM 3231 N N . ASP B 1 75 ? 56.729 11.220 22.184 1.00 18.36 55 ASP B N 1
ATOM 3232 C CA . ASP B 1 75 ? 57.800 11.058 21.170 1.00 17.28 55 ASP B CA 1
ATOM 3233 C C . ASP B 1 75 ? 57.293 11.577 19.811 1.00 16.46 55 ASP B C 1
ATOM 3234 O O . ASP B 1 75 ? 56.680 10.802 19.029 1.00 15.51 55 ASP B O 1
ATOM 3239 N N . ARG B 1 76 ? 57.462 12.874 19.568 1.00 16.42 56 ARG B N 1
ATOM 3240 C CA . ARG B 1 76 ? 57.292 13.547 18.250 1.00 16.79 56 ARG B CA 1
ATOM 3241 C C . ARG B 1 76 ? 55.823 13.655 17.792 1.00 16.66 56 ARG B C 1
ATOM 3242 O O . ARG B 1 76 ? 55.578 14.431 16.824 1.00 16.13 56 ARG B O 1
ATOM 3250 N N . ILE B 1 77 ? 54.883 12.916 18.396 1.00 15.62 57 ILE B N 1
ATOM 3251 C CA . ILE B 1 77 ? 53.439 12.992 18.028 1.00 15.59 57 ILE B CA 1
ATOM 3252 C C . ILE B 1 77 ? 52.591 13.228 19.290 1.00 15.48 57 ILE B C 1
ATOM 3253 O O . ILE B 1 77 ? 52.892 12.700 20.372 1.00 15.47 57 ILE B O 1
ATOM 3258 N N . SER B 1 78 ? 51.608 14.104 19.153 1.00 15.15 58 SER B N 1
ATOM 3259 C CA . SER B 1 78 ? 50.668 14.518 20.221 1.00 15.61 58 SER B CA 1
ATOM 3260 C C . SER B 1 78 ? 49.268 14.648 19.612 1.00 15.03 58 SER B C 1
ATOM 3261 O O . SER B 1 78 ? 49.145 14.699 18.386 1.00 14.10 58 SER B O 1
ATOM 3264 N N . ILE B 1 79 ? 48.249 14.651 20.470 1.00 15.41 59 ILE B N 1
ATOM 3265 C CA . ILE B 1 79 ? 46.832 14.721 20.061 1.00 14.63 59 ILE B CA 1
ATOM 3266 C C . ILE B 1 79 ? 46.329 16.070 20.531 1.00 14.09 59 ILE B C 1
ATOM 3267 O O . ILE B 1 79 ? 46.674 16.499 21.641 1.00 14.17 59 ILE B O 1
ATOM 3272 N N . PHE B 1 80 ? 45.574 16.726 19.674 1.00 13.71 60 PHE B N 1
ATOM 3273 C CA . PHE B 1 80 ? 44.785 17.916 20.054 1.00 12.97 60 PHE B CA 1
ATOM 3274 C C . PHE B 1 80 ? 43.309 17.574 19.880 1.00 11.63 60 PHE B C 1
ATOM 3275 O O . PHE B 1 80 ? 42.946 17.098 18.787 1.00 10.90 60 PHE B O 1
ATOM 3283 N N . TYR B 1 81 ? 42.503 17.769 20.927 1.00 10.46 61 TYR B N 1
ATOM 3284 C CA . TYR B 1 81 ? 41.045 17.502 20.876 1.00 10.25 61 TYR B CA 1
ATOM 3285 C C . TYR B 1 81 ? 40.329 18.742 20.354 1.00 10.30 61 TYR B C 1
ATOM 3286 O O . TYR B 1 81 ? 40.378 19.781 21.024 1.00 10.29 61 TYR B O 1
ATOM 3295 N N . ALA B 1 82 ? 39.696 18.601 19.195 1.00 10.24 62 ALA B N 1
ATOM 3296 C CA . ALA B 1 82 ? 38.891 19.648 18.545 1.00 10.82 62 ALA B CA 1
ATOM 3297 C C . ALA B 1 82 ? 37.879 18.968 17.635 1.00 10.66 62 ALA B C 1
ATOM 3298 O O . ALA B 1 82 ? 38.082 17.792 17.300 1.00 11.56 62 ALA B O 1
ATOM 3300 N N . ASP B 1 83 ? 36.822 19.687 17.298 1.00 10.07 63 ASP B N 1
ATOM 3301 C CA . ASP B 1 83 ? 35.718 19.231 16.425 1.00 9.61 63 ASP B CA 1
ATOM 3302 C C . ASP B 1 83 ? 35.625 20.215 15.265 1.00 9.44 63 ASP B C 1
ATOM 3303 O O . ASP B 1 83 ? 35.720 21.425 15.507 1.00 8.74 63 ASP B O 1
ATOM 3308 N N . LEU B 1 84 ? 35.432 19.706 14.058 1.00 10.06 64 LEU B N 1
ATOM 3309 C CA . LEU B 1 84 ? 35.234 20.536 12.840 1.00 10.65 64 LEU B CA 1
ATOM 3310 C C . LEU B 1 84 ? 34.106 21.533 13.062 1.00 10.48 64 LEU B C 1
ATOM 3311 O O . LEU B 1 84 ? 34.209 22.639 12.538 1.00 11.22 64 LEU B O 1
ATOM 3316 N N . ASN B 1 85 ? 33.087 21.177 13.826 1.00 11.07 65 ASN B N 1
ATOM 3317 C CA . ASN B 1 85 ? 31.876 22.028 13.994 1.00 11.79 65 ASN B CA 1
ATOM 3318 C C . ASN B 1 85 ? 32.004 22.906 15.249 1.00 11.44 65 ASN B C 1
ATOM 3319 O O . ASN B 1 85 ? 31.019 23.575 15.604 1.00 11.17 65 ASN B O 1
ATOM 3324 N N . ASP B 1 86 ? 33.159 22.923 15.923 1.00 10.57 66 ASP B N 1
ATOM 3325 C CA . ASP B 1 86 ? 33.351 23.805 17.102 1.00 10.28 66 ASP B CA 1
ATOM 3326 C C . ASP B 1 86 ? 34.485 24.777 16.773 1.00 10.43 66 ASP B C 1
ATOM 3327 O O . ASP B 1 86 ? 35.669 24.410 16.934 1.00 10.24 66 ASP B O 1
ATOM 3332 N N . TYR B 1 87 ? 34.121 25.967 16.311 1.00 10.21 67 TYR B N 1
ATOM 3333 C CA . TYR B 1 87 ? 35.093 26.996 15.870 1.00 11.08 67 TYR B CA 1
ATOM 3334 C C . TYR B 1 87 ? 36.034 27.295 17.048 1.00 10.29 67 TYR B C 1
ATOM 3335 O O . TYR B 1 87 ? 37.234 27.500 16.803 1.00 10.03 67 TYR B O 1
ATOM 3344 N N . SER B 1 88 ? 35.499 27.348 18.276 1.00 9.97 68 SER B N 1
ATOM 3345 C CA . SER B 1 88 ? 36.268 27.747 19.484 1.00 10.07 68 SER B CA 1
ATOM 3346 C C . SER B 1 88 ? 37.366 26.718 19.716 1.00 9.71 68 SER B C 1
ATOM 3347 O O . SER B 1 88 ? 38.434 27.110 20.188 1.00 9.27 68 SER B O 1
ATOM 3350 N N . SER B 1 89 ? 37.089 25.452 19.397 1.00 9.93 69 SER B N 1
ATOM 3351 C CA . SER B 1 89 ? 38.050 24.342 19.619 1.00 9.91 69 SER B CA 1
ATOM 3352 C C . SER B 1 89 ? 39.172 24.490 18.584 1.00 10.18 69 SER B C 1
ATOM 3353 O O . SER B 1 89 ? 40.355 24.295 18.940 1.00 11.07 69 SER B O 1
ATOM 3356 N N . LEU B 1 90 ? 38.841 24.890 17.362 1.00 10.25 70 LEU B N 1
ATOM 3357 C CA . LEU B 1 90 ? 39.855 25.124 16.300 1.00 10.68 70 LEU B CA 1
ATOM 3358 C C . LEU B 1 90 ? 40.630 26.414 16.614 1.00 11.12 70 LEU B C 1
ATOM 3359 O O . LEU B 1 90 ? 41.837 26.444 16.360 1.00 11.51 70 LEU B O 1
ATOM 3364 N N . GLN B 1 91 ? 39.970 27.434 17.170 1.00 11.53 71 GLN B N 1
ATOM 3365 C CA . GLN B 1 91 ? 40.644 28.695 17.564 1.00 11.40 71 GLN B CA 1
ATOM 3366 C C . GLN B 1 91 ? 41.782 28.337 18.528 1.00 11.33 71 GLN B C 1
ATOM 3367 O O . GLN B 1 91 ? 42.948 28.733 18.242 1.00 10.55 71 GLN B O 1
ATOM 3373 N N . LYS B 1 92 ? 41.485 27.570 19.587 1.00 10.47 72 LYS B N 1
ATOM 3374 C CA . LYS B 1 92 ? 42.487 27.146 20.606 1.00 10.32 72 LYS B CA 1
ATOM 3375 C C . LYS B 1 92 ? 43.622 26.358 19.919 1.00 10.81 72 LYS B C 1
ATOM 3376 O O . LYS B 1 92 ? 44.795 26.596 20.263 1.00 10.98 72 LYS B O 1
ATOM 3382 N N . LEU B 1 93 ? 43.293 25.507 18.939 1.00 11.85 73 LEU B N 1
ATOM 3383 C CA . LEU B 1 93 ? 44.262 24.661 18.190 1.00 12.85 73 LEU B CA 1
ATOM 3384 C C . LEU B 1 93 ? 45.266 25.576 17.468 1.00 13.22 73 LEU B C 1
ATOM 3385 O O . LEU B 1 93 ? 46.465 25.472 17.768 1.00 13.67 73 LEU B O 1
ATOM 3390 N N . PHE B 1 94 ? 44.809 26.461 16.580 1.00 12.96 74 PHE B N 1
ATOM 3391 C CA . PHE B 1 94 ? 45.711 27.297 15.751 1.00 13.64 74 PHE B CA 1
ATOM 3392 C C . PHE B 1 94 ? 46.459 28.296 16.639 1.00 14.01 74 PHE B C 1
ATOM 3393 O O . PHE B 1 94 ? 47.639 28.514 16.408 1.00 13.36 74 PHE B O 1
ATOM 3401 N N . GLU B 1 95 ? 45.817 28.860 17.647 1.00 15.74 75 GLU B N 1
ATOM 3402 C CA . GLU B 1 95 ? 46.472 29.869 18.523 1.00 18.35 75 GLU B CA 1
ATOM 3403 C C . GLU B 1 95 ? 47.587 29.222 19.343 1.00 17.47 75 GLU B C 1
ATOM 3404 O O . GLU B 1 95 ? 48.693 29.752 19.290 1.00 15.73 75 GLU B O 1
ATOM 3410 N N . SER B 1 96 ? 47.286 28.128 20.057 1.00 16.35 76 SER B N 1
ATOM 3411 C CA . SER B 1 96 ? 48.224 27.446 20.982 1.00 16.30 76 SER B CA 1
ATOM 3412 C C . SER B 1 96 ? 49.302 26.666 20.208 1.00 16.88 76 SER B C 1
ATOM 3413 O O . SER B 1 96 ? 50.440 26.607 20.729 1.00 17.13 76 SER B O 1
ATOM 3416 N N . GLN B 1 97 ? 48.987 26.059 19.054 1.00 16.09 77 GLN B N 1
ATOM 3417 C CA . GLN B 1 97 ? 49.884 25.049 18.419 1.00 16.33 77 GLN B CA 1
ATOM 3418 C C . GLN B 1 97 ? 50.571 25.626 17.169 1.00 16.78 77 GLN B C 1
ATOM 3419 O O . GLN B 1 97 ? 51.635 25.096 16.793 1.00 17.08 77 GLN B O 1
ATOM 3425 N N . ARG B 1 98 ? 49.931 26.590 16.488 1.00 17.15 78 ARG B N 1
ATOM 3426 C CA . ARG B 1 98 ? 50.454 27.276 15.274 1.00 16.81 78 ARG B CA 1
ATOM 3427 C C . ARG B 1 98 ? 51.111 26.308 14.298 1.00 15.84 78 ARG B C 1
ATOM 3428 O O . ARG B 1 98 ? 52.253 26.519 13.923 1.00 15.57 78 ARG B O 1
ATOM 3436 N N . PRO B 1 99 ? 50.464 25.222 13.835 1.00 15.37 79 PRO B N 1
ATOM 3437 C CA . PRO B 1 99 ? 51.114 24.314 12.894 1.00 15.58 79 PRO B CA 1
ATOM 3438 C C . PRO B 1 99 ? 51.682 25.017 11.654 1.00 16.31 79 PRO B C 1
ATOM 3439 O O . PRO B 1 99 ? 50.991 25.855 11.091 1.00 19.40 79 PRO B O 1
ATOM 3443 N N . ASP B 1 100 ? 52.875 24.603 11.219 1.00 15.27 80 ASP B N 1
ATOM 3444 C CA . ASP B 1 100 ? 53.580 25.174 10.046 1.00 14.65 80 ASP B CA 1
ATOM 3445 C C . ASP B 1 100 ? 52.914 24.632 8.788 1.00 14.11 80 ASP B C 1
ATOM 3446 O O . ASP B 1 100 ? 52.871 25.354 7.772 1.00 13.83 80 ASP B O 1
ATOM 3451 N N . VAL B 1 101 ? 52.380 23.415 8.864 1.00 14.16 81 VAL B N 1
ATOM 3452 C CA . VAL B 1 101 ? 51.706 22.763 7.707 1.00 14.84 81 VAL B CA 1
ATOM 3453 C C . VAL B 1 101 ? 50.478 22.045 8.255 1.00 14.85 81 VAL B C 1
ATOM 3454 O O . VAL B 1 101 ? 50.546 21.518 9.390 1.00 15.47 81 VAL B O 1
ATOM 3458 N N . ILE B 1 102 ? 49.409 22.033 7.468 1.00 14.46 82 ILE B N 1
ATOM 3459 C CA . ILE B 1 102 ? 48.092 21.458 7.844 1.00 14.65 82 ILE B CA 1
ATOM 3460 C C . ILE B 1 102 ? 47.640 20.568 6.696 1.00 14.32 82 ILE B C 1
ATOM 3461 O O . ILE B 1 102 ? 47.604 21.054 5.539 1.00 14.45 82 ILE B O 1
ATOM 3466 N N . PHE B 1 103 ? 47.354 19.308 7.019 1.00 13.51 83 PHE B N 1
ATOM 3467 C CA . PHE B 1 103 ? 46.746 18.329 6.100 1.00 13.55 83 PHE B CA 1
ATOM 3468 C C . PHE B 1 103 ? 45.305 18.212 6.576 1.00 13.54 83 PHE B C 1
ATOM 3469 O O . PHE B 1 103 ? 45.074 17.575 7.622 1.00 14.05 83 PHE B O 1
ATOM 3477 N N . HIS B 1 104 ? 44.399 18.935 5.914 1.00 13.25 84 HIS B N 1
ATOM 3478 C CA . HIS B 1 104 ? 42.963 18.985 6.274 1.00 12.49 84 HIS B CA 1
ATOM 3479 C C . HIS B 1 104 ? 42.242 17.843 5.566 1.00 12.60 84 HIS B C 1
ATOM 3480 O O . HIS B 1 104 ? 41.802 18.062 4.446 1.00 13.52 84 HIS B O 1
ATOM 3487 N N . LEU B 1 105 ? 42.147 16.684 6.220 1.00 12.13 85 LEU B N 1
ATOM 3488 C CA . LEU B 1 105 ? 41.577 15.430 5.663 1.00 12.51 85 LEU B CA 1
ATOM 3489 C C . LEU B 1 105 ? 40.249 15.087 6.348 1.00 11.86 85 LEU B C 1
ATOM 3490 O O . LEU B 1 105 ? 39.535 14.232 5.801 1.00 12.04 85 LEU B O 1
ATOM 3495 N N . ALA B 1 106 ? 39.958 15.684 7.502 1.00 11.20 86 ALA B N 1
ATOM 3496 C CA . ALA B 1 106 ? 38.736 15.391 8.284 1.00 11.26 86 ALA B CA 1
ATOM 3497 C C . ALA B 1 106 ? 37.505 15.746 7.452 1.00 11.11 86 ALA B C 1
ATOM 3498 O O . ALA B 1 106 ? 37.455 16.854 6.894 1.00 12.22 86 ALA B O 1
ATOM 3500 N N . ALA B 1 107 ? 36.561 14.820 7.367 1.00 10.47 87 ALA B N 1
ATOM 3501 C CA . ALA B 1 107 ? 35.310 14.962 6.593 1.00 10.11 87 ALA B CA 1
ATOM 3502 C C . ALA B 1 107 ? 34.356 13.829 6.962 1.00 9.96 87 ALA B C 1
ATOM 3503 O O . ALA B 1 107 ? 34.821 12.794 7.468 1.00 10.36 87 ALA B O 1
ATOM 3505 N N . GLN B 1 108 ? 33.057 14.028 6.753 1.00 10.68 88 GLN B N 1
ATOM 3506 C CA . GLN B 1 108 ? 32.095 12.942 6.440 1.00 10.75 88 GLN B CA 1
ATOM 3507 C C . GLN B 1 108 ? 32.444 12.476 5.011 1.00 11.11 88 GLN B C 1
ATOM 3508 O O . GLN B 1 108 ? 32.134 13.233 4.039 1.00 10.13 88 GLN B O 1
ATOM 3514 N N . SER B 1 109 ? 33.078 11.297 4.892 1.00 11.49 89 SER B N 1
ATOM 3515 C CA . SER B 1 109 ? 33.772 10.789 3.678 1.00 12.31 89 SER B CA 1
ATOM 3516 C C . SER B 1 109 ? 32.854 9.931 2.795 1.00 12.64 89 SER B C 1
ATOM 3517 O O . SER B 1 109 ? 33.285 9.598 1.666 1.00 12.37 89 SER B O 1
ATOM 3520 N N . TYR B 1 110 ? 31.671 9.551 3.286 1.00 12.26 90 TYR B N 1
ATOM 3521 C CA . TYR B 1 110 ? 30.819 8.484 2.692 1.00 12.37 90 TYR B CA 1
ATOM 3522 C C . TYR B 1 110 ? 29.618 9.071 1.949 1.00 11.85 90 TYR B C 1
ATOM 3523 O O . TYR B 1 110 ? 28.763 9.727 2.535 1.00 11.99 90 TYR B O 1
ATOM 3532 N N . PRO B 1 111 ? 29.538 8.908 0.616 1.00 11.98 91 PRO B N 1
ATOM 3533 C CA . PRO B 1 111 ? 28.405 9.441 -0.155 1.00 11.90 91 PRO B CA 1
ATOM 3534 C C . PRO B 1 111 ? 27.049 8.817 0.181 1.00 11.88 91 PRO B C 1
ATOM 3535 O O . PRO B 1 111 ? 26.077 9.532 0.247 1.00 12.03 91 PRO B O 1
ATOM 3539 N N . LYS B 1 112 ? 27.016 7.533 0.502 1.00 13.04 92 LYS B N 1
ATOM 3540 C CA . LYS B 1 112 ? 25.726 6.791 0.617 1.00 13.37 92 LYS B CA 1
ATOM 3541 C C . LYS B 1 112 ? 24.899 7.348 1.786 1.00 12.72 92 LYS B C 1
ATOM 3542 O O . LYS B 1 112 ? 23.705 7.579 1.602 1.00 12.59 92 LYS B O 1
ATOM 3548 N N . THR B 1 113 ? 25.509 7.563 2.946 1.00 12.90 93 THR B N 1
ATOM 3549 C CA . THR B 1 113 ? 24.834 8.116 4.151 1.00 12.91 93 THR B CA 1
ATOM 3550 C C . THR B 1 113 ? 24.511 9.590 3.903 1.00 12.65 93 THR B C 1
ATOM 3551 O O . THR B 1 113 ? 23.590 10.089 4.534 1.00 12.61 93 THR B O 1
ATOM 3555 N N . SER B 1 114 ? 25.271 10.271 3.052 1.00 13.35 94 SER B N 1
ATOM 3556 C CA . SER B 1 114 ? 25.107 11.723 2.796 1.00 14.12 94 SER B CA 1
ATOM 3557 C C . SER B 1 114 ? 23.721 11.986 2.200 1.00 14.02 94 SER B C 1
ATOM 3558 O O . SER B 1 114 ? 23.194 13.091 2.423 1.00 13.60 94 SER B O 1
ATOM 3561 N N . PHE B 1 115 ? 23.127 11.004 1.500 1.00 14.79 95 PHE B N 1
ATOM 3562 C CA . PHE B 1 115 ? 21.767 11.148 0.909 1.00 13.78 95 PHE B CA 1
ATOM 3563 C C . PHE B 1 115 ? 20.764 11.396 2.032 1.00 13.53 95 PHE B C 1
ATOM 3564 O O . PHE B 1 115 ? 19.954 12.309 1.888 1.00 13.62 95 PHE B O 1
ATOM 3572 N N . ASP B 1 116 ? 20.806 10.597 3.102 1.00 13.68 96 ASP B N 1
ATOM 3573 C CA . ASP B 1 116 ? 19.752 10.607 4.144 1.00 14.11 96 ASP B CA 1
ATOM 3574 C C . ASP B 1 116 ? 20.220 11.403 5.359 1.00 13.24 96 ASP B C 1
ATOM 3575 O O . ASP B 1 116 ? 19.351 11.782 6.155 1.00 12.66 96 ASP B O 1
ATOM 3580 N N . ILE B 1 117 ? 21.497 11.754 5.418 1.00 12.33 97 ILE B N 1
ATOM 3581 C CA . ILE B 1 117 ? 22.049 12.611 6.500 1.00 12.64 97 ILE B CA 1
ATOM 3582 C C . ILE B 1 117 ? 22.761 13.782 5.832 1.00 12.28 97 ILE B C 1
ATOM 3583 O O . ILE B 1 117 ? 23.956 13.965 6.033 1.00 13.01 97 ILE B O 1
ATOM 3588 N N . PRO B 1 118 ? 22.063 14.551 4.966 1.00 12.05 98 PRO B N 1
ATOM 3589 C CA . PRO B 1 118 ? 22.707 15.573 4.144 1.00 12.10 98 PRO B CA 1
ATOM 3590 C C . PRO B 1 118 ? 23.182 16.801 4.934 1.00 11.19 98 PRO B C 1
ATOM 3591 O O . PRO B 1 118 ? 24.237 17.319 4.644 1.00 10.80 98 PRO B O 1
ATOM 3595 N N . ILE B 1 119 ? 22.409 17.225 5.922 1.00 11.00 99 ILE B N 1
ATOM 3596 C CA . ILE B 1 119 ? 22.703 18.452 6.704 1.00 11.20 99 ILE B CA 1
ATOM 3597 C C . ILE B 1 119 ? 24.077 18.285 7.371 1.00 10.92 99 ILE B C 1
ATOM 3598 O O . ILE B 1 119 ? 24.917 19.182 7.214 1.00 10.14 99 ILE B O 1
ATOM 3603 N N . GLU B 1 120 ? 24.334 17.157 8.033 1.00 11.34 100 GLU B N 1
ATOM 3604 C CA . GLU B 1 120 ? 25.616 16.969 8.770 1.00 11.06 100 GLU B CA 1
ATOM 3605 C C . GLU B 1 120 ? 26.769 16.857 7.769 1.00 10.82 100 GLU B C 1
ATOM 3606 O O . GLU B 1 120 ? 27.836 17.411 8.051 1.00 11.90 100 GLU B O 1
ATOM 3612 N N . THR B 1 121 ? 26.585 16.174 6.647 1.00 10.36 101 THR B N 1
ATOM 3613 C CA . THR B 1 121 ? 27.620 16.124 5.590 1.00 9.91 101 THR B CA 1
ATOM 3614 C C . THR B 1 121 ? 27.979 17.562 5.171 1.00 10.07 101 THR B C 1
ATOM 3615 O O . THR B 1 121 ? 29.170 17.888 5.122 1.00 9.54 101 THR B O 1
ATOM 3619 N N . LEU B 1 122 ? 26.991 18.402 4.875 1.00 10.32 102 LEU B N 1
ATOM 3620 C CA . LEU B 1 122 ? 27.249 19.778 4.383 1.00 10.45 102 LEU B CA 1
ATOM 3621 C C . LEU B 1 122 ? 27.879 20.616 5.496 1.00 10.89 102 LEU B C 1
ATOM 3622 O O . LEU B 1 122 ? 28.846 21.327 5.218 1.00 10.49 102 LEU B O 1
ATOM 3627 N N . GLN B 1 123 ? 27.361 20.504 6.717 1.00 12.05 103 GLN B N 1
ATOM 3628 C CA A GLN B 1 123 ? 27.814 21.311 7.880 0.50 12.32 103 GLN B CA 1
ATOM 3629 C CA B GLN B 1 123 ? 27.818 21.316 7.875 0.50 12.58 103 GLN B CA 1
ATOM 3630 C C . GLN B 1 123 ? 29.281 20.958 8.174 1.00 12.89 103 GLN B C 1
ATOM 3631 O O . GLN B 1 123 ? 30.134 21.894 8.184 1.00 13.17 103 GLN B O 1
ATOM 3642 N N . THR B 1 124 ? 29.585 19.670 8.364 1.00 11.86 104 THR B N 1
ATOM 3643 C CA . THR B 1 124 ? 30.946 19.182 8.733 1.00 11.53 104 THR B CA 1
ATOM 3644 C C . THR B 1 124 ? 31.956 19.491 7.609 1.00 11.45 104 THR B C 1
ATOM 3645 O O . THR B 1 124 ? 33.107 19.898 7.920 1.00 10.72 104 THR B O 1
ATOM 3649 N N . ASN B 1 125 ? 31.552 19.334 6.345 1.00 10.72 105 ASN B N 1
ATOM 3650 C CA . ASN B 1 125 ? 32.491 19.368 5.201 1.00 10.77 105 ASN B CA 1
ATOM 3651 C C . ASN B 1 125 ? 32.700 20.834 4.799 1.00 11.02 105 ASN B C 1
ATOM 3652 O O . ASN B 1 125 ? 33.843 21.291 4.871 1.00 11.48 105 ASN B O 1
ATOM 3657 N N . ILE B 1 126 ? 31.626 21.569 4.491 1.00 11.61 106 ILE B N 1
ATOM 3658 C CA . ILE B 1 126 ? 31.698 22.988 4.018 1.00 11.30 106 ILE B CA 1
ATOM 3659 C C . ILE B 1 126 ? 32.034 23.894 5.212 1.00 10.98 106 ILE B C 1
ATOM 3660 O O . ILE B 1 126 ? 33.048 24.621 5.162 1.00 11.00 106 ILE B O 1
ATOM 3665 N N . ILE B 1 127 ? 31.213 23.875 6.253 1.00 10.32 107 ILE B N 1
ATOM 3666 C CA A ILE B 1 127 ? 31.313 24.846 7.380 0.50 10.13 107 ILE B CA 1
ATOM 3667 C CA B ILE B 1 127 ? 31.347 24.876 7.342 0.50 10.14 107 ILE B CA 1
ATOM 3668 C C . ILE B 1 127 ? 32.541 24.473 8.220 1.00 10.12 107 ILE B C 1
ATOM 3669 O O . ILE B 1 127 ? 33.291 25.408 8.633 1.00 10.22 107 ILE B O 1
ATOM 3678 N N . GLY B 1 128 ? 32.770 23.169 8.422 1.00 9.39 108 GLY B N 1
ATOM 3679 C CA . GLY B 1 128 ? 34.000 22.694 9.081 1.00 9.32 108 GLY B CA 1
ATOM 3680 C C . GLY B 1 128 ? 35.249 23.248 8.396 1.00 9.22 108 GLY B C 1
ATOM 3681 O O . GLY B 1 128 ? 36.148 23.747 9.069 1.00 8.31 108 GLY B O 1
ATOM 3682 N N . THR B 1 129 ? 35.310 23.163 7.072 1.00 9.71 109 THR B N 1
ATOM 3683 C CA . THR B 1 129 ? 36.436 23.722 6.277 1.00 9.85 109 THR B CA 1
ATOM 3684 C C . THR B 1 129 ? 36.468 25.249 6.467 1.00 10.26 109 THR B C 1
ATOM 3685 O O . THR B 1 129 ? 37.573 25.796 6.649 1.00 9.94 109 THR B O 1
ATOM 3689 N N . ALA B 1 130 ? 35.305 25.918 6.464 1.00 10.24 110 ALA B N 1
ATOM 3690 C CA . ALA B 1 130 ? 35.229 27.394 6.624 1.00 10.73 110 ALA B CA 1
ATOM 3691 C C . ALA B 1 130 ? 35.711 27.770 8.021 1.00 10.34 110 ALA B C 1
ATOM 3692 O O . ALA B 1 130 ? 36.430 28.783 8.139 1.00 9.85 110 ALA B O 1
ATOM 3694 N N . ASN B 1 131 ? 35.379 26.947 9.015 1.00 10.16 111 ASN B N 1
ATOM 3695 C CA . ASN B 1 131 ? 35.792 27.163 10.426 1.00 10.54 111 ASN B CA 1
ATOM 3696 C C . ASN B 1 131 ? 37.325 27.169 10.501 1.00 10.57 111 ASN B C 1
ATOM 3697 O O . ASN B 1 131 ? 37.890 28.147 11.076 1.00 10.90 111 ASN B O 1
ATOM 3702 N N . ILE B 1 132 ? 37.973 26.186 9.871 1.00 9.79 112 ILE B N 1
ATOM 3703 C CA . ILE B 1 132 ? 39.456 26.106 9.791 1.00 10.02 112 ILE B CA 1
ATOM 3704 C C . ILE B 1 132 ? 40.000 27.360 9.089 1.00 10.28 112 ILE B C 1
ATOM 3705 O O . ILE B 1 132 ? 40.880 28.033 9.679 1.00 9.99 112 ILE B O 1
ATOM 3710 N N . LEU B 1 133 ? 39.521 27.653 7.877 1.00 10.22 113 LEU B N 1
ATOM 3711 C CA . LEU B 1 133 ? 40.162 28.667 6.996 1.00 10.16 113 LEU B CA 1
ATOM 3712 C C . LEU B 1 133 ? 39.971 30.071 7.567 1.00 10.31 113 LEU B C 1
ATOM 3713 O O . LEU B 1 133 ? 40.897 30.855 7.503 1.00 11.03 113 LEU B O 1
ATOM 3718 N N . GLU B 1 134 ? 38.847 30.345 8.209 1.00 11.12 114 GLU B N 1
ATOM 3719 C CA . GLU B 1 134 ? 38.572 31.681 8.782 1.00 11.04 114 GLU B CA 1
ATOM 3720 C C . GLU B 1 134 ? 39.432 31.866 10.050 1.00 11.32 114 GLU B C 1
ATOM 3721 O O . GLU B 1 134 ? 39.922 32.989 10.269 1.00 11.02 114 GLU B O 1
ATOM 3727 N N . ASN B 1 135 ? 39.660 30.810 10.839 1.00 11.56 115 ASN B N 1
ATOM 3728 C CA . ASN B 1 135 ? 40.587 30.845 12.003 1.00 11.96 115 ASN B CA 1
ATOM 3729 C C . ASN B 1 135 ? 42.002 31.228 11.542 1.00 12.64 115 ASN B C 1
ATOM 3730 O O . ASN B 1 135 ? 42.618 32.098 12.191 1.00 12.00 115 ASN B O 1
ATOM 3735 N N . ILE B 1 136 ? 42.500 30.576 10.488 1.00 12.96 116 ILE B N 1
ATOM 3736 C CA . ILE B 1 136 ? 43.860 30.827 9.934 1.00 13.41 116 ILE B CA 1
ATOM 3737 C C . ILE B 1 136 ? 43.898 32.266 9.419 1.00 13.30 116 ILE B C 1
ATOM 3738 O O . ILE B 1 136 ? 44.836 33.018 9.796 1.00 12.96 116 ILE B O 1
ATOM 3743 N N . ARG B 1 137 ? 42.899 32.638 8.619 1.00 12.80 117 ARG B N 1
ATOM 3744 C CA . ARG B 1 137 ? 42.750 34.001 8.065 1.00 13.31 117 ARG B CA 1
ATOM 3745 C C . ARG B 1 137 ? 42.936 35.050 9.161 1.00 14.04 117 ARG B C 1
ATOM 3746 O O . ARG B 1 137 ? 43.650 36.017 8.917 1.00 13.86 117 ARG B O 1
ATOM 3754 N N . ILE B 1 138 ? 42.255 34.912 10.294 1.00 14.39 118 ILE B N 1
ATOM 3755 C CA . ILE B 1 138 ? 42.260 35.986 11.326 1.00 16.16 118 ILE B CA 1
ATOM 3756 C C . ILE B 1 138 ? 43.644 35.990 11.996 1.00 16.25 118 ILE B C 1
ATOM 3757 O O . ILE B 1 138 ? 44.197 37.090 12.217 1.00 15.34 118 ILE B O 1
ATOM 3762 N N . LEU B 1 139 ? 44.227 34.813 12.247 1.00 16.91 119 LEU B N 1
ATOM 3763 C CA . LEU B 1 139 ? 45.584 34.689 12.849 1.00 17.70 119 LEU B CA 1
ATOM 3764 C C . LEU B 1 139 ? 46.636 35.284 11.902 1.00 18.24 119 LEU B C 1
ATOM 3765 O O . LEU B 1 139 ? 47.623 35.879 12.401 1.00 18.25 119 LEU B O 1
ATOM 3770 N N . LYS B 1 140 ? 46.479 35.092 10.595 1.00 17.91 120 LYS B N 1
ATOM 3771 C CA . LYS B 1 140 ? 47.433 35.648 9.605 1.00 19.00 120 LYS B CA 1
ATOM 3772 C C . LYS B 1 140 ? 47.376 37.173 9.671 1.00 19.03 120 LYS B C 1
ATOM 3773 O O . LYS B 1 140 ? 48.447 37.785 9.680 1.00 18.92 120 LYS B O 1
ATOM 3779 N N . ALA B 1 141 ? 46.176 37.759 9.669 1.00 18.92 121 ALA B N 1
ATOM 3780 C CA . ALA B 1 141 ? 45.995 39.227 9.686 1.00 19.33 121 ALA B CA 1
ATOM 3781 C C . ALA B 1 141 ? 46.604 39.785 10.980 1.00 20.41 121 ALA B C 1
ATOM 3782 O O . ALA B 1 141 ? 47.276 40.804 10.907 1.00 19.62 121 ALA B O 1
ATOM 3784 N N . LYS B 1 142 ? 46.418 39.114 12.110 1.00 22.13 122 LYS B N 1
ATOM 3785 C CA . LYS B 1 142 ? 46.837 39.635 13.433 1.00 24.38 122 LYS B CA 1
ATOM 3786 C C . LYS B 1 142 ? 48.347 39.490 13.642 1.00 24.11 122 LYS B C 1
ATOM 3787 O O . LYS B 1 142 ? 48.927 40.414 14.248 1.00 22.11 122 LYS B O 1
ATOM 3793 N N . GLU B 1 143 ? 48.952 38.358 13.249 1.00 23.40 123 GLU B N 1
ATOM 3794 C CA . GLU B 1 143 ? 50.326 38.000 13.706 1.00 23.60 123 GLU B CA 1
ATOM 3795 C C . GLU B 1 143 ? 51.201 37.453 12.582 1.00 21.41 123 GLU B C 1
ATOM 3796 O O . GLU B 1 143 ? 52.323 37.057 12.877 1.00 21.33 123 GLU B O 1
ATOM 3802 N N . GLY B 1 144 ? 50.739 37.463 11.344 1.00 19.86 124 GLY B N 1
ATOM 3803 C CA . GLY B 1 144 ? 51.555 37.047 10.195 1.00 19.94 124 GLY B CA 1
ATOM 3804 C C . GLY B 1 144 ? 51.727 35.535 10.112 1.00 20.03 124 GLY B C 1
ATOM 3805 O O . GLY B 1 144 ? 52.583 35.107 9.321 1.00 19.44 124 GLY B O 1
ATOM 3806 N N . TYR B 1 145 ? 50.954 34.747 10.878 1.00 19.01 125 TYR B N 1
ATOM 3807 C CA . TYR B 1 145 ? 50.878 33.260 10.774 1.00 17.89 125 TYR B CA 1
ATOM 3808 C C . TYR B 1 145 ? 50.612 32.856 9.325 1.00 16.81 125 TYR B C 1
ATOM 3809 O O . TYR B 1 145 ? 49.559 33.241 8.822 1.00 17.78 125 TYR B O 1
ATOM 3818 N N . ASP B 1 146 ? 51.520 32.098 8.700 1.00 16.62 126 ASP B N 1
ATOM 3819 C CA . ASP B 1 146 ? 51.527 31.831 7.235 1.00 16.92 126 ASP B CA 1
ATOM 3820 C C . ASP B 1 146 ? 51.774 30.345 6.974 1.00 16.42 126 ASP B C 1
ATOM 3821 O O . ASP B 1 146 ? 52.772 29.977 6.353 1.00 15.86 126 ASP B O 1
ATOM 3826 N N . PRO B 1 147 ? 50.865 29.433 7.402 1.00 15.26 127 PRO B N 1
ATOM 3827 C CA . PRO B 1 147 ? 51.072 28.001 7.199 1.00 15.39 127 PRO B CA 1
ATOM 3828 C C . PRO B 1 147 ? 50.742 27.550 5.777 1.00 14.31 127 PRO B C 1
ATOM 3829 O O . PRO B 1 147 ? 50.014 28.250 5.093 1.00 14.46 127 PRO B O 1
ATOM 3833 N N . VAL B 1 148 ? 51.307 26.411 5.374 1.00 14.73 128 VAL B N 1
ATOM 3834 C CA . VAL B 1 148 ? 50.901 25.679 4.136 1.00 13.98 128 VAL B CA 1
ATOM 3835 C C . VAL B 1 148 ? 49.641 24.905 4.530 1.00 13.34 128 VAL B C 1
ATOM 3836 O O . VAL B 1 148 ? 49.641 24.307 5.603 1.00 12.17 128 VAL B O 1
ATOM 3840 N N . VAL B 1 149 ? 48.591 24.958 3.718 1.00 13.08 129 VAL B N 1
ATOM 3841 C CA . VAL B 1 149 ? 47.263 24.393 4.084 1.00 12.22 129 VAL B CA 1
ATOM 3842 C C . VAL B 1 149 ? 46.817 23.544 2.901 1.00 11.76 129 VAL B C 1
ATOM 3843 O O . VAL B 1 149 ? 46.408 24.114 1.902 1.00 12.15 129 VAL B O 1
ATOM 3847 N N . HIS B 1 150 ? 47.008 22.233 3.007 1.00 11.34 130 HIS B N 1
ATOM 3848 C CA . HIS B 1 150 ? 46.426 21.206 2.121 1.00 10.75 130 HIS B CA 1
ATOM 3849 C C . HIS B 1 150 ? 44.924 21.123 2.417 1.00 11.05 130 HIS B C 1
ATOM 3850 O O . HIS B 1 150 ? 44.566 20.652 3.512 1.00 10.91 130 HIS B O 1
ATOM 3857 N N . ILE B 1 151 ? 44.085 21.586 1.498 1.00 11.01 131 ILE B N 1
ATOM 3858 C CA . ILE B 1 151 ? 42.609 21.399 1.562 1.00 11.48 131 ILE B CA 1
ATOM 3859 C C . ILE B 1 151 ? 42.277 20.206 0.679 1.00 12.36 131 ILE B C 1
ATOM 3860 O O . ILE B 1 151 ? 42.432 20.307 -0.532 1.00 11.46 131 ILE B O 1
ATOM 3865 N N . CYS B 1 152 ? 41.874 19.095 1.282 1.00 13.87 132 CYS B N 1
ATOM 3866 C CA A CYS B 1 152 ? 41.566 17.851 0.534 0.50 14.36 132 CYS B CA 1
ATOM 3867 C CA B CYS B 1 152 ? 41.564 17.849 0.542 0.50 14.35 132 CYS B CA 1
ATOM 3868 C C . CYS B 1 152 ? 40.140 17.916 -0.026 1.00 13.98 132 CYS B C 1
ATOM 3869 O O . CYS B 1 152 ? 39.190 17.794 0.745 1.00 13.27 132 CYS B O 1
ATOM 3874 N N . SER B 1 153 ? 40.028 18.091 -1.334 1.00 14.24 133 SER B N 1
ATOM 3875 C CA . SER B 1 153 ? 38.774 17.929 -2.100 1.00 15.36 133 SER B CA 1
ATOM 3876 C C . SER B 1 153 ? 38.727 16.482 -2.605 1.00 17.71 133 SER B C 1
ATOM 3877 O O . SER B 1 153 ? 39.312 15.572 -1.945 1.00 19.28 133 SER B O 1
ATOM 3880 N N . SER B 1 154 ? 38.066 16.251 -3.733 1.00 18.60 134 SER B N 1
ATOM 3881 C CA . SER B 1 154 ? 37.778 14.893 -4.234 1.00 19.74 134 SER B CA 1
ATOM 3882 C C . SER B 1 154 ? 37.478 14.957 -5.725 1.00 20.28 134 SER B C 1
ATOM 3883 O O . SER B 1 154 ? 36.814 15.926 -6.143 1.00 21.04 134 SER B O 1
ATOM 3886 N N . SER B 1 155 ? 37.946 13.957 -6.470 1.00 20.91 135 SER B N 1
ATOM 3887 C CA . SER B 1 155 ? 37.517 13.661 -7.859 1.00 22.86 135 SER B CA 1
ATOM 3888 C C . SER B 1 155 ? 35.982 13.634 -7.932 1.00 23.77 135 SER B C 1
ATOM 3889 O O . SER B 1 155 ? 35.422 13.910 -9.027 1.00 25.77 135 SER B O 1
ATOM 3892 N N . GLU B 1 156 ? 35.317 13.364 -6.803 1.00 24.10 136 GLU B N 1
ATOM 3893 C CA . GLU B 1 156 ? 33.834 13.357 -6.670 1.00 26.07 136 GLU B CA 1
ATOM 3894 C C . GLU B 1 156 ? 33.186 14.714 -7.005 1.00 23.48 136 GLU B C 1
ATOM 3895 O O . GLU B 1 156 ? 31.954 14.717 -7.200 1.00 22.91 136 GLU B O 1
ATOM 3901 N N . VAL B 1 157 ? 33.936 15.826 -7.026 1.00 22.19 137 VAL B N 1
ATOM 3902 C CA . VAL B 1 157 ? 33.423 17.159 -7.466 1.00 20.29 137 VAL B CA 1
ATOM 3903 C C . VAL B 1 157 ? 32.972 17.062 -8.935 1.00 19.82 137 VAL B C 1
ATOM 3904 O O . VAL B 1 157 ? 32.124 17.883 -9.341 1.00 17.47 137 VAL B O 1
ATOM 3908 N N . TYR B 1 158 ? 33.521 16.119 -9.712 1.00 19.97 138 TYR B N 1
ATOM 3909 C CA . TYR B 1 158 ? 33.199 15.950 -11.159 1.00 20.20 138 TYR B CA 1
ATOM 3910 C C . TYR B 1 158 ? 31.891 15.169 -11.292 1.00 20.47 138 TYR B C 1
ATOM 3911 O O . TYR B 1 158 ? 31.260 15.205 -12.383 1.00 20.52 138 TYR B O 1
ATOM 3920 N N . GLY B 1 159 ? 31.477 14.494 -10.215 1.00 19.50 139 GLY B N 1
ATOM 3921 C CA . GLY B 1 159 ? 30.192 13.775 -10.143 1.00 21.45 139 GLY B CA 1
ATOM 3922 C C . GLY B 1 159 ? 29.934 12.961 -11.401 1.00 22.97 139 GLY B C 1
ATOM 3923 O O . GLY B 1 159 ? 30.871 12.291 -11.865 1.00 22.68 139 GLY B O 1
ATOM 3924 N N . LYS B 1 160 ? 28.705 12.997 -11.919 1.00 24.78 140 LYS B N 1
ATOM 3925 C CA . LYS B 1 160 ? 28.338 12.303 -13.179 1.00 29.36 140 LYS B CA 1
ATOM 3926 C C . LYS B 1 160 ? 28.917 13.119 -14.334 1.00 27.91 140 LYS B C 1
ATOM 3927 O O . LYS B 1 160 ? 28.211 13.984 -14.851 1.00 27.88 140 LYS B O 1
ATOM 3933 N N . ALA B 1 161 ? 30.181 12.864 -14.681 1.00 29.69 141 ALA B N 1
ATOM 3934 C CA . ALA B 1 161 ? 30.962 13.631 -15.678 1.00 32.08 141 ALA B CA 1
ATOM 3935 C C . ALA B 1 161 ? 30.425 13.377 -17.092 1.00 34.62 141 ALA B C 1
ATOM 3936 O O . ALA B 1 161 ? 29.976 12.256 -17.371 1.00 32.11 141 ALA B O 1
ATOM 3938 N N . LYS B 1 162 ? 30.518 14.394 -17.953 1.00 37.52 142 LYS B N 1
ATOM 3939 C CA . LYS B 1 162 ? 30.020 14.383 -19.355 1.00 40.86 142 LYS B CA 1
ATOM 3940 C C . LYS B 1 162 ? 30.820 13.349 -20.163 1.00 43.19 142 LYS B C 1
ATOM 3941 O O . LYS B 1 162 ? 32.032 13.580 -20.342 1.00 36.81 142 LYS B O 1
ATOM 3947 N N . VAL B 1 163 ? 30.190 12.251 -20.620 1.00 49.07 143 VAL B N 1
ATOM 3948 C CA . VAL B 1 163 ? 30.890 11.141 -21.350 1.00 49.02 143 VAL B CA 1
ATOM 3949 C C . VAL B 1 163 ? 31.738 11.760 -22.475 1.00 48.65 143 VAL B C 1
ATOM 3950 O O . VAL B 1 163 ? 31.153 12.488 -23.313 1.00 43.53 143 VAL B O 1
ATOM 3954 N N . GLY B 1 164 ? 33.059 11.528 -22.454 1.00 48.81 144 GLY B N 1
ATOM 3955 C CA . GLY B 1 164 ? 33.977 11.790 -23.580 1.00 55.07 144 GLY B CA 1
ATOM 3956 C C . GLY B 1 164 ? 34.726 13.120 -23.506 1.00 59.28 144 GLY B C 1
ATOM 3957 O O . GLY B 1 164 ? 35.678 13.304 -24.300 1.00 57.63 144 GLY B O 1
ATOM 3958 N N . VAL B 1 165 ? 34.331 14.047 -22.629 1.00 63.75 145 VAL B N 1
ATOM 3959 C CA . VAL B 1 165 ? 35.132 15.282 -22.380 1.00 69.12 145 VAL B CA 1
ATOM 3960 C C . VAL B 1 165 ? 36.413 14.845 -21.641 1.00 71.87 145 VAL B C 1
ATOM 3961 O O . VAL B 1 165 ? 36.308 14.020 -20.702 1.00 66.29 145 VAL B O 1
ATOM 3965 N N . LYS B 1 166 ? 37.584 15.310 -22.101 1.00 77.89 146 LYS B N 1
ATOM 3966 C CA . LYS B 1 166 ? 38.882 15.198 -21.376 1.00 77.92 146 LYS B CA 1
ATOM 3967 C C . LYS B 1 166 ? 38.702 15.793 -19.967 1.00 73.37 146 LYS B C 1
ATOM 3968 O O . LYS B 1 166 ? 38.195 16.931 -19.854 1.00 69.02 146 LYS B O 1
ATOM 3974 N N . LEU B 1 167 ? 39.068 15.041 -18.925 1.00 63.52 147 LEU B N 1
ATOM 3975 C CA . LEU B 1 167 ? 38.829 15.427 -17.509 1.00 52.87 147 LEU B CA 1
ATOM 3976 C C . LEU B 1 167 ? 40.122 15.989 -16.910 1.00 46.04 147 LEU B C 1
ATOM 3977 O O . LEU B 1 167 ? 41.091 15.205 -16.731 1.00 44.69 147 LEU B O 1
ATOM 3982 N N . ASN B 1 168 ? 40.138 17.300 -16.650 1.00 35.64 148 ASN B N 1
ATOM 3983 C CA . ASN B 1 168 ? 41.303 18.021 -16.073 1.00 33.04 148 ASN B CA 1
ATOM 3984 C C . ASN B 1 168 ? 40.803 18.988 -14.995 1.00 27.58 148 ASN B C 1
ATOM 3985 O O . ASN B 1 168 ? 39.626 18.913 -14.648 1.00 26.60 148 ASN B O 1
ATOM 3990 N N . GLU B 1 169 ? 41.667 19.868 -14.502 1.00 25.91 149 GLU B N 1
ATOM 3991 C CA . GLU B 1 169 ? 41.383 20.726 -13.324 1.00 26.11 149 GLU B CA 1
ATOM 3992 C C . GLU B 1 169 ? 40.354 21.799 -13.709 1.00 26.61 149 GLU B C 1
ATOM 3993 O O . GLU B 1 169 ? 39.795 22.414 -12.800 1.00 24.46 149 GLU B O 1
ATOM 3999 N N . GLU B 1 170 ? 40.085 21.975 -15.007 1.00 29.20 150 GLU B N 1
ATOM 4000 C CA . GLU B 1 170 ? 39.118 22.970 -15.544 1.00 31.30 150 GLU B CA 1
ATOM 4001 C C . GLU B 1 170 ? 37.816 22.277 -15.971 1.00 28.73 150 GLU B C 1
ATOM 4002 O O . GLU B 1 170 ? 36.912 22.993 -16.429 1.00 27.92 150 GLU B O 1
ATOM 4008 N N . THR B 1 171 ? 37.678 20.956 -15.821 1.00 27.57 151 THR B N 1
ATOM 4009 C CA . THR B 1 171 ? 36.357 20.298 -16.022 1.00 27.81 151 THR B CA 1
ATOM 4010 C C . THR B 1 171 ? 35.353 20.885 -15.023 1.00 25.63 151 THR B C 1
ATOM 4011 O O . THR B 1 171 ? 35.745 21.234 -13.869 1.00 23.84 151 THR B O 1
ATOM 4015 N N . ALA B 1 172 ? 34.110 21.032 -15.477 1.00 24.87 152 ALA B N 1
ATOM 4016 C CA . ALA B 1 172 ? 32.988 21.589 -14.693 1.00 24.39 152 ALA B CA 1
ATOM 4017 C C . ALA B 1 172 ? 32.602 20.548 -13.647 1.00 22.70 152 ALA B C 1
ATOM 4018 O O . ALA B 1 172 ? 32.632 19.328 -13.961 1.00 23.34 152 ALA B O 1
ATOM 4020 N N . PHE B 1 173 ? 32.241 21.015 -12.461 1.00 20.08 153 PHE B N 1
ATOM 4021 C CA . PHE B 1 173 ? 31.719 20.171 -11.366 1.00 19.20 153 PHE B CA 1
ATOM 4022 C C . PHE B 1 173 ? 30.287 19.730 -11.698 1.00 18.80 153 PHE B C 1
ATOM 4023 O O . PHE B 1 173 ? 29.555 20.411 -12.438 1.00 20.75 153 PHE B O 1
ATOM 4031 N N . HIS B 1 174 ? 29.890 18.592 -11.143 1.00 17.48 154 HIS B N 1
ATOM 4032 C CA . HIS B 1 174 ? 28.498 18.082 -11.164 1.00 15.96 154 HIS B CA 1
ATOM 4033 C C . HIS B 1 174 ? 28.171 17.544 -9.773 1.00 16.19 154 HIS B C 1
ATOM 4034 O O . HIS B 1 174 ? 29.029 16.858 -9.193 1.00 15.27 154 HIS B O 1
ATOM 4041 N N . GLY B 1 175 ? 26.995 17.869 -9.235 1.00 16.41 155 GLY B N 1
ATOM 4042 C CA . GLY B 1 175 ? 26.622 17.471 -7.863 1.00 16.63 155 GLY B CA 1
ATOM 4043 C C . GLY B 1 175 ? 25.908 16.124 -7.857 1.00 15.67 155 GLY B C 1
ATOM 4044 O O . GLY B 1 175 ? 24.688 16.114 -8.051 1.00 14.96 155 GLY B O 1
ATOM 4045 N N . ALA B 1 176 ? 26.639 15.031 -7.626 1.00 15.67 156 ALA B N 1
ATOM 4046 C CA . ALA B 1 176 ? 26.107 13.649 -7.701 1.00 15.47 156 ALA B CA 1
ATOM 4047 C C . ALA B 1 176 ? 25.514 13.193 -6.349 1.00 16.12 156 ALA B C 1
ATOM 4048 O O . ALA B 1 176 ? 24.781 12.177 -6.338 1.00 16.20 156 ALA B O 1
ATOM 4050 N N . SER B 1 177 ? 25.834 13.893 -5.252 1.00 14.93 157 SER B N 1
ATOM 4051 C CA . SER B 1 177 ? 25.377 13.597 -3.871 1.00 14.45 157 SER B CA 1
ATOM 4052 C C . SER B 1 177 ? 25.639 14.789 -2.952 1.00 14.54 157 SER B C 1
ATOM 4053 O O . SER B 1 177 ? 26.399 15.708 -3.293 1.00 13.71 157 SER B O 1
ATOM 4056 N N . PRO B 1 178 ? 25.017 14.803 -1.750 1.00 13.80 158 PRO B N 1
ATOM 4057 C CA . PRO B 1 178 ? 25.318 15.824 -0.750 1.00 13.45 158 PRO B CA 1
ATOM 4058 C C . PRO B 1 178 ? 26.804 15.802 -0.377 1.00 13.42 158 PRO B C 1
ATOM 4059 O O . PRO B 1 178 ? 27.374 16.872 -0.198 1.00 13.21 158 PRO B O 1
ATOM 4063 N N . TYR B 1 179 ? 27.422 14.620 -0.358 1.00 13.35 159 TYR B N 1
ATOM 4064 C CA . TYR B 1 179 ? 28.888 14.502 -0.187 1.00 13.90 159 TYR B CA 1
ATOM 4065 C C . TYR B 1 179 ? 29.608 15.302 -1.294 1.00 14.42 159 TYR B C 1
ATOM 4066 O O . TYR B 1 179 ? 30.495 16.145 -1.037 1.00 13.82 159 TYR B O 1
ATOM 4075 N N . SER B 1 180 ? 29.252 15.012 -2.534 1.00 14.93 160 SER B N 1
ATOM 4076 C CA . SER B 1 180 ? 29.887 15.611 -3.730 1.00 15.40 160 SER B CA 1
ATOM 4077 C C . SER B 1 180 ? 29.771 17.136 -3.625 1.00 14.47 160 SER B C 1
ATOM 4078 O O . SER B 1 180 ? 30.753 17.812 -3.808 1.00 14.72 160 SER B O 1
ATOM 4081 N N . ILE B 1 181 ? 28.600 17.639 -3.285 1.00 14.12 161 ILE B N 1
ATOM 4082 C CA . ILE B 1 181 ? 28.351 19.100 -3.181 1.00 14.21 161 ILE B CA 1
ATOM 4083 C C . ILE B 1 181 ? 29.188 19.643 -2.020 1.00 14.15 161 ILE B C 1
ATOM 4084 O O . ILE B 1 181 ? 29.752 20.744 -2.172 1.00 15.44 161 ILE B O 1
ATOM 4089 N N . SER B 1 182 ? 29.312 18.887 -0.920 1.00 12.73 162 SER B N 1
ATOM 4090 C CA . SER B 1 182 ? 30.105 19.299 0.269 1.00 11.76 162 SER B CA 1
ATOM 4091 C C . SER B 1 182 ? 31.583 19.435 -0.130 1.00 11.52 162 SER B C 1
ATOM 4092 O O . SER B 1 182 ? 32.224 20.410 0.336 1.00 11.07 162 SER B O 1
ATOM 4095 N N . LYS B 1 183 ? 32.112 18.531 -0.968 1.00 11.34 163 LYS B N 1
ATOM 4096 C CA . LYS B 1 183 ? 33.511 18.626 -1.448 1.00 11.49 163 LYS B CA 1
ATOM 4097 C C . LYS B 1 183 ? 33.615 19.753 -2.487 1.00 11.63 163 LYS B C 1
ATOM 4098 O O . LYS B 1 183 ? 34.597 20.508 -2.427 1.00 11.83 163 LYS B O 1
ATOM 4104 N N . ILE B 1 184 ? 32.603 19.957 -3.324 1.00 11.70 164 ILE B N 1
ATOM 4105 C CA . ILE B 1 184 ? 32.530 21.185 -4.172 1.00 12.35 164 ILE B CA 1
ATOM 4106 C C . ILE B 1 184 ? 32.697 22.429 -3.285 1.00 11.87 164 ILE B C 1
ATOM 4107 O O . ILE B 1 184 ? 33.540 23.276 -3.609 1.00 11.26 164 ILE B O 1
ATOM 4112 N N . GLY B 1 185 ? 31.891 22.549 -2.233 1.00 12.13 165 GLY B N 1
ATOM 4113 C CA . GLY B 1 185 ? 31.983 23.641 -1.241 1.00 12.41 165 GLY B CA 1
ATOM 4114 C C . GLY B 1 185 ? 33.404 23.791 -0.702 1.00 12.20 165 GLY B C 1
ATOM 4115 O O . GLY B 1 185 ? 33.940 24.937 -0.721 1.00 12.24 165 GLY B O 1
ATOM 4116 N N . THR B 1 186 ? 33.994 22.669 -0.263 1.00 12.01 166 THR B N 1
ATOM 4117 C CA . THR B 1 186 ? 35.362 22.581 0.310 1.00 12.00 166 THR B CA 1
ATOM 4118 C C . THR B 1 186 ? 36.351 23.141 -0.709 1.00 11.65 166 THR B C 1
ATOM 4119 O O . THR B 1 186 ? 37.234 23.909 -0.338 1.00 11.87 166 THR B O 1
ATOM 4123 N N . ASP B 1 187 ? 36.208 22.702 -1.948 1.00 11.35 167 ASP B N 1
ATOM 4124 C CA . ASP B 1 187 ? 37.103 23.056 -3.072 1.00 11.51 167 ASP B CA 1
ATOM 4125 C C . ASP B 1 187 ? 37.111 24.579 -3.238 1.00 11.18 167 ASP B C 1
ATOM 4126 O O . ASP B 1 187 ? 38.180 25.161 -3.119 1.00 10.84 167 ASP B O 1
ATOM 4131 N N . TYR B 1 188 ? 35.949 25.194 -3.442 1.00 11.69 168 TYR B N 1
ATOM 4132 C CA . TYR B 1 188 ? 35.809 26.661 -3.637 1.00 12.88 168 TYR B CA 1
ATOM 4133 C C . TYR B 1 188 ? 36.282 27.422 -2.401 1.00 13.15 168 TYR B C 1
ATOM 4134 O O . TYR B 1 188 ? 36.906 28.474 -2.604 1.00 13.79 168 TYR B O 1
ATOM 4143 N N . LEU B 1 189 ? 36.081 26.900 -1.184 1.00 13.29 169 LEU B N 1
ATOM 4144 C CA . LEU B 1 189 ? 36.603 27.562 0.043 1.00 13.20 169 LEU B CA 1
ATOM 4145 C C . LEU B 1 189 ? 38.135 27.618 -0.016 1.00 13.81 169 LEU B C 1
ATOM 4146 O O . LEU B 1 189 ? 38.691 28.696 0.234 1.00 13.30 169 LEU B O 1
ATOM 4151 N N . GLY B 1 190 ? 38.785 26.492 -0.307 1.00 14.99 170 GLY B N 1
ATOM 4152 C CA . GLY B 1 190 ? 40.245 26.408 -0.429 1.00 15.65 170 GLY B CA 1
ATOM 4153 C C . GLY B 1 190 ? 40.778 27.420 -1.420 1.00 15.95 170 GLY B C 1
ATOM 4154 O O . GLY B 1 190 ? 41.748 28.128 -1.079 1.00 17.01 170 GLY B O 1
ATOM 4155 N N . LYS B 1 191 ? 40.215 27.418 -2.626 1.00 18.27 171 LYS B N 1
ATOM 4156 C CA . LYS B 1 191 ? 40.562 28.333 -3.752 1.00 20.10 171 LYS B CA 1
ATOM 4157 C C . LYS B 1 191 ? 40.411 29.782 -3.266 1.00 17.02 171 LYS B C 1
ATOM 4158 O O . LYS B 1 191 ? 41.363 30.567 -3.399 1.00 15.65 171 LYS B O 1
ATOM 4164 N N . PHE B 1 192 ? 39.224 30.107 -2.748 1.00 15.39 172 PHE B N 1
ATOM 4165 C CA . PHE B 1 192 ? 38.799 31.472 -2.338 1.00 13.54 172 PHE B CA 1
ATOM 4166 C C . PHE B 1 192 ? 39.751 32.005 -1.270 1.00 12.97 172 PHE B C 1
ATOM 4167 O O . PHE B 1 192 ? 40.193 33.126 -1.365 1.00 12.36 172 PHE B O 1
ATOM 4175 N N . TYR B 1 193 ? 40.030 31.225 -0.236 1.00 13.39 173 TYR B N 1
ATOM 4176 C CA . TYR B 1 193 ? 40.837 31.716 0.911 1.00 12.79 173 TYR B CA 1
ATOM 4177 C C . TYR B 1 193 ? 42.268 31.933 0.421 1.00 12.77 173 TYR B C 1
ATOM 4178 O O . TYR B 1 193 ? 42.910 32.870 0.881 1.00 13.04 173 TYR B O 1
ATOM 4187 N N . GLY B 1 194 ? 42.739 31.112 -0.508 1.00 12.48 174 GLY B N 1
ATOM 4188 C CA . GLY B 1 194 ? 44.041 31.333 -1.161 1.00 12.62 174 GLY B CA 1
ATOM 4189 C C . GLY B 1 194 ? 44.044 32.636 -1.953 1.00 13.10 174 GLY B C 1
ATOM 4190 O O . GLY B 1 194 ? 44.923 33.502 -1.677 1.00 13.23 174 GLY B O 1
ATOM 4191 N N . GLU B 1 195 ? 43.069 32.809 -2.852 1.00 12.67 175 GLU B N 1
ATOM 4192 C CA A GLU B 1 195 ? 43.031 33.957 -3.796 0.50 12.43 175 GLU B CA 1
ATOM 4193 C CA B GLU B 1 195 ? 43.007 33.964 -3.797 0.50 12.73 175 GLU B CA 1
ATOM 4194 C C . GLU B 1 195 ? 42.796 35.245 -2.996 1.00 12.94 175 GLU B C 1
ATOM 4195 O O . GLU B 1 195 ? 43.506 36.237 -3.265 1.00 13.14 175 GLU B O 1
ATOM 4206 N N . ALA B 1 196 ? 41.865 35.209 -2.038 1.00 12.95 176 ALA B N 1
ATOM 4207 C CA . ALA B 1 196 ? 41.388 36.391 -1.281 1.00 13.44 176 ALA B CA 1
ATOM 4208 C C . ALA B 1 196 ? 42.449 36.910 -0.297 1.00 14.30 176 ALA B C 1
ATOM 4209 O O . ALA B 1 196 ? 42.573 38.147 -0.164 1.00 13.71 176 ALA B O 1
ATOM 4211 N N . TYR B 1 197 ? 43.135 36.024 0.424 1.00 14.67 177 TYR B N 1
ATOM 4212 C CA . TYR B 1 197 ? 43.874 36.419 1.650 1.00 16.22 177 TYR B CA 1
ATOM 4213 C C . TYR B 1 197 ? 45.327 35.980 1.590 1.00 16.73 177 TYR B C 1
ATOM 4214 O O . TYR B 1 197 ? 46.027 36.244 2.563 1.00 18.41 177 TYR B O 1
ATOM 4223 N N . ASN B 1 198 ? 45.764 35.387 0.486 1.00 18.13 178 ASN B N 1
ATOM 4224 C CA . ASN B 1 198 ? 47.162 34.921 0.304 1.00 20.83 178 ASN B CA 1
ATOM 4225 C C . ASN B 1 198 ? 47.519 33.921 1.405 1.00 20.42 178 ASN B C 1
ATOM 4226 O O . ASN B 1 198 ? 48.658 33.946 1.886 1.00 20.97 178 ASN B O 1
ATOM 4231 N N . ILE B 1 199 ? 46.569 33.058 1.767 1.00 19.18 179 ILE B N 1
ATOM 4232 C CA . ILE B 1 199 ? 46.849 31.860 2.601 1.00 17.75 179 ILE B CA 1
ATOM 4233 C C . ILE B 1 199 ? 47.351 30.803 1.625 1.00 15.90 179 ILE B C 1
ATOM 4234 O O . ILE B 1 199 ? 46.711 30.659 0.564 1.00 15.43 179 ILE B O 1
ATOM 4239 N N . ARG B 1 200 ? 48.466 30.150 1.954 1.00 15.65 180 ARG B N 1
ATOM 4240 C CA . ARG B 1 200 ? 49.149 29.119 1.125 1.00 15.73 180 ARG B CA 1
ATOM 4241 C C . ARG B 1 200 ? 48.328 27.820 1.137 1.00 14.93 180 ARG B C 1
ATOM 4242 O O . ARG B 1 200 ? 48.828 26.796 1.616 1.00 12.85 180 ARG B O 1
ATOM 4250 N N . THR B 1 201 ? 47.114 27.881 0.579 1.00 14.06 181 THR B N 1
ATOM 4251 C CA . THR B 1 201 ? 46.244 26.706 0.384 1.00 14.55 181 THR B CA 1
ATOM 4252 C C . THR B 1 201 ? 46.668 26.069 -0.935 1.00 14.76 181 THR B C 1
ATOM 4253 O O . THR B 1 201 ? 47.148 26.799 -1.831 1.00 17.02 181 THR B O 1
ATOM 4257 N N . PHE B 1 202 ? 46.527 24.759 -1.026 1.00 14.13 182 PHE B N 1
ATOM 4258 C CA . PHE B 1 202 ? 46.378 24.029 -2.303 1.00 14.99 182 PHE B CA 1
ATOM 4259 C C . PHE B 1 202 ? 45.269 22.997 -2.114 1.00 15.12 182 PHE B C 1
ATOM 4260 O O . PHE B 1 202 ? 45.094 22.473 -1.008 1.00 15.03 182 PHE B O 1
ATOM 4268 N N . VAL B 1 203 ? 44.518 22.755 -3.176 1.00 16.62 183 VAL B N 1
ATOM 4269 C CA . VAL B 1 203 ? 43.316 21.877 -3.167 1.00 18.03 183 VAL B CA 1
ATOM 4270 C C . VAL B 1 203 ? 43.655 20.616 -3.963 1.00 18.02 183 VAL B C 1
ATOM 4271 O O . VAL B 1 203 ? 44.171 20.737 -5.102 1.00 18.47 183 VAL B O 1
ATOM 4275 N N . THR B 1 204 ? 43.412 19.439 -3.396 1.00 17.71 184 THR B N 1
ATOM 4276 C CA . THR B 1 204 ? 43.665 18.159 -4.099 1.00 17.32 184 THR B CA 1
ATOM 4277 C C . THR B 1 204 ? 42.325 17.519 -4.453 1.00 17.82 184 THR B C 1
ATOM 4278 O O . THR B 1 204 ? 41.508 17.341 -3.555 1.00 18.21 184 THR B O 1
ATOM 4282 N N . ARG B 1 205 ? 42.139 17.164 -5.717 1.00 19.06 185 ARG B N 1
ATOM 4283 C CA . ARG B 1 205 ? 40.982 16.361 -6.195 1.00 21.87 185 ARG B CA 1
ATOM 4284 C C . ARG B 1 205 ? 41.464 14.938 -6.475 1.00 24.33 185 ARG B C 1
ATOM 4285 O O . ARG B 1 205 ? 41.819 14.653 -7.634 1.00 23.83 185 ARG B O 1
ATOM 4293 N N . MET B 1 206 ? 41.531 14.095 -5.442 1.00 28.83 186 MET B N 1
ATOM 4294 C CA . MET B 1 206 ? 42.123 12.734 -5.579 1.00 32.21 186 MET B CA 1
ATOM 4295 C C . MET B 1 206 ? 41.081 11.735 -6.086 1.00 25.54 186 MET B C 1
ATOM 4296 O O . MET B 1 206 ? 39.929 11.789 -5.646 1.00 21.81 186 MET B O 1
ATOM 4301 N N . GLY B 1 207 ? 41.523 10.837 -6.963 1.00 23.44 187 GLY B N 1
ATOM 4302 C CA . GLY B 1 207 ? 40.793 9.608 -7.316 1.00 23.65 187 GLY B CA 1
ATOM 4303 C C . GLY B 1 207 ? 40.740 8.654 -6.129 1.00 23.95 187 GLY B C 1
ATOM 4304 O O . GLY B 1 207 ? 41.206 9.007 -5.014 1.00 23.01 187 GLY B O 1
ATOM 4305 N N . THR B 1 208 ? 40.209 7.459 -6.349 1.00 22.34 188 THR B N 1
ATOM 4306 C CA . THR B 1 208 ? 40.031 6.466 -5.273 1.00 21.78 188 THR B CA 1
ATOM 4307 C C . THR B 1 208 ? 41.406 6.078 -4.723 1.00 22.44 188 THR B C 1
ATOM 4308 O O . THR B 1 208 ? 42.262 5.600 -5.512 1.00 19.40 188 THR B O 1
ATOM 4312 N N . HIS B 1 209 ? 41.626 6.311 -3.424 1.00 21.73 189 HIS B N 1
ATOM 4313 C CA . HIS B 1 209 ? 42.785 5.730 -2.703 1.00 21.98 189 HIS B CA 1
ATOM 4314 C C . HIS B 1 209 ? 42.259 4.771 -1.630 1.00 19.57 189 HIS B C 1
ATOM 4315 O O . HIS B 1 209 ? 41.173 4.992 -1.077 1.00 19.40 189 HIS B O 1
ATOM 4322 N N . SER B 1 210 ? 42.979 3.673 -1.435 1.00 17.76 190 SER B N 1
ATOM 4323 C CA . SER B 1 210 ? 42.504 2.489 -0.683 1.00 17.00 190 SER B CA 1
ATOM 4324 C C . SER B 1 210 ? 43.724 1.759 -0.135 1.00 15.62 190 SER B C 1
ATOM 4325 O O . SER B 1 210 ? 44.825 2.322 -0.151 1.00 15.07 190 SER B O 1
ATOM 4328 N N . GLY B 1 211 ? 43.518 0.556 0.358 1.00 15.02 191 GLY B N 1
ATOM 4329 C CA . GLY B 1 211 ? 44.568 -0.181 1.066 1.00 14.80 191 GLY B CA 1
ATOM 4330 C C . GLY B 1 211 ? 44.005 -0.732 2.362 1.00 13.78 191 GLY B C 1
ATOM 4331 O O . GLY B 1 211 ? 42.800 -0.776 2.541 1.00 13.00 191 GLY B O 1
ATOM 4332 N N . PRO B 1 212 ? 44.856 -1.207 3.281 1.00 13.30 192 PRO B N 1
ATOM 4333 C CA . PRO B 1 212 ? 44.351 -1.974 4.415 1.00 13.67 192 PRO B CA 1
ATOM 4334 C C . PRO B 1 212 ? 43.433 -1.188 5.376 1.00 13.34 192 PRO B C 1
ATOM 4335 O O . PRO B 1 212 ? 42.700 -1.835 6.117 1.00 13.51 192 PRO B O 1
ATOM 4339 N N . ARG B 1 213 ? 43.469 0.147 5.367 1.00 13.16 193 ARG B N 1
ATOM 4340 C CA . ARG B 1 213 ? 42.682 0.984 6.330 1.00 12.91 193 ARG B CA 1
ATOM 4341 C C . ARG B 1 213 ? 41.457 1.585 5.637 1.00 13.01 193 ARG B C 1
ATOM 4342 O O . ARG B 1 213 ? 40.813 2.460 6.231 1.00 13.63 193 ARG B O 1
ATOM 4350 N N . ARG B 1 214 ? 41.126 1.140 4.428 1.00 13.65 194 ARG B N 1
ATOM 4351 C CA . ARG B 1 214 ? 39.880 1.558 3.739 1.00 13.60 194 ARG B CA 1
ATOM 4352 C C . ARG B 1 214 ? 38.686 1.171 4.622 1.00 14.61 194 ARG B C 1
ATOM 4353 O O . ARG B 1 214 ? 38.541 -0.020 4.967 1.00 15.47 194 ARG B O 1
ATOM 4361 N N . SER B 1 215 ? 37.900 2.179 5.020 1.00 14.76 195 SER B N 1
ATOM 4362 C CA . SER B 1 215 ? 36.639 2.041 5.785 1.00 14.02 195 SER B CA 1
ATOM 4363 C C . SER B 1 215 ? 35.779 0.970 5.105 1.00 13.85 195 SER B C 1
ATOM 4364 O O . SER B 1 215 ? 35.706 0.968 3.857 1.00 13.55 195 SER B O 1
ATOM 4367 N N . ASP B 1 216 ? 35.086 0.163 5.907 1.00 13.68 196 ASP B N 1
ATOM 4368 C CA . ASP B 1 216 ? 34.381 -1.076 5.494 1.00 13.67 196 ASP B CA 1
ATOM 4369 C C . ASP B 1 216 ? 33.289 -0.744 4.474 1.00 13.78 196 ASP B C 1
ATOM 4370 O O . ASP B 1 216 ? 32.920 -1.630 3.671 1.00 15.32 196 ASP B O 1
ATOM 4375 N N . VAL B 1 217 ? 32.783 0.480 4.487 1.00 13.03 197 VAL B N 1
ATOM 4376 C CA . VAL B 1 217 ? 31.564 0.821 3.709 1.00 13.07 197 VAL B CA 1
ATOM 4377 C C . VAL B 1 217 ? 31.897 1.028 2.233 1.00 12.34 197 VAL B C 1
ATOM 4378 O O . VAL B 1 217 ? 30.940 0.946 1.467 1.00 12.59 197 VAL B O 1
ATOM 4382 N N . PHE B 1 218 ? 33.142 1.355 1.865 1.00 12.48 198 PHE B N 1
ATOM 4383 C CA . PHE B 1 218 ? 33.497 1.756 0.467 1.00 13.36 198 PHE B CA 1
ATOM 4384 C C . PHE B 1 218 ? 33.549 0.487 -0.405 1.00 14.21 198 PHE B C 1
ATOM 4385 O O . PHE B 1 218 ? 33.750 -0.631 0.130 1.00 13.71 198 PHE B O 1
ATOM 4393 N N . PHE B 1 219 ? 33.319 0.645 -1.710 1.00 14.55 199 PHE B N 1
ATOM 4394 C CA . PHE B 1 219 ? 33.140 -0.470 -2.680 1.00 14.75 199 PHE B CA 1
ATOM 4395 C C . PHE B 1 219 ? 34.152 -1.612 -2.471 1.00 14.11 199 PHE B C 1
ATOM 4396 O O . PHE B 1 219 ? 33.739 -2.734 -2.219 1.00 13.05 199 PHE B O 1
ATOM 4404 N N . GLU B 1 220 ? 35.440 -1.350 -2.688 1.00 15.05 200 GLU B N 1
ATOM 4405 C CA . GLU B 1 220 ? 36.501 -2.394 -2.667 1.00 14.81 200 GLU B CA 1
ATOM 4406 C C . GLU B 1 220 ? 36.624 -2.963 -1.246 1.00 15.11 200 GLU B C 1
ATOM 4407 O O . GLU B 1 220 ? 36.983 -4.166 -1.126 1.00 14.33 200 GLU B O 1
ATOM 4413 N N . SER B 1 221 ? 36.251 -2.190 -0.220 1.00 14.68 201 SER B N 1
ATOM 4414 C CA . SER B 1 221 ? 36.314 -2.630 1.199 1.00 14.81 201 SER B CA 1
ATOM 4415 C C . SER B 1 221 ? 35.154 -3.576 1.485 1.00 13.97 201 SER B C 1
ATOM 4416 O O . SER B 1 221 ? 35.401 -4.623 2.084 1.00 15.00 201 SER B O 1
ATOM 4419 N N . THR B 1 222 ? 33.936 -3.206 1.109 1.00 14.08 202 THR B N 1
ATOM 4420 C CA . THR B 1 222 ? 32.733 -4.028 1.373 1.00 14.05 202 THR B CA 1
ATOM 4421 C C . THR B 1 222 ? 32.909 -5.373 0.642 1.00 14.35 202 THR B C 1
ATOM 4422 O O . THR B 1 222 ? 32.465 -6.391 1.204 1.00 13.78 202 THR B O 1
ATOM 4426 N N . VAL B 1 223 ? 33.514 -5.378 -0.553 1.00 13.84 203 VAL B N 1
ATOM 4427 C CA . VAL B 1 223 ? 33.697 -6.618 -1.367 1.00 14.30 203 VAL B CA 1
ATOM 4428 C C . VAL B 1 223 ? 34.747 -7.503 -0.667 1.00 14.36 203 VAL B C 1
ATOM 4429 O O . VAL B 1 223 ? 34.418 -8.658 -0.309 1.00 14.66 203 VAL B O 1
ATOM 4433 N N . ALA B 1 224 ? 35.946 -6.980 -0.424 1.00 14.85 204 ALA B N 1
ATOM 4434 C CA . ALA B 1 224 ? 36.995 -7.661 0.364 1.00 15.99 204 ALA B CA 1
ATOM 4435 C C . ALA B 1 224 ? 36.401 -8.197 1.684 1.00 17.34 204 ALA B C 1
ATOM 4436 O O . ALA B 1 224 ? 36.649 -9.376 2.004 1.00 20.21 204 ALA B O 1
ATOM 4438 N N . LYS B 1 225 ? 35.616 -7.382 2.394 1.00 16.62 205 LYS B N 1
ATOM 4439 C CA . LYS B 1 225 ? 35.007 -7.739 3.702 1.00 16.64 205 LYS B CA 1
ATOM 4440 C C . LYS B 1 225 ? 33.983 -8.863 3.526 1.00 16.56 205 LYS B C 1
ATOM 4441 O O . LYS B 1 225 ? 33.966 -9.768 4.351 1.00 16.99 205 LYS B O 1
ATOM 4447 N N . GLN B 1 226 ? 33.107 -8.784 2.536 1.00 16.07 206 GLN B N 1
ATOM 4448 C CA . GLN B 1 226 ? 32.066 -9.827 2.335 1.00 16.48 206 GLN B CA 1
ATOM 4449 C C . GLN B 1 226 ? 32.727 -11.162 1.950 1.00 16.48 206 GLN B C 1
ATOM 4450 O O . GLN B 1 226 ? 32.259 -12.208 2.404 1.00 16.31 206 GLN B O 1
ATOM 4456 N N . ILE B 1 227 ? 33.786 -11.139 1.147 1.00 16.47 207 ILE B N 1
ATOM 4457 C CA . ILE B 1 227 ? 34.560 -12.359 0.801 1.00 16.42 207 ILE B CA 1
ATOM 4458 C C . ILE B 1 227 ? 35.108 -12.980 2.089 1.00 16.74 207 ILE B C 1
ATOM 4459 O O . ILE B 1 227 ? 35.002 -14.227 2.238 1.00 15.41 207 ILE B O 1
ATOM 4464 N N . ALA B 1 228 ? 35.666 -12.167 2.993 1.00 16.84 208 ALA B N 1
ATOM 4465 C CA . ALA B 1 228 ? 36.262 -12.674 4.253 1.00 16.40 208 ALA B CA 1
ATOM 4466 C C . ALA B 1 228 ? 35.148 -13.195 5.172 1.00 16.01 208 ALA B C 1
ATOM 4467 O O . ALA B 1 228 ? 35.371 -14.202 5.864 1.00 17.04 208 ALA B O 1
ATOM 4469 N N . LEU B 1 229 ? 33.981 -12.563 5.177 1.00 16.08 209 LEU B N 1
ATOM 4470 C CA . LEU B 1 229 ? 32.803 -13.081 5.921 1.00 17.07 209 LEU B CA 1
ATOM 4471 C C . LEU B 1 229 ? 32.384 -14.440 5.331 1.00 18.03 209 LEU B C 1
ATOM 4472 O O . LEU B 1 229 ? 32.094 -15.368 6.133 1.00 17.31 209 LEU B O 1
ATOM 4477 N N . ILE B 1 230 ? 32.380 -14.573 3.994 1.00 18.33 210 ILE B N 1
ATOM 4478 C CA . ILE B 1 230 ? 31.995 -15.834 3.294 1.00 17.95 210 ILE B CA 1
ATOM 4479 C C . ILE B 1 230 ? 33.031 -16.926 3.615 1.00 17.74 210 ILE B C 1
ATOM 4480 O O . ILE B 1 230 ? 32.615 -18.036 3.923 1.00 16.60 210 ILE B O 1
ATOM 4485 N N . GLU B 1 231 ? 34.328 -16.594 3.618 1.00 18.43 211 GLU B N 1
ATOM 4486 C CA . GLU B 1 231 ? 35.441 -17.553 3.838 1.00 18.15 211 GLU B CA 1
ATOM 4487 C C . GLU B 1 231 ? 35.367 -18.117 5.261 1.00 18.82 211 GLU B C 1
ATOM 4488 O O . GLU B 1 231 ? 35.941 -19.222 5.500 1.00 19.05 211 GLU B O 1
ATOM 4494 N N . ALA B 1 232 ? 34.684 -17.408 6.162 1.00 18.09 212 ALA B N 1
ATOM 4495 C CA . ALA B 1 232 ? 34.567 -17.751 7.592 1.00 17.90 212 ALA B CA 1
ATOM 4496 C C . ALA B 1 232 ? 33.128 -18.153 7.945 1.00 17.88 212 ALA B C 1
ATOM 4497 O O . ALA B 1 232 ? 32.839 -18.339 9.144 1.00 19.04 212 ALA B O 1
ATOM 4499 N N . GLY B 1 233 ? 32.250 -18.285 6.951 1.00 18.12 213 GLY B N 1
ATOM 4500 C CA . GLY B 1 233 ? 30.920 -18.916 7.098 1.00 16.78 213 GLY B CA 1
ATOM 4501 C C . GLY B 1 233 ? 29.899 -18.028 7.778 1.00 17.52 213 GLY B C 1
ATOM 4502 O O . GLY B 1 233 ? 28.813 -18.557 8.184 1.00 17.25 213 GLY B O 1
ATOM 4503 N N . TYR B 1 234 ? 30.196 -16.732 7.908 1.00 16.62 214 TYR B N 1
ATOM 4504 C CA . TYR B 1 234 ? 29.261 -15.737 8.485 1.00 17.30 214 TYR B CA 1
ATOM 4505 C C . TYR B 1 234 ? 28.229 -15.300 7.442 1.00 17.86 214 TYR B C 1
ATOM 4506 O O . TYR B 1 234 ? 27.188 -14.777 7.857 1.00 20.85 214 TYR B O 1
ATOM 4515 N N . GLN B 1 235 ? 28.493 -15.499 6.142 1.00 17.78 215 GLN B N 1
ATOM 4516 C CA . GLN B 1 235 ? 27.604 -15.046 5.032 1.00 17.27 215 GLN B CA 1
ATOM 4517 C C . GLN B 1 235 ? 27.526 -16.127 3.948 1.00 18.56 215 GLN B C 1
ATOM 4518 O O . GLN B 1 235 ? 28.569 -16.736 3.650 1.00 18.43 215 GLN B O 1
ATOM 4524 N N . GLU B 1 236 ? 26.336 -16.340 3.373 1.00 21.67 216 GLU B N 1
ATOM 4525 C CA . GLU B 1 236 ? 26.129 -17.129 2.124 1.00 23.89 216 GLU B CA 1
ATOM 4526 C C . GLU B 1 236 ? 27.112 -16.627 1.063 1.00 23.63 216 GLU B C 1
ATOM 4527 O O . GLU B 1 236 ? 27.453 -15.440 1.063 1.00 23.22 216 GLU B O 1
ATOM 4533 N N . PRO B 1 237 ? 27.582 -17.492 0.126 1.00 22.81 217 PRO B N 1
ATOM 4534 C CA . PRO B 1 237 ? 28.559 -17.099 -0.896 1.00 22.21 217 PRO B CA 1
ATOM 4535 C C . PRO B 1 237 ? 27.950 -16.257 -2.028 1.00 22.03 217 PRO B C 1
ATOM 4536 O O . PRO B 1 237 ? 28.079 -16.626 -3.193 1.00 20.82 217 PRO B O 1
ATOM 4540 N N . VAL B 1 238 ? 27.289 -15.164 -1.633 1.00 21.10 218 VAL B N 1
ATOM 4541 C CA . VAL B 1 238 ? 26.780 -14.070 -2.512 1.00 21.15 218 VAL B CA 1
ATOM 4542 C C . VAL B 1 238 ? 27.303 -12.729 -1.955 1.00 20.72 218 VAL B C 1
ATOM 4543 O O . VAL B 1 238 ? 26.914 -12.344 -0.815 1.00 19.78 218 VAL B O 1
ATOM 4547 N N . ILE B 1 239 ? 28.142 -12.031 -2.730 1.00 19.99 219 ILE B N 1
ATOM 4548 C CA . ILE B 1 239 ? 28.526 -10.611 -2.457 1.00 19.42 219 ILE B CA 1
ATOM 4549 C C . ILE B 1 239 ? 27.374 -9.715 -2.923 1.00 20.00 219 ILE B C 1
ATOM 4550 O O . ILE B 1 239 ? 26.953 -9.835 -4.118 1.00 20.07 219 ILE B O 1
ATOM 4555 N N . LYS B 1 240 ? 26.862 -8.880 -2.021 1.00 19.59 220 LYS B N 1
ATOM 4556 C CA . LYS B 1 240 ? 25.833 -7.853 -2.345 1.00 20.37 220 LYS B CA 1
ATOM 4557 C C . LYS B 1 240 ? 26.588 -6.584 -2.759 1.00 20.13 220 LYS B C 1
ATOM 4558 O O . LYS B 1 240 ? 27.441 -6.117 -1.968 1.00 18.78 220 LYS B O 1
ATOM 4564 N N . VAL B 1 241 ? 26.318 -6.073 -3.963 1.00 20.14 221 VAL B N 1
ATOM 4565 C CA . VAL B 1 241 ? 26.874 -4.789 -4.481 1.00 20.88 221 VAL B CA 1
ATOM 4566 C C . VAL B 1 241 ? 25.722 -3.909 -4.967 1.00 20.98 221 VAL B C 1
ATOM 4567 O O . VAL B 1 241 ? 24.561 -4.357 -4.904 1.00 19.94 221 VAL B O 1
ATOM 4571 N N . GLY B 1 242 ? 26.050 -2.694 -5.424 1.00 22.01 222 GLY B N 1
ATOM 4572 C CA . GLY B 1 242 ? 25.114 -1.761 -6.084 1.00 22.84 222 GLY B CA 1
ATOM 4573 C C . GLY B 1 242 ? 25.382 -1.720 -7.579 1.00 24.50 222 GLY B C 1
ATOM 4574 O O . GLY B 1 242 ? 25.409 -2.792 -8.217 1.00 23.61 222 GLY B O 1
ATOM 4575 N N . ASN B 1 243 ? 25.639 -0.538 -8.126 1.00 26.29 223 ASN B N 1
ATOM 4576 C CA . ASN B 1 243 ? 25.869 -0.369 -9.581 1.00 26.47 223 ASN B CA 1
ATOM 4577 C C . ASN B 1 243 ? 27.329 -0.694 -9.875 1.00 27.68 223 ASN B C 1
ATOM 4578 O O . ASN B 1 243 ? 28.180 -0.138 -9.184 1.00 29.69 223 ASN B O 1
ATOM 4583 N N . LEU B 1 244 ? 27.598 -1.507 -10.900 1.00 29.52 224 LEU B N 1
ATOM 4584 C CA . LEU B 1 244 ? 28.968 -1.884 -11.355 1.00 30.43 224 LEU B CA 1
ATOM 4585 C C . LEU B 1 244 ? 29.349 -1.188 -12.669 1.00 33.22 224 LEU B C 1
ATOM 4586 O O . LEU B 1 244 ? 30.506 -1.372 -13.125 1.00 30.50 224 LEU B O 1
ATOM 4591 N N . SER B 1 245 ? 28.412 -0.463 -13.286 1.00 37.68 225 SER B N 1
ATOM 4592 C CA . SER B 1 245 ? 28.620 0.273 -14.558 1.00 37.79 225 SER B CA 1
ATOM 4593 C C . SER B 1 245 ? 29.309 1.578 -14.213 1.00 38.51 225 SER B C 1
ATOM 4594 O O . SER B 1 245 ? 28.663 2.639 -14.366 1.00 42.58 225 SER B O 1
ATOM 4597 N N . SER B 1 246 ? 30.519 1.455 -13.664 1.00 36.08 226 SER B N 1
ATOM 4598 C CA A SER B 1 246 ? 31.364 2.585 -13.199 0.50 35.43 226 SER B CA 1
ATOM 4599 C CA B SER B 1 246 ? 31.363 2.568 -13.153 0.50 35.32 226 SER B CA 1
ATOM 4600 C C . SER B 1 246 ? 32.830 2.221 -13.436 1.00 35.42 226 SER B C 1
ATOM 4601 O O . SER B 1 246 ? 33.173 1.028 -13.296 1.00 35.31 226 SER B O 1
ATOM 4606 N N . VAL B 1 247 ? 33.642 3.208 -13.802 1.00 33.73 227 VAL B N 1
ATOM 4607 C CA . VAL B 1 247 ? 35.088 3.022 -14.120 1.00 35.89 227 VAL B CA 1
ATOM 4608 C C . VAL B 1 247 ? 35.893 4.007 -13.272 1.00 39.35 227 VAL B C 1
ATOM 4609 O O . VAL B 1 247 ? 35.539 5.202 -13.269 1.00 42.22 227 VAL B O 1
ATOM 4613 N N . ARG B 1 248 ? 36.942 3.524 -12.594 1.00 38.16 228 ARG B N 1
ATOM 4614 C CA . ARG B 1 248 ? 37.749 4.349 -11.666 1.00 35.76 228 ARG B CA 1
ATOM 4615 C C . ARG B 1 248 ? 39.219 3.954 -11.695 1.00 32.49 228 ARG B C 1
ATOM 4616 O O . ARG B 1 248 ? 39.546 2.788 -11.974 1.00 30.46 228 ARG B O 1
ATOM 4624 N N . THR B 1 249 ? 40.037 4.942 -11.368 1.00 29.70 229 THR B N 1
ATOM 4625 C CA . THR B 1 249 ? 41.474 4.840 -11.062 1.00 29.73 229 THR B CA 1
ATOM 4626 C C . THR B 1 249 ? 41.605 4.557 -9.561 1.00 28.78 229 THR B C 1
ATOM 4627 O O . THR B 1 249 ? 40.847 5.175 -8.775 1.00 28.74 229 THR B O 1
ATOM 4631 N N . PHE B 1 250 ? 42.519 3.661 -9.180 1.00 25.01 230 PHE B N 1
ATOM 4632 C CA . PHE B 1 250 ? 42.790 3.290 -7.771 1.00 22.74 230 PHE B CA 1
ATOM 4633 C C . PHE B 1 250 ? 44.275 3.504 -7.494 1.00 22.38 230 PHE B C 1
ATOM 4634 O O . PHE B 1 250 ? 45.087 3.354 -8.414 1.00 24.60 230 PHE B O 1
ATOM 4642 N N . GLN B 1 251 ? 44.611 3.890 -6.269 1.00 21.51 231 GLN B N 1
ATOM 4643 C CA . GLN B 1 251 ? 46.018 4.017 -5.811 1.00 23.81 231 GLN B CA 1
ATOM 4644 C C . GLN B 1 251 ? 46.036 3.728 -4.312 1.00 21.63 231 GLN B C 1
ATOM 4645 O O . GLN B 1 251 ? 45.032 4.008 -3.645 1.00 20.00 231 GLN B O 1
ATOM 4651 N N . ASP B 1 252 ? 47.116 3.138 -3.826 1.00 20.16 232 ASP B N 1
ATOM 4652 C CA . ASP B 1 252 ? 47.295 2.917 -2.383 1.00 21.07 232 ASP B CA 1
ATOM 4653 C C . ASP B 1 252 ? 47.475 4.305 -1.769 1.00 23.14 232 ASP B C 1
ATOM 4654 O O . ASP B 1 252 ? 48.177 5.140 -2.392 1.00 21.68 232 ASP B O 1
ATOM 4659 N N . CYS B 1 253 ? 46.873 4.544 -0.600 1.00 22.89 233 CYS B N 1
ATOM 4660 C CA . CYS B 1 253 ? 47.040 5.796 0.188 1.00 23.16 233 CYS B CA 1
ATOM 4661 C C . CYS B 1 253 ? 48.518 6.164 0.368 1.00 22.73 233 CYS B C 1
ATOM 4662 O O . CYS B 1 253 ? 48.801 7.354 0.429 1.00 25.03 233 CYS B O 1
ATOM 4665 N N . ARG B 1 254 ? 49.428 5.197 0.494 1.00 22.85 234 ARG B N 1
ATOM 4666 C CA . ARG B 1 254 ? 50.855 5.472 0.848 1.00 23.00 234 ARG B CA 1
ATOM 4667 C C . ARG B 1 254 ? 51.572 6.225 -0.291 1.00 22.10 234 ARG B C 1
ATOM 4668 O O . ARG B 1 254 ? 52.664 6.812 -0.046 1.00 22.32 234 ARG B O 1
ATOM 4676 N N . ASP B 1 255 ? 51.005 6.146 -1.496 1.00 20.88 235 ASP B N 1
ATOM 4677 C CA . ASP B 1 255 ? 51.425 6.865 -2.723 1.00 20.56 235 ASP B CA 1
ATOM 4678 C C . ASP B 1 255 ? 50.780 8.258 -2.690 1.00 21.70 235 ASP B C 1
ATOM 4679 O O . ASP B 1 255 ? 51.440 9.254 -3.078 1.00 20.31 235 ASP B O 1
ATOM 4684 N N . ALA B 1 256 ? 49.512 8.325 -2.280 1.00 21.78 236 ALA B N 1
ATOM 4685 C CA . ALA B 1 256 ? 48.712 9.576 -2.269 1.00 23.88 236 ALA B CA 1
ATOM 4686 C C . ALA B 1 256 ? 49.366 10.585 -1.319 1.00 22.60 236 ALA B C 1
ATOM 4687 O O . ALA B 1 256 ? 49.544 11.769 -1.672 1.00 22.49 236 ALA B O 1
ATOM 4689 N N . ILE B 1 257 ? 49.755 10.076 -0.160 1.00 20.74 237 ILE B N 1
ATOM 4690 C CA . ILE B 1 257 ? 50.380 10.845 0.941 1.00 22.30 237 ILE B CA 1
ATOM 4691 C C . ILE B 1 257 ? 51.706 11.457 0.473 1.00 21.04 237 ILE B C 1
ATOM 4692 O O . ILE B 1 257 ? 51.955 12.640 0.789 1.00 17.69 237 ILE B O 1
ATOM 4697 N N . ARG B 1 258 ? 52.511 10.697 -0.267 1.00 20.31 238 ARG B N 1
ATOM 4698 C CA . ARG B 1 258 ? 53.755 11.216 -0.894 1.00 21.93 238 ARG B CA 1
ATOM 4699 C C . ARG B 1 258 ? 53.412 12.451 -1.745 1.00 18.94 238 ARG B C 1
ATOM 4700 O O . ARG B 1 258 ? 54.067 13.482 -1.570 1.00 18.55 238 ARG B O 1
ATOM 4708 N N . ALA B 1 259 ? 52.406 12.360 -2.611 1.00 18.14 239 ALA B N 1
ATOM 4709 C CA . ALA B 1 259 ? 51.961 13.467 -3.490 1.00 18.06 239 ALA B CA 1
ATOM 4710 C C . ALA B 1 259 ? 51.589 14.684 -2.628 1.00 18.09 239 ALA B C 1
ATOM 4711 O O . ALA B 1 259 ? 52.056 15.770 -2.956 1.00 18.35 239 ALA B O 1
ATOM 4713 N N . TYR B 1 260 ? 50.798 14.500 -1.561 1.00 16.67 240 TYR B N 1
ATOM 4714 C CA . TYR B 1 260 ? 50.379 15.575 -0.621 1.00 16.66 240 TYR B CA 1
ATOM 4715 C C . TYR B 1 260 ? 51.603 16.224 0.030 1.00 16.65 240 TYR B C 1
ATOM 4716 O O . TYR B 1 260 ? 51.717 17.475 0.033 1.00 16.46 240 TYR B O 1
ATOM 4725 N N . TYR B 1 261 ? 52.480 15.391 0.594 1.00 15.82 241 TYR B N 1
ATOM 4726 C CA . TYR B 1 261 ? 53.756 15.812 1.218 1.00 16.36 241 TYR B CA 1
ATOM 4727 C C . TYR B 1 261 ? 54.584 16.622 0.208 1.00 16.37 241 TYR B C 1
ATOM 4728 O O . TYR B 1 261 ? 55.113 17.687 0.574 1.00 15.81 241 TYR B O 1
ATOM 4737 N N . LEU B 1 262 ? 54.749 16.121 -1.020 1.00 16.32 242 LEU B N 1
ATOM 4738 C CA . LEU B 1 262 ? 55.642 16.791 -2.014 1.00 16.33 242 LEU B CA 1
ATOM 4739 C C . LEU B 1 262 ? 55.018 18.153 -2.382 1.00 16.81 242 LEU B C 1
ATOM 4740 O O . LEU B 1 262 ? 55.742 19.164 -2.398 1.00 16.13 242 LEU B O 1
ATOM 4745 N N . LEU B 1 263 ? 53.701 18.198 -2.591 1.00 17.00 243 LEU B N 1
ATOM 4746 C CA . LEU B 1 263 ? 52.979 19.477 -2.817 1.00 16.94 243 LEU B CA 1
ATOM 4747 C C . LEU B 1 263 ? 53.218 20.411 -1.624 1.00 17.61 243 LEU B C 1
ATOM 4748 O O . LEU B 1 263 ? 53.445 21.604 -1.875 1.00 16.56 243 LEU B O 1
ATOM 4753 N N . SER B 1 264 ? 53.133 19.918 -0.376 1.00 17.76 244 SER B N 1
ATOM 4754 C CA . SER B 1 264 ? 53.319 20.753 0.842 1.00 17.53 244 SER B CA 1
ATOM 4755 C C . SER B 1 264 ? 54.695 21.427 0.789 1.00 18.98 244 SER B C 1
ATOM 4756 O O . SER B 1 264 ? 54.792 22.584 1.237 1.00 18.47 244 SER B O 1
ATOM 4759 N N . LEU B 1 265 ? 55.722 20.743 0.259 1.00 19.72 245 LEU B N 1
ATOM 4760 C CA . LEU B 1 265 ? 57.100 21.302 0.221 1.00 20.75 245 LEU B CA 1
ATOM 4761 C C . LEU B 1 265 ? 57.125 22.414 -0.819 1.00 21.09 245 LEU B C 1
ATOM 4762 O O . LEU B 1 265 ? 57.664 23.489 -0.488 1.00 22.44 245 LEU B O 1
ATOM 4767 N N . GLU B 1 266 ? 56.505 22.178 -1.977 1.00 20.17 246 GLU B N 1
ATOM 4768 C CA . GLU B 1 266 ? 56.480 23.144 -3.104 1.00 21.09 246 GLU B CA 1
ATOM 4769 C C . GLU B 1 266 ? 55.739 24.414 -2.666 1.00 21.74 246 GLU B C 1
ATOM 4770 O O . GLU B 1 266 ? 56.240 25.509 -2.967 1.00 21.08 246 GLU B O 1
ATOM 4776 N N . SER B 1 267 ? 54.627 24.276 -1.934 1.00 20.90 247 SER B N 1
ATOM 4777 C CA . SER B 1 267 ? 53.827 25.405 -1.389 1.00 21.20 247 SER B CA 1
ATOM 4778 C C . SER B 1 267 ? 54.690 26.242 -0.430 1.00 23.11 247 SER B C 1
ATOM 4779 O O . SER B 1 267 ? 54.642 27.479 -0.507 1.00 23.76 247 SER B O 1
ATOM 4782 N N . GLU B 1 268 ? 55.442 25.594 0.458 1.00 23.92 248 GLU B N 1
ATOM 4783 C CA . GLU B 1 268 ? 56.339 26.285 1.419 1.00 27.24 248 GLU B CA 1
ATOM 4784 C C . GLU B 1 268 ? 57.435 27.065 0.671 1.00 27.21 248 GLU B C 1
ATOM 4785 O O . GLU B 1 268 ? 57.828 28.154 1.158 1.00 23.97 248 GLU B O 1
ATOM 4791 N N . LYS B 1 269 ? 57.893 26.531 -0.466 1.00 27.18 249 LYS B N 1
ATOM 4792 C CA . LYS B 1 269 ? 59.021 27.082 -1.263 1.00 31.38 249 LYS B CA 1
ATOM 4793 C C . LYS B 1 269 ? 58.566 28.297 -2.084 1.00 32.23 249 LYS B C 1
ATOM 4794 O O . LYS B 1 269 ? 59.453 29.056 -2.501 1.00 37.05 249 LYS B O 1
ATOM 4800 N N . GLY B 1 270 ? 57.253 28.492 -2.276 1.00 31.30 250 GLY B N 1
ATOM 4801 C CA . GLY B 1 270 ? 56.676 29.619 -3.028 1.00 28.25 250 GLY B CA 1
ATOM 4802 C C . GLY B 1 270 ? 56.219 29.208 -4.414 1.00 27.02 250 GLY B C 1
ATOM 4803 O O . GLY B 1 270 ? 55.780 30.102 -5.150 1.00 26.68 250 GLY B O 1
ATOM 4804 N N . ASN B 1 271 ? 56.232 27.907 -4.726 1.00 25.29 251 ASN B N 1
ATOM 4805 C CA . ASN B 1 271 ? 56.060 27.360 -6.100 1.00 25.90 251 ASN B CA 1
ATOM 4806 C C . ASN B 1 271 ? 54.623 26.893 -6.367 1.00 24.71 251 ASN B C 1
ATOM 4807 O O . ASN B 1 271 ? 54.364 26.493 -7.516 1.00 24.18 251 ASN B O 1
ATOM 4812 N N . ILE B 1 272 ? 53.729 26.885 -5.372 1.00 22.30 252 ILE B N 1
ATOM 4813 C CA . ILE B 1 272 ? 52.291 26.572 -5.627 1.00 20.98 252 ILE B CA 1
ATOM 4814 C C . ILE B 1 272 ? 51.480 27.821 -5.354 1.00 19.76 252 ILE B C 1
ATOM 4815 O O . ILE B 1 272 ? 51.382 28.247 -4.210 1.00 20.63 252 ILE B O 1
ATOM 4820 N N . PRO B 1 273 ? 50.886 28.452 -6.395 1.00 19.02 253 PRO B N 1
ATOM 4821 C CA . PRO B 1 273 ? 50.098 29.657 -6.176 1.00 18.50 253 PRO B CA 1
ATOM 4822 C C . PRO B 1 273 ? 49.052 29.378 -5.084 1.00 18.55 253 PRO B C 1
ATOM 4823 O O . PRO B 1 273 ? 48.516 28.287 -5.032 1.00 17.73 253 PRO B O 1
ATOM 4827 N N . CYS B 1 274 ? 48.782 30.359 -4.234 1.00 17.91 254 CYS B N 1
ATOM 4828 C CA . CYS B 1 274 ? 47.690 30.286 -3.242 1.00 18.52 254 CYS B CA 1
ATOM 4829 C C . CYS B 1 274 ? 46.419 29.804 -3.935 1.00 18.36 254 CYS B C 1
ATOM 4830 O O . CYS B 1 274 ? 46.002 30.451 -4.904 1.00 18.17 254 CYS B O 1
ATOM 4833 N N . GLY B 1 275 ? 45.843 28.699 -3.462 1.00 16.79 255 GLY B N 1
ATOM 4834 C CA . GLY B 1 275 ? 44.525 28.233 -3.920 1.00 15.83 255 GLY B CA 1
ATOM 4835 C C . GLY B 1 275 ? 44.611 27.354 -5.149 1.00 15.66 255 GLY B C 1
ATOM 4836 O O . GLY B 1 275 ? 43.547 26.978 -5.635 1.00 15.60 255 GLY B O 1
ATOM 4837 N N . GLU B 1 276 ? 45.807 26.997 -5.634 1.00 15.42 256 GLU B N 1
ATOM 4838 C CA . GLU B 1 276 ? 45.953 26.144 -6.847 1.00 15.96 256 GLU B CA 1
ATOM 4839 C C . GLU B 1 276 ? 45.327 24.757 -6.590 1.00 16.61 256 GLU B C 1
ATOM 4840 O O . GLU B 1 276 ? 45.552 24.194 -5.496 1.00 15.54 256 GLU B O 1
ATOM 4846 N N . ALA B 1 277 ? 44.576 24.225 -7.550 1.00 15.76 257 ALA B N 1
ATOM 4847 C CA . ALA B 1 277 ? 43.938 22.894 -7.451 1.00 16.77 257 ALA B CA 1
ATOM 4848 C C . ALA B 1 277 ? 44.647 21.881 -8.370 1.00 16.94 257 ALA B C 1
ATOM 4849 O O . ALA B 1 277 ? 45.196 22.275 -9.430 1.00 17.30 257 ALA B O 1
ATOM 4851 N N . PHE B 1 278 ? 44.580 20.610 -7.991 1.00 16.43 258 PHE B N 1
ATOM 4852 C CA . PHE B 1 278 ? 45.306 19.477 -8.616 1.00 17.29 258 PHE B CA 1
ATOM 4853 C C . PHE B 1 278 ? 44.427 18.237 -8.576 1.00 18.24 258 PHE B C 1
ATOM 4854 O O . PHE B 1 278 ? 44.033 17.815 -7.464 1.00 17.79 258 PHE B O 1
ATOM 4862 N N . ASN B 1 279 ? 44.108 17.699 -9.752 1.00 19.76 259 ASN B N 1
ATOM 4863 C CA . ASN B 1 279 ? 43.600 16.314 -9.913 1.00 19.42 259 ASN B CA 1
ATOM 4864 C C . ASN B 1 279 ? 44.792 15.385 -9.660 1.00 20.04 259 ASN B C 1
ATOM 4865 O O . ASN B 1 279 ? 45.914 15.709 -10.127 1.00 19.05 259 ASN B O 1
ATOM 4870 N N . ILE B 1 280 ? 44.577 14.294 -8.931 1.00 20.69 260 ILE B N 1
ATOM 4871 C CA . ILE B 1 280 ? 45.637 13.297 -8.604 1.00 20.67 260 ILE B CA 1
ATOM 4872 C C . ILE B 1 280 ? 45.033 11.908 -8.741 1.00 22.91 260 ILE B C 1
ATOM 4873 O O . ILE B 1 280 ? 44.163 11.521 -7.924 1.00 22.51 260 ILE B O 1
ATOM 4878 N N . ALA B 1 281 ? 45.450 11.243 -9.809 1.00 26.16 261 ALA B N 1
ATOM 4879 C CA . ALA B 1 281 ? 44.936 9.940 -10.271 1.00 29.11 261 ALA B CA 1
ATOM 4880 C C . ALA B 1 281 ? 46.029 8.905 -10.055 1.00 26.64 261 ALA B C 1
ATOM 4881 O O . ALA B 1 281 ? 47.217 9.303 -10.096 1.00 23.06 261 ALA B O 1
ATOM 4883 N N . GLY B 1 282 ? 45.626 7.654 -9.827 1.00 27.23 262 GLY B N 1
ATOM 4884 C CA . GLY B 1 282 ? 46.527 6.484 -9.885 1.00 30.51 262 GLY B CA 1
ATOM 4885 C C . GLY B 1 282 ? 46.914 6.137 -11.316 1.00 31.45 262 GLY B C 1
ATOM 4886 O O . GLY B 1 282 ? 46.264 6.626 -12.259 1.00 29.55 262 GLY B O 1
ATOM 4887 N N . GLU B 1 283 ? 47.949 5.315 -11.486 1.00 35.16 263 GLU B N 1
ATOM 4888 C CA . GLU B 1 283 ? 48.366 4.804 -12.818 1.00 36.96 263 GLU B CA 1
ATOM 4889 C C . GLU B 1 283 ? 47.230 3.939 -13.384 1.00 38.36 263 GLU B C 1
ATOM 4890 O O . GLU B 1 283 ? 46.832 4.190 -14.525 1.00 44.37 263 GLU B O 1
ATOM 4896 N N . GLU B 1 284 ? 46.632 3.060 -12.567 1.00 38.21 264 GLU B N 1
ATOM 4897 C CA . GLU B 1 284 ? 45.814 1.899 -13.032 1.00 35.54 264 GLU B CA 1
ATOM 4898 C C . GLU B 1 284 ? 44.308 2.215 -12.985 1.00 32.87 264 GLU B C 1
ATOM 4899 O O . GLU B 1 284 ? 43.839 2.657 -11.917 1.00 37.26 264 GLU B O 1
ATOM 4905 N N . ALA B 1 285 ? 43.575 1.934 -14.068 1.00 30.91 265 ALA B N 1
ATOM 4906 C CA . ALA B 1 285 ? 42.109 2.140 -14.224 1.00 29.36 265 ALA B CA 1
ATOM 4907 C C . ALA B 1 285 ? 41.394 0.792 -14.326 1.00 30.35 265 ALA B C 1
ATOM 4908 O O . ALA B 1 285 ? 41.959 -0.084 -14.976 1.00 31.35 265 ALA B O 1
ATOM 4910 N N . PHE B 1 286 ? 40.202 0.650 -13.722 1.00 29.21 266 PHE B N 1
ATOM 4911 C CA . PHE B 1 286 ? 39.414 -0.609 -13.658 1.00 28.22 266 PHE B CA 1
ATOM 4912 C C . PHE B 1 286 ? 37.904 -0.344 -13.734 1.00 29.97 266 PHE B C 1
ATOM 4913 O O . PHE B 1 286 ? 37.394 0.549 -13.038 1.00 31.99 266 PHE B O 1
ATOM 4921 N N . LYS B 1 287 ? 37.198 -1.167 -14.508 1.00 31.66 267 LYS B N 1
ATOM 4922 C CA . LYS B 1 287 ? 35.744 -1.432 -14.356 1.00 33.61 267 LYS B CA 1
ATOM 4923 C C . LYS B 1 287 ? 35.577 -2.077 -12.970 1.00 32.05 267 LYS B C 1
ATOM 4924 O O . LYS B 1 287 ? 36.516 -2.787 -12.543 1.00 31.92 267 LYS B O 1
ATOM 4930 N N . LEU B 1 288 ? 34.459 -1.839 -12.282 1.00 27.00 268 LEU B N 1
ATOM 4931 C CA . LEU B 1 288 ? 34.215 -2.376 -10.919 1.00 27.11 268 LEU B CA 1
ATOM 4932 C C . LEU B 1 288 ? 34.195 -3.906 -10.920 1.00 26.78 268 LEU B C 1
ATOM 4933 O O . LEU B 1 288 ? 34.790 -4.504 -10.042 1.00 26.98 268 LEU B O 1
ATOM 4938 N N . PRO B 1 289 ? 33.574 -4.622 -11.884 1.00 28.59 269 PRO B N 1
ATOM 4939 C CA . PRO B 1 289 ? 33.646 -6.088 -11.891 1.00 28.43 269 PRO B CA 1
ATOM 4940 C C . PRO B 1 289 ? 35.087 -6.625 -11.882 1.00 27.71 269 PRO B C 1
ATOM 4941 O O . PRO B 1 289 ? 35.304 -7.681 -11.302 1.00 26.01 269 PRO B O 1
ATOM 4945 N N . GLU B 1 290 ? 36.029 -5.902 -12.498 1.00 27.10 270 GLU B N 1
ATOM 4946 C CA . GLU B 1 290 ? 37.464 -6.308 -12.590 1.00 27.94 270 GLU B CA 1
ATOM 4947 C C . GLU B 1 290 ? 38.111 -6.232 -11.199 1.00 27.55 270 GLU B C 1
ATOM 4948 O O . GLU B 1 290 ? 38.946 -7.111 -10.884 1.00 23.13 270 GLU B O 1
ATOM 4954 N N . VAL B 1 291 ? 37.764 -5.209 -10.407 1.00 26.54 271 VAL B N 1
ATOM 4955 C CA . VAL B 1 291 ? 38.240 -5.103 -8.994 1.00 25.34 271 VAL B CA 1
ATOM 4956 C C . VAL B 1 291 ? 37.740 -6.334 -8.234 1.00 22.51 271 VAL B C 1
ATOM 4957 O O . VAL B 1 291 ? 38.535 -6.932 -7.486 1.00 20.28 271 VAL B O 1
ATOM 4961 N N . ILE B 1 292 ? 36.473 -6.698 -8.423 1.00 22.93 272 ILE B N 1
ATOM 4962 C CA . ILE B 1 292 ? 35.874 -7.921 -7.809 1.00 23.05 272 ILE B CA 1
ATOM 4963 C C . ILE B 1 292 ? 36.666 -9.163 -8.267 1.00 23.53 272 ILE B C 1
ATOM 4964 O O . ILE B 1 292 ? 37.056 -9.978 -7.397 1.00 24.10 272 ILE B O 1
ATOM 4969 N N . ASP B 1 293 ? 36.960 -9.279 -9.561 1.00 22.80 273 ASP B N 1
ATOM 4970 C CA . ASP B 1 293 ? 37.690 -10.438 -10.130 1.00 22.96 273 ASP B CA 1
ATOM 4971 C C . ASP B 1 293 ? 39.058 -10.544 -9.462 1.00 21.91 273 ASP B C 1
ATOM 4972 O O . ASP B 1 293 ? 39.412 -11.675 -9.030 1.00 21.09 273 ASP B O 1
ATOM 4977 N N . ILE B 1 294 ? 39.765 -9.424 -9.293 1.00 20.22 274 ILE B N 1
ATOM 4978 C CA . ILE B 1 294 ? 41.088 -9.450 -8.609 1.00 20.79 274 ILE B CA 1
ATOM 4979 C C . ILE B 1 294 ? 40.884 -9.999 -7.191 1.00 20.71 274 ILE B C 1
ATOM 4980 O O . ILE B 1 294 ? 41.694 -10.860 -6.762 1.00 21.56 274 ILE B O 1
ATOM 4985 N N . LEU B 1 295 ? 39.821 -9.585 -6.497 1.00 18.49 275 LEU B N 1
ATOM 4986 C CA . LEU B 1 295 ? 39.643 -9.959 -5.074 1.00 18.16 275 LEU B CA 1
ATOM 4987 C C . LEU B 1 295 ? 39.249 -11.442 -4.975 1.00 18.85 275 LEU B C 1
ATOM 4988 O O . LEU B 1 295 ? 39.771 -12.144 -4.088 1.00 18.06 275 LEU B O 1
ATOM 4993 N N . LEU B 1 296 ? 38.355 -11.909 -5.832 1.00 19.06 276 LEU B N 1
ATOM 4994 C CA . LEU B 1 296 ? 37.907 -13.329 -5.836 1.00 20.35 276 LEU B CA 1
ATOM 4995 C C . LEU B 1 296 ? 39.093 -14.271 -6.128 1.00 21.13 276 LEU B C 1
ATOM 4996 O O . LEU B 1 296 ? 39.125 -15.358 -5.535 1.00 20.87 276 LEU B O 1
ATOM 5001 N N . ASN B 1 297 ? 40.060 -13.843 -6.946 1.00 21.51 277 ASN B N 1
ATOM 5002 C CA . ASN B 1 297 ? 41.252 -14.648 -7.326 1.00 23.84 277 ASN B CA 1
ATOM 5003 C C . ASN B 1 297 ? 42.243 -14.787 -6.158 1.00 22.36 277 ASN B C 1
ATOM 5004 O O . ASN B 1 297 ? 43.114 -15.657 -6.250 1.00 19.97 277 ASN B O 1
ATOM 5009 N N . PHE B 1 298 ? 42.100 -14.002 -5.086 1.00 21.68 278 PHE B N 1
ATOM 5010 C CA . PHE B 1 298 ? 42.897 -14.143 -3.834 1.00 22.10 278 PHE B CA 1
ATOM 5011 C C . PHE B 1 298 ? 42.205 -15.111 -2.844 1.00 21.14 278 PHE B C 1
ATOM 5012 O O . PHE B 1 298 ? 42.789 -15.416 -1.778 1.00 23.55 278 PHE B O 1
ATOM 5020 N N . SER B 1 299 ? 40.975 -15.534 -3.143 1.00 19.33 279 SER B N 1
ATOM 5021 C CA . SER B 1 299 ? 40.152 -16.476 -2.339 1.00 20.81 279 SER B CA 1
ATOM 5022 C C . SER B 1 299 ? 40.243 -17.888 -2.924 1.00 22.66 279 SER B C 1
ATOM 5023 O O . SER B 1 299 ? 39.960 -18.047 -4.129 1.00 22.79 279 SER B O 1
ATOM 5026 N N . ASP B 1 300 ? 40.532 -18.888 -2.088 1.00 24.70 280 ASP B N 1
ATOM 5027 C CA . ASP B 1 300 ? 40.460 -20.312 -2.506 1.00 25.85 280 ASP B CA 1
ATOM 5028 C C . ASP B 1 300 ? 39.058 -20.610 -3.044 1.00 24.57 280 ASP B C 1
ATOM 5029 O O . ASP B 1 300 ? 38.969 -21.453 -3.946 1.00 24.69 280 ASP B O 1
ATOM 5034 N N . MET B 1 301 ? 38.007 -19.955 -2.534 1.00 22.50 281 MET B N 1
ATOM 5035 C CA . MET B 1 301 ? 36.606 -20.294 -2.909 1.00 21.13 281 MET B CA 1
ATOM 5036 C C . MET B 1 301 ? 36.043 -19.239 -3.856 1.00 20.75 281 MET B C 1
ATOM 5037 O O . MET B 1 301 ? 34.805 -19.215 -4.010 1.00 20.51 281 MET B O 1
ATOM 5042 N N . GLY B 1 302 ? 36.905 -18.427 -4.480 1.00 21.53 282 GLY B N 1
ATOM 5043 C CA . GLY B 1 302 ? 36.522 -17.418 -5.493 1.00 22.19 282 GLY B CA 1
ATOM 5044 C C . GLY B 1 302 ? 35.564 -17.974 -6.539 1.00 22.70 282 GLY B C 1
ATOM 5045 O O . GLY B 1 302 ? 34.488 -17.370 -6.728 1.00 23.23 282 GLY B O 1
ATOM 5046 N N . ARG B 1 303 ? 35.903 -19.110 -7.164 1.00 22.78 283 ARG B N 1
ATOM 5047 C CA . ARG B 1 303 ? 35.085 -19.762 -8.232 1.00 23.82 283 ARG B CA 1
ATOM 5048 C C . ARG B 1 303 ? 33.645 -20.012 -7.771 1.00 22.61 283 ARG B C 1
ATOM 5049 O O . ARG B 1 303 ? 32.812 -20.315 -8.630 1.00 25.44 283 ARG B O 1
ATOM 5057 N N . GLY B 1 304 ? 33.349 -19.961 -6.472 1.00 22.09 284 GLY B N 1
ATOM 5058 C CA . GLY B 1 304 ? 32.019 -20.333 -5.943 1.00 22.11 284 GLY B CA 1
ATOM 5059 C C . GLY B 1 304 ? 31.210 -19.155 -5.401 1.00 21.67 284 GLY B C 1
ATOM 5060 O O . GLY B 1 304 ? 30.184 -19.411 -4.762 1.00 21.53 284 GLY B O 1
ATOM 5061 N N . ILE B 1 305 ? 31.629 -17.909 -5.624 1.00 20.56 285 ILE B N 1
ATOM 5062 C CA . ILE B 1 305 ? 30.945 -16.717 -5.030 1.00 21.12 285 ILE B CA 1
ATOM 5063 C C . ILE B 1 305 ? 30.203 -15.972 -6.146 1.00 21.11 285 ILE B C 1
ATOM 5064 O O . ILE B 1 305 ? 30.859 -15.582 -7.094 1.00 19.11 285 ILE B O 1
ATOM 5069 N N . GLU B 1 306 ? 28.880 -15.833 -6.017 1.00 24.79 286 GLU B N 1
ATOM 5070 C CA . GLU B 1 306 ? 27.992 -15.019 -6.895 1.00 27.26 286 GLU B CA 1
ATOM 5071 C C . GLU B 1 306 ? 28.136 -13.549 -6.473 1.00 26.86 286 GLU B C 1
ATOM 5072 O O . GLU B 1 306 ? 28.438 -13.286 -5.291 1.00 25.31 286 GLU B O 1
ATOM 5078 N N . VAL B 1 307 ? 27.961 -12.623 -7.414 1.00 27.61 287 VAL B N 1
ATOM 5079 C CA . VAL B 1 307 ? 27.792 -11.168 -7.136 1.00 27.33 287 VAL B CA 1
ATOM 5080 C C . VAL B 1 307 ? 26.343 -10.823 -7.461 1.00 27.80 287 VAL B C 1
ATOM 5081 O O . VAL B 1 307 ? 25.921 -11.194 -8.562 1.00 30.32 287 VAL B O 1
ATOM 5085 N N . ARG B 1 308 ? 25.608 -10.210 -6.523 1.00 28.02 288 ARG B N 1
ATOM 5086 C CA . ARG B 1 308 ? 24.179 -9.838 -6.687 1.00 28.13 288 ARG B CA 1
ATOM 5087 C C . ARG B 1 308 ? 23.998 -8.347 -6.381 1.00 32.56 288 ARG B C 1
ATOM 5088 O O . ARG B 1 308 ? 24.406 -7.896 -5.272 1.00 27.86 288 ARG B O 1
ATOM 5096 N N . GLN B 1 309 ? 23.360 -7.638 -7.315 1.00 32.72 289 GLN B N 1
ATOM 5097 C CA . GLN B 1 309 ? 23.020 -6.204 -7.196 1.00 35.08 289 GLN B CA 1
ATOM 5098 C C . GLN B 1 309 ? 21.705 -6.091 -6.419 1.00 32.86 289 GLN B C 1
ATOM 5099 O O . GLN B 1 309 ? 20.720 -6.730 -6.809 1.00 31.26 289 GLN B O 1
ATOM 5105 N N . VAL B 1 310 ? 21.699 -5.294 -5.351 1.00 31.41 290 VAL B N 1
ATOM 5106 C CA . VAL B 1 310 ? 20.536 -5.122 -4.429 1.00 29.52 290 VAL B CA 1
ATOM 5107 C C . VAL B 1 310 ? 20.205 -3.630 -4.331 1.00 29.70 290 VAL B C 1
ATOM 5108 O O . VAL B 1 310 ? 21.115 -2.787 -4.503 1.00 26.40 290 VAL B O 1
ATOM 5112 N N . GLU B 1 311 ? 18.948 -3.317 -4.052 1.00 30.72 291 GLU B N 1
ATOM 5113 C CA . GLU B 1 311 ? 18.435 -1.939 -4.190 1.00 33.47 291 GLU B CA 1
ATOM 5114 C C . GLU B 1 311 ? 19.076 -1.064 -3.121 1.00 31.73 291 GLU B C 1
ATOM 5115 O O . GLU B 1 311 ? 19.360 0.083 -3.472 1.00 30.19 291 GLU B O 1
ATOM 5121 N N . ASP B 1 312 ? 19.358 -1.577 -1.912 1.00 27.66 292 ASP B N 1
ATOM 5122 C CA . ASP B 1 312 ? 19.738 -0.682 -0.787 1.00 27.00 292 ASP B CA 1
ATOM 5123 C C . ASP B 1 312 ? 21.196 -0.236 -0.974 1.00 24.46 292 ASP B C 1
ATOM 5124 O O . ASP B 1 312 ? 21.626 0.642 -0.225 1.00 23.70 292 ASP B O 1
ATOM 5129 N N . ARG B 1 313 ? 21.892 -0.734 -1.998 1.00 21.10 293 ARG B N 1
ATOM 5130 C CA . ARG B 1 313 ? 23.248 -0.264 -2.368 1.00 19.45 293 ARG B CA 1
ATOM 5131 C C . ARG B 1 313 ? 23.198 0.654 -3.599 1.00 18.73 293 ARG B C 1
ATOM 5132 O O . ARG B 1 313 ? 24.267 1.204 -3.976 1.00 17.17 293 ARG B O 1
ATOM 5140 N N . MET B 1 314 ? 22.022 0.834 -4.208 1.00 19.77 294 MET B N 1
ATOM 5141 C CA . MET B 1 314 ? 21.858 1.760 -5.361 1.00 21.22 294 MET B CA 1
ATOM 5142 C C . MET B 1 314 ? 21.769 3.199 -4.840 1.00 20.31 294 MET B C 1
ATOM 5143 O O . MET B 1 314 ? 21.364 3.392 -3.664 1.00 21.05 294 MET B O 1
ATOM 5148 N N . ARG B 1 315 ? 22.185 4.161 -5.665 1.00 20.48 295 ARG B N 1
ATOM 5149 C CA . ARG B 1 315 ? 22.200 5.610 -5.335 1.00 20.60 295 ARG B CA 1
ATOM 5150 C C . ARG B 1 315 ? 21.315 6.384 -6.314 1.00 21.98 295 ARG B C 1
ATOM 5151 O O . ARG B 1 315 ? 21.260 6.045 -7.490 1.00 24.02 295 ARG B O 1
ATOM 5159 N N . PRO B 1 316 ? 20.588 7.433 -5.852 1.00 24.07 296 PRO B N 1
ATOM 5160 C CA . PRO B 1 316 ? 19.757 8.259 -6.726 1.00 24.16 296 PRO B CA 1
ATOM 5161 C C . PRO B 1 316 ? 20.525 8.796 -7.944 1.00 24.62 296 PRO B C 1
ATOM 5162 O O . PRO B 1 316 ? 19.962 8.893 -9.031 1.00 24.47 296 PRO B O 1
ATOM 5166 N N . ILE B 1 317 ? 21.779 9.182 -7.725 1.00 24.58 297 ILE B N 1
ATOM 5167 C CA . ILE B 1 317 ? 22.750 9.475 -8.813 1.00 24.71 297 ILE B CA 1
ATOM 5168 C C . ILE B 1 317 ? 24.039 8.738 -8.486 1.00 27.68 297 ILE B C 1
ATOM 5169 O O . ILE B 1 317 ? 24.533 8.871 -7.326 1.00 28.93 297 ILE B O 1
ATOM 5174 N N . ASP B 1 318 ? 24.583 8.053 -9.492 1.00 30.78 298 ASP B N 1
ATOM 5175 C CA . ASP B 1 318 ? 25.894 7.372 -9.405 1.00 32.45 298 ASP B CA 1
ATOM 5176 C C . ASP B 1 318 ? 26.877 8.170 -10.266 1.00 32.17 298 ASP B C 1
ATOM 5177 O O . ASP B 1 318 ? 26.682 8.275 -11.503 1.00 28.16 298 ASP B O 1
ATOM 5182 N N . ALA B 1 319 ? 27.870 8.750 -9.592 1.00 33.01 299 ALA B N 1
ATOM 5183 C CA . ALA B 1 319 ? 28.994 9.475 -10.209 1.00 35.07 299 ALA B CA 1
ATOM 5184 C C . ALA B 1 319 ? 29.734 8.505 -11.127 1.00 38.19 299 ALA B C 1
ATOM 5185 O O . ALA B 1 319 ? 29.739 7.279 -10.853 1.00 41.57 299 ALA B O 1
ATOM 5187 N N . ASP B 1 320 ? 30.301 9.052 -12.192 1.00 43.60 300 ASP B N 1
ATOM 5188 C CA . ASP B 1 320 ? 31.013 8.291 -13.237 1.00 47.23 300 ASP B CA 1
ATOM 5189 C C . ASP B 1 320 ? 31.981 9.249 -13.920 1.00 46.75 300 ASP B C 1
ATOM 5190 O O . ASP B 1 320 ? 31.513 10.220 -14.532 1.00 49.26 300 ASP B O 1
ATOM 5195 N N . TYR B 1 321 ? 33.276 9.014 -13.750 1.00 42.64 301 TYR B N 1
ATOM 5196 C CA . TYR B 1 321 ? 34.349 9.825 -14.366 1.00 42.33 301 TYR B CA 1
ATOM 5197 C C . TYR B 1 321 ? 35.579 8.945 -14.560 1.00 43.89 301 TYR B C 1
ATOM 5198 O O . TYR B 1 321 ? 35.874 8.132 -13.646 1.00 39.74 301 TYR B O 1
ATOM 5207 N N . GLN B 1 322 ? 36.236 9.102 -15.716 1.00 46.79 302 GLN B N 1
ATOM 5208 C CA . GLN B 1 322 ? 37.601 8.607 -16.012 1.00 49.94 302 GLN B CA 1
ATOM 5209 C C . GLN B 1 322 ? 38.592 9.763 -15.788 1.00 47.91 302 GLN B C 1
ATOM 5210 O O . GLN B 1 322 ? 38.886 10.520 -16.738 1.00 48.25 302 GLN B O 1
ATOM 5212 N N . MET B 1 323 ? 39.035 9.950 -14.544 1.00 45.22 303 MET B N 1
ATOM 5213 C CA . MET B 1 323 ? 40.092 10.936 -14.193 1.00 43.99 303 MET B CA 1
ATOM 5214 C C . MET B 1 323 ? 41.454 10.268 -14.384 1.00 40.91 303 MET B C 1
ATOM 5215 O O . MET B 1 323 ? 41.905 9.602 -13.441 1.00 41.99 303 MET B O 1
ATOM 5220 N N . PHE B 1 324 ? 42.063 10.441 -15.558 1.00 41.99 304 PHE B N 1
ATOM 5221 C CA . PHE B 1 324 ? 43.348 9.815 -15.955 1.00 41.91 304 PHE B CA 1
ATOM 5222 C C . PHE B 1 324 ? 44.464 10.868 -15.939 1.00 40.75 304 PHE B C 1
ATOM 5223 O O . PHE B 1 324 ? 45.601 10.499 -15.577 1.00 44.16 304 PHE B O 1
ATOM 5225 N N . ASP B 1 325 ? 44.147 12.131 -16.254 1.00 36.71 305 ASP B N 1
ATOM 5226 C CA . ASP B 1 325 ? 45.122 13.128 -16.780 1.00 34.55 305 ASP B CA 1
ATOM 5227 C C . ASP B 1 325 ? 45.816 13.880 -15.632 1.00 35.14 305 ASP B C 1
ATOM 5228 O O . ASP B 1 325 ? 45.275 14.913 -15.178 1.00 32.96 305 ASP B O 1
ATOM 5233 N N . ASN B 1 326 ? 47.010 13.407 -15.247 1.00 36.42 306 ASN B N 1
ATOM 5234 C CA . ASN B 1 326 ? 47.869 13.916 -14.139 1.00 34.43 306 ASN B CA 1
ATOM 5235 C C . ASN B 1 326 ? 48.945 14.886 -14.662 1.00 34.08 306 ASN B C 1
ATOM 5236 O O . ASN B 1 326 ? 49.942 15.150 -13.923 1.00 33.11 306 ASN B O 1
ATOM 5241 N N . SER B 1 327 ? 48.803 15.418 -15.878 1.00 34.94 307 SER B N 1
ATOM 5242 C CA . SER B 1 327 ? 49.899 16.193 -16.512 1.00 31.80 307 SER B CA 1
ATOM 5243 C C . SER B 1 327 ? 50.148 17.461 -15.687 1.00 30.41 307 SER B C 1
ATOM 5244 O O . SER B 1 327 ? 51.312 17.910 -15.655 1.00 29.76 307 SER B O 1
ATOM 5247 N N . LYS B 1 328 ? 49.125 17.983 -14.992 1.00 27.65 308 LYS B N 1
ATOM 5248 C CA . LYS B 1 328 ? 49.276 19.214 -14.165 1.00 26.16 308 LYS B CA 1
ATOM 5249 C C . LYS B 1 328 ? 50.027 18.903 -12.855 1.00 24.15 308 LYS B C 1
ATOM 5250 O O . LYS B 1 328 ? 50.973 19.652 -12.526 1.00 22.92 308 LYS B O 1
ATOM 5256 N N . ILE B 1 329 ? 49.650 17.870 -12.104 1.00 22.22 309 ILE B N 1
ATOM 5257 C CA . ILE B 1 329 ? 50.360 17.544 -10.826 1.00 22.40 309 ILE B CA 1
ATOM 5258 C C . ILE B 1 329 ? 51.801 17.135 -11.154 1.00 21.38 309 ILE B C 1
ATOM 5259 O O . ILE B 1 329 ? 52.721 17.604 -10.458 1.00 19.51 309 ILE B O 1
ATOM 5264 N N . LYS B 1 330 ? 51.983 16.331 -12.201 1.00 23.59 310 LYS B N 1
ATOM 5265 C CA . LYS B 1 330 ? 53.311 15.818 -12.644 1.00 25.26 310 LYS B CA 1
ATOM 5266 C C . LYS B 1 330 ? 54.193 16.983 -13.093 1.00 23.90 310 LYS B C 1
ATOM 5267 O O . LYS B 1 330 ? 55.409 16.818 -13.068 1.00 23.26 310 LYS B O 1
ATOM 5273 N N . SER B 1 331 ? 53.604 18.123 -13.469 1.00 23.73 311 SER B N 1
ATOM 5274 C CA . SER B 1 331 ? 54.357 19.340 -13.851 1.00 22.64 311 SER B CA 1
ATOM 5275 C C . SER B 1 331 ? 54.880 20.076 -12.612 1.00 23.12 311 SER B C 1
ATOM 5276 O O . SER B 1 331 ? 55.801 20.906 -12.769 1.00 22.37 311 SER B O 1
ATOM 5279 N N . PHE B 1 332 ? 54.307 19.859 -11.426 1.00 21.49 312 PHE B N 1
ATOM 5280 C CA . PHE B 1 332 ? 54.702 20.644 -10.226 1.00 21.67 312 PHE B CA 1
ATOM 5281 C C . PHE B 1 332 ? 55.546 19.803 -9.263 1.00 22.61 312 PHE B C 1
ATOM 5282 O O . PHE B 1 332 ? 56.267 20.409 -8.456 1.00 23.70 312 PHE B O 1
ATOM 5290 N N . ILE B 1 333 ? 55.422 18.478 -9.299 1.00 22.65 313 ILE B N 1
ATOM 5291 C CA . ILE B 1 333 ? 56.169 17.570 -8.381 1.00 22.65 313 ILE B CA 1
ATOM 5292 C C . ILE B 1 333 ? 56.680 16.395 -9.205 1.00 23.64 313 ILE B C 1
ATOM 5293 O O . ILE B 1 333 ? 55.996 16.011 -10.190 1.00 20.03 313 ILE B O 1
ATOM 5298 N N . ASP B 1 334 ? 57.839 15.865 -8.813 1.00 26.85 314 ASP B N 1
ATOM 5299 C CA . ASP B 1 334 ? 58.375 14.609 -9.382 1.00 31.24 314 ASP B CA 1
ATOM 5300 C C . ASP B 1 334 ? 57.705 13.442 -8.638 1.00 29.90 314 ASP B C 1
ATOM 5301 O O . ASP B 1 334 ? 58.197 13.066 -7.549 1.00 30.87 314 ASP B O 1
ATOM 5306 N N . TRP B 1 335 ? 56.606 12.907 -9.183 1.00 28.17 315 TRP B N 1
ATOM 5307 C CA . TRP B 1 335 ? 55.720 11.937 -8.478 1.00 28.35 315 TRP B CA 1
ATOM 5308 C C . TRP B 1 335 ? 54.960 11.026 -9.458 1.00 29.28 315 TRP B C 1
ATOM 5309 O O . TRP B 1 335 ? 54.485 11.499 -10.519 1.00 29.19 315 TRP B O 1
ATOM 5320 N N . LYS B 1 336 ? 54.738 9.791 -9.014 1.00 30.23 316 LYS B N 1
ATOM 5321 C CA . LYS B 1 336 ? 53.968 8.733 -9.711 1.00 33.81 316 LYS B CA 1
ATOM 5322 C C . LYS B 1 336 ? 53.529 7.696 -8.664 1.00 30.93 316 LYS B C 1
ATOM 5323 O O . LYS B 1 336 ? 54.288 7.465 -7.721 1.00 29.08 316 LYS B O 1
ATOM 5329 N N . ALA B 1 337 ? 52.352 7.090 -8.810 1.00 30.69 317 ALA B N 1
ATOM 5330 C CA . ALA B 1 337 ? 51.940 5.925 -7.991 1.00 30.55 317 ALA B CA 1
ATOM 5331 C C . ALA B 1 337 ? 52.936 4.777 -8.253 1.00 30.79 317 ALA B C 1
ATOM 5332 O O . ALA B 1 337 ? 53.129 4.442 -9.437 1.00 32.26 317 ALA B O 1
ATOM 5334 N N . GLU B 1 338 ? 53.583 4.239 -7.206 1.00 27.60 318 GLU B N 1
ATOM 5335 C CA . GLU B 1 338 ? 54.603 3.161 -7.316 1.00 27.08 318 GLU B CA 1
ATOM 5336 C C . GLU B 1 338 ? 54.026 1.816 -6.840 1.00 26.27 318 GLU B C 1
ATOM 5337 O O . GLU B 1 338 ? 54.500 0.787 -7.329 1.00 27.96 318 GLU B O 1
ATOM 5343 N N . ILE B 1 339 ? 53.048 1.801 -5.930 1.00 25.31 319 ILE B N 1
ATOM 5344 C CA . ILE B 1 339 ? 52.513 0.547 -5.309 1.00 25.19 319 ILE B CA 1
ATOM 5345 C C . ILE B 1 339 ? 51.460 -0.085 -6.220 1.00 24.08 319 ILE B C 1
ATOM 5346 O O . ILE B 1 339 ? 50.514 0.580 -6.627 1.00 22.97 319 ILE B O 1
ATOM 5351 N N . PRO B 1 340 ? 51.567 -1.396 -6.563 1.00 22.59 320 PRO B N 1
ATOM 5352 C CA . PRO B 1 340 ? 50.575 -2.043 -7.425 1.00 21.39 320 PRO B CA 1
ATOM 5353 C C . PRO B 1 340 ? 49.228 -2.171 -6.701 1.00 22.22 320 PRO B C 1
ATOM 5354 O O . PRO B 1 340 ? 49.221 -2.497 -5.529 1.00 20.78 320 PRO B O 1
ATOM 5358 N N . VAL B 1 341 ? 48.139 -1.977 -7.444 1.00 20.62 321 VAL B N 1
ATOM 5359 C CA . VAL B 1 341 ? 46.744 -1.988 -6.933 1.00 21.13 321 VAL B CA 1
ATOM 5360 C C . VAL B 1 341 ? 46.393 -3.405 -6.479 1.00 22.14 321 VAL B C 1
ATOM 5361 O O . VAL B 1 341 ? 45.595 -3.553 -5.539 1.00 20.49 321 VAL B O 1
ATOM 5365 N N . ARG B 1 342 ? 46.979 -4.417 -7.110 1.00 23.06 322 ARG B N 1
ATOM 5366 C CA . ARG B 1 342 ? 46.725 -5.818 -6.714 1.00 23.22 322 ARG B CA 1
ATOM 5367 C C . ARG B 1 342 ? 47.247 -5.995 -5.292 1.00 20.93 322 ARG B C 1
ATOM 5368 O O . ARG B 1 342 ? 46.532 -6.595 -4.485 1.00 20.82 322 ARG B O 1
ATOM 5376 N N . GLN B 1 343 ? 48.436 -5.480 -4.989 1.00 21.11 323 GLN B N 1
ATOM 5377 C CA . GLN B 1 343 ? 49.004 -5.584 -3.612 1.00 22.46 323 GLN B CA 1
ATOM 5378 C C . GLN B 1 343 ? 48.086 -4.830 -2.633 1.00 20.92 323 GLN B C 1
ATOM 5379 O O . GLN B 1 343 ? 47.795 -5.388 -1.565 1.00 23.06 323 GLN B O 1
ATOM 5385 N N . MET B 1 344 ? 47.601 -3.642 -3.001 1.00 19.49 324 MET B N 1
ATOM 5386 C CA . MET B 1 344 ? 46.677 -2.799 -2.184 1.00 19.11 324 MET B CA 1
ATOM 5387 C C . MET B 1 344 ? 45.385 -3.570 -1.885 1.00 18.99 324 MET B C 1
ATOM 5388 O O . MET B 1 344 ? 44.972 -3.632 -0.713 1.00 17.64 324 MET B O 1
ATOM 5393 N N . LEU B 1 345 ? 44.782 -4.200 -2.894 1.00 19.86 325 LEU B N 1
ATOM 5394 C CA . LEU B 1 345 ? 43.524 -4.971 -2.700 1.00 18.94 325 LEU B CA 1
ATOM 5395 C C . LEU B 1 345 ? 43.792 -6.216 -1.850 1.00 19.02 325 LEU B C 1
ATOM 5396 O O . LEU B 1 345 ? 42.948 -6.553 -1.032 1.00 18.27 325 LEU B O 1
ATOM 5401 N N . LYS B 1 346 ? 44.938 -6.870 -2.028 1.00 20.88 326 LYS B N 1
ATOM 5402 C CA . LYS B 1 346 ? 45.315 -8.070 -1.234 1.00 22.20 326 LYS B CA 1
ATOM 5403 C C . LYS B 1 346 ? 45.472 -7.662 0.230 1.00 20.95 326 LYS B C 1
ATOM 5404 O O . LYS B 1 346 ? 44.981 -8.407 1.113 1.00 20.20 326 LYS B O 1
ATOM 5410 N N . ASP B 1 347 ? 46.143 -6.528 0.472 1.00 19.69 327 ASP B N 1
ATOM 5411 C CA . ASP B 1 347 ? 46.395 -5.999 1.841 1.00 19.10 327 ASP B CA 1
ATOM 5412 C C . ASP B 1 347 ? 45.059 -5.819 2.561 1.00 17.09 327 ASP B C 1
ATOM 5413 O O . ASP B 1 347 ? 44.981 -6.143 3.738 1.00 14.68 327 ASP B O 1
ATOM 5418 N N . LEU B 1 348 ? 44.054 -5.329 1.831 1.00 18.17 328 LEU B N 1
ATOM 5419 C CA . LEU B 1 348 ? 42.702 -4.987 2.337 1.00 17.27 328 LEU B CA 1
ATOM 5420 C C . LEU B 1 348 ? 41.924 -6.273 2.647 1.00 17.29 328 LEU B C 1
ATOM 5421 O O . LEU B 1 348 ? 41.213 -6.321 3.658 1.00 15.84 328 LEU B O 1
ATOM 5426 N N . LEU B 1 349 ? 41.984 -7.252 1.751 1.00 18.04 329 LEU B N 1
ATOM 5427 C CA . LEU B 1 349 ? 41.305 -8.555 1.952 1.00 18.64 329 LEU B CA 1
ATOM 5428 C C . LEU B 1 349 ? 41.878 -9.220 3.205 1.00 16.65 329 LEU B C 1
ATOM 5429 O O . LEU B 1 349 ? 41.097 -9.673 4.050 1.00 17.22 329 LEU B O 1
ATOM 5434 N N . ASN B 1 350 ? 43.198 -9.250 3.302 1.00 15.88 330 ASN B N 1
ATOM 5435 C CA . ASN B 1 350 ? 43.927 -9.807 4.471 1.00 16.28 330 ASN B CA 1
ATOM 5436 C C . ASN B 1 350 ? 43.538 -9.043 5.735 1.00 16.21 330 ASN B C 1
ATOM 5437 O O . ASN B 1 350 ? 43.380 -9.724 6.762 1.00 16.95 330 ASN B O 1
ATOM 5442 N N . HIS B 1 351 ? 43.333 -7.722 5.663 1.00 16.24 331 HIS B N 1
ATOM 5443 C CA . HIS B 1 351 ? 42.893 -6.928 6.840 1.00 15.96 331 HIS B CA 1
ATOM 5444 C C . HIS B 1 351 ? 41.562 -7.503 7.339 1.00 15.60 331 HIS B C 1
ATOM 5445 O O . HIS B 1 351 ? 41.478 -7.812 8.542 1.00 14.93 331 HIS B O 1
ATOM 5452 N N . TRP B 1 352 ? 40.555 -7.666 6.471 1.00 15.47 332 TRP B N 1
ATOM 5453 C CA . TRP B 1 352 ? 39.233 -8.190 6.914 1.00 15.88 332 TRP B CA 1
ATOM 5454 C C . TRP B 1 352 ? 39.354 -9.641 7.396 1.00 15.78 332 TRP B C 1
ATOM 5455 O O . TRP B 1 352 ? 38.622 -10.000 8.322 1.00 14.00 332 TRP B O 1
ATOM 5466 N N . ARG B 1 353 ? 40.250 -10.452 6.818 1.00 17.56 333 ARG B N 1
ATOM 5467 C CA . ARG B 1 353 ? 40.436 -11.859 7.270 1.00 18.12 333 ARG B CA 1
ATOM 5468 C C . ARG B 1 353 ? 40.963 -11.837 8.719 1.00 18.99 333 ARG B C 1
ATOM 5469 O O . ARG B 1 353 ? 40.391 -12.574 9.574 1.00 16.65 333 ARG B O 1
ATOM 5477 N N . ASN B 1 354 ? 41.980 -10.995 8.981 1.00 19.42 334 ASN B N 1
ATOM 5478 C CA . ASN B 1 354 ? 42.620 -10.844 10.315 1.00 21.65 334 ASN B CA 1
ATOM 5479 C C . ASN B 1 354 ? 41.553 -10.380 11.332 1.00 20.29 334 ASN B C 1
ATOM 5480 O O . ASN B 1 354 ? 41.510 -10.975 12.424 1.00 17.97 334 ASN B O 1
ATOM 5485 N N . GLU B 1 355 ? 40.656 -9.445 10.956 1.00 18.66 335 GLU B N 1
ATOM 5486 C CA . GLU B 1 355 ? 39.645 -8.835 11.865 1.00 18.01 335 GLU B CA 1
ATOM 5487 C C . GLU B 1 355 ? 38.650 -9.901 12.324 1.00 18.43 335 GLU B C 1
ATOM 5488 O O . GLU B 1 355 ? 38.332 -9.962 13.541 1.00 19.11 335 GLU B O 1
ATOM 5494 N N . ILE B 1 356 ? 38.147 -10.688 11.380 1.00 19.04 336 ILE B N 1
ATOM 5495 C CA . ILE B 1 356 ? 37.218 -11.809 11.665 1.00 19.66 336 ILE B CA 1
ATOM 5496 C C . ILE B 1 356 ? 37.952 -12.819 12.550 1.00 21.00 336 ILE B C 1
ATOM 5497 O O . ILE B 1 356 ? 37.374 -13.192 13.580 1.00 20.83 336 ILE B O 1
ATOM 5502 N N . LYS B 1 357 ? 39.183 -13.192 12.201 1.00 26.13 337 LYS B N 1
ATOM 5503 C CA . LYS B 1 357 ? 40.031 -14.131 13.006 1.00 32.13 337 LYS B CA 1
ATOM 5504 C C . LYS B 1 357 ? 40.170 -13.642 14.466 1.00 31.95 337 LYS B C 1
ATOM 5505 O O . LYS B 1 357 ? 40.232 -14.492 15.368 1.00 31.80 337 LYS B O 1
ATOM 5511 N N . ARG B 1 358 ? 40.210 -12.334 14.714 1.00 29.35 338 ARG B N 1
ATOM 5512 C CA . ARG B 1 358 ? 40.331 -11.785 16.091 1.00 30.41 338 ARG B CA 1
ATOM 5513 C C . ARG B 1 358 ? 38.962 -11.588 16.756 1.00 26.20 338 ARG B C 1
ATOM 5514 O O . ARG B 1 358 ? 38.931 -11.024 17.849 1.00 25.83 338 ARG B O 1
ATOM 5522 N N . GLY B 1 359 ? 37.873 -12.036 16.135 1.00 23.83 339 GLY B N 1
ATOM 5523 C CA . GLY B 1 359 ? 36.512 -11.910 16.694 1.00 22.64 339 GLY B CA 1
ATOM 5524 C C . GLY B 1 359 ? 35.917 -10.512 16.544 1.00 20.84 339 GLY B C 1
ATOM 5525 O O . GLY B 1 359 ? 34.822 -10.310 17.053 1.00 19.67 339 GLY B O 1
ATOM 5526 N N . ARG B 1 360 ? 36.579 -9.588 15.835 1.00 20.96 340 ARG B N 1
ATOM 5527 C CA . ARG B 1 360 ? 36.042 -8.230 15.562 1.00 21.01 340 ARG B CA 1
ATOM 5528 C C . ARG B 1 360 ? 35.161 -8.330 14.316 1.00 18.56 340 ARG B C 1
ATOM 5529 O O . ARG B 1 360 ? 35.534 -7.775 13.249 1.00 17.48 340 ARG B O 1
ATOM 5537 N N . ILE B 1 361 ? 34.037 -9.029 14.464 1.00 17.60 341 ILE B N 1
ATOM 5538 C CA . ILE B 1 361 ? 33.120 -9.372 13.337 1.00 16.96 341 ILE B CA 1
ATOM 5539 C C . ILE B 1 361 ? 32.488 -8.070 12.862 1.00 16.42 341 ILE B C 1
ATOM 5540 O O . ILE B 1 361 ? 31.826 -7.386 13.644 1.00 15.15 341 ILE B O 1
ATOM 5545 N N . PRO B 1 362 ? 32.685 -7.689 11.579 1.00 15.82 342 PRO B N 1
ATOM 5546 C CA . PRO B 1 362 ? 32.059 -6.492 11.034 1.00 15.49 342 PRO B CA 1
ATOM 5547 C C . PRO B 1 362 ? 30.646 -6.748 10.498 1.00 15.52 342 PRO B C 1
ATOM 5548 O O . PRO B 1 362 ? 30.257 -7.903 10.294 1.00 15.29 342 PRO B O 1
ATOM 5552 N N . LEU B 1 363 ? 29.898 -5.653 10.341 1.00 15.59 343 LEU B N 1
ATOM 5553 C CA . LEU B 1 363 ? 28.603 -5.606 9.620 1.00 15.05 343 LEU B CA 1
ATOM 5554 C C . LEU B 1 363 ? 28.886 -5.955 8.156 1.00 15.38 343 LEU B C 1
ATOM 5555 O O . LEU B 1 363 ? 30.033 -5.700 7.694 1.00 14.89 343 LEU B O 1
ATOM 5560 N N . ASN B 1 364 ? 27.881 -6.490 7.455 1.00 15.27 344 ASN B N 1
ATOM 5561 C CA . ASN B 1 364 ? 28.010 -6.951 6.044 1.00 16.25 344 ASN B CA 1
ATOM 5562 C C . ASN B 1 364 ? 27.866 -5.754 5.078 1.00 15.94 344 ASN B C 1
ATOM 5563 O O . ASN B 1 364 ? 28.059 -5.964 3.839 1.00 14.52 344 ASN B O 1
ATOM 5568 N N . ARG B 1 365 ? 27.605 -4.559 5.634 1.00 14.77 345 ARG B N 1
ATOM 5569 C CA . ARG B 1 365 ? 27.145 -3.304 4.956 1.00 14.73 345 ARG B CA 1
ATOM 5570 C C . ARG B 1 365 ? 28.111 -2.887 3.841 1.00 14.18 345 ARG B C 1
ATOM 5571 O O . ARG B 1 365 ? 27.667 -2.227 2.933 1.00 13.05 345 ARG B O 1
ATOM 5580 N N . LYS C 1 24 ? -4.903 27.269 -5.953 1.00 30.87 4 LYS C N 1
ATOM 5581 C CA . LYS C 1 24 ? -3.433 27.128 -6.217 1.00 33.26 4 LYS C CA 1
ATOM 5582 C C . LYS C 1 24 ? -2.667 28.045 -5.259 1.00 31.93 4 LYS C C 1
ATOM 5583 O O . LYS C 1 24 ? -2.967 29.240 -5.243 1.00 31.85 4 LYS C O 1
ATOM 5589 N N . THR C 1 25 ? -1.745 27.477 -4.472 1.00 30.11 5 THR C N 1
ATOM 5590 C CA . THR C 1 25 ? -1.094 28.120 -3.300 1.00 26.94 5 THR C CA 1
ATOM 5591 C C . THR C 1 25 ? 0.398 28.320 -3.576 1.00 23.98 5 THR C C 1
ATOM 5592 O O . THR C 1 25 ? 1.092 27.332 -3.897 1.00 24.07 5 THR C O 1
ATOM 5596 N N . ALA C 1 26 ? 0.869 29.559 -3.438 1.00 21.77 6 ALA C N 1
ATOM 5597 C CA . ALA C 1 26 ? 2.275 29.955 -3.671 1.00 19.28 6 ALA C CA 1
ATOM 5598 C C . ALA C 1 26 ? 2.913 30.320 -2.337 1.00 17.86 6 ALA C C 1
ATOM 5599 O O . ALA C 1 26 ? 2.336 31.175 -1.613 1.00 16.53 6 ALA C O 1
ATOM 5601 N N . LEU C 1 27 ? 4.059 29.701 -2.042 1.00 16.67 7 LEU C N 1
ATOM 5602 C CA . LEU C 1 27 ? 4.887 30.075 -0.858 1.00 15.80 7 LEU C CA 1
ATOM 5603 C C . LEU C 1 27 ? 5.981 31.019 -1.340 1.00 13.98 7 LEU C C 1
ATOM 5604 O O . LEU C 1 27 ? 6.642 30.682 -2.319 1.00 13.40 7 LEU C O 1
ATOM 5609 N N . ILE C 1 28 ? 6.147 32.155 -0.676 1.00 13.26 8 ILE C N 1
ATOM 5610 C CA . ILE C 1 28 ? 7.312 33.055 -0.917 1.00 13.94 8 ILE C CA 1
ATOM 5611 C C . ILE C 1 28 ? 8.201 33.045 0.333 1.00 13.22 8 ILE C C 1
ATOM 5612 O O . ILE C 1 28 ? 7.773 33.566 1.390 1.00 12.90 8 ILE C O 1
ATOM 5617 N N . THR C 1 29 ? 9.395 32.479 0.224 1.00 13.05 9 THR C N 1
ATOM 5618 C CA . THR C 1 29 ? 10.468 32.708 1.228 1.00 12.93 9 THR C CA 1
ATOM 5619 C C . THR C 1 29 ? 11.134 34.056 0.904 1.00 13.15 9 THR C C 1
ATOM 5620 O O . THR C 1 29 ? 11.267 34.388 -0.277 1.00 12.43 9 THR C O 1
ATOM 5624 N N . GLY C 1 30 ? 11.533 34.805 1.927 1.00 13.82 10 GLY C N 1
ATOM 5625 C CA . GLY C 1 30 ? 12.116 36.146 1.742 1.00 14.61 10 GLY C CA 1
ATOM 5626 C C . GLY C 1 30 ? 11.051 37.152 1.361 1.00 14.74 10 GLY C C 1
ATOM 5627 O O . GLY C 1 30 ? 11.377 38.136 0.672 1.00 14.68 10 GLY C O 1
ATOM 5628 N N . PHE C 1 31 ? 9.827 36.922 1.836 1.00 15.95 11 PHE C N 1
ATOM 5629 C CA . PHE C 1 31 ? 8.617 37.760 1.602 1.00 16.01 11 PHE C CA 1
ATOM 5630 C C . PHE C 1 31 ? 8.886 39.232 1.979 1.00 16.17 11 PHE C C 1
ATOM 5631 O O . PHE C 1 31 ? 8.373 40.144 1.281 1.00 16.14 11 PHE C O 1
ATOM 5639 N N . THR C 1 32 ? 9.656 39.490 3.041 1.00 15.46 12 THR C N 1
ATOM 5640 C CA . THR C 1 32 ? 9.951 40.873 3.511 1.00 15.15 12 THR C CA 1
ATOM 5641 C C . THR C 1 32 ? 11.064 41.500 2.667 1.00 14.16 12 THR C C 1
ATOM 5642 O O . THR C 1 32 ? 11.301 42.690 2.825 1.00 14.62 12 THR C O 1
ATOM 5646 N N . GLY C 1 33 ? 11.734 40.719 1.825 1.00 13.88 13 GLY C N 1
ATOM 5647 C CA . GLY C 1 33 ? 12.837 41.198 0.981 1.00 14.21 13 GLY C CA 1
ATOM 5648 C C . GLY C 1 33 ? 12.374 41.992 -0.239 1.00 14.51 13 GLY C C 1
ATOM 5649 O O . GLY C 1 33 ? 11.165 42.128 -0.459 1.00 13.29 13 GLY C O 1
ATOM 5650 N N . GLN C 1 34 ? 13.338 42.499 -1.014 1.00 14.94 14 GLN C N 1
ATOM 5651 C CA . GLN C 1 34 ? 13.098 43.285 -2.245 1.00 15.48 14 GLN C CA 1
ATOM 5652 C C . GLN C 1 34 ? 12.167 42.481 -3.167 1.00 15.71 14 GLN C C 1
ATOM 5653 O O . GLN C 1 34 ? 11.073 42.962 -3.505 1.00 15.19 14 GLN C O 1
ATOM 5659 N N . VAL C 1 35 ? 12.588 41.278 -3.533 1.00 15.85 15 VAL C N 1
ATOM 5660 C CA . VAL C 1 35 ? 11.962 40.490 -4.626 1.00 16.51 15 VAL C CA 1
ATOM 5661 C C . VAL C 1 35 ? 10.698 39.806 -4.084 1.00 16.95 15 VAL C C 1
ATOM 5662 O O . VAL C 1 35 ? 9.640 39.916 -4.740 1.00 16.90 15 VAL C O 1
ATOM 5666 N N . GLY C 1 36 ? 10.770 39.218 -2.885 1.00 17.23 16 GLY C N 1
ATOM 5667 C CA . GLY C 1 36 ? 9.640 38.495 -2.273 1.00 17.05 16 GLY C CA 1
ATOM 5668 C C . GLY C 1 36 ? 8.415 39.379 -2.142 1.00 17.19 16 GLY C C 1
ATOM 5669 O O . GLY C 1 36 ? 7.313 38.914 -2.470 1.00 17.70 16 GLY C O 1
ATOM 5670 N N . SER C 1 37 ? 8.575 40.595 -1.626 1.00 16.73 17 SER C N 1
ATOM 5671 C CA . SER C 1 37 ? 7.443 41.522 -1.376 1.00 16.92 17 SER C CA 1
ATOM 5672 C C . SER C 1 37 ? 6.793 41.880 -2.725 1.00 17.96 17 SER C C 1
ATOM 5673 O O . SER C 1 37 ? 5.541 41.930 -2.808 1.00 20.16 17 SER C O 1
ATOM 5676 N N . GLN C 1 38 ? 7.612 42.061 -3.757 1.00 17.54 18 GLN C N 1
ATOM 5677 C CA . GLN C 1 38 ? 7.159 42.436 -5.123 1.00 18.74 18 GLN C CA 1
ATOM 5678 C C . GLN C 1 38 ? 6.522 41.206 -5.804 1.00 18.93 18 GLN C C 1
ATOM 5679 O O . GLN C 1 38 ? 5.525 41.390 -6.522 1.00 17.77 18 GLN C O 1
ATOM 5685 N N . MET C 1 39 ? 7.006 39.987 -5.526 1.00 18.86 19 MET C N 1
ATOM 5686 C CA . MET C 1 39 ? 6.387 38.740 -6.061 1.00 18.94 19 MET C CA 1
ATOM 5687 C C . MET C 1 39 ? 4.989 38.610 -5.463 1.00 19.33 19 MET C C 1
ATOM 5688 O O . MET C 1 39 ? 4.051 38.249 -6.210 1.00 20.45 19 MET C O 1
ATOM 5693 N N . ALA C 1 40 ? 4.845 38.908 -4.171 1.00 18.75 20 ALA C N 1
ATOM 5694 C CA . ALA C 1 40 ? 3.533 38.875 -3.492 1.00 19.18 20 ALA C CA 1
ATOM 5695 C C . ALA C 1 40 ? 2.600 39.806 -4.268 1.00 19.20 20 ALA C C 1
ATOM 5696 O O . ALA C 1 40 ? 1.538 39.334 -4.705 1.00 19.62 20 ALA C O 1
ATOM 5698 N N . ASP C 1 41 ? 3.020 41.054 -4.483 1.00 20.29 21 ASP C N 1
ATOM 5699 C CA . ASP C 1 41 ? 2.212 42.092 -5.187 1.00 21.10 21 ASP C CA 1
ATOM 5700 C C . ASP C 1 41 ? 1.795 41.568 -6.555 1.00 22.05 21 ASP C C 1
ATOM 5701 O O . ASP C 1 41 ? 0.602 41.603 -6.848 1.00 22.23 21 ASP C O 1
ATOM 5706 N N . PHE C 1 42 ? 2.770 41.106 -7.329 1.00 22.54 22 PHE C N 1
ATOM 5707 C CA . PHE C 1 42 ? 2.588 40.574 -8.690 1.00 24.35 22 PHE C CA 1
ATOM 5708 C C . PHE C 1 42 ? 1.587 39.419 -8.687 1.00 26.25 22 PHE C C 1
ATOM 5709 O O . PHE C 1 42 ? 0.752 39.352 -9.618 1.00 25.51 22 PHE C O 1
ATOM 5717 N N . LEU C 1 43 ? 1.715 38.480 -7.748 1.00 24.92 23 LEU C N 1
ATOM 5718 C CA . LEU C 1 43 ? 0.830 37.284 -7.750 1.00 23.69 23 LEU C CA 1
ATOM 5719 C C . LEU C 1 43 ? -0.592 37.739 -7.402 1.00 23.25 23 LEU C C 1
ATOM 5720 O O . LEU C 1 43 ? -1.519 37.202 -7.986 1.00 24.56 23 LEU C O 1
ATOM 5725 N N . LEU C 1 44 ? -0.750 38.682 -6.470 1.00 24.37 24 LEU C N 1
ATOM 5726 C CA . LEU C 1 44 ? -2.089 39.162 -6.030 1.00 24.94 24 LEU C CA 1
ATOM 5727 C C . LEU C 1 44 ? -2.769 39.887 -7.199 1.00 27.38 24 LEU C C 1
ATOM 5728 O O . LEU C 1 44 ? -3.972 39.721 -7.340 1.00 27.23 24 LEU C O 1
ATOM 5733 N N . GLU C 1 45 ? -2.012 40.600 -8.041 1.00 29.97 25 GLU C N 1
ATOM 5734 C CA . GLU C 1 45 ? -2.563 41.470 -9.117 1.00 32.76 25 GLU C CA 1
ATOM 5735 C C . GLU C 1 45 ? -2.793 40.663 -10.404 1.00 31.38 25 GLU C C 1
ATOM 5736 O O . GLU C 1 45 ? -3.696 41.062 -11.164 1.00 35.05 25 GLU C O 1
ATOM 5742 N N . ASN C 1 46 ? -2.079 39.553 -10.621 1.00 27.24 26 ASN C N 1
ATOM 5743 C CA . ASN C 1 46 ? -1.985 38.912 -11.962 1.00 27.29 26 ASN C CA 1
ATOM 5744 C C . ASN C 1 46 ? -2.353 37.419 -11.959 1.00 26.21 26 ASN C C 1
ATOM 5745 O O . ASN C 1 46 ? -2.187 36.792 -13.013 1.00 26.04 26 ASN C O 1
ATOM 5750 N N . THR C 1 47 ? -2.814 36.855 -10.842 1.00 24.52 27 THR C N 1
ATOM 5751 C CA . THR C 1 47 ? -3.189 35.423 -10.734 1.00 24.11 27 THR C CA 1
ATOM 5752 C C . THR C 1 47 ? -4.332 35.323 -9.732 1.00 25.41 27 THR C C 1
ATOM 5753 O O . THR C 1 47 ? -4.532 36.317 -9.007 1.00 25.98 27 THR C O 1
ATOM 5757 N N . ASP C 1 48 ? -4.995 34.168 -9.651 1.00 26.88 28 ASP C N 1
ATOM 5758 C CA . ASP C 1 48 ? -6.010 33.865 -8.601 1.00 31.08 28 ASP C CA 1
ATOM 5759 C C . ASP C 1 48 ? -5.366 33.097 -7.423 1.00 30.76 28 ASP C C 1
ATOM 5760 O O . ASP C 1 48 ? -6.119 32.639 -6.533 1.00 31.23 28 ASP C O 1
ATOM 5765 N N . TYR C 1 49 ? -4.029 33.018 -7.366 1.00 28.06 29 TYR C N 1
ATOM 5766 C CA . TYR C 1 49 ? -3.252 32.261 -6.344 1.00 26.85 29 TYR C CA 1
ATOM 5767 C C . TYR C 1 49 ? -3.522 32.813 -4.937 1.00 23.71 29 TYR C C 1
ATOM 5768 O O . TYR C 1 49 ? -3.501 34.023 -4.750 1.00 21.94 29 TYR C O 1
ATOM 5777 N N . ASP C 1 50 ? -3.719 31.927 -3.963 1.00 22.50 30 ASP C N 1
ATOM 5778 C CA . ASP C 1 50 ? -3.427 32.226 -2.537 1.00 23.37 30 ASP C CA 1
ATOM 5779 C C . ASP C 1 50 ? -1.902 32.341 -2.378 1.00 21.01 30 ASP C C 1
ATOM 5780 O O . ASP C 1 50 ? -1.181 31.520 -2.947 1.00 19.36 30 ASP C O 1
ATOM 5785 N N . VAL C 1 51 ? -1.452 33.334 -1.616 1.00 20.27 31 VAL C N 1
ATOM 5786 C CA . VAL C 1 51 ? -0.016 33.600 -1.325 1.00 19.97 31 VAL C CA 1
ATOM 5787 C C . VAL C 1 51 ? 0.270 33.348 0.162 1.00 19.59 31 VAL C C 1
ATOM 5788 O O . VAL C 1 51 ? -0.487 33.877 1.025 1.00 18.15 31 VAL C O 1
ATOM 5792 N N . ILE C 1 52 ? 1.338 32.587 0.447 1.00 18.73 32 ILE C N 1
ATOM 5793 C CA . ILE C 1 52 ? 1.925 32.501 1.816 1.00 18.67 32 ILE C CA 1
ATOM 5794 C C . ILE C 1 52 ? 3.298 33.166 1.799 1.00 17.35 32 ILE C C 1
ATOM 5795 O O . ILE C 1 52 ? 4.162 32.736 1.001 1.00 17.56 32 ILE C O 1
ATOM 5800 N N . GLY C 1 53 ? 3.441 34.194 2.639 1.00 16.80 33 GLY C N 1
ATOM 5801 C CA . GLY C 1 53 ? 4.702 34.867 2.988 1.00 16.62 33 GLY C CA 1
ATOM 5802 C C . GLY C 1 53 ? 5.352 34.251 4.219 1.00 16.15 33 GLY C C 1
ATOM 5803 O O . GLY C 1 53 ? 4.813 34.369 5.356 1.00 16.77 33 GLY C O 1
ATOM 5804 N N . MET C 1 54 ? 6.469 33.568 4.017 1.00 16.01 34 MET C N 1
ATOM 5805 C CA . MET C 1 54 ? 7.318 33.077 5.124 1.00 15.56 34 MET C CA 1
ATOM 5806 C C . MET C 1 54 ? 8.155 34.249 5.638 1.00 15.45 34 MET C C 1
ATOM 5807 O O . MET C 1 54 ? 8.722 35.007 4.818 1.00 14.35 34 MET C O 1
ATOM 5812 N N . MET C 1 55 ? 8.205 34.406 6.955 1.00 16.00 35 MET C N 1
ATOM 5813 C CA . MET C 1 55 ? 9.127 35.361 7.612 1.00 16.22 35 MET C CA 1
ATOM 5814 C C . MET C 1 55 ? 9.441 34.885 9.034 1.00 15.83 35 MET C C 1
ATOM 5815 O O . MET C 1 55 ? 8.631 34.150 9.618 1.00 15.08 35 MET C O 1
ATOM 5820 N N . ARG C 1 56 ? 10.593 35.309 9.545 1.00 15.41 36 ARG C N 1
ATOM 5821 C CA . ARG C 1 56 ? 10.882 35.383 10.994 1.00 14.72 36 ARG C CA 1
ATOM 5822 C C . ARG C 1 56 ? 10.104 36.586 11.533 1.00 14.99 36 ARG C C 1
ATOM 5823 O O . ARG C 1 56 ? 9.939 37.549 10.783 1.00 14.98 36 ARG C O 1
ATOM 5831 N N . TRP C 1 57 ? 9.576 36.503 12.750 1.00 14.62 37 TRP C N 1
ATOM 5832 C CA . TRP C 1 57 ? 8.516 37.430 13.210 1.00 14.92 37 TRP C CA 1
ATOM 5833 C C . TRP C 1 57 ? 9.038 38.870 13.269 1.00 14.84 37 TRP C C 1
ATOM 5834 O O . TRP C 1 57 ? 8.239 39.781 13.033 1.00 15.39 37 TRP C O 1
ATOM 5845 N N . GLN C 1 58 ? 10.316 39.069 13.581 1.00 14.80 38 GLN C N 1
ATOM 5846 C CA . GLN C 1 58 ? 10.897 40.419 13.807 1.00 14.58 38 GLN C CA 1
ATOM 5847 C C . GLN C 1 58 ? 11.462 41.015 12.504 1.00 14.67 38 GLN C C 1
ATOM 5848 O O . GLN C 1 58 ? 12.126 42.075 12.603 1.00 15.40 38 GLN C O 1
ATOM 5854 N N . GLU C 1 59 ? 11.266 40.401 11.333 1.00 13.88 39 GLU C N 1
ATOM 5855 C CA . GLU C 1 59 ? 11.890 40.931 10.093 1.00 13.81 39 GLU C CA 1
ATOM 5856 C C . GLU C 1 59 ? 11.311 42.319 9.810 1.00 14.36 39 GLU C C 1
ATOM 5857 O O . GLU C 1 59 ? 10.172 42.611 10.135 1.00 13.65 39 GLU C O 1
ATOM 5863 N N . PRO C 1 60 ? 12.087 43.218 9.180 1.00 15.66 40 PRO C N 1
ATOM 5864 C CA . PRO C 1 60 ? 11.612 44.556 8.860 1.00 17.08 40 PRO C CA 1
ATOM 5865 C C . PRO C 1 60 ? 10.350 44.519 7.984 1.00 18.72 40 PRO C C 1
ATOM 5866 O O . PRO C 1 60 ? 10.279 43.722 7.040 1.00 17.63 40 PRO C O 1
ATOM 5870 N N . MET C 1 61 ? 9.397 45.385 8.326 1.00 21.05 41 MET C N 1
ATOM 5871 C CA . MET C 1 61 ? 8.052 45.481 7.697 1.00 22.88 41 MET C CA 1
ATOM 5872 C C . MET C 1 61 ? 8.052 46.447 6.499 1.00 21.72 41 MET C C 1
ATOM 5873 O O . MET C 1 61 ? 6.965 46.598 5.894 1.00 21.15 41 MET C O 1
ATOM 5878 N N . ASP C 1 62 ? 9.183 47.085 6.171 1.00 20.17 42 ASP C N 1
ATOM 5879 C CA . ASP C 1 62 ? 9.214 48.269 5.265 1.00 21.38 42 ASP C CA 1
ATOM 5880 C C . ASP C 1 62 ? 8.561 47.894 3.926 1.00 20.05 42 ASP C C 1
ATOM 5881 O O . ASP C 1 62 ? 7.763 48.658 3.396 1.00 19.63 42 ASP C O 1
ATOM 5886 N N . ASN C 1 63 ? 8.841 46.702 3.430 1.00 18.80 43 ASN C N 1
ATOM 5887 C CA . ASN C 1 63 ? 8.390 46.255 2.096 1.00 18.23 43 ASN C CA 1
ATOM 5888 C C . ASN C 1 63 ? 6.941 45.744 2.134 1.00 17.83 43 ASN C C 1
ATOM 5889 O O . ASN C 1 63 ? 6.414 45.498 1.060 1.00 18.10 43 ASN C O 1
ATOM 5894 N N . ILE C 1 64 ? 6.302 45.566 3.292 1.00 18.42 44 ILE C N 1
ATOM 5895 C CA . ILE C 1 64 ? 4.983 44.865 3.319 1.00 18.62 44 ILE C CA 1
ATOM 5896 C C . ILE C 1 64 ? 3.905 45.638 4.096 1.00 18.10 44 ILE C C 1
ATOM 5897 O O . ILE C 1 64 ? 2.768 45.114 4.146 1.00 17.32 44 ILE C O 1
ATOM 5902 N N . TYR C 1 65 ? 4.206 46.819 4.638 1.00 18.49 45 TYR C N 1
ATOM 5903 C CA . TYR C 1 65 ? 3.222 47.687 5.352 1.00 21.27 45 TYR C CA 1
ATOM 5904 C C . TYR C 1 65 ? 1.935 47.843 4.517 1.00 22.44 45 TYR C C 1
ATOM 5905 O O . TYR C 1 65 ? 0.838 47.809 5.088 1.00 25.10 45 TYR C O 1
ATOM 5914 N N . HIS C 1 66 ? 2.060 47.996 3.194 1.00 22.85 46 HIS C N 1
ATOM 5915 C CA . HIS C 1 66 ? 0.922 48.172 2.254 1.00 21.89 46 HIS C CA 1
ATOM 5916 C C . HIS C 1 66 ? 0.110 46.880 2.165 1.00 22.54 46 HIS C C 1
ATOM 5917 O O . HIS C 1 66 ? -1.018 46.950 1.667 1.00 21.71 46 HIS C O 1
ATOM 5924 N N . LEU C 1 67 ? 0.642 45.753 2.640 1.00 21.48 47 LEU C N 1
ATOM 5925 C CA . LEU C 1 67 ? -0.067 44.447 2.610 1.00 22.56 47 LEU C CA 1
ATOM 5926 C C . LEU C 1 67 ? -0.710 44.113 3.957 1.00 21.61 47 LEU C C 1
ATOM 5927 O O . LEU C 1 67 ? -1.488 43.161 3.995 1.00 20.17 47 LEU C O 1
ATOM 5932 N N . SER C 1 68 ? -0.415 44.853 5.018 1.00 22.95 48 SER C N 1
ATOM 5933 C CA . SER C 1 68 ? -0.850 44.496 6.394 1.00 24.01 48 SER C CA 1
ATOM 5934 C C . SER C 1 68 ? -2.382 44.380 6.495 1.00 24.74 48 SER C C 1
ATOM 5935 O O . SER C 1 68 ? -2.864 43.382 7.057 1.00 21.67 48 SER C O 1
ATOM 5938 N N . ASP C 1 69 ? -3.136 45.362 6.001 1.00 26.82 49 ASP C N 1
ATOM 5939 C CA . ASP C 1 69 ? -4.615 45.381 6.177 1.00 26.62 49 ASP C CA 1
ATOM 5940 C C . ASP C 1 69 ? -5.172 44.137 5.473 1.00 26.72 49 ASP C C 1
ATOM 5941 O O . ASP C 1 69 ? -6.022 43.418 6.034 1.00 26.39 49 ASP C O 1
ATOM 5946 N N . ARG C 1 70 ? -4.652 43.847 4.296 1.00 25.47 50 ARG C N 1
ATOM 5947 C CA . ARG C 1 70 ? -5.150 42.733 3.462 1.00 25.37 50 ARG C CA 1
ATOM 5948 C C . ARG C 1 70 ? -4.897 41.417 4.202 1.00 25.87 50 ARG C C 1
ATOM 5949 O O . ARG C 1 70 ? -5.761 40.516 4.160 1.00 25.41 50 ARG C O 1
ATOM 5957 N N . ILE C 1 71 ? -3.735 41.312 4.851 1.00 24.52 51 ILE C N 1
ATOM 5958 C CA . ILE C 1 71 ? -3.337 40.115 5.643 1.00 23.15 51 ILE C CA 1
ATOM 5959 C C . ILE C 1 71 ? -4.225 40.035 6.886 1.00 22.26 51 ILE C C 1
ATOM 5960 O O . ILE C 1 71 ? -4.722 38.932 7.182 1.00 20.87 51 ILE C O 1
ATOM 5965 N N . ASN C 1 72 ? -4.431 41.158 7.572 1.00 22.91 52 ASN C N 1
ATOM 5966 C CA . ASN C 1 72 ? -5.338 41.225 8.744 1.00 25.63 52 ASN C CA 1
ATOM 5967 C C . ASN C 1 72 ? -6.727 40.733 8.313 1.00 29.06 52 ASN C C 1
ATOM 5968 O O . ASN C 1 72 ? -7.387 40.055 9.117 1.00 31.83 52 ASN C O 1
ATOM 5973 N N . LYS C 1 73 ? -7.124 41.001 7.064 1.00 31.87 53 LYS C N 1
ATOM 5974 C CA . LYS C 1 73 ? -8.470 40.675 6.512 1.00 32.43 53 LYS C CA 1
ATOM 5975 C C . LYS C 1 73 ? -8.507 39.242 5.974 1.00 31.38 53 LYS C C 1
ATOM 5976 O O . LYS C 1 73 ? -9.588 38.809 5.585 1.00 33.16 53 LYS C O 1
ATOM 5982 N N . LYS C 1 74 ? -7.373 38.542 5.909 1.00 31.00 54 LYS C N 1
ATOM 5983 C CA . LYS C 1 74 ? -7.288 37.142 5.410 1.00 30.49 54 LYS C CA 1
ATOM 5984 C C . LYS C 1 74 ? -7.724 37.090 3.942 1.00 30.40 54 LYS C C 1
ATOM 5985 O O . LYS C 1 74 ? -8.269 36.049 3.497 1.00 31.06 54 LYS C O 1
ATOM 5991 N N . ASP C 1 75 ? -7.427 38.152 3.188 1.00 29.11 55 ASP C N 1
ATOM 5992 C CA . ASP C 1 75 ? -7.790 38.254 1.757 1.00 26.14 55 ASP C CA 1
ATOM 5993 C C . ASP C 1 75 ? -6.601 37.760 0.919 1.00 26.00 55 ASP C C 1
ATOM 5994 O O . ASP C 1 75 ? -5.695 38.594 0.603 1.00 23.15 55 ASP C O 1
ATOM 5999 N N . ARG C 1 76 ? -6.610 36.446 0.620 1.00 24.46 56 ARG C N 1
ATOM 6000 C CA . ARG C 1 76 ? -5.746 35.687 -0.334 1.00 23.61 56 ARG C CA 1
ATOM 6001 C C . ARG C 1 76 ? -4.269 35.548 0.101 1.00 23.66 56 ARG C C 1
ATOM 6002 O O . ARG C 1 76 ? -3.558 34.727 -0.531 1.00 25.60 56 ARG C O 1
ATOM 6010 N N . ILE C 1 77 ? -3.796 36.318 1.082 1.00 22.61 57 ILE C N 1
ATOM 6011 C CA . ILE C 1 77 ? -2.364 36.335 1.508 1.00 23.84 57 ILE C CA 1
ATOM 6012 C C . ILE C 1 77 ? -2.329 36.143 3.031 1.00 24.89 57 ILE C C 1
ATOM 6013 O O . ILE C 1 77 ? -3.188 36.734 3.743 1.00 24.21 57 ILE C O 1
ATOM 6018 N N . SER C 1 78 ? -1.422 35.271 3.494 1.00 25.27 58 SER C N 1
ATOM 6019 C CA . SER C 1 78 ? -1.191 34.960 4.925 1.00 22.49 58 SER C CA 1
ATOM 6020 C C . SER C 1 78 ? 0.311 34.851 5.184 1.00 22.89 58 SER C C 1
ATOM 6021 O O . SER C 1 78 ? 1.087 34.669 4.202 1.00 22.76 58 SER C O 1
ATOM 6024 N N . ILE C 1 79 ? 0.683 34.934 6.464 1.00 21.44 59 ILE C N 1
ATOM 6025 C CA . ILE C 1 79 ? 2.084 34.795 6.947 1.00 20.91 59 ILE C CA 1
ATOM 6026 C C . ILE C 1 79 ? 2.244 33.434 7.626 1.00 19.30 59 ILE C C 1
ATOM 6027 O O . ILE C 1 79 ? 1.342 33.056 8.383 1.00 18.49 59 ILE C O 1
ATOM 6032 N N . PHE C 1 80 ? 3.330 32.727 7.294 1.00 17.46 60 PHE C N 1
ATOM 6033 C CA . PHE C 1 80 ? 3.878 31.593 8.079 1.00 16.92 60 PHE C CA 1
ATOM 6034 C C . PHE C 1 80 ? 5.219 32.005 8.712 1.00 16.97 60 PHE C C 1
ATOM 6035 O O . PHE C 1 80 ? 6.135 32.483 8.016 1.00 16.71 60 PHE C O 1
ATOM 6043 N N . TYR C 1 81 ? 5.353 31.811 10.021 1.00 16.51 61 TYR C N 1
ATOM 6044 C CA . TYR C 1 81 ? 6.609 32.085 10.763 1.00 16.24 61 TYR C CA 1
ATOM 6045 C C . TYR C 1 81 ? 7.496 30.841 10.705 1.00 15.72 61 TYR C C 1
ATOM 6046 O O . TYR C 1 81 ? 7.101 29.741 11.187 1.00 15.00 61 TYR C O 1
ATOM 6055 N N . ALA C 1 82 ? 8.646 30.995 10.053 1.00 15.71 62 ALA C N 1
ATOM 6056 C CA . ALA C 1 82 ? 9.696 29.952 9.952 1.00 15.81 62 ALA C CA 1
ATOM 6057 C C . ALA C 1 82 ? 11.051 30.611 9.705 1.00 14.87 62 ALA C C 1
ATOM 6058 O O . ALA C 1 82 ? 11.110 31.728 9.188 1.00 17.52 62 ALA C O 1
ATOM 6060 N N . ASP C 1 83 ? 12.102 29.930 10.125 1.00 14.17 63 ASP C N 1
ATOM 6061 C CA . ASP C 1 83 ? 13.515 30.315 9.902 1.00 12.45 63 ASP C CA 1
ATOM 6062 C C . ASP C 1 83 ? 14.111 29.270 8.970 1.00 11.99 63 ASP C C 1
ATOM 6063 O O . ASP C 1 83 ? 13.871 28.085 9.232 1.00 11.14 63 ASP C O 1
ATOM 6068 N N . LEU C 1 84 ? 14.863 29.702 7.955 1.00 11.51 64 LEU C N 1
ATOM 6069 C CA . LEU C 1 84 ? 15.668 28.814 7.073 1.00 11.60 64 LEU C CA 1
ATOM 6070 C C . LEU C 1 84 ? 16.513 27.843 7.915 1.00 11.69 64 LEU C C 1
ATOM 6071 O O . LEU C 1 84 ? 16.767 26.710 7.447 1.00 10.51 64 LEU C O 1
ATOM 6076 N N . ASN C 1 85 ? 16.965 28.290 9.093 1.00 12.28 65 ASN C N 1
ATOM 6077 C CA . ASN C 1 85 ? 17.933 27.557 9.950 1.00 13.06 65 ASN C CA 1
ATOM 6078 C C . ASN C 1 85 ? 17.206 26.713 11.000 1.00 12.91 65 ASN C C 1
ATOM 6079 O O . ASN C 1 85 ? 17.897 26.155 11.878 1.00 12.78 65 ASN C O 1
ATOM 6084 N N . ASP C 1 86 ? 15.875 26.641 10.953 1.00 12.42 66 ASP C N 1
ATOM 6085 C CA . ASP C 1 86 ? 15.100 25.749 11.853 1.00 11.96 66 ASP C CA 1
ATOM 6086 C C . ASP C 1 86 ? 14.299 24.798 10.976 1.00 12.28 66 ASP C C 1
ATOM 6087 O O . ASP C 1 86 ? 13.262 25.189 10.445 1.00 11.97 66 ASP C O 1
ATOM 6092 N N . TYR C 1 87 ? 14.793 23.581 10.838 1.00 12.64 67 TYR C N 1
ATOM 6093 C CA . TYR C 1 87 ? 14.237 22.580 9.910 1.00 13.68 67 TYR C CA 1
ATOM 6094 C C . TYR C 1 87 ? 12.816 22.244 10.351 1.00 13.68 67 TYR C C 1
ATOM 6095 O O . TYR C 1 87 ? 11.943 22.048 9.476 1.00 14.41 67 TYR C O 1
ATOM 6104 N N . SER C 1 88 ? 12.606 22.208 11.669 1.00 12.89 68 SER C N 1
ATOM 6105 C CA . SER C 1 88 ? 11.307 21.871 12.298 1.00 11.86 68 SER C CA 1
ATOM 6106 C C . SER C 1 88 ? 10.266 22.926 11.900 1.00 11.60 68 SER C C 1
ATOM 6107 O O . SER C 1 88 ? 9.102 22.564 11.761 1.00 11.62 68 SER C O 1
ATOM 6110 N N . SER C 1 89 ? 10.663 24.188 11.767 1.00 11.59 69 SER C N 1
ATOM 6111 C CA . SER C 1 89 ? 9.731 25.291 11.409 1.00 11.82 69 SER C CA 1
ATOM 6112 C C . SER C 1 89 ? 9.281 25.087 9.956 1.00 12.16 69 SER C C 1
ATOM 6113 O O . SER C 1 89 ? 8.074 25.256 9.646 1.00 12.94 69 SER C O 1
ATOM 6116 N N . LEU C 1 90 ? 10.211 24.649 9.110 1.00 12.45 70 LEU C N 1
ATOM 6117 C CA . LEU C 1 90 ? 9.996 24.443 7.659 1.00 12.66 70 LEU C CA 1
ATOM 6118 C C . LEU C 1 90 ? 9.174 23.174 7.471 1.00 12.95 70 LEU C C 1
ATOM 6119 O O . LEU C 1 90 ? 8.276 23.155 6.601 1.00 12.16 70 LEU C O 1
ATOM 6124 N N . GLN C 1 91 ? 9.433 22.156 8.288 1.00 13.87 71 GLN C N 1
ATOM 6125 C CA . GLN C 1 91 ? 8.604 20.918 8.289 1.00 14.82 71 GLN C CA 1
ATOM 6126 C C . GLN C 1 91 ? 7.129 21.276 8.538 1.00 15.49 71 GLN C C 1
ATOM 6127 O O . GLN C 1 91 ? 6.251 20.791 7.791 1.00 16.31 71 GLN C O 1
ATOM 6133 N N . LYS C 1 92 ? 6.847 22.057 9.576 1.00 15.74 72 LYS C N 1
ATOM 6134 C CA . LYS C 1 92 ? 5.469 22.494 9.892 1.00 16.56 72 LYS C CA 1
ATOM 6135 C C . LYS C 1 92 ? 4.891 23.218 8.668 1.00 17.51 72 LYS C C 1
ATOM 6136 O O . LYS C 1 92 ? 3.713 22.990 8.331 1.00 18.20 72 LYS C O 1
ATOM 6142 N N . LEU C 1 93 ? 5.690 24.059 8.017 1.00 18.69 73 LEU C N 1
ATOM 6143 C CA . LEU C 1 93 ? 5.229 24.899 6.881 1.00 18.81 73 LEU C CA 1
ATOM 6144 C C . LEU C 1 93 ? 4.808 23.968 5.740 1.00 17.88 73 LEU C C 1
ATOM 6145 O O . LEU C 1 93 ? 3.665 24.045 5.328 1.00 17.74 73 LEU C O 1
ATOM 6150 N N . PHE C 1 94 ? 5.682 23.090 5.267 1.00 18.44 74 PHE C N 1
ATOM 6151 C CA . PHE C 1 94 ? 5.378 22.226 4.102 1.00 19.78 74 PHE C CA 1
ATOM 6152 C C . PHE C 1 94 ? 4.275 21.204 4.444 1.00 21.90 74 PHE C C 1
ATOM 6153 O O . PHE C 1 94 ? 3.425 20.914 3.565 1.00 20.83 74 PHE C O 1
ATOM 6161 N N . GLU C 1 95 ? 4.240 20.692 5.676 1.00 21.53 75 GLU C N 1
ATOM 6162 C CA . GLU C 1 95 ? 3.260 19.645 6.062 1.00 23.55 75 GLU C CA 1
ATOM 6163 C C . GLU C 1 95 ? 1.856 20.263 6.111 1.00 22.41 75 GLU C C 1
ATOM 6164 O O . GLU C 1 95 ? 0.933 19.635 5.557 1.00 22.54 75 GLU C O 1
ATOM 6170 N N . SER C 1 96 ? 1.711 21.447 6.711 1.00 20.52 76 SER C N 1
ATOM 6171 C CA . SER C 1 96 ? 0.401 22.081 6.988 1.00 20.86 76 SER C CA 1
ATOM 6172 C C . SER C 1 96 ? -0.080 22.901 5.782 1.00 22.60 76 SER C C 1
ATOM 6173 O O . SER C 1 96 ? -1.301 22.975 5.609 1.00 22.58 76 SER C O 1
ATOM 6176 N N . GLN C 1 97 ? 0.819 23.480 4.975 1.00 23.17 77 GLN C N 1
ATOM 6177 C CA . GLN C 1 97 ? 0.439 24.442 3.902 1.00 22.71 77 GLN C CA 1
ATOM 6178 C C . GLN C 1 97 ? 0.519 23.808 2.511 1.00 22.50 77 GLN C C 1
ATOM 6179 O O . GLN C 1 97 ? -0.200 24.285 1.641 1.00 21.56 77 GLN C O 1
ATOM 6185 N N . ARG C 1 98 ? 1.372 22.801 2.296 1.00 23.58 78 ARG C N 1
ATOM 6186 C CA . ARG C 1 98 ? 1.576 22.132 0.979 1.00 25.63 78 ARG C CA 1
ATOM 6187 C C . ARG C 1 98 ? 1.514 23.115 -0.189 1.00 24.27 78 ARG C C 1
ATOM 6188 O O . ARG C 1 98 ? 0.736 22.937 -1.115 1.00 22.55 78 ARG C O 1
ATOM 6196 N N . PRO C 1 99 ? 2.389 24.129 -0.255 1.00 24.54 79 PRO C N 1
ATOM 6197 C CA . PRO C 1 99 ? 2.384 25.025 -1.405 1.00 23.87 79 PRO C CA 1
ATOM 6198 C C . PRO C 1 99 ? 2.550 24.281 -2.741 1.00 24.16 79 PRO C C 1
ATOM 6199 O O . PRO C 1 99 ? 3.375 23.379 -2.847 1.00 21.43 79 PRO C O 1
ATOM 6203 N N . ASP C 1 100 ? 1.760 24.684 -3.741 1.00 21.74 80 ASP C N 1
ATOM 6204 C CA . ASP C 1 100 ? 1.843 24.130 -5.116 1.00 21.54 80 ASP C CA 1
ATOM 6205 C C . ASP C 1 100 ? 3.109 24.654 -5.798 1.00 18.50 80 ASP C C 1
ATOM 6206 O O . ASP C 1 100 ? 3.689 23.938 -6.625 1.00 18.06 80 ASP C O 1
ATOM 6211 N N . VAL C 1 101 ? 3.504 25.880 -5.478 1.00 17.48 81 VAL C N 1
ATOM 6212 C CA . VAL C 1 101 ? 4.677 26.543 -6.112 1.00 16.79 81 VAL C CA 1
ATOM 6213 C C . VAL C 1 101 ? 5.432 27.299 -5.015 1.00 15.38 81 VAL C C 1
ATOM 6214 O O . VAL C 1 101 ? 4.807 27.888 -4.156 1.00 15.52 81 VAL C O 1
ATOM 6218 N N . ILE C 1 102 ? 6.752 27.270 -5.069 1.00 15.38 82 ILE C N 1
ATOM 6219 C CA . ILE C 1 102 ? 7.637 27.881 -4.042 1.00 14.64 82 ILE C CA 1
ATOM 6220 C C . ILE C 1 102 ? 8.627 28.780 -4.764 1.00 13.41 82 ILE C C 1
ATOM 6221 O O . ILE C 1 102 ? 9.339 28.283 -5.655 1.00 13.43 82 ILE C O 1
ATOM 6226 N N . PHE C 1 103 ? 8.681 30.041 -4.349 1.00 13.15 83 PHE C N 1
ATOM 6227 C CA . PHE C 1 103 ? 9.703 31.019 -4.786 1.00 13.30 83 PHE C CA 1
ATOM 6228 C C . PHE C 1 103 ? 10.697 31.151 -3.636 1.00 12.42 83 PHE C C 1
ATOM 6229 O O . PHE C 1 103 ? 10.405 31.840 -2.663 1.00 12.22 83 PHE C O 1
ATOM 6237 N N . HIS C 1 104 ? 11.784 30.388 -3.696 1.00 12.17 84 HIS C N 1
ATOM 6238 C CA . HIS C 1 104 ? 12.785 30.360 -2.603 1.00 12.14 84 HIS C CA 1
ATOM 6239 C C . HIS C 1 104 ? 13.710 31.556 -2.807 1.00 12.12 84 HIS C C 1
ATOM 6240 O O . HIS C 1 104 ? 14.743 31.380 -3.473 1.00 12.41 84 HIS C O 1
ATOM 6247 N N . LEU C 1 105 ? 13.358 32.714 -2.240 1.00 12.36 85 LEU C N 1
ATOM 6248 C CA . LEU C 1 105 ? 14.159 33.961 -2.363 1.00 12.77 85 LEU C CA 1
ATOM 6249 C C . LEU C 1 105 ? 14.886 34.304 -1.049 1.00 12.89 85 LEU C C 1
ATOM 6250 O O . LEU C 1 105 ? 15.723 35.250 -1.062 1.00 14.30 85 LEU C O 1
ATOM 6255 N N . ALA C 1 106 ? 14.618 33.600 0.044 1.00 11.78 86 ALA C N 1
ATOM 6256 C CA . ALA C 1 106 ? 15.249 33.926 1.342 1.00 12.17 86 ALA C CA 1
ATOM 6257 C C . ALA C 1 106 ? 16.738 33.597 1.263 1.00 12.02 86 ALA C C 1
ATOM 6258 O O . ALA C 1 106 ? 17.085 32.497 0.827 1.00 12.36 86 ALA C O 1
ATOM 6260 N N . ALA C 1 107 ? 17.580 34.533 1.702 1.00 12.37 87 ALA C N 1
ATOM 6261 C CA . ALA C 1 107 ? 19.047 34.364 1.761 1.00 11.80 87 ALA C CA 1
ATOM 6262 C C . ALA C 1 107 ? 19.652 35.530 2.521 1.00 11.16 87 ALA C C 1
ATOM 6263 O O . ALA C 1 107 ? 18.963 36.576 2.641 1.00 11.55 87 ALA C O 1
ATOM 6265 N N . GLN C 1 108 ? 20.887 35.355 3.003 1.00 10.90 88 GLN C N 1
ATOM 6266 C CA . GLN C 1 108 ? 21.828 36.464 3.308 1.00 10.62 88 GLN C CA 1
ATOM 6267 C C . GLN C 1 108 ? 22.296 36.937 1.929 1.00 10.83 88 GLN C C 1
ATOM 6268 O O . GLN C 1 108 ? 23.120 36.233 1.301 1.00 10.87 88 GLN C O 1
ATOM 6274 N N . SER C 1 109 ? 21.767 38.058 1.439 1.00 11.69 89 SER C N 1
ATOM 6275 C CA . SER C 1 109 ? 21.858 38.435 -0.003 1.00 12.34 89 SER C CA 1
ATOM 6276 C C . SER C 1 109 ? 23.104 39.272 -0.317 1.00 12.99 89 SER C C 1
ATOM 6277 O O . SER C 1 109 ? 23.379 39.452 -1.524 1.00 13.37 89 SER C O 1
ATOM 6280 N N . TYR C 1 110 ? 23.866 39.707 0.694 1.00 13.38 90 TYR C N 1
ATOM 6281 C CA . TYR C 1 110 ? 24.872 40.797 0.579 1.00 13.60 90 TYR C CA 1
ATOM 6282 C C . TYR C 1 110 ? 26.290 40.245 0.601 1.00 13.58 90 TYR C C 1
ATOM 6283 O O . TYR C 1 110 ? 26.736 39.729 1.618 1.00 12.57 90 TYR C O 1
ATOM 6292 N N . PRO C 1 111 ? 27.064 40.351 -0.505 1.00 13.82 91 PRO C N 1
ATOM 6293 C CA . PRO C 1 111 ? 28.422 39.816 -0.521 1.00 13.63 91 PRO C CA 1
ATOM 6294 C C . PRO C 1 111 ? 29.365 40.505 0.478 1.00 12.87 91 PRO C C 1
ATOM 6295 O O . PRO C 1 111 ? 30.239 39.826 0.975 1.00 12.86 91 PRO C O 1
ATOM 6299 N N . LYS C 1 112 ? 29.191 41.801 0.754 1.00 13.02 92 LYS C N 1
ATOM 6300 C CA . LYS C 1 112 ? 30.209 42.558 1.533 1.00 12.93 92 LYS C CA 1
ATOM 6301 C C . LYS C 1 112 ? 30.298 42.033 2.981 1.00 12.30 92 LYS C C 1
ATOM 6302 O O . LYS C 1 112 ? 31.409 41.787 3.457 1.00 11.64 92 LYS C O 1
ATOM 6308 N N . THR C 1 113 ? 29.171 41.834 3.660 1.00 12.28 93 THR C N 1
ATOM 6309 C CA . THR C 1 113 ? 29.160 41.292 5.034 1.00 11.80 93 THR C CA 1
ATOM 6310 C C . THR C 1 113 ? 29.602 39.823 5.016 1.00 12.26 93 THR C C 1
ATOM 6311 O O . THR C 1 113 ? 30.108 39.365 6.036 1.00 12.07 93 THR C O 1
ATOM 6315 N N . SER C 1 114 ? 29.413 39.102 3.912 1.00 12.32 94 SER C N 1
ATOM 6316 C CA . SER C 1 114 ? 29.740 37.656 3.849 1.00 12.54 94 SER C CA 1
ATOM 6317 C C . SER C 1 114 ? 31.245 37.430 4.072 1.00 12.88 94 SER C C 1
ATOM 6318 O O . SER C 1 114 ? 31.622 36.356 4.546 1.00 12.96 94 SER C O 1
ATOM 6321 N N . PHE C 1 115 ? 32.088 38.415 3.802 1.00 13.03 95 PHE C N 1
ATOM 6322 C CA . PHE C 1 115 ? 33.553 38.281 4.023 1.00 13.57 95 PHE C CA 1
ATOM 6323 C C . PHE C 1 115 ? 33.835 38.051 5.519 1.00 13.37 95 PHE C C 1
ATOM 6324 O O . PHE C 1 115 ? 34.614 37.140 5.855 1.00 14.08 95 PHE C O 1
ATOM 6332 N N . ASP C 1 116 ? 33.201 38.822 6.398 1.00 13.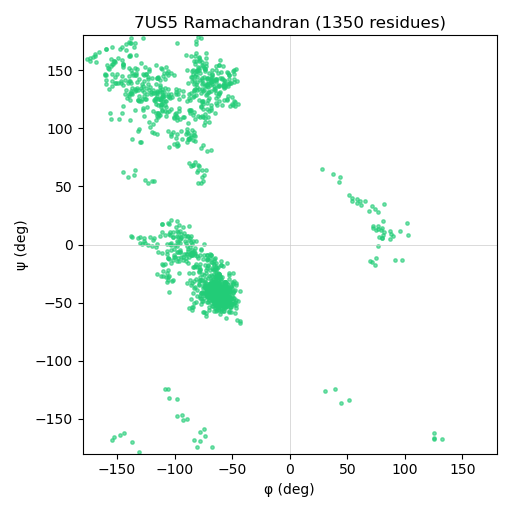23 96 ASP C N 1
ATOM 6333 C CA . ASP C 1 116 ? 33.539 38.859 7.844 1.00 13.29 96 ASP C CA 1
ATOM 6334 C C . ASP C 1 116 ? 32.472 38.119 8.655 1.00 12.51 96 ASP C C 1
ATOM 6335 O O . ASP C 1 116 ? 32.743 37.844 9.826 1.00 12.07 96 ASP C O 1
ATOM 6340 N N . ILE C 1 117 ? 31.333 37.775 8.044 1.00 11.94 97 ILE C N 1
ATOM 6341 C CA . ILE C 1 117 ? 30.276 36.916 8.668 1.00 12.17 97 ILE C CA 1
ATOM 6342 C C . ILE C 1 117 ? 30.024 35.708 7.765 1.00 11.60 97 ILE C C 1
ATOM 6343 O O . ILE C 1 117 ? 28.891 35.423 7.384 1.00 12.78 97 ILE C O 1
ATOM 6348 N N . PRO C 1 118 ? 31.073 34.951 7.383 1.00 11.27 98 PRO C N 1
ATOM 6349 C CA . PRO C 1 118 ? 30.932 33.929 6.349 1.00 11.22 98 PRO C CA 1
ATOM 6350 C C . PRO C 1 118 ? 30.178 32.679 6.818 1.00 10.90 98 PRO C C 1
ATOM 6351 O O . PRO C 1 118 ? 29.554 32.046 5.999 1.00 11.89 98 PRO C O 1
ATOM 6355 N N . ILE C 1 119 ? 30.263 32.341 8.101 1.00 10.54 99 ILE C N 1
ATOM 6356 C CA . ILE C 1 119 ? 29.612 31.116 8.649 1.00 10.44 99 ILE C CA 1
ATOM 6357 C C . ILE C 1 119 ? 28.100 31.289 8.483 1.00 10.10 99 ILE C C 1
ATOM 6358 O O . ILE C 1 119 ? 27.490 30.404 7.907 1.00 9.60 99 ILE C O 1
ATOM 6363 N N . GLU C 1 120 ? 27.517 32.402 8.930 1.00 10.66 100 GLU C N 1
ATOM 6364 C CA . GLU C 1 120 ? 26.046 32.587 8.836 1.00 10.68 100 GLU C CA 1
ATOM 6365 C C . GLU C 1 120 ? 25.634 32.646 7.354 1.00 11.15 100 GLU C C 1
ATOM 6366 O O . GLU C 1 120 ? 24.571 32.081 7.033 1.00 11.29 100 GLU C O 1
ATOM 6372 N N . THR C 1 121 ? 26.437 33.246 6.470 1.00 10.58 101 THR C N 1
ATOM 6373 C CA . THR C 1 121 ? 26.127 33.293 5.013 1.00 10.47 101 THR C CA 1
ATOM 6374 C C . THR C 1 121 ? 26.074 31.859 4.453 1.00 10.70 101 THR C C 1
ATOM 6375 O O . THR C 1 121 ? 25.130 31.553 3.706 1.00 10.25 101 THR C O 1
ATOM 6379 N N . LEU C 1 122 ? 27.062 31.017 4.775 1.00 10.78 102 LEU C N 1
ATOM 6380 C CA . LEU C 1 122 ? 27.115 29.606 4.300 1.00 10.77 102 LEU C CA 1
ATOM 6381 C C . LEU C 1 122 ? 25.953 28.817 4.922 1.00 11.07 102 LEU C C 1
ATOM 6382 O O . LEU C 1 122 ? 25.275 28.070 4.134 1.00 10.98 102 LEU C O 1
ATOM 6387 N N . GLN C 1 123 ? 25.677 29.006 6.225 1.00 10.77 103 GLN C N 1
ATOM 6388 C CA A GLN C 1 123 ? 24.631 28.235 6.958 0.50 10.91 103 GLN C CA 1
ATOM 6389 C CA B GLN C 1 123 ? 24.617 28.247 6.954 0.50 10.88 103 GLN C CA 1
ATOM 6390 C C . GLN C 1 123 ? 23.256 28.587 6.345 1.00 11.45 103 GLN C C 1
ATOM 6391 O O . GLN C 1 123 ? 22.556 27.662 5.881 1.00 11.18 103 GLN C O 1
ATOM 6402 N N . THR C 1 124 ? 22.902 29.867 6.336 1.00 12.00 104 THR C N 1
ATOM 6403 C CA . THR C 1 124 ? 21.569 30.338 5.895 1.00 12.20 104 THR C CA 1
ATOM 6404 C C . THR C 1 124 ? 21.337 29.972 4.421 1.00 12.51 104 THR C C 1
ATOM 6405 O O . THR C 1 124 ? 20.203 29.564 4.090 1.00 12.80 104 THR C O 1
ATOM 6409 N N . ASN C 1 125 ? 22.352 30.128 3.567 1.00 12.11 105 ASN C N 1
ATOM 6410 C CA . ASN C 1 125 ? 22.152 30.031 2.097 1.00 12.45 105 ASN C CA 1
ATOM 6411 C C . ASN C 1 125 ? 22.225 28.559 1.682 1.00 12.55 105 ASN C C 1
ATOM 6412 O O . ASN C 1 125 ? 21.256 28.100 1.039 1.00 13.49 105 ASN C O 1
ATOM 6417 N N . ILE C 1 126 ? 23.298 27.847 2.037 1.00 12.64 106 ILE C N 1
ATOM 6418 C CA . ILE C 1 126 ? 23.489 26.419 1.635 1.00 13.04 106 ILE C CA 1
ATOM 6419 C C . ILE C 1 126 ? 22.564 25.562 2.491 1.00 13.34 106 ILE C C 1
ATOM 6420 O O . ILE C 1 126 ? 21.758 24.860 1.900 1.00 13.41 106 ILE C O 1
ATOM 6425 N N . ILE C 1 127 ? 22.687 25.604 3.824 1.00 14.14 107 ILE C N 1
ATOM 6426 C CA . ILE C 1 127 ? 21.985 24.638 4.714 1.00 14.51 107 ILE C CA 1
ATOM 6427 C C . ILE C 1 127 ? 20.507 25.033 4.728 1.00 14.06 107 ILE C C 1
ATOM 6428 O O . ILE C 1 127 ? 19.645 24.126 4.728 1.00 13.50 107 ILE C O 1
ATOM 6433 N N . GLY C 1 128 ? 20.226 26.334 4.714 1.00 12.74 108 GLY C N 1
ATOM 6434 C CA . GLY C 1 128 ? 18.853 26.833 4.559 1.00 12.98 108 GLY C CA 1
ATOM 6435 C C . GLY C 1 128 ? 18.189 26.180 3.362 1.00 13.08 108 GLY C C 1
ATOM 6436 O O . GLY C 1 128 ? 17.076 25.674 3.491 1.00 12.24 108 GLY C O 1
ATOM 6437 N N . THR C 1 129 ? 18.874 26.136 2.226 1.00 13.28 109 THR C N 1
ATOM 6438 C CA . THR C 1 129 ? 18.274 25.586 0.985 1.00 14.23 109 THR C CA 1
ATOM 6439 C C . THR C 1 129 ? 18.150 24.052 1.110 1.00 13.66 109 THR C C 1
ATOM 6440 O O . THR C 1 129 ? 17.130 23.490 0.637 1.00 13.86 109 THR C O 1
ATOM 6444 N N . ALA C 1 130 ? 19.123 23.385 1.723 1.00 12.10 110 ALA C N 1
ATOM 6445 C CA . ALA C 1 130 ? 19.046 21.929 1.952 1.00 12.42 110 ALA C CA 1
ATOM 6446 C C . ALA C 1 130 ? 17.876 21.617 2.900 1.00 12.40 110 ALA C C 1
ATOM 6447 O O . ALA C 1 130 ? 17.163 20.624 2.630 1.00 13.21 110 ALA C O 1
ATOM 6449 N N . ASN C 1 131 ? 17.623 22.458 3.910 1.00 11.69 111 ASN C N 1
ATOM 6450 C CA . ASN C 1 131 ? 16.513 22.264 4.876 1.00 12.00 111 ASN C CA 1
ATOM 6451 C C . ASN C 1 131 ? 15.177 22.298 4.112 1.00 12.68 111 ASN C C 1
ATOM 6452 O O . ASN C 1 131 ? 14.311 21.421 4.371 1.00 12.24 111 ASN C O 1
ATOM 6457 N N . ILE C 1 132 ? 15.010 23.245 3.188 1.00 12.11 112 ILE C N 1
ATOM 6458 C CA . ILE C 1 132 ? 13.775 23.323 2.358 1.00 12.87 112 ILE C CA 1
ATOM 6459 C C . ILE C 1 132 ? 13.663 22.064 1.485 1.00 13.17 112 ILE C C 1
ATOM 6460 O O . ILE C 1 132 ? 12.601 21.429 1.499 1.00 13.59 112 ILE C O 1
ATOM 6465 N N . LEU C 1 133 ? 14.693 21.762 0.704 1.00 12.83 113 LEU C N 1
ATOM 6466 C CA . LEU C 1 133 ? 14.629 20.720 -0.351 1.00 13.77 113 LEU C CA 1
ATOM 6467 C C . LEU C 1 133 ? 14.445 19.323 0.264 1.00 14.16 113 LEU C C 1
ATOM 6468 O O . LEU C 1 133 ? 13.731 18.517 -0.337 1.00 13.67 113 LEU C O 1
ATOM 6473 N N . GLU C 1 134 ? 15.097 19.042 1.398 1.00 13.92 114 GLU C N 1
ATOM 6474 C CA . GLU C 1 134 ? 15.025 17.724 2.076 1.00 13.68 114 GLU C CA 1
ATOM 6475 C C . GLU C 1 134 ? 13.605 17.598 2.648 1.00 14.32 114 GLU C C 1
ATOM 6476 O O . GLU C 1 134 ? 13.014 16.484 2.582 1.00 14.88 114 GLU C O 1
ATOM 6482 N N . ASN C 1 135 ? 13.024 18.691 3.138 1.00 14.29 115 ASN C N 1
ATOM 6483 C CA . ASN C 1 135 ? 11.627 18.673 3.634 1.00 15.04 115 ASN C CA 1
ATOM 6484 C C . ASN C 1 135 ? 10.672 18.251 2.494 1.00 16.47 115 ASN C C 1
ATOM 6485 O O . ASN C 1 135 ? 9.788 17.369 2.711 1.00 15.01 115 ASN C O 1
ATOM 6490 N N . ILE C 1 136 ? 10.857 18.832 1.308 1.00 17.23 116 ILE C N 1
ATOM 6491 C CA . ILE C 1 136 ? 10.028 18.544 0.105 1.00 16.73 116 ILE C CA 1
ATOM 6492 C C . ILE C 1 136 ? 10.288 17.096 -0.342 1.00 16.75 116 ILE C C 1
ATOM 6493 O O . ILE C 1 136 ? 9.311 16.329 -0.622 1.00 17.24 116 ILE C O 1
ATOM 6498 N N . ARG C 1 137 ? 11.542 16.697 -0.404 1.00 16.07 117 ARG C N 1
ATOM 6499 C CA . ARG C 1 137 ? 11.912 15.317 -0.826 1.00 16.68 117 ARG C CA 1
ATOM 6500 C C . ARG C 1 137 ? 11.156 14.244 -0.013 1.00 16.80 117 ARG C C 1
ATOM 6501 O O . ARG C 1 137 ? 10.643 13.257 -0.600 1.00 16.48 117 ARG C O 1
ATOM 6509 N N . ILE C 1 138 ? 11.135 14.393 1.304 1.00 16.61 118 ILE C N 1
ATOM 6510 C CA . ILE C 1 138 ? 10.549 13.390 2.237 1.00 17.83 118 ILE C CA 1
ATOM 6511 C C . ILE C 1 138 ? 9.027 13.406 2.052 1.00 19.04 118 ILE C C 1
ATOM 6512 O O . ILE C 1 138 ? 8.434 12.323 2.033 1.00 19.37 118 ILE C O 1
ATOM 6517 N N . LEU C 1 139 ? 8.429 14.586 1.879 1.00 20.58 119 LEU C N 1
ATOM 6518 C CA . LEU C 1 139 ? 6.953 14.745 1.726 1.00 22.87 119 LEU C CA 1
ATOM 6519 C C . LEU C 1 139 ? 6.491 14.190 0.361 1.00 22.85 119 LEU C C 1
ATOM 6520 O O . LEU C 1 139 ? 5.383 13.635 0.295 1.00 24.63 119 LEU C O 1
ATOM 6525 N N . LYS C 1 140 ? 7.324 14.314 -0.677 1.00 22.27 120 LYS C N 1
ATOM 6526 C CA . LYS C 1 140 ? 7.135 13.696 -2.009 1.00 22.15 120 LYS C CA 1
ATOM 6527 C C . LYS C 1 140 ? 7.155 12.163 -1.901 1.00 22.28 120 LYS C C 1
ATOM 6528 O O . LYS C 1 140 ? 6.264 11.524 -2.468 1.00 20.66 120 LYS C O 1
ATOM 6534 N N . ALA C 1 141 ? 8.183 11.578 -1.279 1.00 23.48 121 ALA C N 1
ATOM 6535 C CA . ALA C 1 141 ? 8.285 10.119 -1.036 1.00 24.01 121 ALA C CA 1
ATOM 6536 C C . ALA C 1 141 ? 7.031 9.621 -0.284 1.00 24.78 121 ALA C C 1
ATOM 6537 O O . ALA C 1 141 ? 6.434 8.627 -0.731 1.00 25.21 121 ALA C O 1
ATOM 6539 N N . LYS C 1 142 ? 6.583 10.305 0.768 1.00 26.36 122 LYS C N 1
ATOM 6540 C CA . LYS C 1 142 ? 5.486 9.802 1.649 1.00 27.72 122 LYS C CA 1
ATOM 6541 C C . LYS C 1 142 ? 4.108 9.931 0.992 1.00 28.51 122 LYS C C 1
ATOM 6542 O O . LYS C 1 142 ? 3.274 9.030 1.219 1.00 26.57 122 LYS C O 1
ATOM 6548 N N . GLU C 1 143 ? 3.840 11.051 0.314 1.00 28.07 123 GLU C N 1
ATOM 6549 C CA . GLU C 1 143 ? 2.459 11.451 -0.068 1.00 28.50 123 GLU C CA 1
ATOM 6550 C C . GLU C 1 143 ? 2.380 11.993 -1.491 1.00 26.15 123 GLU C C 1
ATOM 6551 O O . GLU C 1 143 ? 1.314 12.452 -1.835 1.00 24.34 123 GLU C O 1
ATOM 6557 N N . GLY C 1 144 ? 3.449 11.920 -2.280 1.00 25.62 124 GLY C N 1
ATOM 6558 C CA . GLY C 1 144 ? 3.432 12.329 -3.696 1.00 26.21 124 GLY C CA 1
ATOM 6559 C C . GLY C 1 144 ? 3.350 13.840 -3.885 1.00 26.45 124 GLY C C 1
ATOM 6560 O O . GLY C 1 144 ? 3.045 14.247 -5.015 1.00 25.80 124 GLY C O 1
ATOM 6561 N N . TYR C 1 145 ? 3.623 14.647 -2.848 1.00 25.15 125 TYR C N 1
ATOM 6562 C CA . TYR C 1 145 ? 3.801 16.128 -2.943 1.00 24.55 125 TYR C CA 1
ATOM 6563 C C . TYR C 1 145 ? 4.787 16.447 -4.087 1.00 24.39 125 TYR C C 1
ATOM 6564 O O . TYR C 1 145 ? 5.931 15.959 -4.052 1.00 22.20 125 TYR C O 1
ATOM 6573 N N . ASP C 1 146 ? 4.342 17.215 -5.092 1.00 23.60 126 ASP C N 1
ATOM 6574 C CA . ASP C 1 146 ? 5.094 17.424 -6.361 1.00 25.08 126 ASP C CA 1
ATOM 6575 C C . ASP C 1 146 ? 5.056 18.904 -6.721 1.00 24.62 126 ASP C C 1
ATOM 6576 O O . ASP C 1 146 ? 4.579 19.285 -7.787 1.00 23.79 126 ASP C O 1
ATOM 6581 N N . PRO C 1 147 ? 5.587 19.785 -5.848 1.00 23.05 127 PRO C N 1
ATOM 6582 C CA . PRO C 1 147 ? 5.548 21.218 -6.094 1.00 20.99 127 PRO C CA 1
ATOM 6583 C C . PRO C 1 147 ? 6.562 21.625 -7.156 1.00 19.15 127 PRO C C 1
ATOM 6584 O O . PRO C 1 147 ? 7.539 20.935 -7.360 1.00 18.82 127 PRO C O 1
ATOM 6588 N N . VAL C 1 148 ? 6.251 22.727 -7.829 1.00 19.27 128 VAL C N 1
ATOM 6589 C CA . VAL C 1 148 ? 7.228 23.540 -8.609 1.00 18.06 128 VAL C CA 1
ATOM 6590 C C . VAL C 1 148 ? 8.083 24.334 -7.613 1.00 15.31 128 VAL C C 1
ATOM 6591 O O . VAL C 1 148 ? 7.510 25.069 -6.800 1.00 14.73 128 VAL C O 1
ATOM 6595 N N . VAL C 1 149 ? 9.400 24.177 -7.664 1.00 14.75 129 VAL C N 1
ATOM 6596 C CA . VAL C 1 149 ? 10.311 24.797 -6.658 1.00 14.42 129 VAL C CA 1
ATOM 6597 C C . VAL C 1 149 ? 11.268 25.759 -7.354 1.00 13.72 129 VAL C C 1
ATOM 6598 O O . VAL C 1 149 ? 12.204 25.282 -7.984 1.00 14.30 129 VAL C O 1
ATOM 6602 N N . HIS C 1 150 ? 11.035 27.065 -7.243 1.00 13.86 130 HIS C N 1
ATOM 6603 C CA . HIS C 1 150 ? 12.003 28.083 -7.729 1.00 14.43 130 HIS C CA 1
ATOM 6604 C C . HIS C 1 150 ? 13.128 28.254 -6.697 1.00 14.86 130 HIS C C 1
ATOM 6605 O O . HIS C 1 150 ? 12.854 28.771 -5.575 1.00 15.24 130 HIS C O 1
ATOM 6612 N N . ILE C 1 151 ? 14.335 27.804 -7.056 1.00 15.58 131 ILE C N 1
ATOM 6613 C CA . ILE C 1 151 ? 15.580 28.000 -6.251 1.00 16.01 131 ILE C CA 1
ATOM 6614 C C . ILE C 1 151 ? 16.329 29.193 -6.832 1.00 15.35 131 ILE C C 1
ATOM 6615 O O . ILE C 1 151 ? 16.910 29.056 -7.915 1.00 14.31 131 ILE C O 1
ATOM 6620 N N . CYS C 1 152 ? 16.317 30.326 -6.136 1.00 16.12 132 CYS C N 1
ATOM 6621 C CA . CYS C 1 152 ? 17.033 31.527 -6.614 1.00 16.95 132 CYS C CA 1
ATOM 6622 C C . CYS C 1 152 ? 18.533 31.397 -6.327 1.00 16.38 132 CYS C C 1
ATOM 6623 O O . CYS C 1 152 ? 18.923 31.441 -5.156 1.00 15.86 132 CYS C O 1
ATOM 6626 N N . SER C 1 153 ? 19.338 31.214 -7.383 1.00 16.11 133 SER C N 1
ATOM 6627 C CA . SER C 1 153 ? 20.822 31.298 -7.346 1.00 15.63 133 SER C CA 1
ATOM 6628 C C . SER C 1 153 ? 21.248 32.745 -7.615 1.00 15.10 133 SER C C 1
ATOM 6629 O O . SER C 1 153 ? 20.523 33.659 -7.254 1.00 16.77 133 SER C O 1
ATOM 6632 N N . SER C 1 154 ? 22.413 32.957 -8.197 1.00 14.96 134 SER C N 1
ATOM 6633 C CA . SER C 1 154 ? 22.905 34.312 -8.533 1.00 16.13 134 SER C CA 1
ATOM 6634 C C . SER C 1 154 ? 23.937 34.200 -9.659 1.00 15.71 134 SER C C 1
ATOM 6635 O O . SER C 1 154 ? 24.649 33.137 -9.740 1.00 14.36 134 SER C O 1
ATOM 6638 N N . SER C 1 155 ? 24.044 35.241 -10.485 1.00 15.09 135 SER C N 1
ATOM 6639 C CA . SER C 1 155 ? 25.141 35.362 -11.475 1.00 15.84 135 SER C CA 1
ATOM 6640 C C . SER C 1 155 ? 26.498 35.369 -10.750 1.00 16.17 135 SER C C 1
ATOM 6641 O O . SER C 1 155 ? 27.529 35.183 -11.410 1.00 15.01 135 SER C O 1
ATOM 6644 N N . GLU C 1 156 ? 26.522 35.553 -9.423 1.00 17.62 136 GLU C N 1
ATOM 6645 C CA . GLU C 1 156 ? 27.792 35.549 -8.647 1.00 17.41 136 GLU C CA 1
ATOM 6646 C C . GLU C 1 156 ? 28.373 34.135 -8.554 1.00 15.88 136 GLU C C 1
ATOM 6647 O O . GLU C 1 156 ? 29.538 34.008 -8.158 1.00 15.53 136 GLU C O 1
ATOM 6653 N N . VAL C 1 157 ? 27.656 33.104 -8.978 1.00 16.45 137 VAL C N 1
ATOM 6654 C CA . VAL C 1 157 ? 28.270 31.746 -9.103 1.00 16.70 137 VAL C CA 1
ATOM 6655 C C . VAL C 1 157 ? 29.416 31.798 -10.132 1.00 16.73 137 VAL C C 1
ATOM 6656 O O . VAL C 1 157 ? 30.383 31.034 -9.977 1.00 16.95 137 VAL C O 1
ATOM 6660 N N . TYR C 1 158 ? 29.388 32.740 -11.073 1.00 15.64 138 TYR C N 1
ATOM 6661 C CA . TYR C 1 158 ? 30.471 32.922 -12.074 1.00 16.25 138 TYR C CA 1
ATOM 6662 C C . TYR C 1 158 ? 31.596 33.794 -11.518 1.00 16.34 138 TYR C C 1
ATOM 6663 O O . TYR C 1 158 ? 32.611 34.021 -12.231 1.00 16.56 138 TYR C O 1
ATOM 6672 N N . GLY C 1 159 ? 31.437 34.228 -10.267 1.00 17.52 139 GLY C N 1
ATOM 6673 C CA . GLY C 1 159 ? 32.323 35.189 -9.586 1.00 18.94 139 GLY C CA 1
ATOM 6674 C C . GLY C 1 159 ? 32.956 36.196 -10.539 1.00 19.87 139 GLY C C 1
ATOM 6675 O O . GLY C 1 159 ? 32.215 36.900 -11.284 1.00 20.36 139 GLY C O 1
ATOM 6676 N N . LYS C 1 160 ? 34.281 36.286 -10.485 1.00 20.89 140 LYS C N 1
ATOM 6677 C CA . LYS C 1 160 ? 35.102 37.213 -11.300 1.00 24.85 140 LYS C CA 1
ATOM 6678 C C . LYS C 1 160 ? 35.301 36.555 -12.670 1.00 24.34 140 LYS C C 1
ATOM 6679 O O . LYS C 1 160 ? 36.216 35.732 -12.793 1.00 23.10 140 LYS C O 1
ATOM 6685 N N . ALA C 1 161 ? 34.417 36.886 -13.613 1.00 27.10 141 ALA C N 1
ATOM 6686 C CA . ALA C 1 161 ? 34.331 36.332 -14.983 1.00 31.84 141 ALA C CA 1
ATOM 6687 C C . ALA C 1 161 ? 35.263 37.102 -15.932 1.00 37.95 141 ALA C C 1
ATOM 6688 O O . ALA C 1 161 ? 35.395 38.350 -15.768 1.00 36.36 141 ALA C O 1
ATOM 6690 N N . LYS C 1 162 ? 35.865 36.385 -16.894 1.00 44.98 142 LYS C N 1
ATOM 6691 C CA . LYS C 1 162 ? 36.801 36.932 -17.923 1.00 48.29 142 LYS C CA 1
ATOM 6692 C C . LYS C 1 162 ? 36.069 38.015 -18.730 1.00 44.58 142 LYS C C 1
ATOM 6693 O O . LYS C 1 162 ? 34.839 37.851 -18.985 1.00 39.96 142 LYS C O 1
ATOM 6699 N N . VAL C 1 163 ? 36.783 39.088 -19.095 1.00 44.77 143 VAL C N 1
ATOM 6700 C CA . VAL C 1 163 ? 36.199 40.298 -19.760 1.00 43.64 143 VAL C CA 1
ATOM 6701 C C . VAL C 1 163 ? 36.011 40.010 -21.261 1.00 40.71 143 VAL C C 1
ATOM 6702 O O . VAL C 1 163 ? 36.772 39.196 -21.813 1.00 36.16 143 VAL C O 1
ATOM 6706 N N . GLY C 1 164 ? 35.008 40.644 -21.882 1.00 42.07 144 GLY C N 1
ATOM 6707 C CA . GLY C 1 164 ? 34.788 40.645 -23.343 1.00 44.28 144 GLY C CA 1
ATOM 6708 C C . GLY C 1 164 ? 33.869 39.527 -23.802 1.00 43.38 144 GLY C C 1
ATOM 6709 O O . GLY C 1 164 ? 33.418 39.580 -24.954 1.00 43.94 144 GLY C O 1
ATOM 6710 N N . VAL C 1 165 ? 33.606 38.552 -22.930 1.00 46.37 145 VAL C N 1
ATOM 6711 C CA . VAL C 1 165 ? 32.747 37.362 -23.203 1.00 47.14 145 VAL C CA 1
ATOM 6712 C C . VAL C 1 165 ? 31.452 37.551 -22.409 1.00 45.65 145 VAL C C 1
ATOM 6713 O O . VAL C 1 165 ? 31.515 38.087 -21.282 1.00 43.87 145 VAL C O 1
ATOM 6717 N N . LYS C 1 166 ? 30.320 37.153 -22.986 1.00 43.24 146 LYS C N 1
ATOM 6718 C CA . LYS C 1 166 ? 29.016 37.114 -22.278 1.00 40.41 146 LYS C CA 1
ATOM 6719 C C . LYS C 1 166 ? 28.942 35.810 -21.478 1.00 37.43 146 LYS C C 1
ATOM 6720 O O . LYS C 1 166 ? 29.676 34.850 -21.818 1.00 36.20 146 LYS C O 1
ATOM 6726 N N . LEU C 1 167 ? 28.130 35.806 -20.419 1.00 35.13 147 LEU C N 1
ATOM 6727 C CA . LEU C 1 167 ? 27.892 34.621 -19.546 1.00 33.10 147 LEU C CA 1
ATOM 6728 C C . LEU C 1 167 ? 26.822 33.742 -20.189 1.00 29.64 147 LEU C C 1
ATOM 6729 O O . LEU C 1 167 ? 25.861 34.303 -20.762 1.00 27.49 147 LEU C O 1
ATOM 6734 N N . ASN C 1 168 ? 27.011 32.425 -20.080 1.00 28.87 148 ASN C N 1
ATOM 6735 C CA . ASN C 1 168 ? 25.994 31.380 -20.368 1.00 28.60 148 ASN C CA 1
ATOM 6736 C C . ASN C 1 168 ? 26.009 30.354 -19.227 1.00 27.57 148 ASN C C 1
ATOM 6737 O O . ASN C 1 168 ? 26.896 30.414 -18.353 1.00 25.68 148 ASN C O 1
ATOM 6742 N N . GLU C 1 169 ? 25.057 29.431 -19.274 1.00 24.64 149 GLU C N 1
ATOM 6743 C CA . GLU C 1 169 ? 24.728 28.499 -18.175 1.00 23.52 149 GLU C CA 1
ATOM 6744 C C . GLU C 1 169 ? 25.868 27.492 -17.993 1.00 22.63 149 GLU C C 1
ATOM 6745 O O . GLU C 1 169 ? 25.890 26.845 -16.942 1.00 24.31 149 GLU C O 1
ATOM 6751 N N . GLU C 1 170 ? 26.810 27.428 -18.937 1.00 22.45 150 GLU C N 1
ATOM 6752 C CA . GLU C 1 170 ? 27.962 26.490 -18.908 1.00 24.13 150 GLU C CA 1
ATOM 6753 C C . GLU C 1 170 ? 29.257 27.241 -18.576 1.00 22.37 150 GLU C C 1
ATOM 6754 O O . GLU C 1 170 ? 30.296 26.593 -18.529 1.00 23.90 150 GLU C O 1
ATOM 6760 N N . THR C 1 171 ? 29.219 28.553 -18.363 1.00 21.46 151 THR C N 1
ATOM 6761 C CA . THR C 1 171 ? 30.420 29.335 -17.960 1.00 22.76 151 THR C CA 1
ATOM 6762 C C . THR C 1 171 ? 30.890 28.761 -16.605 1.00 21.15 151 THR C C 1
ATOM 6763 O O . THR C 1 171 ? 30.051 28.443 -15.774 1.00 20.82 151 THR C O 1
ATOM 6767 N N . ALA C 1 172 ? 32.189 28.581 -16.410 1.00 21.03 152 ALA C N 1
ATOM 6768 C CA . ALA C 1 172 ? 32.813 28.066 -15.166 1.00 21.06 152 ALA C CA 1
ATOM 6769 C C . ALA C 1 172 ? 32.370 28.895 -13.952 1.00 21.22 152 ALA C C 1
ATOM 6770 O O . ALA C 1 172 ? 32.126 30.121 -14.094 1.00 21.90 152 ALA C O 1
ATOM 6772 N N . PHE C 1 173 ? 32.281 28.248 -12.786 1.00 19.75 153 PHE C N 1
ATOM 6773 C CA . PHE C 1 173 ? 31.991 28.904 -11.489 1.00 18.05 153 PHE C CA 1
ATOM 6774 C C . PHE C 1 173 ? 33.309 29.443 -10.938 1.00 17.10 153 PHE C C 1
ATOM 6775 O O . PHE C 1 173 ? 34.394 28.896 -11.231 1.00 17.72 153 PHE C O 1
ATOM 6783 N N . HIS C 1 174 ? 33.228 30.564 -10.234 1.00 17.05 154 HIS C N 1
ATOM 6784 C CA . HIS C 1 174 ? 34.370 31.183 -9.515 1.00 15.97 154 HIS C CA 1
ATOM 6785 C C . HIS C 1 174 ? 33.848 31.687 -8.172 1.00 15.61 154 HIS C C 1
ATOM 6786 O O . HIS C 1 174 ? 32.776 32.334 -8.151 1.00 15.21 154 HIS C O 1
ATOM 6793 N N . GLY C 1 175 ? 34.544 31.325 -7.095 1.00 15.13 155 GLY C N 1
ATOM 6794 C CA . GLY C 1 175 ? 34.195 31.738 -5.727 1.00 15.28 155 GLY C CA 1
ATOM 6795 C C . GLY C 1 175 ? 34.786 33.099 -5.404 1.00 14.58 155 GLY C C 1
ATOM 6796 O O . GLY C 1 175 ? 35.972 33.159 -5.048 1.00 13.75 155 GLY C O 1
ATOM 6797 N N . ALA C 1 176 ? 33.982 34.157 -5.514 1.00 14.88 156 ALA C N 1
ATOM 6798 C CA . ALA C 1 176 ? 34.429 35.564 -5.381 1.00 14.41 156 ALA C CA 1
ATOM 6799 C C . ALA C 1 176 ? 34.278 36.046 -3.929 1.00 14.04 156 ALA C C 1
ATOM 6800 O O . ALA C 1 176 ? 34.820 37.105 -3.596 1.00 14.47 156 ALA C O 1
ATOM 6802 N N . SER C 1 177 ? 33.556 35.304 -3.096 1.00 13.48 157 SER C N 1
ATOM 6803 C CA . SER C 1 177 ? 33.138 35.728 -1.734 1.00 13.43 157 SER C CA 1
ATOM 6804 C C . SER C 1 177 ? 32.476 34.530 -1.074 1.00 12.88 157 SER C C 1
ATOM 6805 O O . SER C 1 177 ? 32.087 33.601 -1.768 1.00 13.29 157 SER C O 1
ATOM 6808 N N . PRO C 1 178 ? 32.354 34.503 0.266 1.00 12.58 158 PRO C N 1
ATOM 6809 C CA . PRO C 1 178 ? 31.561 33.462 0.929 1.00 11.79 158 PRO C CA 1
ATOM 6810 C C . PRO C 1 178 ? 30.114 33.434 0.412 1.00 11.66 158 PRO C C 1
ATOM 6811 O O . PRO C 1 178 ? 29.510 32.366 0.281 1.00 10.69 158 PRO C O 1
ATOM 6815 N N . TYR C 1 179 ? 29.565 34.605 0.083 1.00 11.68 159 TYR C N 1
ATOM 6816 C CA . TYR C 1 179 ? 28.206 34.705 -0.493 1.00 10.83 159 TYR C CA 1
ATOM 6817 C C . TYR C 1 179 ? 28.142 33.938 -1.809 1.00 10.53 159 TYR C C 1
ATOM 6818 O O . TYR C 1 179 ? 27.272 33.110 -2.026 1.00 10.25 159 TYR C O 1
ATOM 6827 N N . SER C 1 180 ? 29.082 34.234 -2.689 1.00 11.06 160 SER C N 1
ATOM 6828 C CA . SER C 1 180 ? 29.222 33.569 -4.001 1.00 11.72 160 SER C CA 1
ATOM 6829 C C . SER C 1 180 ? 29.277 32.038 -3.784 1.00 11.61 160 SER C C 1
ATOM 6830 O O . SER C 1 180 ? 28.504 31.290 -4.444 1.00 11.78 160 SER C O 1
ATOM 6833 N N . ILE C 1 181 ? 30.124 31.571 -2.875 1.00 11.06 161 ILE C N 1
ATOM 6834 C CA . ILE C 1 181 ? 30.305 30.110 -2.626 1.00 11.02 161 ILE C CA 1
ATOM 6835 C C . ILE C 1 181 ? 28.982 29.567 -2.088 1.00 10.72 161 ILE C C 1
ATOM 6836 O O . ILE C 1 181 ? 28.573 28.475 -2.509 1.00 9.99 161 ILE C O 1
ATOM 6841 N N . SER C 1 182 ? 28.306 30.352 -1.252 1.00 10.07 162 SER C N 1
ATOM 6842 C CA . SER C 1 182 ? 27.009 29.964 -0.660 1.00 10.11 162 SER C CA 1
ATOM 6843 C C . SER C 1 182 ? 25.998 29.795 -1.799 1.00 10.75 162 SER C C 1
ATOM 6844 O O . SER C 1 182 ? 25.097 28.933 -1.688 1.00 10.62 162 SER C O 1
ATOM 6847 N N . LYS C 1 183 ? 26.123 30.590 -2.867 1.00 11.40 163 LYS C N 1
ATOM 6848 C CA . LYS C 1 183 ? 25.154 30.550 -3.997 1.00 11.58 163 LYS C CA 1
ATOM 6849 C C . LYS C 1 183 ? 25.523 29.411 -4.944 1.00 11.49 163 LYS C C 1
ATOM 6850 O O . LYS C 1 183 ? 24.603 28.761 -5.462 1.00 11.55 163 LYS C O 1
ATOM 6856 N N . ILE C 1 184 ? 26.811 29.168 -5.137 1.00 11.96 164 ILE C N 1
ATOM 6857 C CA . ILE C 1 184 ? 27.307 27.930 -5.798 1.00 12.56 164 ILE C CA 1
ATOM 6858 C C . ILE C 1 184 ? 26.683 26.721 -5.096 1.00 12.40 164 ILE C C 1
ATOM 6859 O O . ILE C 1 184 ? 26.225 25.805 -5.804 1.00 11.00 164 ILE C O 1
ATOM 6864 N N . GLY C 1 185 ? 26.669 26.720 -3.756 1.00 13.00 165 GLY C N 1
ATOM 6865 C CA . GLY C 1 185 ? 26.074 25.613 -2.973 1.00 12.87 165 GLY C CA 1
ATOM 6866 C C . GLY C 1 185 ? 24.588 25.480 -3.232 1.00 12.97 165 GLY C C 1
ATOM 6867 O O . GLY C 1 185 ? 24.131 24.348 -3.413 1.00 12.68 165 GLY C O 1
ATOM 6868 N N . THR C 1 186 ? 23.864 26.610 -3.201 1.00 13.52 166 THR C N 1
ATOM 6869 C CA . THR C 1 186 ? 22.397 26.708 -3.400 1.00 14.03 166 THR C CA 1
ATOM 6870 C C . THR C 1 186 ? 22.051 26.118 -4.761 1.00 14.03 166 THR C C 1
ATOM 6871 O O . THR C 1 186 ? 21.091 25.323 -4.864 1.00 14.93 166 THR C O 1
ATOM 6875 N N . ASP C 1 187 ? 22.849 26.518 -5.746 1.00 14.59 167 ASP C N 1
ATOM 6876 C CA . ASP C 1 187 ? 22.759 26.139 -7.176 1.00 14.39 167 ASP C CA 1
ATOM 6877 C C . ASP C 1 187 ? 22.909 24.607 -7.309 1.00 14.23 167 ASP C C 1
ATOM 6878 O O . ASP C 1 187 ? 21.964 23.955 -7.795 1.00 14.76 167 ASP C O 1
ATOM 6883 N N . TYR C 1 188 ? 24.001 24.017 -6.835 1.00 12.94 168 TYR C N 1
ATOM 6884 C CA . TYR C 1 188 ? 24.206 22.548 -6.916 1.00 12.56 168 TYR C CA 1
ATOM 6885 C C . TYR C 1 188 ? 23.068 21.824 -6.176 1.00 12.59 168 TYR C C 1
ATOM 6886 O O . TYR C 1 188 ? 22.559 20.825 -6.709 1.00 11.55 168 TYR C O 1
ATOM 6895 N N . LEU C 1 189 ? 22.605 22.343 -5.038 1.00 12.65 169 LEU C N 1
ATOM 6896 C CA . LEU C 1 189 ? 21.491 21.702 -4.299 1.00 12.47 169 LEU C CA 1
ATOM 6897 C C . LEU C 1 189 ? 20.225 21.714 -5.163 1.00 13.24 169 LEU C C 1
ATOM 6898 O O . LEU C 1 189 ? 19.563 20.678 -5.248 1.00 13.64 169 LEU C O 1
ATOM 6903 N N . GLY C 1 190 ? 19.864 22.860 -5.737 1.00 14.42 170 GLY C N 1
ATOM 6904 C CA . GLY C 1 190 ? 18.729 22.977 -6.672 1.00 15.26 170 GLY C CA 1
ATOM 6905 C C . GLY C 1 190 ? 18.786 21.956 -7.799 1.00 15.20 170 GLY C C 1
ATOM 6906 O O . GLY C 1 190 ? 17.806 21.265 -8.029 1.00 15.59 170 GLY C O 1
ATOM 6907 N N . LYS C 1 191 ? 19.894 21.893 -8.519 1.00 16.93 171 LYS C N 1
ATOM 6908 C CA . LYS C 1 191 ? 20.114 20.906 -9.606 1.00 18.13 171 LYS C CA 1
ATOM 6909 C C . LYS C 1 191 ? 20.050 19.486 -9.020 1.00 17.59 171 LYS C C 1
ATOM 6910 O O . LYS C 1 191 ? 19.358 18.631 -9.589 1.00 17.05 171 LYS C O 1
ATOM 6916 N N . PHE C 1 192 ? 20.755 19.230 -7.923 1.00 16.12 172 PHE C N 1
ATOM 6917 C CA . PHE C 1 192 ? 20.888 17.858 -7.376 1.00 15.56 172 PHE C CA 1
ATOM 6918 C C . PHE C 1 192 ? 19.500 17.293 -7.033 1.00 15.91 172 PHE C C 1
ATOM 6919 O O . PHE C 1 192 ? 19.223 16.127 -7.427 1.00 14.64 172 PHE C O 1
ATOM 6927 N N . TYR C 1 193 ? 18.657 18.056 -6.320 1.00 15.21 173 TYR C N 1
ATOM 6928 C CA . TYR C 1 193 ? 17.371 17.545 -5.775 1.00 15.14 173 TYR C CA 1
ATOM 6929 C C . TYR C 1 193 ? 16.400 17.304 -6.933 1.00 16.70 173 TYR C C 1
ATOM 6930 O O . TYR C 1 193 ? 15.590 16.359 -6.865 1.00 17.17 173 TYR C O 1
ATOM 6939 N N . GLY C 1 194 ? 16.480 18.137 -7.972 1.00 16.59 174 GLY C N 1
ATOM 6940 C CA . GLY C 1 194 ? 15.755 17.921 -9.229 1.00 16.86 174 GLY C CA 1
ATOM 6941 C C . GLY C 1 194 ? 16.211 16.635 -9.892 1.00 17.27 174 GLY C C 1
ATOM 6942 O O . GLY C 1 194 ? 15.347 15.809 -10.227 1.00 16.57 174 GLY C O 1
ATOM 6943 N N . GLU C 1 195 ? 17.526 16.452 -10.038 1.00 17.43 175 GLU C N 1
ATOM 6944 C CA . GLU C 1 195 ? 18.101 15.311 -10.796 1.00 18.43 175 GLU C CA 1
ATOM 6945 C C . GLU C 1 195 ? 17.917 13.991 -10.008 1.00 18.94 175 GLU C C 1
ATOM 6946 O O . GLU C 1 195 ? 17.571 12.950 -10.646 1.00 18.35 175 GLU C O 1
ATOM 6952 N N . ALA C 1 196 ? 18.113 14.007 -8.684 1.00 17.61 176 ALA C N 1
ATOM 6953 C CA . ALA C 1 196 ? 18.116 12.798 -7.829 1.00 16.49 176 ALA C CA 1
ATOM 6954 C C . ALA C 1 196 ? 16.688 12.303 -7.576 1.00 17.09 176 ALA C C 1
ATOM 6955 O O . ALA C 1 196 ? 16.490 11.092 -7.630 1.00 15.47 176 ALA C O 1
ATOM 6957 N N . TYR C 1 197 ? 15.753 13.198 -7.236 1.00 17.01 177 TYR C N 1
ATOM 6958 C CA . TYR C 1 197 ? 14.430 12.851 -6.659 1.00 17.34 177 TYR C CA 1
ATOM 6959 C C . TYR C 1 197 ? 13.277 13.296 -7.572 1.00 18.09 177 TYR C C 1
ATOM 6960 O O . TYR C 1 197 ? 12.115 13.200 -7.134 1.00 16.60 177 TYR C O 1
ATOM 6969 N N . ASN C 1 198 ? 13.577 13.811 -8.770 1.00 19.56 178 ASN C N 1
ATOM 6970 C CA . ASN C 1 198 ? 12.557 14.309 -9.735 1.00 22.01 178 ASN C CA 1
ATOM 6971 C C . ASN C 1 198 ? 11.621 15.292 -9.023 1.00 19.98 178 ASN C C 1
ATOM 6972 O O . ASN C 1 198 ? 10.408 15.206 -9.205 1.00 21.79 178 ASN C O 1
ATOM 6977 N N . ILE C 1 199 ? 12.168 16.174 -8.195 1.00 19.23 179 ILE C N 1
ATOM 6978 C CA . ILE C 1 199 ? 11.432 17.361 -7.684 1.00 19.49 179 ILE C CA 1
ATOM 6979 C C . ILE C 1 199 ? 11.505 18.407 -8.797 1.00 18.91 179 ILE C C 1
ATOM 6980 O O . ILE C 1 199 ? 12.557 18.486 -9.422 1.00 17.40 179 ILE C O 1
ATOM 6985 N N . ARG C 1 200 ? 10.427 19.147 -9.050 1.00 19.35 180 ARG C N 1
ATOM 6986 C CA . ARG C 1 200 ? 10.368 20.150 -10.149 1.00 20.81 180 ARG C CA 1
ATOM 6987 C C . ARG C 1 200 ? 11.073 21.431 -9.710 1.00 19.14 180 ARG C C 1
ATOM 6988 O O . ARG C 1 200 ? 10.394 22.475 -9.605 1.00 17.96 180 ARG C O 1
ATOM 6996 N N . THR C 1 201 ? 12.377 21.338 -9.464 1.00 17.56 181 THR C N 1
ATOM 6997 C CA . THR C 1 201 ? 13.236 22.506 -9.193 1.00 18.00 181 THR C CA 1
ATOM 6998 C C . THR C 1 201 ? 13.596 23.132 -10.535 1.00 17.03 181 THR C C 1
ATOM 6999 O O . THR C 1 201 ? 13.707 22.387 -11.548 1.00 18.33 181 THR C O 1
ATOM 7003 N N . PHE C 1 202 ? 13.789 24.442 -10.518 1.00 16.40 182 PHE C N 1
ATOM 7004 C CA . PHE C 1 202 ? 14.647 25.156 -11.491 1.00 16.41 182 PHE C CA 1
ATOM 7005 C C . PHE C 1 202 ? 15.459 26.205 -10.728 1.00 16.95 182 PHE C C 1
ATOM 7006 O O . PHE C 1 202 ? 15.003 26.750 -9.705 1.00 17.49 182 PHE C O 1
ATOM 7014 N N . VAL C 1 203 ? 16.646 26.475 -11.249 1.00 17.64 183 VAL C N 1
ATOM 7015 C CA . VAL C 1 203 ? 17.645 27.392 -10.663 1.00 18.32 183 VAL C CA 1
ATOM 7016 C C . VAL C 1 203 ? 17.750 28.627 -11.572 1.00 19.13 183 VAL C C 1
ATOM 7017 O O . VAL C 1 203 ? 17.841 28.451 -12.807 1.00 17.64 183 VAL C O 1
ATOM 7021 N N . THR C 1 204 ? 17.688 29.824 -10.970 1.00 19.18 184 THR C N 1
ATOM 7022 C CA . THR C 1 204 ? 17.794 31.138 -11.657 1.00 20.07 184 THR C CA 1
ATOM 7023 C C . THR C 1 204 ? 19.065 31.847 -11.178 1.00 21.34 184 THR C C 1
ATOM 7024 O O . THR C 1 204 ? 19.098 32.250 -10.001 1.00 22.93 184 THR C O 1
ATOM 7028 N N . ARG C 1 205 ? 20.062 31.976 -12.064 1.00 21.14 185 ARG C N 1
ATOM 7029 C CA . ARG C 1 205 ? 21.308 32.765 -11.855 1.00 20.96 185 ARG C CA 1
ATOM 7030 C C . ARG C 1 205 ? 21.076 34.203 -12.328 1.00 22.61 185 ARG C C 1
ATOM 7031 O O . ARG C 1 205 ? 21.417 34.532 -13.487 1.00 23.92 185 ARG C O 1
ATOM 7039 N N . MET C 1 206 ? 20.575 35.045 -11.436 1.00 24.40 186 MET C N 1
ATOM 7040 C CA . MET C 1 206 ? 20.108 36.417 -11.758 1.00 24.87 186 MET C CA 1
ATOM 7041 C C . MET C 1 206 ? 21.279 37.392 -11.784 1.00 23.14 186 MET C C 1
ATOM 7042 O O . MET C 1 206 ? 22.133 37.318 -10.879 1.00 24.59 186 MET C O 1
ATOM 7047 N N . GLY C 1 207 ? 21.291 38.291 -12.772 1.00 20.09 187 GLY C N 1
ATOM 7048 C CA . GLY C 1 207 ? 22.101 39.518 -12.730 1.00 20.28 187 GLY C CA 1
ATOM 7049 C C . GLY C 1 207 ? 21.493 40.533 -11.776 1.00 20.22 187 GLY C C 1
ATOM 7050 O O . GLY C 1 207 ? 20.657 40.158 -10.909 1.00 22.06 187 GLY C O 1
ATOM 7051 N N . THR C 1 208 ? 21.822 41.807 -11.929 1.00 19.16 188 THR C N 1
ATOM 7052 C CA . THR C 1 208 ? 21.351 42.822 -10.955 1.00 19.42 188 THR C CA 1
ATOM 7053 C C . THR C 1 208 ? 19.878 43.142 -11.219 1.00 20.37 188 THR C C 1
ATOM 7054 O O . THR C 1 208 ? 19.584 43.661 -12.292 1.00 22.76 188 THR C O 1
ATOM 7058 N N . HIS C 1 209 ? 18.994 42.875 -10.257 1.00 19.99 189 HIS C N 1
ATOM 7059 C CA . HIS C 1 209 ? 17.597 43.367 -10.304 1.00 20.41 189 HIS C CA 1
ATOM 7060 C C . HIS C 1 209 ? 17.377 44.312 -9.121 1.00 19.07 189 HIS C C 1
ATOM 7061 O O . HIS C 1 209 ? 17.769 43.994 -7.993 1.00 18.78 189 HIS C O 1
ATOM 7068 N N . SER C 1 210 ? 16.820 45.484 -9.417 1.00 18.60 190 SER C N 1
ATOM 7069 C CA . SER C 1 210 ? 16.787 46.661 -8.515 1.00 18.37 190 SER C CA 1
ATOM 7070 C C . SER C 1 210 ? 15.456 47.393 -8.720 1.00 18.13 190 SER C C 1
ATOM 7071 O O . SER C 1 210 ? 14.495 46.762 -9.240 1.00 19.24 190 SER C O 1
ATOM 7074 N N . GLY C 1 211 ? 15.382 48.647 -8.284 1.00 17.19 191 GLY C N 1
ATOM 7075 C CA . GLY C 1 211 ? 14.133 49.421 -8.223 1.00 16.12 191 GLY C CA 1
ATOM 7076 C C . GLY C 1 211 ? 13.912 49.957 -6.817 1.00 15.56 191 GLY C C 1
ATOM 7077 O O . GLY C 1 211 ? 14.827 49.928 -5.996 1.00 14.27 191 GLY C O 1
ATOM 7078 N N . PRO C 1 212 ? 12.700 50.456 -6.498 1.00 15.87 192 PRO C N 1
ATOM 7079 C CA . PRO C 1 212 ? 12.502 51.242 -5.286 1.00 16.40 192 PRO C CA 1
ATOM 7080 C C . PRO C 1 212 ? 12.693 50.464 -3.965 1.00 16.54 192 PRO C C 1
ATOM 7081 O O . PRO C 1 212 ? 12.826 51.103 -2.963 1.00 15.73 192 PRO C O 1
ATOM 7085 N N . ARG C 1 213 ? 12.763 49.125 -3.963 1.00 17.25 193 ARG C N 1
ATOM 7086 C CA . ARG C 1 213 ? 12.849 48.366 -2.685 1.00 17.01 193 ARG C CA 1
ATOM 7087 C C . ARG C 1 213 ? 14.249 47.783 -2.502 1.00 17.20 193 ARG C C 1
ATOM 7088 O O . ARG C 1 213 ? 14.435 47.005 -1.556 1.00 17.49 193 ARG C O 1
ATOM 7096 N N . ARG C 1 214 ? 15.194 48.153 -3.361 1.00 15.63 194 ARG C N 1
ATOM 7097 C CA . ARG C 1 214 ? 16.607 47.705 -3.276 1.00 16.09 194 ARG C CA 1
ATOM 7098 C C . ARG C 1 214 ? 17.199 48.083 -1.913 1.00 15.39 194 ARG C C 1
ATOM 7099 O O . ARG C 1 214 ? 17.161 49.287 -1.586 1.00 16.47 194 ARG C O 1
ATOM 7107 N N . SER C 1 215 ? 17.735 47.106 -1.164 1.00 13.61 195 SER C N 1
ATOM 7108 C CA . SER C 1 215 ? 18.357 47.325 0.173 1.00 13.08 195 SER C CA 1
ATOM 7109 C C . SER C 1 215 ? 19.399 48.432 0.022 1.00 12.99 195 SER C C 1
ATOM 7110 O O . SER C 1 215 ? 20.029 48.521 -1.049 1.00 12.68 195 SER C O 1
ATOM 7113 N N . ASP C 1 216 ? 19.555 49.232 1.066 1.00 12.67 196 ASP C N 1
ATOM 7114 C CA . ASP C 1 216 ? 20.341 50.486 1.054 1.00 12.32 196 ASP C CA 1
ATOM 7115 C C . ASP C 1 216 ? 21.825 50.192 0.831 1.00 12.10 196 ASP C C 1
ATOM 7116 O O . ASP C 1 216 ? 22.538 51.134 0.516 1.00 11.94 196 ASP C O 1
ATOM 7121 N N . VAL C 1 217 ? 22.286 48.952 1.026 1.00 12.04 197 VAL C N 1
ATOM 7122 C CA . VAL C 1 217 ? 23.739 48.606 1.044 1.00 11.33 197 VAL C CA 1
ATOM 7123 C C . VAL C 1 217 ? 24.269 48.388 -0.371 1.00 11.76 197 VAL C C 1
ATOM 7124 O O . VAL C 1 217 ? 25.490 48.450 -0.546 1.00 12.36 197 VAL C O 1
ATOM 7128 N N . PHE C 1 218 ? 23.407 48.034 -1.319 1.00 12.44 198 PHE C N 1
ATOM 7129 C CA . PHE C 1 218 ? 23.808 47.685 -2.702 1.00 12.55 198 PHE C CA 1
ATOM 7130 C C . PHE C 1 218 ? 24.202 48.955 -3.469 1.00 12.98 198 PHE C C 1
ATOM 7131 O O . PHE C 1 218 ? 23.683 50.051 -3.165 1.00 12.75 198 PHE C O 1
ATOM 7139 N N . PHE C 1 219 ? 25.114 48.813 -4.440 1.00 12.71 199 PHE C N 1
ATOM 7140 C CA . PHE C 1 219 ? 25.797 49.947 -5.121 1.00 13.55 199 PHE C CA 1
ATOM 7141 C C . PHE C 1 219 ? 24.805 51.053 -5.525 1.00 14.19 199 PHE C C 1
ATOM 7142 O O . PHE C 1 219 ? 24.926 52.182 -5.027 1.00 15.41 199 PHE C O 1
ATOM 7150 N N . GLU C 1 220 ? 23.872 50.766 -6.432 1.00 14.75 200 GLU C N 1
ATOM 7151 C CA . GLU C 1 220 ? 22.979 51.807 -7.002 1.00 15.38 200 GLU C CA 1
ATOM 7152 C C . GLU C 1 220 ? 22.111 52.383 -5.883 1.00 16.06 200 GLU C C 1
ATOM 7153 O O . GLU C 1 220 ? 21.718 53.560 -6.011 1.00 18.08 200 GLU C O 1
ATOM 7159 N N . SER C 1 221 ? 21.848 51.626 -4.810 1.00 15.19 201 SER C N 1
ATOM 7160 C CA . SER C 1 221 ? 20.964 52.070 -3.706 1.00 13.96 201 SER C CA 1
ATOM 7161 C C . SER C 1 221 ? 21.750 52.948 -2.725 1.00 13.71 201 SER C C 1
ATOM 7162 O O . SER C 1 221 ? 21.130 53.868 -2.169 1.00 14.83 201 SER C O 1
ATOM 7165 N N . THR C 1 222 ? 23.022 52.649 -2.456 1.00 13.53 202 THR C N 1
ATOM 7166 C CA . THR C 1 222 ? 23.891 53.475 -1.569 1.00 14.00 202 THR C CA 1
ATOM 7167 C C . THR C 1 222 ? 24.245 54.786 -2.287 1.00 14.69 202 THR C C 1
ATOM 7168 O O . THR C 1 222 ? 24.315 55.827 -1.610 1.00 14.07 202 THR C O 1
ATOM 7172 N N . VAL C 1 223 ? 24.461 54.734 -3.603 1.00 15.88 203 VAL C N 1
ATOM 7173 C CA . VAL C 1 223 ? 24.664 55.959 -4.435 1.00 16.70 203 VAL C CA 1
ATOM 7174 C C . VAL C 1 223 ? 23.387 56.803 -4.363 1.00 17.13 203 VAL C C 1
ATOM 7175 O O . VAL C 1 223 ? 23.476 57.967 -4.010 1.00 18.38 203 VAL C O 1
ATOM 7179 N N . ALA C 1 224 ? 22.222 56.239 -4.659 1.00 17.41 204 ALA C N 1
ATOM 7180 C CA . ALA C 1 224 ? 20.955 56.998 -4.679 1.00 16.21 204 ALA C CA 1
ATOM 7181 C C . ALA C 1 224 ? 20.718 57.603 -3.296 1.00 16.03 204 ALA C C 1
ATOM 7182 O O . ALA C 1 224 ? 20.395 58.805 -3.207 1.00 15.33 204 ALA C O 1
ATOM 7184 N N . LYS C 1 225 ? 20.876 56.783 -2.257 1.00 15.25 205 LYS C N 1
ATOM 7185 C CA . LYS C 1 225 ? 20.654 57.152 -0.841 1.00 14.75 205 LYS C CA 1
ATOM 7186 C C . LYS C 1 225 ? 21.619 58.280 -0.435 1.00 14.48 205 LYS C C 1
ATOM 7187 O O . LYS C 1 225 ? 21.188 59.176 0.276 1.00 14.65 205 LYS C O 1
ATOM 7193 N N . GLN C 1 226 ? 22.892 58.195 -0.801 1.00 13.99 206 GLN C N 1
ATOM 7194 C CA . GLN C 1 226 ? 23.887 59.245 -0.490 1.00 15.30 206 GLN C CA 1
ATOM 7195 C C . GLN C 1 226 ? 23.506 60.529 -1.256 1.00 16.48 206 GLN C C 1
ATOM 7196 O O . GLN C 1 226 ? 23.518 61.618 -0.655 1.00 15.67 206 GLN C O 1
ATOM 7202 N N . ILE C 1 227 ? 23.125 60.439 -2.523 1.00 15.98 207 ILE C N 1
ATOM 7203 C CA . ILE C 1 227 ? 22.595 61.647 -3.212 1.00 16.85 207 ILE C CA 1
ATOM 7204 C C . ILE C 1 227 ? 21.454 62.239 -2.370 1.00 17.70 207 ILE C C 1
ATOM 7205 O O . ILE C 1 227 ? 21.478 63.483 -2.120 1.00 18.77 207 ILE C O 1
ATOM 7210 N N . ALA C 1 228 ? 20.472 61.429 -1.960 1.00 16.99 208 ALA C N 1
ATOM 7211 C CA . ALA C 1 228 ? 19.317 61.916 -1.163 1.00 16.88 208 ALA C CA 1
ATOM 7212 C C . ALA C 1 228 ? 19.818 62.561 0.139 1.00 17.50 208 ALA C C 1
ATOM 7213 O O . ALA C 1 228 ? 19.264 63.628 0.555 1.00 18.87 208 ALA C O 1
ATOM 7215 N N . LEU C 1 229 ? 20.815 61.964 0.780 1.00 16.44 209 LEU C N 1
ATOM 7216 C CA . LEU C 1 229 ? 21.344 62.495 2.062 1.00 16.57 209 LEU C CA 1
ATOM 7217 C C . LEU C 1 229 ? 21.977 63.864 1.777 1.00 16.01 209 LEU C C 1
ATOM 7218 O O . LEU C 1 229 ? 21.776 64.807 2.574 1.00 15.09 209 LEU C O 1
ATOM 7223 N N . ILE C 1 230 ? 22.720 63.964 0.675 1.00 15.87 210 ILE C N 1
ATOM 7224 C CA . ILE C 1 230 ? 23.444 65.208 0.287 1.00 16.02 210 ILE C CA 1
ATOM 7225 C C . ILE C 1 230 ? 22.410 66.307 0.019 1.00 15.66 210 ILE C C 1
ATOM 7226 O O . ILE C 1 230 ? 22.581 67.386 0.580 1.00 16.21 210 ILE C O 1
ATOM 7231 N N . GLU C 1 231 ? 21.335 65.994 -0.708 1.00 15.96 211 GLU C N 1
ATOM 7232 C CA . GLU C 1 231 ? 20.262 66.961 -1.072 1.00 16.87 211 GLU C CA 1
ATOM 7233 C C . GLU C 1 231 ? 19.596 67.519 0.191 1.00 17.27 211 GLU C C 1
ATOM 7234 O O . GLU C 1 231 ? 19.057 68.631 0.120 1.00 17.70 211 GLU C O 1
ATOM 7240 N N . ALA C 1 232 ? 19.588 66.771 1.299 1.00 17.75 212 ALA C N 1
ATOM 7241 C CA . ALA C 1 232 ? 18.891 67.154 2.551 1.00 17.50 212 ALA C CA 1
ATOM 7242 C C . ALA C 1 232 ? 19.913 67.635 3.586 1.00 17.46 212 ALA C C 1
ATOM 7243 O O . ALA C 1 232 ? 19.506 67.869 4.718 1.00 18.36 212 ALA C O 1
ATOM 7245 N N . GLY C 1 233 ? 21.178 67.797 3.194 1.00 17.70 213 GLY C N 1
ATOM 7246 C CA . GLY C 1 233 ? 22.223 68.440 4.010 1.00 18.24 213 GLY C CA 1
ATOM 7247 C C . GLY C 1 233 ? 22.802 67.529 5.082 1.00 19.00 213 GLY C C 1
ATOM 7248 O O . GLY C 1 233 ? 23.553 68.042 5.940 1.00 19.31 213 GLY C O 1
ATOM 7249 N N . TYR C 1 234 ? 22.522 66.223 5.021 1.00 18.93 214 TYR C N 1
ATOM 7250 C CA . TYR C 1 234 ? 23.002 65.225 6.012 1.00 18.21 214 TYR C CA 1
ATOM 7251 C C . TYR C 1 234 ? 24.433 64.772 5.703 1.00 18.35 214 TYR C C 1
ATOM 7252 O O . TYR C 1 234 ? 25.062 64.173 6.583 1.00 20.60 214 TYR C O 1
ATOM 7261 N N . GLN C 1 235 ? 24.915 64.990 4.481 1.00 17.44 215 GLN C N 1
ATOM 7262 C CA . GLN C 1 235 ? 26.243 64.505 4.031 1.00 17.74 215 GLN C CA 1
ATOM 7263 C C . GLN C 1 235 ? 26.866 65.602 3.166 1.00 18.94 215 GLN C C 1
ATOM 7264 O O . GLN C 1 235 ? 26.114 66.262 2.390 1.00 18.40 215 GLN C O 1
ATOM 7270 N N . GLU C 1 236 ? 28.166 65.814 3.346 1.00 19.52 216 GLU C N 1
ATOM 7271 C CA . GLU C 1 236 ? 29.009 66.584 2.402 1.00 22.72 216 GLU C CA 1
ATOM 7272 C C . GLU C 1 236 ? 28.730 66.063 0.987 1.00 23.47 216 GLU C C 1
ATOM 7273 O O . GLU C 1 236 ? 28.389 64.892 0.809 1.00 23.01 216 GLU C O 1
ATOM 7279 N N . PRO C 1 237 ? 28.854 66.913 -0.060 1.00 23.54 217 PRO C N 1
ATOM 7280 C CA . PRO C 1 237 ? 28.594 66.500 -1.441 1.00 22.47 217 PRO C CA 1
ATOM 7281 C C . PRO C 1 237 ? 29.734 65.662 -2.052 1.00 22.77 217 PRO C C 1
ATOM 7282 O O . PRO C 1 237 ? 30.304 66.017 -3.091 1.00 21.26 217 PRO C O 1
ATOM 7286 N N . VAL C 1 238 ? 30.032 64.545 -1.385 1.00 20.64 218 VAL C N 1
ATOM 7287 C CA . VAL C 1 238 ? 31.001 63.505 -1.820 1.00 19.60 218 VAL C CA 1
ATOM 7288 C C . VAL C 1 238 ? 30.312 62.156 -1.609 1.00 19.45 218 VAL C C 1
ATOM 7289 O O . VAL C 1 238 ? 29.980 61.821 -0.449 1.00 18.78 218 VAL C O 1
ATOM 7293 N N . ILE C 1 239 ? 30.073 61.434 -2.699 1.00 19.82 219 ILE C N 1
ATOM 7294 C CA . ILE C 1 239 ? 29.520 60.054 -2.659 1.00 19.30 219 ILE C CA 1
ATOM 7295 C C . ILE C 1 239 ? 30.693 59.123 -2.368 1.00 18.92 219 ILE C C 1
ATOM 7296 O O . ILE C 1 239 ? 31.763 59.283 -3.005 1.00 17.22 219 ILE C O 1
ATOM 7301 N N . LYS C 1 240 ? 30.542 58.268 -1.363 1.00 19.71 220 LYS C N 1
ATOM 7302 C CA . LYS C 1 240 ? 31.571 57.248 -1.035 1.00 20.76 220 LYS C CA 1
ATOM 7303 C C . LYS C 1 240 ? 31.221 55.958 -1.769 1.00 18.69 220 LYS C C 1
ATOM 7304 O O . LYS C 1 240 ? 30.039 55.563 -1.767 1.00 18.86 220 LYS C O 1
ATOM 7310 N N . VAL C 1 241 ? 32.224 55.379 -2.421 1.00 17.46 221 VAL C N 1
ATOM 7311 C CA . VAL C 1 241 ? 32.087 54.159 -3.254 1.00 18.22 221 VAL C CA 1
ATOM 7312 C C . VAL C 1 241 ? 33.322 53.292 -3.071 1.00 17.99 221 VAL C C 1
ATOM 7313 O O . VAL C 1 241 ? 34.349 53.776 -2.518 1.00 16.11 221 VAL C O 1
ATOM 7317 N N . GLY C 1 242 ? 33.198 52.060 -3.562 1.00 18.79 222 GLY C N 1
ATOM 7318 C CA . GLY C 1 242 ? 34.286 51.080 -3.683 1.00 19.41 222 GLY C CA 1
ATOM 7319 C C . GLY C 1 242 ? 34.839 51.085 -5.096 1.00 20.04 222 GLY C C 1
ATOM 7320 O O . GLY C 1 242 ? 35.076 52.187 -5.631 1.00 20.36 222 GLY C O 1
ATOM 7321 N N . ASN C 1 243 ? 35.011 49.893 -5.675 1.00 20.18 223 ASN C N 1
ATOM 7322 C CA . ASN C 1 243 ? 35.579 49.668 -7.029 1.00 20.43 223 ASN C CA 1
ATOM 7323 C C . ASN C 1 243 ? 34.568 50.119 -8.091 1.00 19.34 223 ASN C C 1
ATOM 7324 O O . ASN C 1 243 ? 33.499 49.505 -8.179 1.00 19.32 223 ASN C O 1
ATOM 7329 N N . LEU C 1 244 ? 34.912 51.137 -8.886 1.00 18.71 224 LEU C N 1
ATOM 7330 C CA . LEU C 1 244 ? 34.080 51.618 -10.019 1.00 19.82 224 LEU C CA 1
ATOM 7331 C C . LEU C 1 244 ? 34.444 50.876 -11.310 1.00 19.92 224 LEU C C 1
ATOM 7332 O O . LEU C 1 244 ? 33.686 50.999 -12.288 1.00 18.56 224 LEU C O 1
ATOM 7337 N N . SER C 1 245 ? 35.543 50.118 -11.326 1.00 23.11 225 SER C N 1
ATOM 7338 C CA . SER C 1 245 ? 35.936 49.271 -12.484 1.00 26.50 225 SER C CA 1
ATOM 7339 C C . SER C 1 245 ? 35.161 47.955 -12.424 1.00 25.06 225 SER C C 1
ATOM 7340 O O . SER C 1 245 ? 35.779 46.905 -12.169 1.00 28.64 225 SER C O 1
ATOM 7343 N N . SER C 1 246 ? 33.866 48.032 -12.689 1.00 23.94 226 SER C N 1
ATOM 7344 C CA . SER C 1 246 ? 32.892 46.926 -12.559 1.00 26.09 226 SER C CA 1
ATOM 7345 C C . SER C 1 246 ? 31.767 47.165 -13.564 1.00 26.64 226 SER C C 1
ATOM 7346 O O . SER C 1 246 ? 31.452 48.350 -13.847 1.00 27.19 226 SER C O 1
ATOM 7349 N N . VAL C 1 247 ? 31.243 46.081 -14.133 1.00 26.70 227 VAL C N 1
ATOM 7350 C CA . VAL C 1 247 ? 30.176 46.124 -15.173 1.00 26.05 227 VAL C CA 1
ATOM 7351 C C . VAL C 1 247 ? 29.025 45.248 -14.685 1.00 25.62 227 VAL C C 1
ATOM 7352 O O . VAL C 1 247 ? 29.254 44.067 -14.346 1.00 25.87 227 VAL C O 1
ATOM 7356 N N . ARG C 1 248 ? 27.839 45.842 -14.634 1.00 25.01 228 ARG C N 1
ATOM 7357 C CA . ARG C 1 248 ? 26.594 45.198 -14.172 1.00 24.33 228 ARG C CA 1
ATOM 7358 C C . ARG C 1 248 ? 25.533 45.372 -15.269 1.00 24.17 228 ARG C C 1
ATOM 7359 O O . ARG C 1 248 ? 25.582 46.373 -15.996 1.00 22.11 228 ARG C O 1
ATOM 7367 N N . THR C 1 249 ? 24.671 44.370 -15.415 1.00 22.80 229 THR C N 1
ATOM 7368 C CA . THR C 1 249 ? 23.439 44.390 -16.221 1.00 21.19 229 THR C CA 1
ATOM 7369 C C . THR C 1 249 ? 22.297 44.534 -15.230 1.00 22.19 229 THR C C 1
ATOM 7370 O O . THR C 1 249 ? 22.243 43.711 -14.280 1.00 22.20 229 THR C O 1
ATOM 7374 N N . PHE C 1 250 ? 21.445 45.538 -15.427 1.00 19.87 230 PHE C N 1
ATOM 7375 C CA . PHE C 1 250 ? 20.301 45.851 -14.540 1.00 18.95 230 PHE C CA 1
ATOM 7376 C C . PHE C 1 250 ? 18.982 45.564 -15.252 1.00 19.07 230 PHE C C 1
ATOM 7377 O O . PHE C 1 250 ? 18.885 45.620 -16.492 1.00 18.85 230 PHE C O 1
ATOM 7385 N N . GLN C 1 251 ? 17.985 45.242 -14.442 1.00 19.66 231 GLN C N 1
ATOM 7386 C CA . GLN C 1 251 ? 16.551 45.231 -14.809 1.00 20.60 231 GLN C CA 1
ATOM 7387 C C . GLN C 1 251 ? 15.818 45.496 -13.501 1.00 20.27 231 GLN C C 1
ATOM 7388 O O . GLN C 1 251 ? 16.432 45.291 -12.441 1.00 19.87 231 GLN C O 1
ATOM 7394 N N . ASP C 1 252 ? 14.593 45.981 -13.580 1.00 20.27 232 ASP C N 1
ATOM 7395 C CA . ASP C 1 252 ? 13.697 46.187 -12.420 1.00 20.90 232 ASP C CA 1
ATOM 7396 C C . ASP C 1 252 ? 13.167 44.822 -11.968 1.00 21.22 232 ASP C C 1
ATOM 7397 O O . ASP C 1 252 ? 12.805 44.001 -12.838 1.00 19.89 232 ASP C O 1
ATOM 7402 N N . CYS C 1 253 ? 13.099 44.598 -10.656 1.00 21.86 233 CYS C N 1
ATOM 7403 C CA . CYS C 1 253 ? 12.459 43.410 -10.022 1.00 22.62 233 CYS C CA 1
ATOM 7404 C C . CYS C 1 253 ? 11.074 43.118 -10.615 1.00 22.20 233 CYS C C 1
ATOM 7405 O O . CYS C 1 253 ? 10.712 41.938 -10.706 1.00 22.74 233 CYS C O 1
ATOM 7408 N N . ARG C 1 254 ? 10.314 44.141 -10.999 1.00 23.11 234 ARG C N 1
ATOM 7409 C CA . ARG C 1 254 ? 8.954 43.948 -11.558 1.00 23.92 234 ARG C CA 1
ATOM 7410 C C . ARG C 1 254 ? 9.060 43.155 -12.874 1.00 24.44 234 ARG C C 1
ATOM 7411 O O . ARG C 1 254 ? 8.110 42.407 -13.198 1.00 24.59 234 ARG C O 1
ATOM 7419 N N . ASP C 1 255 ? 10.187 43.256 -13.584 1.00 24.27 235 ASP C N 1
ATOM 7420 C CA . ASP C 1 255 ? 10.451 42.447 -14.807 1.00 24.16 235 ASP C CA 1
ATOM 7421 C C . ASP C 1 255 ? 10.951 41.053 -14.386 1.00 23.16 235 ASP C C 1
ATOM 7422 O O . ASP C 1 255 ? 10.434 40.063 -14.914 1.00 20.53 235 ASP C O 1
ATOM 7427 N N . ALA C 1 256 ? 11.936 40.982 -13.487 1.00 22.56 236 ALA C N 1
ATOM 7428 C CA . ALA C 1 256 ? 12.589 39.725 -13.051 1.00 23.16 236 ALA C CA 1
ATOM 7429 C C . ALA C 1 256 ? 11.525 38.714 -12.590 1.00 22.82 236 ALA C C 1
ATOM 7430 O O . ALA C 1 256 ? 11.607 37.507 -12.923 1.00 23.37 236 ALA C O 1
ATOM 7432 N N . ILE C 1 257 ? 10.557 39.222 -11.845 1.00 21.68 237 ILE C N 1
ATOM 7433 C CA . ILE C 1 257 ? 9.514 38.446 -11.132 1.00 23.78 237 ILE C CA 1
ATOM 7434 C C . ILE C 1 257 ? 8.626 37.766 -12.173 1.00 25.09 237 ILE C C 1
ATOM 7435 O O . ILE C 1 257 ? 8.275 36.580 -11.944 1.00 23.54 237 ILE C O 1
ATOM 7440 N N . ARG C 1 258 ? 8.324 38.456 -13.280 1.00 22.40 238 ARG C N 1
ATOM 7441 C CA . ARG C 1 258 ? 7.491 37.897 -14.378 1.00 23.37 238 ARG C CA 1
ATOM 7442 C C . ARG C 1 258 ? 8.216 36.687 -14.965 1.00 21.22 238 ARG C C 1
ATOM 7443 O O . ARG C 1 258 ? 7.538 35.711 -15.257 1.00 20.83 238 ARG C O 1
ATOM 7451 N N . ALA C 1 259 ? 9.534 36.738 -15.122 1.00 19.63 239 ALA C N 1
ATOM 7452 C CA . ALA C 1 259 ? 10.316 35.588 -15.625 1.00 20.59 239 ALA C CA 1
ATOM 7453 C C . ALA C 1 259 ? 10.157 34.388 -14.676 1.00 20.87 239 ALA C C 1
ATOM 7454 O O . ALA C 1 259 ? 10.073 33.246 -15.156 1.00 20.02 239 ALA C O 1
ATOM 7456 N N . TYR C 1 260 ? 10.154 34.619 -13.365 1.00 21.14 240 TYR C N 1
ATOM 7457 C CA . TYR C 1 260 ? 10.007 33.539 -12.350 1.00 21.36 240 TYR C CA 1
ATOM 7458 C C . TYR C 1 260 ? 8.620 32.903 -12.437 1.00 21.91 240 TYR C C 1
ATOM 7459 O O . TYR C 1 260 ? 8.513 31.651 -12.376 1.00 22.46 240 TYR C O 1
ATOM 7468 N N . TYR C 1 261 ? 7.586 33.738 -12.528 1.00 21.65 241 TYR C N 1
ATOM 7469 C CA . TYR C 1 261 ? 6.184 33.298 -12.715 1.00 23.36 241 TYR C CA 1
ATOM 7470 C C . TYR C 1 261 ? 6.072 32.492 -14.012 1.00 24.11 241 TYR C C 1
ATOM 7471 O O . TYR C 1 261 ? 5.474 31.393 -13.984 1.00 23.76 241 TYR C O 1
ATOM 7480 N N . LEU C 1 262 ? 6.609 33.019 -15.114 1.00 23.28 242 LEU C N 1
ATOM 7481 C CA . LEU C 1 262 ? 6.529 32.345 -16.435 1.00 24.93 242 LEU C CA 1
ATOM 7482 C C . LEU C 1 262 ? 7.317 31.023 -16.378 1.00 23.78 242 LEU C C 1
ATOM 7483 O O . LEU C 1 262 ? 6.771 29.996 -16.856 1.00 22.51 242 LEU C O 1
ATOM 7488 N N . LEU C 1 263 ? 8.512 30.999 -15.772 1.00 22.09 243 LEU C N 1
ATOM 7489 C CA . LEU C 1 263 ? 9.259 29.723 -15.592 1.00 20.61 243 LEU C CA 1
ATOM 7490 C C . LEU C 1 263 ? 8.406 28.754 -14.752 1.00 19.52 243 LEU C C 1
ATOM 7491 O O . LEU C 1 263 ? 8.293 27.586 -15.152 1.00 18.07 243 LEU C O 1
ATOM 7496 N N . SER C 1 264 ? 7.754 29.205 -13.683 1.00 19.09 244 SER C N 1
ATOM 7497 C CA . SER C 1 264 ? 7.007 28.284 -12.785 1.00 20.29 244 SER C CA 1
ATOM 7498 C C . SER C 1 264 ? 5.893 27.579 -13.578 1.00 21.91 244 SER C C 1
ATOM 7499 O O . SER C 1 264 ? 5.723 26.347 -13.384 1.00 22.67 244 SER C O 1
ATOM 7502 N N . LEU C 1 265 ? 5.243 28.284 -14.512 1.00 22.97 245 LEU C N 1
ATOM 7503 C CA . LEU C 1 265 ? 4.136 27.734 -15.355 1.00 23.41 245 LEU C CA 1
ATOM 7504 C C . LEU C 1 265 ? 4.695 26.660 -16.288 1.00 23.08 245 LEU C C 1
ATOM 7505 O O . LEU C 1 265 ? 4.120 25.573 -16.361 1.00 25.04 245 LEU C O 1
ATOM 7510 N N . GLU C 1 266 ? 5.794 26.945 -16.967 1.00 22.30 246 GLU C N 1
ATOM 7511 C CA . GLU C 1 266 ? 6.463 25.954 -17.830 1.00 23.03 246 GLU C CA 1
ATOM 7512 C C . GLU C 1 266 ? 6.829 24.720 -16.989 1.00 24.43 246 GLU C C 1
ATOM 7513 O O . GLU C 1 266 ? 6.627 23.607 -17.509 1.00 26.10 246 GLU C O 1
ATOM 7519 N N . SER C 1 267 ? 7.381 24.898 -15.776 1.00 23.97 247 SER C N 1
ATOM 7520 C CA . SER C 1 267 ? 7.779 23.788 -14.866 1.00 23.55 247 SER C CA 1
ATOM 7521 C C . SER C 1 267 ? 6.545 22.931 -14.572 1.00 23.60 247 SER C C 1
ATOM 7522 O O . SER C 1 267 ? 6.631 21.675 -14.709 1.00 24.23 247 SER C O 1
ATOM 7525 N N . GLU C 1 268 ? 5.434 23.582 -14.232 1.00 24.32 248 GLU C N 1
ATOM 7526 C CA . GLU C 1 268 ? 4.149 22.895 -13.964 1.00 28.87 248 GLU C CA 1
ATOM 7527 C C . GLU C 1 268 ? 3.726 22.018 -15.158 1.00 29.97 248 GLU C C 1
ATOM 7528 O O . GLU C 1 268 ? 3.237 20.896 -14.912 1.00 30.10 248 GLU C O 1
ATOM 7534 N N . LYS C 1 269 ? 3.896 22.509 -16.392 1.00 30.64 249 LYS C N 1
ATOM 7535 C CA . LYS C 1 269 ? 3.362 21.888 -17.636 1.00 29.52 249 LYS C CA 1
ATOM 7536 C C . LYS C 1 269 ? 4.295 20.783 -18.129 1.00 28.72 249 LYS C C 1
ATOM 7537 O O . LYS C 1 269 ? 3.937 20.162 -19.138 1.00 30.52 249 LYS C O 1
ATOM 7543 N N . GLY C 1 270 ? 5.465 20.595 -17.501 1.00 25.83 250 GLY C N 1
ATOM 7544 C CA . GLY C 1 270 ? 6.417 19.518 -17.834 1.00 22.74 250 GLY C CA 1
ATOM 7545 C C . GLY C 1 270 ? 7.525 19.955 -18.783 1.00 22.75 250 GLY C C 1
ATOM 7546 O O . GLY C 1 270 ? 8.241 19.063 -19.261 1.00 20.16 250 GLY C O 1
ATOM 7547 N N . ASN C 1 271 ? 7.697 21.262 -19.043 1.00 22.64 251 ASN C N 1
ATOM 7548 C CA . ASN C 1 271 ? 8.596 21.785 -20.116 1.00 23.10 251 ASN C CA 1
ATOM 7549 C C . ASN C 1 271 ? 9.972 22.182 -19.544 1.00 24.61 251 ASN C C 1
ATOM 7550 O O . ASN C 1 271 ? 10.905 22.454 -20.351 1.00 25.07 251 ASN C O 1
ATOM 7555 N N . ILE C 1 272 ? 10.116 22.241 -18.214 1.00 23.86 252 ILE C N 1
ATOM 7556 C CA . ILE C 1 272 ? 11.425 22.513 -17.545 1.00 23.25 252 ILE C CA 1
ATOM 7557 C C . ILE C 1 272 ? 11.914 21.226 -16.905 1.00 20.78 252 ILE C C 1
ATOM 7558 O O . ILE C 1 272 ? 11.324 20.759 -15.934 1.00 20.98 252 ILE C O 1
ATOM 7563 N N . PRO C 1 273 ? 12.991 20.610 -17.422 1.00 19.89 253 PRO C N 1
ATOM 7564 C CA . PRO C 1 273 ? 13.595 19.474 -16.733 1.00 20.38 253 PRO C CA 1
ATOM 7565 C C . PRO C 1 273 ? 13.937 19.810 -15.269 1.00 19.97 253 PRO C C 1
ATOM 7566 O O . PRO C 1 273 ? 14.443 20.868 -14.994 1.00 17.94 253 PRO C O 1
ATOM 7570 N N . CYS C 1 274 ? 13.627 18.882 -14.367 1.00 20.69 254 CYS C N 1
ATOM 7571 C CA . CYS C 1 274 ? 13.981 18.959 -12.932 1.00 20.39 254 CYS C CA 1
ATOM 7572 C C . CYS C 1 274 ? 15.446 19.409 -12.857 1.00 19.96 254 CYS C C 1
ATOM 7573 O O . CYS C 1 274 ? 16.284 18.755 -13.483 1.00 19.63 254 CYS C O 1
ATOM 7576 N N . GLY C 1 275 ? 15.714 20.537 -12.198 1.00 20.06 255 GLY C N 1
ATOM 7577 C CA . GLY C 1 275 ? 17.085 20.990 -11.886 1.00 19.23 255 GLY C CA 1
ATOM 7578 C C . GLY C 1 275 ? 17.685 21.849 -12.974 1.00 18.51 255 GLY C C 1
ATOM 7579 O O . GLY C 1 275 ? 18.879 22.157 -12.872 1.00 17.39 255 GLY C O 1
ATOM 7580 N N . GLU C 1 276 ? 16.898 22.227 -13.985 1.00 18.80 256 GLU C N 1
ATOM 7581 C CA . GLU C 1 276 ? 17.395 23.020 -15.137 1.00 19.14 256 GLU C CA 1
ATOM 7582 C C . GLU C 1 276 ? 17.836 24.387 -14.601 1.00 17.82 256 GLU C C 1
ATOM 7583 O O . GLU C 1 276 ? 17.115 24.929 -13.752 1.00 17.70 256 GLU C O 1
ATOM 7589 N N . ALA C 1 277 ? 19.006 24.878 -15.025 1.00 17.58 257 ALA C N 1
ATOM 7590 C CA . ALA C 1 277 ? 19.569 26.194 -14.616 1.00 18.28 257 ALA C CA 1
ATOM 7591 C C . ALA C 1 277 ? 19.337 27.243 -15.714 1.00 18.14 257 ALA C C 1
ATOM 7592 O O . ALA C 1 277 ? 19.415 26.897 -16.914 1.00 17.87 257 ALA C O 1
ATOM 7594 N N . PHE C 1 278 ? 19.113 28.491 -15.332 1.00 16.97 258 PHE C N 1
ATOM 7595 C CA . PHE C 1 278 ? 18.958 29.600 -16.304 1.00 19.42 258 PHE C CA 1
ATOM 7596 C C . PHE C 1 278 ? 19.624 30.872 -15.781 1.00 19.41 258 PHE C C 1
ATOM 7597 O O . PHE C 1 278 ? 19.254 31.308 -14.670 1.00 18.50 258 PHE C O 1
ATOM 7605 N N . ASN C 1 279 ? 20.514 31.457 -16.579 1.00 19.82 259 ASN C N 1
ATOM 7606 C CA . ASN C 1 279 ? 20.979 32.854 -16.418 1.00 21.06 259 ASN C CA 1
ATOM 7607 C C . ASN C 1 279 ? 19.833 33.776 -16.806 1.00 24.65 259 ASN C C 1
ATOM 7608 O O . ASN C 1 279 ? 19.217 33.520 -17.863 1.00 27.45 259 ASN C O 1
ATOM 7613 N N . ILE C 1 280 ? 19.520 34.772 -15.974 1.00 25.54 260 ILE C N 1
ATOM 7614 C CA . ILE C 1 280 ? 18.470 35.785 -16.295 1.00 27.64 260 ILE C CA 1
ATOM 7615 C C . ILE C 1 280 ? 18.996 37.159 -15.895 1.00 27.09 260 ILE C C 1
ATOM 7616 O O . ILE C 1 280 ? 19.418 37.308 -14.742 1.00 23.62 260 ILE C O 1
ATOM 7621 N N . ALA C 1 281 ? 18.905 38.106 -16.831 1.00 29.52 261 ALA C N 1
ATOM 7622 C CA . ALA C 1 281 ? 19.351 39.512 -16.726 1.00 30.22 261 ALA C CA 1
ATOM 7623 C C . ALA C 1 281 ? 18.526 40.383 -17.682 1.00 31.44 261 ALA C C 1
ATOM 7624 O O . ALA C 1 281 ? 17.754 39.826 -18.490 1.00 27.97 261 ALA C O 1
ATOM 7626 N N . GLY C 1 282 ? 18.666 41.709 -17.554 1.00 36.40 262 GLY C N 1
ATOM 7627 C CA . GLY C 1 282 ? 18.173 42.712 -18.520 1.00 33.86 262 GLY C CA 1
ATOM 7628 C C . GLY C 1 282 ? 19.131 42.850 -19.695 1.00 34.26 262 GLY C C 1
ATOM 7629 O O . GLY C 1 282 ? 20.088 42.050 -19.783 1.00 28.55 262 GLY C O 1
ATOM 7630 N N . GLU C 1 283 ? 18.873 43.815 -20.586 1.00 38.06 263 GLU C N 1
ATOM 7631 C CA . GLU C 1 283 ? 19.658 44.048 -21.831 1.00 39.92 263 GLU C CA 1
ATOM 7632 C C . GLU C 1 283 ? 20.535 45.297 -21.652 1.00 36.31 263 GLU C C 1
ATOM 7633 O O . GLU C 1 283 ? 21.558 45.411 -22.362 1.00 35.38 263 GLU C O 1
ATOM 7639 N N . GLU C 1 284 ? 20.157 46.177 -20.714 1.00 32.33 264 GLU C N 1
ATOM 7640 C CA . GLU C 1 284 ? 20.884 47.428 -20.373 1.00 30.73 264 GLU C CA 1
ATOM 7641 C C . GLU C 1 284 ? 22.043 47.107 -19.412 1.00 29.54 264 GLU C C 1
ATOM 7642 O O . GLU C 1 284 ? 21.764 46.828 -18.232 1.00 27.80 264 GLU C O 1
ATOM 7648 N N . ALA C 1 285 ? 23.285 47.170 -19.908 1.00 29.29 265 ALA C N 1
ATOM 7649 C CA . ALA C 1 285 ? 24.549 47.012 -19.147 1.00 29.13 265 ALA C CA 1
ATOM 7650 C C . ALA C 1 285 ? 25.303 48.351 -19.051 1.00 28.61 265 ALA C C 1
ATOM 7651 O O . ALA C 1 285 ? 25.275 49.126 -20.021 1.00 28.74 265 ALA C O 1
ATOM 7653 N N . PHE C 1 286 ? 25.980 48.583 -17.924 1.00 27.59 266 PHE C N 1
ATOM 7654 C CA . PHE C 1 286 ? 26.686 49.842 -17.571 1.00 25.36 266 PHE C CA 1
ATOM 7655 C C . PHE C 1 286 ? 27.985 49.527 -16.823 1.00 25.26 266 PHE C C 1
ATOM 7656 O O . PHE C 1 286 ? 27.986 48.589 -15.977 1.00 24.75 266 PHE C O 1
ATOM 7664 N N . LYS C 1 287 ? 29.040 50.296 -17.112 1.00 22.90 267 LYS C N 1
ATOM 7665 C CA . LYS C 1 287 ? 30.154 50.548 -16.165 1.00 23.50 267 LYS C CA 1
ATOM 7666 C C . LYS C 1 287 ? 29.561 51.373 -15.024 1.00 22.45 267 LYS C C 1
ATOM 7667 O O . LYS C 1 287 ? 28.641 52.157 -15.296 1.00 20.88 267 LYS C O 1
ATOM 7673 N N . LEU C 1 288 ? 30.025 51.188 -13.789 1.00 21.87 268 LEU C N 1
ATOM 7674 C CA . LEU C 1 288 ? 29.339 51.786 -12.613 1.00 20.83 268 LEU C CA 1
ATOM 7675 C C . LEU C 1 288 ? 29.388 53.321 -12.680 1.00 20.74 268 LEU C C 1
ATOM 7676 O O . LEU C 1 288 ? 28.435 53.976 -12.264 1.00 19.36 268 LEU C O 1
ATOM 7681 N N . PRO C 1 289 ? 30.447 53.978 -13.215 1.00 20.12 269 PRO C N 1
ATOM 7682 C CA . PRO C 1 289 ? 30.436 55.442 -13.316 1.00 20.78 269 PRO C CA 1
ATOM 7683 C C . PRO C 1 289 ? 29.232 55.960 -14.125 1.00 19.93 269 PRO C C 1
ATOM 7684 O O . PRO C 1 289 ? 28.722 57.004 -13.781 1.00 19.66 269 PRO C O 1
ATOM 7688 N N . GLU C 1 290 ? 28.760 55.205 -15.122 1.00 20.21 270 GLU C N 1
ATOM 7689 C CA . GLU C 1 290 ? 27.583 55.597 -15.948 1.00 20.94 270 GLU C CA 1
ATOM 7690 C C . GLU C 1 290 ? 26.324 55.566 -15.076 1.00 19.51 270 GLU C C 1
ATOM 7691 O O . GLU C 1 290 ? 25.459 56.442 -15.274 1.00 19.56 270 GLU C O 1
ATOM 7697 N N . VAL C 1 291 ? 26.203 54.619 -14.139 1.00 17.38 271 VAL C N 1
ATOM 7698 C CA . VAL C 1 291 ? 25.001 54.555 -13.254 1.00 16.51 271 VAL C CA 1
ATOM 7699 C C . VAL C 1 291 ? 25.002 55.805 -12.365 1.00 16.00 271 VAL C C 1
ATOM 7700 O O . VAL C 1 291 ? 23.930 56.413 -12.209 1.00 14.33 271 VAL C O 1
ATOM 7704 N N . ILE C 1 292 ? 26.155 56.161 -11.792 1.00 16.40 272 ILE C N 1
ATOM 7705 C CA . ILE C 1 292 ? 26.306 57.360 -10.905 1.00 17.50 272 ILE C CA 1
ATOM 7706 C C . ILE C 1 292 ? 25.843 58.590 -11.701 1.00 18.52 272 ILE C C 1
ATOM 7707 O O . ILE C 1 292 ? 24.978 59.365 -11.184 1.00 16.74 272 ILE C O 1
ATOM 7712 N N . ASP C 1 293 ? 26.336 58.720 -12.944 1.00 19.79 273 ASP C N 1
ATOM 7713 C CA . ASP C 1 293 ? 26.009 59.863 -13.841 1.00 21.90 273 ASP C CA 1
ATOM 7714 C C . ASP C 1 293 ? 24.492 59.923 -14.058 1.00 22.29 273 ASP C C 1
ATOM 7715 O O . ASP C 1 293 ? 23.958 61.041 -13.937 1.00 23.25 273 ASP C O 1
ATOM 7720 N N . ILE C 1 294 ? 23.808 58.788 -14.277 1.00 21.71 274 ILE C N 1
ATOM 7721 C CA . ILE C 1 294 ? 22.323 58.774 -14.475 1.00 22.30 274 ILE C CA 1
ATOM 7722 C C . ILE C 1 294 ? 21.645 59.316 -13.211 1.00 21.28 274 ILE C C 1
ATOM 7723 O O . ILE C 1 294 ? 20.718 60.138 -13.342 1.00 19.14 274 ILE C O 1
ATOM 7728 N N . LEU C 1 295 ? 22.094 58.878 -12.033 1.00 19.40 275 LEU C N 1
ATOM 7729 C CA . LEU C 1 295 ? 21.482 59.269 -10.739 1.00 19.21 275 LEU C CA 1
ATOM 7730 C C . LEU C 1 295 ? 21.737 60.763 -10.470 1.00 20.30 275 LEU C C 1
ATOM 7731 O O . LEU C 1 295 ? 20.790 61.464 -10.064 1.00 21.72 275 LEU C O 1
ATOM 7736 N N . LEU C 1 296 ? 22.950 61.244 -10.722 1.00 21.68 276 LEU C N 1
ATOM 7737 C CA . LEU C 1 296 ? 23.345 62.670 -10.531 1.00 22.88 276 LEU C CA 1
ATOM 7738 C C . LEU C 1 296 ? 22.518 63.556 -11.469 1.00 23.76 276 LEU C C 1
ATOM 7739 O O . LEU C 1 296 ? 22.110 64.649 -11.045 1.00 24.49 276 LEU C O 1
ATOM 7744 N N . ASN C 1 297 ? 22.255 63.095 -12.690 1.00 25.67 277 ASN C N 1
ATOM 7745 C CA . ASN C 1 297 ? 21.445 63.853 -13.681 1.00 26.35 277 ASN C CA 1
ATOM 7746 C C . ASN C 1 297 ? 20.025 64.055 -13.166 1.00 23.73 277 ASN C C 1
ATOM 7747 O O . ASN C 1 297 ? 19.362 64.911 -13.723 1.00 22.08 277 ASN C O 1
ATOM 7752 N N . PHE C 1 298 ? 19.567 63.273 -12.185 1.00 22.07 278 PHE C N 1
ATOM 7753 C CA . PHE C 1 298 ? 18.209 63.394 -11.605 1.00 21.00 278 PHE C CA 1
ATOM 7754 C C . PHE C 1 298 ? 18.249 64.406 -10.466 1.00 19.94 278 PHE C C 1
ATOM 7755 O O . PHE C 1 298 ? 17.190 64.699 -9.924 1.00 19.21 278 PHE C O 1
ATOM 7763 N N . SER C 1 299 ? 19.430 64.908 -10.104 1.00 19.43 279 SER C N 1
ATOM 7764 C CA . SER C 1 299 ? 19.593 65.820 -8.944 1.00 19.80 279 SER C CA 1
ATOM 7765 C C . SER C 1 299 ? 19.820 67.251 -9.426 1.00 20.91 279 SER C C 1
ATOM 7766 O O . SER C 1 299 ? 20.798 67.504 -10.203 1.00 20.99 279 SER C O 1
ATOM 7769 N N . ASP C 1 300 ? 19.021 68.173 -8.895 1.00 22.32 280 ASP C N 1
ATOM 7770 C CA . ASP C 1 300 ? 19.253 69.627 -9.073 1.00 23.09 280 ASP C CA 1
ATOM 7771 C C . ASP C 1 300 ? 20.724 69.956 -8.808 1.00 22.45 280 ASP C C 1
ATOM 7772 O O . ASP C 1 300 ? 21.222 70.868 -9.490 1.00 22.14 280 ASP C O 1
ATOM 7777 N N . MET C 1 301 ? 21.407 69.246 -7.891 1.00 21.77 281 MET C N 1
ATOM 7778 C CA . MET C 1 301 ? 22.794 69.607 -7.476 1.00 20.75 281 MET C CA 1
ATOM 7779 C C . MET C 1 301 ? 23.844 68.585 -7.940 1.00 19.93 281 MET C C 1
ATOM 7780 O O . MET C 1 301 ? 24.977 68.636 -7.407 1.00 21.07 281 MET C O 1
ATOM 7785 N N . GLY C 1 302 ? 23.532 67.729 -8.917 1.00 18.95 282 GLY C N 1
ATOM 7786 C CA . GLY C 1 302 ? 24.469 66.712 -9.436 1.00 18.77 282 GLY C CA 1
ATOM 7787 C C . GLY C 1 302 ? 25.793 67.302 -9.891 1.00 20.19 282 GLY C C 1
ATOM 7788 O O . GLY C 1 302 ? 26.845 66.702 -9.580 1.00 20.96 282 GLY C O 1
ATOM 7789 N N . ARG C 1 303 ? 25.769 68.432 -10.616 1.00 20.38 283 ARG C N 1
ATOM 7790 C CA . ARG C 1 303 ? 26.977 69.167 -11.100 1.00 20.53 283 ARG C CA 1
ATOM 7791 C C . ARG C 1 303 ? 27.956 69.470 -9.954 1.00 19.82 283 ARG C C 1
ATOM 7792 O O . ARG C 1 303 ? 29.137 69.612 -10.251 1.00 19.73 283 ARG C O 1
ATOM 7800 N N . GLY C 1 304 ? 27.500 69.571 -8.698 1.00 21.09 284 GLY C N 1
ATOM 7801 C CA . GLY C 1 304 ? 28.358 69.923 -7.541 1.00 21.25 284 GLY C CA 1
ATOM 7802 C C . GLY C 1 304 ? 28.705 68.738 -6.638 1.00 22.13 284 GLY C C 1
ATOM 7803 O O . GLY C 1 304 ? 29.303 68.980 -5.560 1.00 21.61 284 GLY C O 1
ATOM 7804 N N . ILE C 1 305 ? 28.393 67.497 -7.035 1.00 22.35 285 ILE C N 1
ATOM 7805 C CA . ILE C 1 305 ? 28.612 66.289 -6.173 1.00 23.19 285 ILE C CA 1
ATOM 7806 C C . ILE C 1 305 ? 29.793 65.485 -6.727 1.00 22.80 285 ILE C C 1
ATOM 7807 O O . ILE C 1 305 ? 29.743 65.072 -7.873 1.00 23.57 285 ILE C O 1
ATOM 7812 N N . GLU C 1 306 ? 30.819 65.242 -5.918 1.00 25.47 286 GLU C N 1
ATOM 7813 C CA . GLU C 1 306 ? 31.990 64.434 -6.344 1.00 25.89 286 GLU C CA 1
ATOM 7814 C C . GLU C 1 306 ? 31.869 62.977 -5.864 1.00 23.33 286 GLU C C 1
ATOM 7815 O O . GLU C 1 306 ? 30.926 62.645 -5.129 1.00 20.11 286 GLU C O 1
ATOM 7821 N N . VAL C 1 307 ? 32.799 62.136 -6.299 1.00 22.57 287 VAL C N 1
ATOM 7822 C CA . VAL C 1 307 ? 32.853 60.686 -5.977 1.00 23.79 287 VAL C CA 1
ATOM 7823 C C . VAL C 1 307 ? 34.254 60.382 -5.458 1.00 24.39 287 VAL C C 1
ATOM 7824 O O . VAL C 1 307 ? 35.208 60.840 -6.103 1.00 24.31 287 VAL C O 1
ATOM 7828 N N . ARG C 1 308 ? 34.361 59.658 -4.336 1.00 25.58 288 ARG C N 1
ATOM 7829 C CA . ARG C 1 308 ? 35.636 59.246 -3.678 1.00 25.81 288 ARG C CA 1
ATOM 7830 C C . ARG C 1 308 ? 35.588 57.747 -3.341 1.00 25.19 288 ARG C C 1
ATOM 7831 O O . ARG C 1 308 ? 34.654 57.303 -2.623 1.00 18.43 288 ARG C O 1
ATOM 7839 N N . GLN C 1 309 ? 36.578 57.003 -3.835 1.00 26.80 289 GLN C N 1
ATOM 7840 C CA . GLN C 1 309 ? 36.767 55.569 -3.512 1.00 28.20 289 GLN C CA 1
ATOM 7841 C C . GLN C 1 309 ? 37.287 55.516 -2.075 1.00 24.84 289 GLN C C 1
ATOM 7842 O O . GLN C 1 309 ? 38.261 56.208 -1.804 1.00 23.75 289 GLN C O 1
ATOM 7848 N N . VAL C 1 310 ? 36.670 54.723 -1.200 1.00 23.38 290 VAL C N 1
ATOM 7849 C CA . VAL C 1 310 ? 37.155 54.537 0.197 1.00 24.03 290 VAL C CA 1
ATOM 7850 C C . VAL C 1 310 ? 37.420 53.042 0.450 1.00 25.39 290 VAL C C 1
ATOM 7851 O O . VAL C 1 310 ? 36.733 52.154 -0.167 1.00 23.65 290 VAL C O 1
ATOM 7855 N N . GLU C 1 311 ? 38.395 52.781 1.317 1.00 23.94 291 GLU C N 1
ATOM 7856 C CA . GLU C 1 311 ? 38.983 51.444 1.515 1.00 26.65 291 GLU C CA 1
ATOM 7857 C C . GLU C 1 311 ? 37.889 50.495 2.020 1.00 23.89 291 GLU C C 1
ATOM 7858 O O . GLU C 1 311 ? 37.849 49.360 1.512 1.00 21.33 291 GLU C O 1
ATOM 7864 N N . ASP C 1 312 ? 36.993 50.959 2.903 1.00 21.93 292 ASP C N 1
ATOM 7865 C CA . ASP C 1 312 ? 36.042 50.079 3.632 1.00 21.33 292 ASP C CA 1
ATOM 7866 C C . ASP C 1 312 ? 34.885 49.668 2.701 1.00 19.68 292 ASP C C 1
ATOM 7867 O O . ASP C 1 312 ? 34.101 48.804 3.093 1.00 17.52 292 ASP C O 1
ATOM 7872 N N . ARG C 1 313 ? 34.814 50.180 1.470 1.00 18.38 293 ARG C N 1
ATOM 7873 C CA . ARG C 1 313 ? 33.856 49.679 0.445 1.00 16.94 293 ARG C CA 1
ATOM 7874 C C . ARG C 1 313 ? 34.570 48.741 -0.537 1.00 16.98 293 ARG C C 1
ATOM 7875 O O . ARG C 1 313 ? 33.896 48.167 -1.402 1.00 15.03 293 ARG C O 1
ATOM 7883 N N . MET C 1 314 ? 35.890 48.559 -0.418 1.00 18.12 294 MET C N 1
ATOM 7884 C CA . MET C 1 314 ? 36.621 47.596 -1.288 1.00 18.55 294 MET C CA 1
ATOM 7885 C C . MET C 1 314 ? 36.405 46.164 -0.768 1.00 18.39 294 MET C C 1
ATOM 7886 O O . MET C 1 314 ? 36.043 45.985 0.435 1.00 19.61 294 MET C O 1
ATOM 7891 N N . ARG C 1 315 ? 36.641 45.172 -1.631 1.00 17.52 295 ARG C N 1
ATOM 7892 C CA . ARG C 1 315 ? 36.454 43.727 -1.331 1.00 16.44 295 ARG C CA 1
ATOM 7893 C C . ARG C 1 315 ? 37.734 42.964 -1.665 1.00 16.48 295 ARG C C 1
ATOM 7894 O O . ARG C 1 315 ? 38.462 43.334 -2.574 1.00 14.53 295 ARG C O 1
ATOM 7902 N N . PRO C 1 316 ? 38.056 41.893 -0.908 1.00 16.58 296 PRO C N 1
ATOM 7903 C CA . PRO C 1 316 ? 39.247 41.083 -1.174 1.00 17.17 296 PRO C CA 1
ATOM 7904 C C . PRO C 1 316 ? 39.274 40.530 -2.609 1.00 16.95 296 PRO C C 1
ATOM 7905 O O . PRO C 1 316 ? 40.298 40.466 -3.206 1.00 15.95 296 PRO C O 1
ATOM 7909 N N . ILE C 1 317 ? 38.117 40.124 -3.116 1.00 17.07 297 ILE C N 1
ATOM 7910 C CA . ILE C 1 317 ? 37.904 39.787 -4.550 1.00 17.95 297 ILE C CA 1
ATOM 7911 C C . ILE C 1 317 ? 36.611 40.478 -4.946 1.00 18.57 297 ILE C C 1
ATOM 7912 O O . ILE C 1 317 ? 35.624 40.355 -4.186 1.00 19.73 297 ILE C O 1
ATOM 7917 N N . ASP C 1 318 ? 36.609 41.158 -6.083 1.00 19.31 298 ASP C N 1
ATOM 7918 C CA . ASP C 1 318 ? 35.375 41.770 -6.636 1.00 21.47 298 ASP C CA 1
ATOM 7919 C C . ASP C 1 318 ? 34.983 40.988 -7.898 1.00 22.23 298 ASP C C 1
ATOM 7920 O O . ASP C 1 318 ? 35.845 40.864 -8.813 1.00 20.60 298 ASP C O 1
ATOM 7925 N N . ALA C 1 319 ? 33.745 40.468 -7.913 1.00 22.57 299 ALA C N 1
ATOM 7926 C CA . ALA C 1 319 ? 33.065 39.887 -9.095 1.00 23.41 299 ALA C CA 1
ATOM 7927 C C . ALA C 1 319 ? 32.584 41.041 -9.980 1.00 24.57 299 ALA C C 1
ATOM 7928 O O . ALA C 1 319 ? 31.385 41.433 -9.859 1.00 26.61 299 ALA C O 1
ATOM 7930 N N . ASP C 1 320 ? 33.474 41.571 -10.821 1.00 24.46 300 ASP C N 1
ATOM 7931 C CA . ASP C 1 320 ? 33.335 42.952 -11.371 1.00 26.82 300 ASP C CA 1
ATOM 7932 C C . ASP C 1 320 ? 32.892 42.946 -12.843 1.00 27.63 300 ASP C C 1
ATOM 7933 O O . ASP C 1 320 ? 33.033 43.998 -13.479 1.00 29.71 300 ASP C O 1
ATOM 7938 N N . TYR C 1 321 ? 32.335 41.852 -13.367 1.00 27.10 301 TYR C N 1
ATOM 7939 C CA . TYR C 1 321 ? 31.926 41.783 -14.792 1.00 26.89 301 TYR C CA 1
ATOM 7940 C C . TYR C 1 321 ? 30.820 40.749 -14.989 1.00 25.40 301 TYR C C 1
ATOM 7941 O O . TYR C 1 321 ? 31.089 39.527 -14.967 1.00 23.53 301 TYR C O 1
ATOM 7950 N N . GLN C 1 322 ? 29.623 41.273 -15.234 1.00 24.96 302 GLN C N 1
ATOM 7951 C CA . GLN C 1 322 ? 28.362 40.523 -15.426 1.00 26.00 302 GLN C CA 1
ATOM 7952 C C . GLN C 1 322 ? 27.699 41.035 -16.712 1.00 27.08 302 GLN C C 1
ATOM 7953 O O . GLN C 1 322 ? 26.899 41.985 -16.652 1.00 27.83 302 GLN C O 1
ATOM 7959 N N . MET C 1 323 ? 28.066 40.430 -17.839 1.00 29.88 303 MET C N 1
ATOM 7960 C CA . MET C 1 323 ? 27.385 40.575 -19.149 1.00 32.04 303 MET C CA 1
ATOM 7961 C C . MET C 1 323 ? 26.780 39.213 -19.506 1.00 31.23 303 MET C C 1
ATOM 7962 O O . MET C 1 323 ? 27.428 38.209 -19.217 1.00 29.53 303 MET C O 1
ATOM 7967 N N . PHE C 1 324 ? 25.598 39.191 -20.120 1.00 33.78 304 PHE C N 1
ATOM 7968 C CA . PHE C 1 324 ? 24.709 38.005 -20.213 1.00 33.95 304 PHE C CA 1
ATOM 7969 C C . PHE C 1 324 ? 24.230 37.745 -21.637 1.00 33.73 304 PHE C C 1
ATOM 7970 O O . PHE C 1 324 ? 23.687 38.656 -22.275 1.00 33.60 304 PHE C O 1
ATOM 7978 N N . ASP C 1 325 ? 24.424 36.510 -22.095 1.00 31.90 305 ASP C N 1
ATOM 7979 C CA . ASP C 1 325 ? 23.653 35.894 -23.201 1.00 30.61 305 ASP C CA 1
ATOM 7980 C C . ASP C 1 325 ? 22.408 35.272 -22.569 1.00 31.95 305 ASP C C 1
ATOM 7981 O O . ASP C 1 325 ? 22.561 34.332 -21.758 1.00 36.32 305 ASP C O 1
ATOM 7986 N N . ASN C 1 326 ? 21.237 35.822 -22.890 1.00 31.33 306 ASN C N 1
ATOM 7987 C CA . ASN C 1 326 ? 19.918 35.377 -22.383 1.00 31.18 306 ASN C CA 1
ATOM 7988 C C . ASN C 1 326 ? 19.219 34.455 -23.390 1.00 27.91 306 ASN C C 1
ATOM 7989 O O . ASN C 1 326 ? 18.003 34.315 -23.286 1.00 26.81 306 ASN C O 1
ATOM 7994 N N . SER C 1 327 ? 19.941 33.836 -24.320 1.00 28.25 307 SER C N 1
ATOM 7995 C CA . SER C 1 327 ? 19.319 33.010 -25.385 1.00 29.08 307 SER C CA 1
ATOM 7996 C C . SER C 1 327 ? 18.591 31.818 -24.746 1.00 27.89 307 SER C C 1
ATOM 7997 O O . SER C 1 327 ? 17.418 31.605 -25.105 1.00 26.85 307 SER C O 1
ATOM 8000 N N . LYS C 1 328 ? 19.207 31.126 -23.772 1.00 26.41 308 LYS C N 1
ATOM 8001 C CA . LYS C 1 328 ? 18.573 29.935 -23.148 1.00 24.01 308 LYS C CA 1
ATOM 8002 C C . LYS C 1 328 ? 17.240 30.348 -22.514 1.00 22.76 308 LYS C C 1
ATOM 8003 O O . LYS C 1 328 ? 16.229 29.697 -22.805 1.00 24.28 308 LYS C O 1
ATOM 8009 N N . ILE C 1 329 ? 17.188 31.385 -21.691 1.00 22.52 309 ILE C N 1
ATOM 8010 C CA . ILE C 1 329 ? 15.911 31.686 -20.967 1.00 23.79 309 ILE C CA 1
ATOM 8011 C C . ILE C 1 329 ? 14.807 32.071 -21.973 1.00 25.18 309 ILE C C 1
ATOM 8012 O O . ILE C 1 329 ? 13.632 31.745 -21.727 1.00 25.55 309 ILE C O 1
ATOM 8017 N N . LYS C 1 330 ? 15.150 32.777 -23.048 1.00 28.39 310 LYS C N 1
ATOM 8018 C CA . LYS C 1 330 ? 14.141 33.324 -23.998 1.00 32.10 310 LYS C CA 1
ATOM 8019 C C . LYS C 1 330 ? 13.651 32.190 -24.910 1.00 29.88 310 LYS C C 1
ATOM 8020 O O . LYS C 1 330 ? 12.512 32.281 -25.408 1.00 28.02 310 LYS C O 1
ATOM 8026 N N . SER C 1 331 ? 14.454 31.134 -25.040 1.00 29.12 311 SER C N 1
ATOM 8027 C CA . SER C 1 331 ? 14.091 29.879 -25.737 1.00 29.37 311 SER C CA 1
ATOM 8028 C C . SER C 1 331 ? 13.066 29.073 -24.925 1.00 29.72 311 SER C C 1
ATOM 8029 O O . SER C 1 331 ? 12.508 28.123 -25.506 1.00 32.26 311 SER C O 1
ATOM 8032 N N . PHE C 1 332 ? 12.813 29.398 -23.651 1.00 26.09 312 PHE C N 1
ATOM 8033 C CA . PHE C 1 332 ? 11.970 28.546 -22.769 1.00 27.13 312 PHE C CA 1
ATOM 8034 C C . PHE C 1 332 ? 10.702 29.290 -22.359 1.00 28.76 312 PHE C C 1
ATOM 8035 O O . PHE C 1 332 ? 9.701 28.624 -22.010 1.00 30.73 312 PHE C O 1
ATOM 8043 N N . ILE C 1 333 ? 10.740 30.621 -22.361 1.00 28.92 313 ILE C N 1
ATOM 8044 C CA . ILE C 1 333 ? 9.557 31.456 -22.027 1.00 28.17 313 ILE C CA 1
ATOM 8045 C C . ILE C 1 333 ? 9.489 32.646 -22.991 1.00 27.78 313 ILE C C 1
ATOM 8046 O O . ILE C 1 333 ? 10.509 32.993 -23.615 1.00 28.46 313 ILE C O 1
ATOM 8051 N N . ASP C 1 334 ? 8.312 33.253 -23.059 1.00 28.39 314 ASP C N 1
ATOM 8052 C CA . ASP C 1 334 ? 7.991 34.427 -23.909 1.00 28.81 314 ASP C CA 1
ATOM 8053 C C . ASP C 1 334 ? 7.970 35.650 -22.982 1.00 26.82 314 ASP C C 1
ATOM 8054 O O . ASP C 1 334 ? 6.939 35.896 -22.341 1.00 27.47 314 ASP C O 1
ATOM 8059 N N . TRP C 1 335 ? 9.104 36.335 -22.868 1.00 26.39 315 TRP C N 1
ATOM 8060 C CA . TRP C 1 335 ? 9.393 37.294 -21.776 1.00 26.17 315 TRP C CA 1
ATOM 8061 C C . TRP C 1 335 ? 10.413 38.321 -22.252 1.00 26.86 315 TRP C C 1
ATOM 8062 O O . TRP C 1 335 ? 11.427 37.912 -22.855 1.00 27.94 315 TRP C O 1
ATOM 8073 N N . LYS C 1 336 ? 10.189 39.598 -21.947 1.00 27.73 316 LYS C N 1
ATOM 8074 C CA . LYS C 1 336 ? 11.283 40.602 -22.032 1.00 32.15 316 LYS C CA 1
ATOM 8075 C C . LYS C 1 336 ? 11.107 41.653 -20.936 1.00 27.95 316 LYS C C 1
ATOM 8076 O O . LYS C 1 336 ? 9.983 41.825 -20.429 1.00 31.25 316 LYS C O 1
ATOM 8082 N N . ALA C 1 337 ? 12.194 42.333 -20.602 1.00 27.34 317 ALA C N 1
ATOM 8083 C CA . ALA C 1 337 ? 12.199 43.477 -19.669 1.00 26.19 317 ALA C CA 1
ATOM 8084 C C . ALA C 1 337 ? 11.504 44.652 -20.356 1.00 25.15 317 ALA C C 1
ATOM 8085 O O . ALA C 1 337 ? 11.892 44.956 -21.480 1.00 25.06 317 ALA C O 1
ATOM 8087 N N . GLU C 1 338 ? 10.494 45.237 -19.710 1.00 25.69 318 GLU C N 1
ATOM 8088 C CA . GLU C 1 338 ? 9.656 46.349 -20.232 1.00 27.24 318 GLU C CA 1
ATOM 8089 C C . GLU C 1 338 ? 10.075 47.686 -19.612 1.00 27.52 318 GLU C C 1
ATOM 8090 O O . GLU C 1 338 ? 9.843 48.724 -20.260 1.00 30.55 318 GLU C O 1
ATOM 8096 N N . ILE C 1 339 ? 10.564 47.682 -18.369 1.00 24.48 319 ILE C N 1
ATOM 8097 C CA . ILE C 1 339 ? 10.806 48.925 -17.583 1.00 22.37 319 ILE C CA 1
ATOM 8098 C C . ILE C 1 339 ? 12.196 49.444 -17.912 1.00 21.77 319 ILE C C 1
ATOM 8099 O O . ILE C 1 339 ? 13.179 48.737 -17.742 1.00 21.76 319 ILE C O 1
ATOM 8104 N N . PRO C 1 340 ? 12.345 50.707 -18.359 1.00 21.91 320 PRO C N 1
ATOM 8105 C CA . PRO C 1 340 ? 13.682 51.258 -18.595 1.00 22.04 320 PRO C CA 1
ATOM 8106 C C . PRO C 1 340 ? 14.493 51.378 -17.285 1.00 21.46 320 PRO C C 1
ATOM 8107 O O . PRO C 1 340 ? 13.931 51.727 -16.237 1.00 20.22 320 PRO C O 1
ATOM 8111 N N . VAL C 1 341 ? 15.793 51.096 -17.354 1.00 20.60 321 VAL C N 1
ATOM 8112 C CA . VAL C 1 341 ? 16.702 51.109 -16.165 1.00 22.51 321 VAL C CA 1
ATOM 8113 C C . VAL C 1 341 ? 16.755 52.524 -15.573 1.00 23.72 321 VAL C C 1
ATOM 8114 O O . VAL C 1 341 ? 16.958 52.641 -14.356 1.00 24.84 321 VAL C O 1
ATOM 8118 N N . ARG C 1 342 ? 16.553 53.565 -16.385 1.00 24.01 322 ARG C N 1
ATOM 8119 C CA . ARG C 1 342 ? 16.622 54.970 -15.909 1.00 23.05 322 ARG C CA 1
ATOM 8120 C C . ARG C 1 342 ? 15.423 55.221 -14.994 1.00 21.90 322 ARG C C 1
ATOM 8121 O O . ARG C 1 342 ? 15.603 55.939 -13.981 1.00 22.19 322 ARG C O 1
ATOM 8129 N N . GLN C 1 343 ? 14.262 54.663 -15.337 1.00 20.97 323 GLN C N 1
ATOM 8130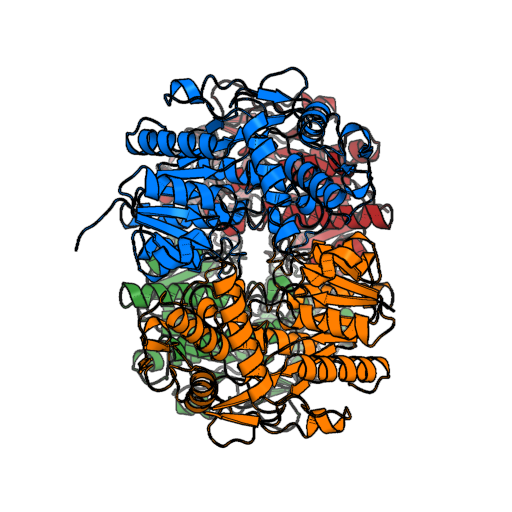 C CA . GLN C 1 343 ? 13.033 54.744 -14.501 1.00 22.22 323 GLN C CA 1
ATOM 8131 C C . GLN C 1 343 ? 13.234 53.964 -13.197 1.00 20.55 323 GLN C C 1
ATOM 8132 O O . GLN C 1 343 ? 12.761 54.436 -12.155 1.00 19.06 323 GLN C O 1
ATOM 8138 N N . MET C 1 344 ? 13.831 52.771 -13.276 1.00 21.05 324 MET C N 1
ATOM 8139 C CA . MET C 1 344 ? 14.092 51.912 -12.085 1.00 20.13 324 MET C CA 1
ATOM 8140 C C . MET C 1 344 ? 14.961 52.731 -11.117 1.00 20.42 324 MET C C 1
ATOM 8141 O O . MET C 1 344 ? 14.532 52.922 -9.947 1.00 20.88 324 MET C O 1
ATOM 8146 N N . LEU C 1 345 ? 16.039 53.345 -11.626 1.00 19.17 325 LEU C N 1
ATOM 8147 C CA . LEU C 1 345 ? 16.986 54.182 -10.831 1.00 19.02 325 LEU C CA 1
ATOM 8148 C C . LEU C 1 345 ? 16.293 55.424 -10.261 1.00 20.46 325 LEU C C 1
ATOM 8149 O O . LEU C 1 345 ? 16.562 55.764 -9.087 1.00 18.07 325 LEU C O 1
ATOM 8154 N N . LYS C 1 346 ? 15.441 56.085 -11.056 1.00 22.81 326 LYS C N 1
ATOM 8155 C CA . LYS C 1 346 ? 14.716 57.307 -10.619 1.00 23.95 326 LYS C CA 1
ATOM 8156 C C . LYS C 1 346 ? 13.807 56.928 -9.446 1.00 22.01 326 LYS C C 1
ATOM 8157 O O . LYS C 1 346 ? 13.779 57.699 -8.468 1.00 19.75 326 LYS C O 1
ATOM 8163 N N . ASP C 1 347 ? 13.080 55.803 -9.580 1.00 20.27 327 ASP C N 1
ATOM 8164 C CA . ASP C 1 347 ? 12.191 55.228 -8.535 1.00 19.52 327 ASP C CA 1
ATOM 8165 C C . ASP C 1 347 ? 13.001 55.061 -7.236 1.00 19.08 327 ASP C C 1
ATOM 8166 O O . ASP C 1 347 ? 12.531 55.474 -6.159 1.00 18.08 327 ASP C O 1
ATOM 8171 N N . LEU C 1 348 ? 14.222 54.547 -7.348 1.00 19.16 328 LEU C N 1
ATOM 8172 C CA . LEU C 1 348 ? 15.065 54.214 -6.175 1.00 19.01 328 LEU C CA 1
ATOM 8173 C C . LEU C 1 348 ? 15.523 55.514 -5.519 1.00 19.05 328 LEU C C 1
ATOM 8174 O O . LEU C 1 348 ? 15.511 55.580 -4.277 1.00 19.08 328 LEU C O 1
ATOM 8179 N N . LEU C 1 349 ? 15.882 56.525 -6.322 1.00 19.40 329 LEU C N 1
ATOM 8180 C CA . LEU C 1 349 ? 16.320 57.847 -5.790 1.00 18.95 329 LEU C CA 1
ATOM 8181 C C . LEU C 1 349 ? 15.146 58.510 -5.064 1.00 18.55 329 LEU C C 1
ATOM 8182 O O . LEU C 1 349 ? 15.367 59.027 -3.951 1.00 19.45 329 LEU C O 1
ATOM 8187 N N . ASN C 1 350 ? 13.947 58.484 -5.649 1.00 18.19 330 ASN C N 1
ATOM 8188 C CA . ASN C 1 350 ? 12.747 59.112 -5.040 1.00 19.61 330 ASN C CA 1
ATOM 8189 C C . ASN C 1 350 ? 12.424 58.405 -3.718 1.00 19.03 330 ASN C C 1
ATOM 8190 O O . ASN C 1 350 ? 11.978 59.089 -2.752 1.00 18.97 330 ASN C O 1
ATOM 8195 N N . HIS C 1 351 ? 12.670 57.098 -3.659 1.00 19.68 331 HIS C N 1
ATOM 8196 C CA . HIS C 1 351 ? 12.429 56.274 -2.442 1.00 20.07 331 HIS C CA 1
ATOM 8197 C C . HIS C 1 351 ? 13.277 56.822 -1.290 1.00 19.27 331 HIS C C 1
ATOM 8198 O O . HIS C 1 351 ? 12.681 57.150 -0.240 1.00 18.18 331 HIS C O 1
ATOM 8205 N N . TRP C 1 352 ? 14.592 56.989 -1.492 1.00 18.97 332 TRP C N 1
ATOM 8206 C CA . TRP C 1 352 ? 15.484 57.564 -0.448 1.00 19.05 332 TRP C CA 1
ATOM 8207 C C . TRP C 1 352 ? 15.096 59.009 -0.099 1.00 20.10 332 TRP C C 1
ATOM 8208 O O . TRP C 1 352 ? 15.065 59.334 1.117 1.00 19.89 332 TRP C O 1
ATOM 8219 N N . ARG C 1 353 ? 14.750 59.827 -1.096 1.00 20.26 333 ARG C N 1
ATOM 8220 C CA . ARG C 1 353 ? 14.275 61.222 -0.879 1.00 20.40 333 ARG C CA 1
ATOM 8221 C C . ARG C 1 353 ? 13.084 61.196 0.085 1.00 20.59 333 ARG C C 1
ATOM 8222 O O . ARG C 1 353 ? 13.097 61.970 1.064 1.00 20.37 333 ARG C O 1
ATOM 8230 N N . ASN C 1 354 ? 12.141 60.297 -0.169 1.00 21.04 334 ASN C N 1
ATOM 8231 C CA . ASN C 1 354 ? 10.882 60.144 0.593 1.00 23.51 334 ASN C CA 1
ATOM 8232 C C . ASN C 1 354 ? 11.160 59.670 2.033 1.00 22.36 334 ASN C C 1
ATOM 8233 O O . ASN C 1 354 ? 10.504 60.188 2.982 1.00 20.93 334 ASN C O 1
ATOM 8238 N N . GLU C 1 355 ? 12.050 58.691 2.208 1.00 21.01 335 GLU C N 1
ATOM 8239 C CA . GLU C 1 355 ? 12.470 58.186 3.545 1.00 21.11 335 GLU C CA 1
ATOM 8240 C C . GLU C 1 355 ? 13.036 59.349 4.371 1.00 21.36 335 GLU C C 1
ATOM 8241 O O . GLU C 1 355 ? 12.581 59.553 5.498 1.00 21.59 335 GLU C O 1
ATOM 8247 N N . ILE C 1 356 ? 13.963 60.115 3.811 1.00 22.47 336 ILE C N 1
ATOM 8248 C CA . ILE C 1 356 ? 14.670 61.213 4.528 1.00 24.19 336 ILE C CA 1
ATOM 8249 C C . ILE C 1 356 ? 13.649 62.295 4.885 1.00 26.68 336 ILE C C 1
ATOM 8250 O O . ILE C 1 356 ? 13.597 62.680 6.049 1.00 24.39 336 ILE C O 1
ATOM 8255 N N . LYS C 1 357 ? 12.805 62.694 3.935 1.00 30.64 337 LYS C N 1
ATOM 8256 C CA . LYS C 1 357 ? 11.742 63.706 4.168 1.00 35.00 337 LYS C CA 1
ATOM 8257 C C . LYS C 1 357 ? 10.914 63.285 5.393 1.00 33.19 337 LYS C C 1
ATOM 8258 O O . LYS C 1 357 ? 10.591 64.169 6.211 1.00 32.36 337 LYS C O 1
ATOM 8264 N N . ARG C 1 358 ? 10.622 61.987 5.540 1.00 32.76 338 ARG C N 1
ATOM 8265 C CA . ARG C 1 358 ? 9.727 61.439 6.597 1.00 32.92 338 ARG C CA 1
ATOM 8266 C C . ARG C 1 358 ? 10.505 61.180 7.894 1.00 28.43 338 ARG C C 1
ATOM 8267 O O . ARG C 1 358 ? 9.927 60.598 8.823 1.00 28.54 338 ARG C O 1
ATOM 8275 N N . GLY C 1 359 ? 11.768 61.586 7.967 1.00 25.41 339 GLY C N 1
ATOM 8276 C CA . GLY C 1 359 ? 12.597 61.435 9.180 1.00 24.57 339 GLY C CA 1
ATOM 8277 C C . GLY C 1 359 ? 13.178 60.042 9.377 1.00 22.96 339 GLY C C 1
ATOM 8278 O O . GLY C 1 359 ? 13.806 59.816 10.423 1.00 24.27 339 GLY C O 1
ATOM 8279 N N . ARG C 1 360 ? 13.000 59.126 8.431 1.00 22.38 340 ARG C N 1
ATOM 8280 C CA . ARG C 1 360 ? 13.596 57.769 8.521 1.00 24.54 340 ARG C CA 1
ATOM 8281 C C . ARG C 1 360 ? 15.030 57.856 7.987 1.00 23.71 340 ARG C C 1
ATOM 8282 O O . ARG C 1 360 ? 15.295 57.343 6.867 1.00 26.01 340 ARG C O 1
ATOM 8290 N N . ILE C 1 361 ? 15.906 58.541 8.728 1.00 20.22 341 ILE C N 1
ATOM 8291 C CA . ILE C 1 361 ? 17.281 58.886 8.265 1.00 20.28 341 ILE C CA 1
ATOM 8292 C C . ILE C 1 361 ? 18.055 57.579 8.181 1.00 21.53 341 ILE C C 1
ATOM 8293 O O . ILE C 1 361 ? 18.236 56.910 9.204 1.00 22.84 341 ILE C O 1
ATOM 8298 N N . PRO C 1 362 ? 18.532 57.167 6.989 1.00 21.07 342 PRO C N 1
ATOM 8299 C CA . PRO C 1 362 ? 19.279 55.919 6.866 1.00 19.45 342 PRO C CA 1
ATOM 8300 C C . PRO C 1 362 ? 20.747 56.088 7.260 1.00 18.65 342 PRO C C 1
ATOM 8301 O O . PRO C 1 362 ? 21.197 57.223 7.351 1.00 19.12 342 PRO C O 1
ATOM 8305 N N . LEU C 1 363 ? 21.452 54.974 7.492 1.00 17.37 343 LEU C N 1
ATOM 8306 C CA . LEU C 1 363 ? 22.931 54.963 7.597 1.00 16.78 343 LEU C CA 1
ATOM 8307 C C . LEU C 1 363 ? 23.479 55.301 6.204 1.00 16.72 343 LEU C C 1
ATOM 8308 O O . LEU C 1 363 ? 22.806 54.949 5.218 1.00 16.21 343 LEU C O 1
ATOM 8313 N N . ASN C 1 364 ? 24.648 55.934 6.126 1.00 16.67 344 ASN C N 1
ATOM 8314 C CA . ASN C 1 364 ? 25.244 56.393 4.844 1.00 17.48 344 ASN C CA 1
ATOM 8315 C C . ASN C 1 364 ? 25.967 55.241 4.137 1.00 16.30 344 ASN C C 1
ATOM 8316 O O . ASN C 1 364 ? 26.584 55.477 3.074 1.00 15.63 344 ASN C O 1
ATOM 8321 N N . ARG C 1 365 ? 25.899 54.044 4.710 1.00 15.71 345 ARG C N 1
ATOM 8322 C CA . ARG C 1 365 ? 26.783 52.881 4.417 1.00 15.53 345 ARG C CA 1
ATOM 8323 C C . ARG C 1 365 ? 26.604 52.369 2.994 1.00 15.16 345 ARG C C 1
ATOM 8324 O O . ARG C 1 365 ? 27.566 51.789 2.462 1.00 16.16 345 ARG C O 1
ATOM 8333 N N . LYS D 1 23 ? 38.420 57.477 27.236 1.00 51.33 3 LYS D N 1
ATOM 8334 C CA . LYS D 1 23 ? 36.947 57.220 27.069 1.00 51.02 3 LYS D CA 1
ATOM 8335 C C . LYS D 1 23 ? 36.690 55.704 27.099 1.00 46.18 3 LYS D C 1
ATOM 8336 O O . LYS D 1 23 ? 37.395 54.945 26.397 1.00 43.18 3 LYS D O 1
ATOM 8338 N N . LYS D 1 24 ? 35.723 55.282 27.910 1.00 40.51 4 LYS D N 1
ATOM 8339 C CA . LYS D 1 24 ? 35.317 53.866 28.088 1.00 35.67 4 LYS D CA 1
ATOM 8340 C C . LYS D 1 24 ? 34.483 53.407 26.880 1.00 31.14 4 LYS D C 1
ATOM 8341 O O . LYS D 1 24 ? 33.616 54.188 26.435 1.00 31.49 4 LYS D O 1
ATOM 8347 N N . THR D 1 25 ? 34.696 52.188 26.365 1.00 26.46 5 THR D N 1
ATOM 8348 C CA . THR D 1 25 ? 33.975 51.638 25.175 1.00 23.40 5 THR D CA 1
ATOM 8349 C C . THR D 1 25 ? 32.899 50.636 25.614 1.00 22.45 5 THR D C 1
ATOM 8350 O O . THR D 1 25 ? 33.275 49.592 26.170 1.00 23.67 5 THR D O 1
ATOM 8354 N N . ALA D 1 26 ? 31.620 50.939 25.358 1.00 19.41 6 ALA D N 1
ATOM 8355 C CA . ALA D 1 26 ? 30.457 50.074 25.651 1.00 17.44 6 ALA D CA 1
ATOM 8356 C C . ALA D 1 26 ? 29.969 49.382 24.371 1.00 16.79 6 ALA D C 1
ATOM 8357 O O . ALA D 1 26 ? 29.670 50.095 23.378 1.00 16.74 6 ALA D O 1
ATOM 8359 N N . LEU D 1 27 ? 29.849 48.055 24.410 1.00 14.34 7 LEU D N 1
ATOM 8360 C CA . LEU D 1 27 ? 29.176 47.263 23.352 1.00 13.82 7 LEU D CA 1
ATOM 8361 C C . LEU D 1 27 ? 27.750 46.931 23.792 1.00 13.10 7 LEU D C 1
ATOM 8362 O O . LEU D 1 27 ? 27.553 46.512 24.952 1.00 11.93 7 LEU D O 1
ATOM 8367 N N . ILE D 1 28 ? 26.809 47.134 22.876 1.00 12.54 8 ILE D N 1
ATOM 8368 C CA . ILE D 1 28 ? 25.390 46.717 23.005 1.00 12.66 8 ILE D CA 1
ATOM 8369 C C . ILE D 1 28 ? 25.110 45.684 21.918 1.00 13.17 8 ILE D C 1
ATOM 8370 O O . ILE D 1 28 ? 25.141 46.061 20.729 1.00 12.85 8 ILE D O 1
ATOM 8375 N N . THR D 1 29 ? 24.854 44.433 22.301 1.00 13.10 9 THR D N 1
ATOM 8376 C CA . THR D 1 29 ? 24.235 43.437 21.393 1.00 12.78 9 THR D CA 1
ATOM 8377 C C . THR D 1 29 ? 22.736 43.708 21.427 1.00 12.99 9 THR D C 1
ATOM 8378 O O . THR D 1 29 ? 22.229 44.155 22.499 1.00 12.36 9 THR D O 1
ATOM 8382 N N . GLY D 1 30 ? 22.053 43.486 20.299 1.00 12.93 10 GLY D N 1
ATOM 8383 C CA . GLY D 1 30 ? 20.615 43.766 20.221 1.00 13.30 10 GLY D CA 1
ATOM 8384 C C . GLY D 1 30 ? 20.364 45.263 20.286 1.00 13.35 10 GLY D C 1
ATOM 8385 O O . GLY D 1 30 ? 19.297 45.658 20.752 1.00 14.40 10 GLY D O 1
ATOM 8386 N N . PHE D 1 31 ? 21.331 46.042 19.815 1.00 13.80 11 PHE D N 1
ATOM 8387 C CA . PHE D 1 31 ? 21.275 47.502 19.563 1.00 14.18 11 PHE D CA 1
ATOM 8388 C C . PHE D 1 31 ? 19.951 47.896 18.886 1.00 14.57 11 PHE D C 1
ATOM 8389 O O . PHE D 1 31 ? 19.406 48.946 19.305 1.00 16.00 11 PHE D O 1
ATOM 8397 N N . THR D 1 32 ? 19.426 47.117 17.923 1.00 13.88 12 THR D N 1
ATOM 8398 C CA . THR D 1 32 ? 18.213 47.497 17.130 1.00 13.55 12 THR D CA 1
ATOM 8399 C C . THR D 1 32 ? 16.927 47.155 17.881 1.00 13.54 12 THR D C 1
ATOM 8400 O O . THR D 1 32 ? 15.857 47.525 17.378 1.00 13.61 12 THR D O 1
ATOM 8404 N N . GLY D 1 33 ? 17.020 46.456 19.011 1.00 12.92 13 GLY D N 1
ATOM 8405 C CA . GLY D 1 33 ? 15.846 46.039 19.786 1.00 12.86 13 GLY D CA 1
ATOM 8406 C C . GLY D 1 33 ? 15.303 47.145 20.678 1.00 13.34 13 GLY D C 1
ATOM 8407 O O . GLY D 1 33 ? 15.921 48.234 20.809 1.00 12.96 13 GLY D O 1
ATOM 8408 N N . GLN D 1 34 ? 14.182 46.847 21.325 1.00 13.98 14 GLN D N 1
ATOM 8409 C CA . GLN D 1 34 ? 13.522 47.752 22.296 1.00 14.29 14 GLN D CA 1
ATOM 8410 C C . GLN D 1 34 ? 14.554 48.317 23.280 1.00 14.70 14 GLN D C 1
ATOM 8411 O O . GLN D 1 34 ? 14.605 49.572 23.455 1.00 13.20 14 GLN D O 1
ATOM 8417 N N . VAL D 1 35 ? 15.304 47.418 23.937 1.00 14.03 15 VAL D N 1
ATOM 8418 C CA . VAL D 1 35 ? 16.136 47.765 25.125 1.00 13.68 15 VAL D CA 1
ATOM 8419 C C . VAL D 1 35 ? 17.510 48.279 24.674 1.00 13.72 15 VAL D C 1
ATOM 8420 O O . VAL D 1 35 ? 17.983 49.313 25.217 1.00 14.72 15 VAL D O 1
ATOM 8424 N N . GLY D 1 36 ? 18.158 47.591 23.746 1.00 14.02 16 GLY D N 1
ATOM 8425 C CA . GLY D 1 36 ? 19.495 47.990 23.262 1.00 15.01 16 GLY D CA 1
ATOM 8426 C C . GLY D 1 36 ? 19.517 49.415 22.740 1.00 14.88 16 GLY D C 1
ATOM 8427 O O . GLY D 1 36 ? 20.453 50.157 23.095 1.00 15.74 16 GLY D O 1
ATOM 8428 N N . SER D 1 37 ? 18.523 49.783 21.927 1.00 14.76 17 SER D N 1
ATOM 8429 C CA . SER D 1 37 ? 18.407 51.122 21.291 1.00 14.32 17 SER D CA 1
ATOM 8430 C C . SER D 1 37 ? 18.258 52.189 22.374 1.00 14.52 17 SER D C 1
ATOM 8431 O O . SER D 1 37 ? 18.883 53.230 22.251 1.00 13.31 17 SER D O 1
ATOM 8434 N N . GLN D 1 38 ? 17.523 51.886 23.440 1.00 15.82 18 GLN D N 1
ATOM 8435 C CA . GLN D 1 38 ? 17.268 52.838 24.554 1.00 16.74 18 GLN D CA 1
ATOM 8436 C C . GLN D 1 38 ? 18.487 52.904 25.476 1.00 18.03 18 GLN D C 1
ATOM 8437 O O . GLN D 1 38 ? 18.732 53.993 26.010 1.00 18.58 18 GLN D O 1
ATOM 8443 N N . MET D 1 39 ? 19.242 51.802 25.608 1.00 18.45 19 MET D N 1
ATOM 8444 C CA . MET D 1 39 ? 20.515 51.768 26.361 1.00 18.35 19 MET D CA 1
ATOM 8445 C C . MET D 1 39 ? 21.530 52.664 25.650 1.00 17.78 19 MET D C 1
ATOM 8446 O O . MET D 1 39 ? 22.375 53.244 26.350 1.00 16.73 19 MET D O 1
ATOM 8451 N N . ALA D 1 40 ? 21.501 52.721 24.312 1.00 17.97 20 ALA D N 1
ATOM 8452 C CA . ALA D 1 40 ? 22.416 53.580 23.516 1.00 18.22 20 ALA D CA 1
ATOM 8453 C C . ALA D 1 40 ? 22.078 55.053 23.814 1.00 18.76 20 ALA D C 1
ATOM 8454 O O . ALA D 1 40 ? 23.008 55.799 24.207 1.00 18.68 20 ALA D O 1
ATOM 8456 N N . ASP D 1 41 ? 20.802 55.437 23.675 1.00 17.49 21 ASP D N 1
ATOM 8457 C CA . ASP D 1 41 ? 20.287 56.767 24.103 1.00 17.86 21 ASP D CA 1
ATOM 8458 C C . ASP D 1 41 ? 20.795 57.082 25.518 1.00 18.74 21 ASP D C 1
ATOM 8459 O O . ASP D 1 41 ? 21.306 58.199 25.747 1.00 18.13 21 ASP D O 1
ATOM 8464 N N . PHE D 1 42 ? 20.679 56.131 26.445 1.00 19.63 22 PHE D N 1
ATOM 8465 C CA . PHE D 1 42 ? 20.972 56.377 27.873 1.00 19.95 22 PHE D CA 1
ATOM 8466 C C . PHE D 1 42 ? 22.469 56.619 28.043 1.00 19.85 22 PHE D C 1
ATOM 8467 O O . PHE D 1 42 ? 22.834 57.546 28.768 1.00 20.66 22 PHE D O 1
ATOM 8475 N N . LEU D 1 43 ? 23.310 55.833 27.378 1.00 19.19 23 LEU D N 1
ATOM 8476 C CA . LEU D 1 43 ? 24.781 55.953 27.519 1.00 19.61 23 LEU D CA 1
ATOM 8477 C C . LEU D 1 43 ? 25.257 57.266 26.887 1.00 19.44 23 LEU D C 1
ATOM 8478 O O . LEU D 1 43 ? 26.227 57.867 27.418 1.00 19.84 23 LEU D O 1
ATOM 8483 N N . LEU D 1 44 ? 24.655 57.670 25.772 1.00 18.20 24 LEU D N 1
ATOM 8484 C CA . LEU D 1 44 ? 25.067 58.909 25.073 1.00 19.53 24 LEU D CA 1
ATOM 8485 C C . LEU D 1 44 ? 24.718 60.124 25.936 1.00 19.52 24 LEU D C 1
ATOM 8486 O O . LEU D 1 44 ? 25.508 61.046 25.959 1.00 17.81 24 LEU D O 1
ATOM 8491 N N . GLU D 1 45 ? 23.604 60.078 26.651 1.00 22.46 25 GLU D N 1
ATOM 8492 C CA . GLU D 1 45 ? 23.069 61.245 27.393 1.00 27.16 25 GLU D CA 1
ATOM 8493 C C . GLU D 1 45 ? 23.766 61.352 28.757 1.00 26.78 25 GLU D C 1
ATOM 8494 O O . GLU D 1 45 ? 23.990 62.490 29.187 1.00 28.26 25 GLU D O 1
ATOM 8500 N N . ASN D 1 46 ? 24.174 60.228 29.367 1.00 26.18 26 ASN D N 1
ATOM 8501 C CA . ASN D 1 46 ? 24.467 60.158 30.826 1.00 23.67 26 ASN D CA 1
ATOM 8502 C C . ASN D 1 46 ? 25.912 59.768 31.124 1.00 22.79 26 ASN D C 1
ATOM 8503 O O . ASN D 1 46 ? 26.242 59.745 32.312 1.00 23.29 26 ASN D O 1
ATOM 8508 N N . THR D 1 47 ? 26.742 59.518 30.111 1.00 22.29 27 THR D N 1
ATOM 8509 C CA . THR D 1 47 ? 28.151 59.072 30.273 1.00 22.30 27 THR D CA 1
ATOM 8510 C C . THR D 1 47 ? 28.987 59.668 29.145 1.00 22.03 27 THR D C 1
ATOM 8511 O O . THR D 1 47 ? 28.371 60.168 28.198 1.00 20.75 27 THR D O 1
ATOM 8515 N N . ASP D 1 48 ? 30.318 59.561 29.226 1.00 23.87 28 ASP D N 1
ATOM 8516 C CA . ASP D 1 48 ? 31.250 59.961 28.134 1.00 25.60 28 ASP D CA 1
ATOM 8517 C C . ASP D 1 48 ? 31.750 58.699 27.413 1.00 23.86 28 ASP D C 1
ATOM 8518 O O . ASP D 1 48 ? 32.783 58.774 26.720 1.00 22.60 28 ASP D O 1
ATOM 8523 N N . TYR D 1 49 ? 31.015 57.588 27.533 1.00 22.73 29 TYR D N 1
ATOM 8524 C CA . TYR D 1 49 ? 31.317 56.301 26.855 1.00 22.28 29 TYR D CA 1
ATOM 8525 C C . TYR D 1 49 ? 31.172 56.458 25.337 1.00 20.21 29 TYR D C 1
ATOM 8526 O O . TYR D 1 49 ? 30.168 57.005 24.855 1.00 18.66 29 TYR D O 1
ATOM 8535 N N . ASP D 1 50 ? 32.151 55.944 24.602 1.00 19.56 30 ASP D N 1
ATOM 8536 C CA . ASP D 1 50 ? 31.973 55.543 23.185 1.00 19.94 30 ASP D CA 1
ATOM 8537 C C . ASP D 1 50 ? 31.037 54.336 23.169 1.00 19.46 30 ASP D C 1
ATOM 8538 O O . ASP D 1 50 ? 31.140 53.511 24.079 1.00 22.50 30 ASP D O 1
ATOM 8543 N N . VAL D 1 51 ? 30.100 54.299 22.224 1.00 18.86 31 VAL D N 1
ATOM 8544 C CA . VAL D 1 51 ? 29.071 53.237 22.111 1.00 19.12 31 VAL D CA 1
ATOM 8545 C C . VAL D 1 51 ? 29.318 52.472 20.796 1.00 20.12 31 VAL D C 1
ATOM 8546 O O . VAL D 1 51 ? 29.536 53.135 19.772 1.00 19.19 31 VAL D O 1
ATOM 8550 N N . ILE D 1 52 ? 29.354 51.132 20.861 1.00 17.59 32 ILE D N 1
ATOM 8551 C CA . ILE D 1 52 ? 29.308 50.212 19.689 1.00 16.73 32 ILE D CA 1
ATOM 8552 C C . ILE D 1 52 ? 28.000 49.416 19.750 1.00 15.99 32 ILE D C 1
ATOM 8553 O O . ILE D 1 52 ? 27.755 48.693 20.754 1.00 15.43 32 ILE D O 1
ATOM 8558 N N . GLY D 1 53 ? 27.190 49.577 18.707 1.00 14.02 33 GLY D N 1
ATOM 8559 C CA . GLY D 1 53 ? 25.961 48.815 18.457 1.00 12.93 33 GLY D CA 1
ATOM 8560 C C . GLY D 1 53 ? 26.276 47.679 17.509 1.00 12.67 33 GLY D C 1
ATOM 8561 O O . GLY D 1 53 ? 26.790 47.928 16.380 1.00 12.62 33 GLY D O 1
ATOM 8562 N N . MET D 1 54 ? 26.083 46.465 17.995 1.00 12.06 34 MET D N 1
ATOM 8563 C CA . MET D 1 54 ? 26.161 45.234 17.189 1.00 12.06 34 MET D CA 1
ATOM 8564 C C . MET D 1 54 ? 24.819 45.086 16.476 1.00 12.14 34 MET D C 1
ATOM 8565 O O . MET D 1 54 ? 23.767 45.339 17.108 1.00 12.02 34 MET D O 1
ATOM 8570 N N . MET D 1 55 ? 24.866 44.693 15.208 1.00 12.57 35 MET D N 1
ATOM 8571 C CA . MET D 1 55 ? 23.665 44.278 14.449 1.00 12.30 35 MET D CA 1
ATOM 8572 C C . MET D 1 55 ? 24.099 43.419 13.267 1.00 11.69 35 MET D C 1
ATOM 8573 O O . MET D 1 55 ? 25.274 43.512 12.846 1.00 11.11 35 MET D O 1
ATOM 8578 N N . ARG D 1 56 ? 23.190 42.563 12.815 1.00 10.81 36 ARG D N 1
ATOM 8579 C CA . ARG D 1 56 ? 23.194 42.030 11.441 1.00 11.10 36 ARG D CA 1
ATOM 8580 C C . ARG D 1 56 ? 22.728 43.194 10.561 1.00 11.23 36 ARG D C 1
ATOM 8581 O O . ARG D 1 56 ? 21.959 44.029 11.053 1.00 11.75 36 ARG D O 1
ATOM 8589 N N . TRP D 1 57 ? 23.193 43.255 9.325 1.00 11.57 37 TRP D N 1
ATOM 8590 C CA . TRP D 1 57 ? 23.110 44.476 8.492 1.00 11.79 37 TRP D CA 1
ATOM 8591 C C . TRP D 1 57 ? 21.657 44.758 8.133 1.00 12.35 37 TRP D C 1
ATOM 8592 O O . TRP D 1 57 ? 21.330 45.966 8.028 1.00 11.57 37 TRP D O 1
ATOM 8603 N N . GLN D 1 58 ? 20.831 43.707 7.985 1.00 13.39 38 GLN D N 1
ATOM 8604 C CA . GLN D 1 58 ? 19.437 43.839 7.468 1.00 13.82 38 GLN D CA 1
ATOM 8605 C C . GLN D 1 58 ? 18.430 44.052 8.611 1.00 14.32 38 GLN D C 1
ATOM 8606 O O . GLN D 1 58 ? 17.228 44.176 8.318 1.00 16.22 38 GLN D O 1
ATOM 8612 N N . GLU D 1 59 ? 18.851 44.159 9.871 1.00 14.44 39 GLU D N 1
ATOM 8613 C CA . GLU D 1 59 ? 17.880 44.291 10.998 1.00 14.14 39 GLU D CA 1
ATOM 8614 C C . GLU D 1 59 ? 17.053 45.567 10.842 1.00 15.00 39 GLU D C 1
ATOM 8615 O O . GLU D 1 59 ? 17.485 46.543 10.233 1.00 14.88 39 GLU D O 1
ATOM 8621 N N . PRO D 1 60 ? 15.839 45.592 11.419 1.00 15.12 40 PRO D N 1
ATOM 8622 C CA . PRO D 1 60 ? 14.970 46.757 11.335 1.00 16.34 40 PRO D CA 1
ATOM 8623 C C . PRO D 1 60 ? 15.646 48.028 11.866 1.00 17.46 40 PRO D C 1
ATOM 8624 O O . PRO D 1 60 ? 16.243 47.935 12.934 1.00 17.52 40 PRO D O 1
ATOM 8628 N N . MET D 1 61 ? 15.508 49.159 11.154 1.00 17.97 41 MET D N 1
ATOM 8629 C CA . MET D 1 61 ? 16.084 50.487 11.537 1.00 18.79 41 MET D CA 1
ATOM 8630 C C . MET D 1 61 ? 15.154 51.256 12.505 1.00 17.64 41 MET D C 1
ATOM 8631 O O . MET D 1 61 ? 15.572 52.334 13.002 1.00 15.66 41 MET D O 1
ATOM 8636 N N . ASP D 1 62 ? 13.952 50.742 12.770 1.00 16.94 42 ASP D N 1
ATOM 8637 C CA . ASP D 1 62 ? 12.821 51.494 13.396 1.00 19.71 42 ASP D CA 1
ATOM 8638 C C . ASP D 1 62 ? 13.278 52.239 14.659 1.00 20.45 42 ASP D C 1
ATOM 8639 O O . ASP D 1 62 ? 12.907 53.402 14.811 1.00 22.53 42 ASP D O 1
ATOM 8644 N N . ASN D 1 63 ? 14.105 51.617 15.499 1.00 19.74 43 ASN D N 1
ATOM 8645 C CA . ASN D 1 63 ? 14.392 52.101 16.867 1.00 18.87 43 ASN D CA 1
ATOM 8646 C C . ASN D 1 63 ? 15.615 53.000 16.868 1.00 16.50 43 ASN D C 1
ATOM 8647 O O . ASN D 1 63 ? 15.915 53.531 17.950 1.00 15.38 43 ASN D O 1
ATOM 8652 N N . ILE D 1 64 ? 16.328 53.089 15.747 1.00 15.08 44 ILE D N 1
ATOM 8653 C CA . ILE D 1 64 ? 17.647 53.774 15.707 1.00 15.44 44 ILE D CA 1
ATOM 8654 C C . ILE D 1 64 ? 17.704 54.873 14.624 1.00 14.96 44 ILE D C 1
ATOM 8655 O O . ILE D 1 64 ? 18.758 55.504 14.521 1.00 14.53 44 ILE D O 1
ATOM 8660 N N . TYR D 1 65 ? 16.643 55.142 13.859 1.00 15.08 45 TYR D N 1
ATOM 8661 C CA . TYR D 1 65 ? 16.641 56.201 12.806 1.00 16.22 45 TYR D CA 1
ATOM 8662 C C . TYR D 1 65 ? 17.183 57.524 13.353 1.00 15.84 45 TYR D C 1
ATOM 8663 O O . TYR D 1 65 ? 17.977 58.195 12.655 1.00 15.85 45 TYR D O 1
ATOM 8672 N N . HIS D 1 66 ? 16.791 57.863 14.583 1.00 15.77 46 HIS D N 1
ATOM 8673 C CA . HIS D 1 66 ? 17.206 59.100 15.287 1.00 16.38 46 HIS D CA 1
ATOM 8674 C C . HIS D 1 66 ? 18.724 59.107 15.565 1.00 16.33 46 HIS D C 1
ATOM 8675 O O . HIS D 1 66 ? 19.235 60.173 15.963 1.00 15.82 46 HIS D O 1
ATOM 8682 N N . LEU D 1 67 ? 19.434 57.985 15.384 1.00 16.20 47 LEU D N 1
ATOM 8683 C CA . LEU D 1 67 ? 20.899 57.892 15.648 1.00 16.46 47 LEU D CA 1
ATOM 8684 C C . LEU D 1 67 ? 21.724 57.918 14.357 1.00 16.09 47 LEU D C 1
ATOM 8685 O O . LEU D 1 67 ? 22.942 58.130 14.445 1.00 16.92 47 LEU D O 1
ATOM 8690 N N . SER D 1 68 ? 21.107 57.697 13.202 1.00 16.48 48 SER D N 1
ATOM 8691 C CA . SER D 1 68 ? 21.815 57.503 11.916 1.00 16.31 48 SER D CA 1
ATOM 8692 C C . SER D 1 68 ? 22.782 58.657 11.672 1.00 16.65 48 SER D C 1
ATOM 8693 O O . SER D 1 68 ? 23.942 58.389 11.297 1.00 16.95 48 SER D O 1
ATOM 8696 N N . ASP D 1 69 ? 22.333 59.898 11.859 1.00 17.50 49 ASP D N 1
ATOM 8697 C CA . ASP D 1 69 ? 23.151 61.109 11.551 1.00 17.21 49 ASP D CA 1
ATOM 8698 C C . ASP D 1 69 ? 24.390 61.158 12.456 1.00 17.47 49 ASP D C 1
ATOM 8699 O O . ASP D 1 69 ? 25.525 61.385 11.934 1.00 16.37 49 ASP D O 1
ATOM 8704 N N . ARG D 1 70 ? 24.200 60.985 13.763 1.00 18.08 50 ARG D N 1
ATOM 8705 C CA . ARG D 1 70 ? 25.321 60.845 14.729 1.00 19.88 50 ARG D CA 1
ATOM 8706 C C . ARG D 1 70 ? 26.316 59.811 14.198 1.00 18.36 50 ARG D C 1
ATOM 8707 O O . ARG D 1 70 ? 27.529 60.073 14.181 1.00 18.25 50 ARG D O 1
ATOM 8715 N N . ILE D 1 71 ? 25.797 58.636 13.849 1.00 17.37 51 ILE D N 1
ATOM 8716 C CA . ILE D 1 71 ? 26.625 57.472 13.440 1.00 17.17 51 ILE D CA 1
ATOM 8717 C C . ILE D 1 71 ? 27.362 57.859 12.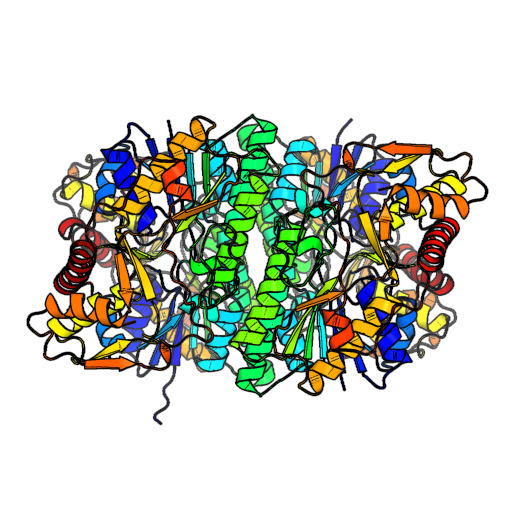155 1.00 17.08 51 ILE D C 1
ATOM 8718 O O . ILE D 1 71 ? 28.588 57.619 12.074 1.00 17.72 51 ILE D O 1
ATOM 8723 N N . ASN D 1 72 ? 26.655 58.471 11.207 1.00 16.35 52 ASN D N 1
ATOM 8724 C CA . ASN D 1 72 ? 27.228 58.922 9.906 1.00 17.13 52 ASN D CA 1
ATOM 8725 C C . ASN D 1 72 ? 28.383 59.905 10.155 1.00 17.85 52 ASN D C 1
ATOM 8726 O O . ASN D 1 72 ? 29.388 59.833 9.403 1.00 18.16 52 ASN D O 1
ATOM 8731 N N . LYS D 1 73 ? 28.257 60.772 11.169 1.00 18.82 53 LYS D N 1
ATOM 8732 C CA . LYS D 1 73 ? 29.259 61.816 11.516 1.00 20.70 53 LYS D CA 1
ATOM 8733 C C . LYS D 1 73 ? 30.255 61.281 12.556 1.00 21.94 53 LYS D C 1
ATOM 8734 O O . LYS D 1 73 ? 31.057 62.082 13.065 1.00 22.83 53 LYS D O 1
ATOM 8740 N N . LYS D 1 74 ? 30.241 59.975 12.840 1.00 22.60 54 LYS D N 1
ATOM 8741 C CA . LYS D 1 74 ? 31.236 59.295 13.720 1.00 23.10 54 LYS D CA 1
ATOM 8742 C C . LYS D 1 74 ? 31.303 60.005 15.080 1.00 22.18 54 LYS D C 1
ATOM 8743 O O . LYS D 1 74 ? 32.403 60.118 15.670 1.00 22.29 54 LYS D O 1
ATOM 8749 N N . ASP D 1 75 ? 30.146 60.407 15.595 1.00 21.54 55 ASP D N 1
ATOM 8750 C CA . ASP D 1 75 ? 30.034 61.147 16.874 1.00 21.10 55 ASP D CA 1
ATOM 8751 C C . ASP D 1 75 ? 29.685 60.160 18.012 1.00 20.40 55 ASP D C 1
ATOM 8752 O O . ASP D 1 75 ? 28.471 59.973 18.331 1.00 18.66 55 ASP D O 1
ATOM 8757 N N . ARG D 1 76 ? 30.727 59.531 18.575 1.00 19.39 56 ARG D N 1
ATOM 8758 C CA . ARG D 1 76 ? 30.722 58.737 19.840 1.00 19.73 56 ARG D CA 1
ATOM 8759 C C . ARG D 1 76 ? 30.043 57.361 19.677 1.00 20.97 56 ARG D C 1
ATOM 8760 O O . ARG D 1 76 ? 30.264 56.511 20.547 1.00 25.59 56 ARG D O 1
ATOM 8768 N N . ILE D 1 77 ? 29.239 57.126 18.643 1.00 19.90 57 ILE D N 1
ATOM 8769 C CA . ILE D 1 77 ? 28.560 55.818 18.429 1.00 19.38 57 ILE D CA 1
ATOM 8770 C C . ILE D 1 77 ? 28.870 55.296 17.021 1.00 18.51 57 ILE D C 1
ATOM 8771 O O . ILE D 1 77 ? 28.943 56.102 16.070 1.00 18.41 57 ILE D O 1
ATOM 8776 N N . SER D 1 78 ? 29.086 53.983 16.914 1.00 17.87 58 SER D N 1
ATOM 8777 C CA . SER D 1 78 ? 29.457 53.272 15.663 1.00 17.66 58 SER D CA 1
ATOM 8778 C C . SER D 1 78 ? 28.745 51.915 15.630 1.00 18.15 58 SER D C 1
ATOM 8779 O O . SER D 1 78 ? 28.063 51.538 16.625 1.00 17.70 58 SER D O 1
ATOM 8782 N N . ILE D 1 79 ? 28.853 51.228 14.502 1.00 16.42 59 ILE D N 1
ATOM 8783 C CA . ILE D 1 79 ? 28.155 49.941 14.293 1.00 16.28 59 ILE D CA 1
ATOM 8784 C C . ILE D 1 79 ? 29.201 48.911 13.906 1.00 15.87 59 ILE D C 1
ATOM 8785 O O . ILE D 1 79 ? 30.081 49.233 13.065 1.00 17.58 59 ILE D O 1
ATOM 8790 N N . PHE D 1 80 ? 29.103 47.743 14.525 1.00 14.66 60 PHE D N 1
ATOM 8791 C CA . PHE D 1 80 ? 29.885 46.543 14.171 1.00 14.28 60 PHE D CA 1
ATOM 8792 C C . PHE D 1 80 ? 28.911 45.463 13.727 1.00 13.41 60 PHE D C 1
ATOM 8793 O O . PHE D 1 80 ? 27.979 45.126 14.479 1.00 14.66 60 PHE D O 1
ATOM 8801 N N . TYR D 1 81 ? 29.126 44.947 12.526 1.00 13.37 61 TYR D N 1
ATOM 8802 C CA . TYR D 1 81 ? 28.270 43.899 11.917 1.00 13.19 61 TYR D CA 1
ATOM 8803 C C . TYR D 1 81 ? 28.756 42.517 12.369 1.00 12.48 61 TYR D C 1
ATOM 8804 O O . TYR D 1 81 ? 29.861 42.091 12.026 1.00 10.91 61 TYR D O 1
ATOM 8813 N N . ALA D 1 82 ? 27.901 41.833 13.129 1.00 12.36 62 ALA D N 1
ATOM 8814 C CA . ALA D 1 82 ? 28.135 40.467 13.640 1.00 12.64 62 ALA D CA 1
ATOM 8815 C C . ALA D 1 82 ? 26.787 39.783 13.841 1.00 12.80 62 ALA D C 1
ATOM 8816 O O . ALA D 1 82 ? 25.776 40.486 13.970 1.00 14.60 62 ALA D O 1
ATOM 8818 N N . ASP D 1 83 ? 26.814 38.463 13.845 1.00 12.85 63 ASP D N 1
ATOM 8819 C CA . ASP D 1 83 ? 25.672 37.563 14.135 1.00 12.45 63 ASP D CA 1
ATOM 8820 C C . ASP D 1 83 ? 26.048 36.682 15.337 1.00 11.79 63 ASP D C 1
ATOM 8821 O O . ASP D 1 83 ? 27.189 36.177 15.404 1.00 10.60 63 ASP D O 1
ATOM 8826 N N . LEU D 1 84 ? 25.115 36.536 16.274 1.00 11.77 64 LEU D N 1
ATOM 8827 C CA . LEU D 1 84 ? 25.217 35.649 17.467 1.00 11.75 64 LEU D CA 1
ATOM 8828 C C . LEU D 1 84 ? 25.634 34.234 17.031 1.00 11.59 64 LEU D C 1
ATOM 8829 O O . LEU D 1 84 ? 26.342 33.543 17.791 1.00 10.80 64 LEU D O 1
ATOM 8834 N N . ASN D 1 85 ? 25.214 33.811 15.843 1.00 11.71 65 ASN D N 1
ATOM 8835 C CA . ASN D 1 85 ? 25.387 32.416 15.370 1.00 13.09 65 ASN D CA 1
ATOM 8836 C C . ASN D 1 85 ? 26.624 32.323 14.470 1.00 12.59 65 ASN D C 1
ATOM 8837 O O . ASN D 1 85 ? 26.843 31.257 13.897 1.00 12.30 65 ASN D O 1
ATOM 8842 N N . ASP D 1 86 ? 27.415 33.393 14.358 1.00 12.07 66 ASP D N 1
ATOM 8843 C CA . ASP D 1 86 ? 28.688 33.358 13.584 1.00 11.25 66 ASP D CA 1
ATOM 8844 C C . ASP D 1 86 ? 29.827 33.696 14.541 1.00 10.87 66 ASP D C 1
ATOM 8845 O O . ASP D 1 86 ? 30.073 34.913 14.767 1.00 11.17 66 ASP D O 1
ATOM 8850 N N . TYR D 1 87 ? 30.501 32.671 15.069 1.00 9.96 67 TYR D N 1
ATOM 8851 C CA . TYR D 1 87 ? 31.582 32.836 16.076 1.00 9.62 67 TYR D CA 1
ATOM 8852 C C . TYR D 1 87 ? 32.705 33.712 15.505 1.00 9.58 67 TYR D C 1
ATOM 8853 O O . TYR D 1 87 ? 33.229 34.530 16.277 1.00 9.87 67 TYR D O 1
ATOM 8862 N N . SER D 1 88 ? 33.129 33.499 14.257 1.00 9.49 68 SER D N 1
ATOM 8863 C CA . SER D 1 88 ? 34.202 34.293 13.591 1.00 9.72 68 SER D CA 1
ATOM 8864 C C . SER D 1 88 ? 33.849 35.801 13.594 1.00 10.62 68 SER D C 1
ATOM 8865 O O . SER D 1 88 ? 34.773 36.617 13.679 1.00 10.78 68 SER D O 1
ATOM 8868 N N . SER D 1 89 ? 32.569 36.177 13.433 1.00 11.14 69 SER D N 1
ATOM 8869 C CA . SER D 1 89 ? 32.130 37.600 13.420 1.00 11.73 69 SER D CA 1
ATOM 8870 C C . SER D 1 89 ? 32.287 38.189 14.825 1.00 12.45 69 SER D C 1
ATOM 8871 O O . SER D 1 89 ? 32.719 39.364 14.943 1.00 13.15 69 SER D O 1
ATOM 8874 N N . LEU D 1 90 ? 31.947 37.419 15.858 1.00 12.23 70 LEU D N 1
ATOM 8875 C CA . LEU D 1 90 ? 32.094 37.863 17.262 1.00 12.75 70 LEU D CA 1
ATOM 8876 C C . LEU D 1 90 ? 33.568 37.960 17.623 1.00 12.61 70 LEU D C 1
ATOM 8877 O O . LEU D 1 90 ? 33.912 38.847 18.381 1.00 13.44 70 LEU D O 1
ATOM 8882 N N . GLN D 1 91 ? 34.386 37.056 17.103 1.00 13.74 71 GLN D N 1
ATOM 8883 C CA . GLN D 1 91 ? 35.854 37.028 17.320 1.00 13.80 71 GLN D CA 1
ATOM 8884 C C . GLN D 1 91 ? 36.463 38.341 16.828 1.00 13.93 71 GLN D C 1
ATOM 8885 O O . GLN D 1 91 ? 37.235 38.958 17.601 1.00 13.94 71 GLN D O 1
ATOM 8891 N N . LYS D 1 92 ? 36.149 38.737 15.589 1.00 13.99 72 LYS D N 1
ATOM 8892 C CA . LYS D 1 92 ? 36.635 39.999 14.982 1.00 14.30 72 LYS D CA 1
ATOM 8893 C C . LYS D 1 92 ? 36.207 41.166 15.876 1.00 14.59 72 LYS D C 1
ATOM 8894 O O . LYS D 1 92 ? 37.040 42.040 16.107 1.00 14.41 72 LYS D O 1
ATOM 8900 N N . LEU D 1 93 ? 34.987 41.119 16.425 1.00 14.85 73 LEU D N 1
ATOM 8901 C CA . LEU D 1 93 ? 34.392 42.208 17.250 1.00 15.51 73 LEU D CA 1
ATOM 8902 C C . LEU D 1 93 ? 35.229 42.362 18.519 1.00 15.49 73 LEU D C 1
ATOM 8903 O O . LEU D 1 93 ? 35.717 43.488 18.782 1.00 14.92 73 LEU D O 1
ATOM 8908 N N . PHE D 1 94 ? 35.381 41.303 19.311 1.00 14.90 74 PHE D N 1
ATOM 8909 C CA . PHE D 1 94 ? 36.085 41.442 20.617 1.00 15.31 74 PHE D CA 1
ATOM 8910 C C . PHE D 1 94 ? 37.562 41.746 20.363 1.00 15.66 74 PHE D C 1
ATOM 8911 O O . PHE D 1 94 ? 38.100 42.636 21.048 1.00 15.47 74 PHE D O 1
ATOM 8919 N N . GLU D 1 95 ? 38.170 41.080 19.379 1.00 16.00 75 GLU D N 1
ATOM 8920 C CA . GLU D 1 95 ? 39.604 41.284 19.061 1.00 18.44 75 GLU D CA 1
ATOM 8921 C C . GLU D 1 95 ? 39.854 42.747 18.692 1.00 17.17 75 GLU D C 1
ATOM 8922 O O . GLU D 1 95 ? 40.733 43.334 19.291 1.00 16.69 75 GLU D O 1
ATOM 8928 N N . SER D 1 96 ? 39.117 43.276 17.718 1.00 16.83 76 SER D N 1
ATOM 8929 C CA . SER D 1 96 ? 39.343 44.617 17.130 1.00 16.43 76 SER D CA 1
ATOM 8930 C C . SER D 1 96 ? 38.861 45.709 18.088 1.00 16.17 76 SER D C 1
ATOM 8931 O O . SER D 1 96 ? 39.488 46.749 18.100 1.00 15.98 76 SER D O 1
ATOM 8934 N N . GLN D 1 97 ? 37.776 45.500 18.835 1.00 16.59 77 GLN D N 1
ATOM 8935 C CA . GLN D 1 97 ? 37.067 46.607 19.537 1.00 16.80 77 GLN D CA 1
ATOM 8936 C C . GLN D 1 97 ? 37.255 46.527 21.051 1.00 16.83 77 GLN D C 1
ATOM 8937 O O . GLN D 1 97 ? 37.166 47.572 21.696 1.00 16.79 77 GLN D O 1
ATOM 8943 N N . ARG D 1 98 ? 37.486 45.347 21.615 1.00 17.88 78 ARG D N 1
ATOM 8944 C CA . ARG D 1 98 ? 37.814 45.198 23.057 1.00 19.05 78 ARG D CA 1
ATOM 8945 C C . ARG D 1 98 ? 36.911 46.085 23.907 1.00 17.79 78 ARG D C 1
ATOM 8946 O O . ARG D 1 98 ? 37.402 46.918 24.659 1.00 18.71 78 ARG D O 1
ATOM 8954 N N . PRO D 1 99 ? 35.574 45.958 23.855 1.00 16.85 79 PRO D N 1
ATOM 8955 C CA . PRO D 1 99 ? 34.728 46.785 24.709 1.00 15.40 79 PRO D CA 1
ATOM 8956 C C . PRO D 1 99 ? 35.071 46.552 26.186 1.00 15.34 79 PRO D C 1
ATOM 8957 O O . PRO D 1 99 ? 35.397 45.453 26.540 1.00 13.56 79 PRO D O 1
ATOM 8961 N N . ASP D 1 100 ? 35.026 47.616 26.992 1.00 15.77 80 ASP D N 1
ATOM 8962 C CA . ASP D 1 100 ? 35.283 47.569 28.452 1.00 15.78 80 ASP D CA 1
ATOM 8963 C C . ASP D 1 100 ? 34.024 47.046 29.141 1.00 15.52 80 ASP D C 1
ATOM 8964 O O . ASP D 1 100 ? 34.133 46.392 30.184 1.00 17.58 80 ASP D O 1
ATOM 8969 N N . VAL D 1 101 ? 32.858 47.375 28.613 1.00 15.51 81 VAL D N 1
ATOM 8970 C CA . VAL D 1 101 ? 31.562 46.949 29.206 1.00 15.64 81 VAL D CA 1
ATOM 8971 C C . VAL D 1 101 ? 30.726 46.353 28.068 1.00 15.83 81 VAL D C 1
ATOM 8972 O O . VAL D 1 101 ? 30.828 46.840 26.908 1.00 16.75 81 VAL D O 1
ATOM 8976 N N . ILE D 1 102 ? 29.970 45.299 28.370 1.00 15.32 82 ILE D N 1
ATOM 8977 C CA . ILE D 1 102 ? 29.123 44.621 27.349 1.00 15.39 82 ILE D CA 1
ATOM 8978 C C . ILE D 1 102 ? 27.720 44.446 27.908 1.00 15.68 82 ILE D C 1
ATOM 8979 O O . ILE D 1 102 ? 27.576 43.797 28.980 1.00 15.62 82 ILE D O 1
ATOM 8984 N N . PHE D 1 103 ? 26.745 44.988 27.171 1.00 14.72 83 PHE D N 1
ATOM 8985 C CA . PHE D 1 103 ? 25.309 44.801 27.429 1.00 14.50 83 PHE D CA 1
ATOM 8986 C C . PHE D 1 103 ? 24.837 43.760 26.414 1.00 14.27 83 PHE D C 1
ATOM 8987 O O . PHE D 1 103 ? 24.577 44.144 25.257 1.00 14.23 83 PHE D O 1
ATOM 8995 N N . HIS D 1 104 ? 24.770 42.480 26.828 1.00 13.04 84 HIS D N 1
ATOM 8996 C CA . HIS D 1 104 ? 24.333 41.362 25.961 1.00 12.30 84 HIS D CA 1
ATOM 8997 C C . HIS D 1 104 ? 22.811 41.217 26.018 1.00 12.81 84 HIS D C 1
ATOM 8998 O O . HIS D 1 104 ? 22.302 40.484 26.877 1.00 12.96 84 HIS D O 1
ATOM 9005 N N . LEU D 1 105 ? 22.115 41.906 25.110 1.00 12.97 85 LEU D N 1
ATOM 9006 C CA . LEU D 1 105 ? 20.636 41.950 25.079 1.00 13.31 85 LEU D CA 1
ATOM 9007 C C . LEU D 1 105 ? 20.118 41.187 23.856 1.00 12.26 85 LEU D C 1
ATOM 9008 O O . LEU D 1 105 ? 18.943 40.800 23.879 1.00 12.24 85 LEU D O 1
ATOM 9013 N N . ALA D 1 106 ? 20.959 40.931 22.853 1.00 11.40 86 ALA D N 1
ATOM 9014 C CA . ALA D 1 106 ? 20.544 40.217 21.621 1.00 11.38 86 ALA D CA 1
ATOM 9015 C C 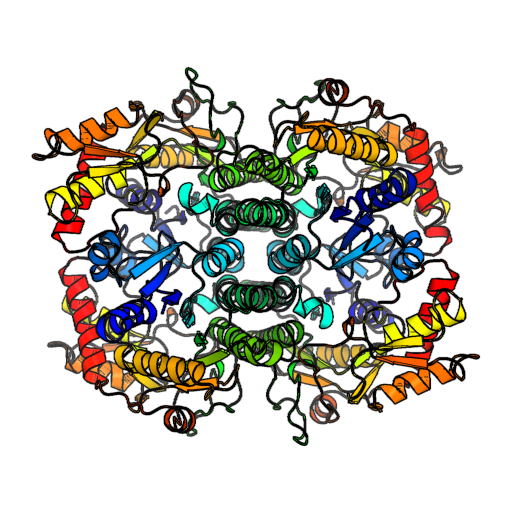. ALA D 1 106 ? 19.965 38.849 21.978 1.00 11.50 86 ALA D C 1
ATOM 9016 O O . ALA D 1 106 ? 20.618 38.117 22.781 1.00 11.08 86 ALA D O 1
ATOM 9018 N N . ALA D 1 107 ? 18.829 38.511 21.354 1.00 11.40 87 ALA D N 1
ATOM 9019 C CA . ALA D 1 107 ? 18.099 37.238 21.529 1.00 11.99 87 ALA D CA 1
ATOM 9020 C C . ALA D 1 107 ? 16.898 37.158 20.596 1.00 12.41 87 ALA D C 1
ATOM 9021 O O . ALA D 1 107 ? 16.434 38.204 20.114 1.00 12.61 87 ALA D O 1
ATOM 9023 N N . GLN D 1 108 ? 16.443 35.928 20.360 1.00 12.41 88 GLN D N 1
ATOM 9024 C CA . GLN D 1 108 ? 15.051 35.624 19.981 1.00 13.68 88 GLN D CA 1
ATOM 9025 C C . GLN D 1 108 ? 14.265 35.813 21.275 1.00 13.14 88 GLN D C 1
ATOM 9026 O O . GLN D 1 108 ? 14.432 34.974 22.179 1.00 13.90 88 GLN D O 1
ATOM 9032 N N . SER D 1 109 ? 13.509 36.901 21.385 1.00 13.01 89 SER D N 1
ATOM 9033 C CA . SER D 1 109 ? 12.979 37.414 22.672 1.00 13.89 89 SER D CA 1
ATOM 9034 C C . SER D 1 109 ? 11.559 36.921 22.954 1.00 14.18 89 SER D C 1
ATOM 9035 O O . SER D 1 109 ? 11.046 37.263 24.035 1.00 14.26 89 SER D O 1
ATOM 9038 N N . TYR D 1 110 ? 10.923 36.238 22.001 1.00 14.53 90 TYR D N 1
ATOM 9039 C CA . TYR D 1 110 ? 9.460 35.997 21.992 1.00 14.68 90 TYR D CA 1
ATOM 9040 C C . TYR D 1 110 ? 9.156 34.520 22.248 1.00 14.55 90 TYR D C 1
ATOM 9041 O O . TYR D 1 110 ? 9.518 33.630 21.465 1.00 15.32 90 TYR D O 1
ATOM 9050 N N . PRO D 1 111 ? 8.507 34.213 23.390 1.00 14.05 91 PRO D N 1
ATOM 9051 C CA . PRO D 1 111 ? 8.077 32.855 23.706 1.00 14.11 91 PRO D CA 1
ATOM 9052 C C . PRO D 1 111 ? 7.115 32.203 22.708 1.00 14.64 91 PRO D C 1
ATOM 9053 O O . PRO D 1 111 ? 7.281 31.038 22.466 1.00 14.01 91 PRO D O 1
ATOM 9057 N N . LYS D 1 112 ? 6.164 32.953 22.128 1.00 15.12 92 LYS D N 1
ATOM 9058 C CA . LYS D 1 112 ? 5.092 32.351 21.281 1.00 15.53 92 LYS D CA 1
ATOM 9059 C C . LYS D 1 112 ? 5.702 31.642 20.073 1.00 14.82 92 LYS D C 1
ATOM 9060 O O . LYS D 1 112 ? 5.316 30.483 19.827 1.00 15.46 92 LYS D O 1
ATOM 9066 N N . THR D 1 113 ? 6.580 32.302 19.312 1.00 13.31 93 THR D N 1
ATOM 9067 C CA . THR D 1 113 ? 7.210 31.684 18.114 1.00 12.29 93 THR D CA 1
ATOM 9068 C C . THR D 1 113 ? 8.231 30.611 18.527 1.00 12.75 93 THR D C 1
ATOM 9069 O O . THR D 1 113 ? 8.574 29.785 17.673 1.00 12.93 93 THR D O 1
ATOM 9073 N N . SER D 1 114 ? 8.736 30.639 19.762 1.00 12.68 94 SER D N 1
ATOM 9074 C CA . SER D 1 114 ? 9.762 29.679 20.235 1.00 12.63 94 SER D CA 1
ATOM 9075 C C . SER D 1 114 ? 9.178 28.264 20.231 1.00 12.82 94 SER D C 1
ATOM 9076 O O . SER D 1 114 ? 9.934 27.328 20.029 1.00 12.64 94 SER D O 1
ATOM 9079 N N . PHE D 1 115 ? 7.864 28.119 20.416 1.00 13.44 95 PHE D N 1
ATOM 9080 C CA . PHE D 1 115 ? 7.182 26.800 20.453 1.00 13.12 95 PHE D CA 1
ATOM 9081 C C . PHE D 1 115 ? 7.360 26.078 19.121 1.00 13.30 95 PHE D C 1
ATOM 9082 O O . PHE D 1 115 ? 7.724 24.894 19.150 1.00 13.96 95 PHE D O 1
ATOM 9090 N N . ASP D 1 116 ? 7.117 26.754 17.994 1.00 13.68 96 ASP D N 1
ATOM 9091 C CA . ASP D 1 116 ? 7.136 26.107 16.653 1.00 13.08 96 ASP D CA 1
ATOM 9092 C C . ASP D 1 116 ? 8.446 26.410 15.928 1.00 12.29 96 ASP D C 1
ATOM 9093 O O . ASP D 1 116 ? 8.700 25.736 14.926 1.00 12.26 96 ASP D O 1
ATOM 9098 N N . ILE D 1 117 ? 9.247 27.377 16.401 1.00 12.62 97 ILE D N 1
ATOM 9099 C CA . ILE D 1 117 ? 10.640 27.620 15.900 1.00 12.64 97 ILE D CA 1
ATOM 9100 C C . ILE D 1 117 ? 11.639 27.402 17.039 1.00 12.47 97 ILE D C 1
ATOM 9101 O O . ILE D 1 117 ? 12.462 28.265 17.373 1.00 14.44 97 ILE D O 1
ATOM 9106 N N . PRO D 1 118 ? 11.605 26.229 17.689 1.00 12.06 98 PRO D N 1
ATOM 9107 C CA . PRO D 1 118 ? 12.392 26.017 18.902 1.00 11.52 98 PRO D CA 1
ATOM 9108 C C . PRO D 1 118 ? 13.907 25.946 18.684 1.00 11.37 98 PRO D C 1
ATOM 9109 O O . PRO D 1 118 ? 14.608 26.400 19.573 1.00 12.28 98 PRO D O 1
ATOM 9113 N N . ILE D 1 119 ? 14.358 25.360 17.570 1.00 10.68 99 ILE D N 1
ATOM 9114 C CA . ILE D 1 119 ? 15.798 25.128 17.268 1.00 11.10 99 ILE D CA 1
ATOM 9115 C C . ILE D 1 119 ? 16.497 26.490 17.191 1.00 10.91 99 ILE D C 1
ATOM 9116 O O . ILE D 1 119 ? 17.520 26.694 17.882 1.00 9.56 99 ILE D O 1
ATOM 9121 N N . GLU D 1 120 ? 15.940 27.422 16.415 1.00 10.95 100 GLU D N 1
ATOM 9122 C CA . GLU D 1 120 ? 16.581 28.739 16.253 1.00 11.06 100 GLU D CA 1
ATOM 9123 C C . GLU D 1 120 ? 16.563 29.474 17.586 1.00 10.42 100 GLU D C 1
ATOM 9124 O O . GLU D 1 120 ? 17.533 30.195 17.833 1.00 10.09 100 GLU D O 1
ATOM 9130 N N . THR D 1 121 ? 15.536 29.306 18.425 1.00 10.16 101 THR D N 1
ATOM 9131 C CA . THR D 1 121 ? 15.502 30.012 19.724 1.00 9.94 101 THR D CA 1
ATOM 9132 C C . THR D 1 121 ? 16.652 29.476 20.600 1.00 9.96 101 THR D C 1
ATOM 9133 O O . THR D 1 121 ? 17.405 30.274 21.231 1.00 9.65 101 THR D O 1
ATOM 9137 N N . LEU D 1 122 ? 16.769 28.160 20.677 1.00 10.37 102 LEU D N 1
ATOM 9138 C CA . LEU D 1 122 ? 17.831 27.493 21.464 1.00 10.55 102 LEU D CA 1
ATOM 9139 C C . LEU D 1 122 ? 19.187 27.895 20.887 1.00 10.05 102 LEU D C 1
ATOM 9140 O O . LEU D 1 122 ? 20.030 28.302 21.698 1.00 9.43 102 LEU D O 1
ATOM 9145 N N . GLN D 1 123 ? 19.360 27.862 19.556 1.00 9.96 103 GLN D N 1
ATOM 9146 C CA A GLN D 1 123 ? 20.686 28.122 18.911 0.50 9.95 103 GLN D CA 1
ATOM 9147 C CA B GLN D 1 123 ? 20.678 28.123 18.909 0.50 10.31 103 GLN D CA 1
ATOM 9148 C C . GLN D 1 123 ? 21.114 29.555 19.240 1.00 10.53 103 GLN D C 1
ATOM 9149 O O . GLN D 1 123 ? 22.142 29.728 19.925 1.00 11.08 103 GLN D O 1
ATOM 9160 N N . THR D 1 124 ? 20.312 30.531 18.841 1.00 11.09 104 THR D N 1
ATOM 9161 C CA . THR D 1 124 ? 20.606 31.978 19.001 1.00 10.72 104 THR D CA 1
ATOM 9162 C C . THR D 1 124 ? 20.802 32.333 20.483 1.00 10.56 104 THR D C 1
ATOM 9163 O O . THR D 1 124 ? 21.742 33.116 20.795 1.00 10.19 104 THR D O 1
ATOM 9167 N N . ASN D 1 125 ? 19.971 31.812 21.376 1.00 9.72 105 ASN D N 1
ATOM 9168 C CA . ASN D 1 125 ? 20.024 32.274 22.780 1.00 10.02 105 ASN D CA 1
ATOM 9169 C C . ASN D 1 125 ? 21.117 31.523 23.543 1.00 9.80 105 ASN D C 1
ATOM 9170 O O . ASN D 1 125 ? 21.980 32.215 24.151 1.00 10.74 105 ASN D O 1
ATOM 9175 N N . ILE D 1 126 ? 21.129 30.184 23.550 1.00 9.53 106 ILE D N 1
ATOM 9176 C CA . ILE D 1 126 ? 22.167 29.432 24.315 1.00 9.58 106 ILE D CA 1
ATOM 9177 C C . ILE D 1 126 ? 23.521 29.542 23.590 1.00 9.64 106 ILE D C 1
ATOM 9178 O O . ILE D 1 126 ? 24.523 30.027 24.202 1.00 9.32 106 ILE D O 1
ATOM 9183 N N . ILE D 1 127 ? 23.582 29.086 22.350 1.00 9.73 107 ILE D N 1
ATOM 9184 C CA . ILE D 1 127 ? 24.883 28.971 21.624 1.00 10.07 107 ILE D CA 1
ATOM 9185 C C . ILE D 1 127 ? 25.409 30.378 21.331 1.00 9.59 107 ILE D C 1
ATOM 9186 O O . ILE D 1 127 ? 26.614 30.585 21.476 1.00 9.14 107 ILE D O 1
ATOM 9191 N N . GLY D 1 128 ? 24.538 31.313 20.929 1.00 9.75 108 GLY D N 1
ATOM 9192 C CA . GLY D 1 128 ? 24.896 32.736 20.782 1.00 9.45 108 GLY D CA 1
ATOM 9193 C C . GLY D 1 128 ? 25.609 33.256 22.017 1.00 9.62 108 GLY D C 1
ATOM 9194 O O . GLY D 1 128 ? 26.680 33.880 21.883 1.00 10.07 108 GLY D O 1
ATOM 9195 N N . THR D 1 129 ? 25.064 33.006 23.197 1.00 9.55 109 THR D N 1
ATOM 9196 C CA . THR D 1 129 ? 25.683 33.471 24.451 1.00 9.44 109 THR D CA 1
ATOM 9197 C C . THR D 1 129 ? 27.012 32.729 24.652 1.00 9.32 109 THR D C 1
ATOM 9198 O O . THR D 1 129 ? 28.020 33.375 25.004 1.00 9.82 109 THR D O 1
ATOM 9202 N N . ALA D 1 130 ? 27.047 31.425 24.410 1.00 8.96 110 ALA D N 1
ATOM 9203 C CA . ALA D 1 130 ? 28.292 30.632 24.509 1.00 9.12 110 ALA D CA 1
ATOM 9204 C C . ALA D 1 130 ? 29.352 31.238 23.564 1.00 9.57 110 ALA D C 1
ATOM 9205 O O . ALA D 1 130 ? 30.533 31.366 23.967 1.00 9.54 110 ALA D O 1
ATOM 9207 N N . ASN D 1 131 ? 28.952 31.589 22.336 1.00 9.66 111 ASN D N 1
ATOM 9208 C CA . ASN D 1 131 ? 29.862 32.142 21.302 1.00 10.41 111 ASN D CA 1
ATOM 9209 C C . ASN D 1 131 ? 30.500 33.425 21.844 1.00 10.20 111 ASN D C 1
ATOM 9210 O O . ASN D 1 131 ? 31.711 33.582 21.716 1.00 10.15 111 ASN D O 1
ATOM 9215 N N . ILE D 1 132 ? 29.713 34.271 22.500 1.00 10.68 112 ILE D N 1
ATOM 9216 C CA . ILE D 1 132 ? 30.218 35.528 23.118 1.00 11.28 112 ILE D CA 1
ATOM 9217 C C . ILE D 1 132 ? 31.187 35.160 24.243 1.00 11.35 112 ILE D C 1
ATOM 9218 O O . ILE D 1 132 ? 32.330 35.668 24.222 1.00 12.23 112 ILE D O 1
ATOM 9223 N N . LEU D 1 133 ? 30.744 34.341 25.194 1.00 11.52 113 LEU D N 1
ATOM 9224 C CA . LEU D 1 133 ? 31.474 34.117 26.471 1.00 11.88 113 LEU D CA 1
ATOM 9225 C C . LEU D 1 133 ? 32.771 33.353 26.198 1.00 12.50 113 LEU D C 1
ATOM 9226 O O . LEU D 1 133 ? 33.807 33.689 26.824 1.00 13.23 113 LEU D O 1
ATOM 9231 N N . GLU D 1 134 ? 32.746 32.422 25.246 1.00 12.78 114 GLU D N 1
ATOM 9232 C CA . GLU D 1 134 ? 33.957 31.637 24.890 1.00 12.32 114 GLU D CA 1
ATOM 9233 C C . GLU D 1 134 ? 34.983 32.566 24.223 1.00 11.45 114 GLU D C 1
ATOM 9234 O O . GLU D 1 134 ? 36.170 32.443 24.548 1.00 11.55 114 GLU D O 1
ATOM 9240 N N . ASN D 1 135 ? 34.566 33.473 23.335 1.00 11.20 115 ASN D N 1
ATOM 9241 C CA . ASN D 1 135 ? 35.479 34.479 22.717 1.00 10.58 115 ASN D CA 1
ATOM 9242 C C . ASN D 1 135 ? 36.183 35.293 23.823 1.00 10.70 115 ASN D C 1
ATOM 9243 O O . ASN D 1 135 ? 37.375 35.551 23.700 1.00 10.30 115 ASN D O 1
ATOM 9248 N N . ILE D 1 136 ? 35.432 35.727 24.839 1.00 10.61 116 ILE D N 1
ATOM 9249 C CA . ILE D 1 136 ? 35.923 36.610 25.935 1.00 10.92 116 ILE D CA 1
ATOM 9250 C C . ILE D 1 136 ? 36.898 35.792 26.796 1.00 11.62 116 ILE D C 1
ATOM 9251 O O . ILE D 1 136 ? 37.991 36.302 27.126 1.00 11.31 116 ILE D O 1
ATOM 9256 N N . ARG D 1 137 ? 36.543 34.540 27.092 1.00 12.93 117 ARG D N 1
ATOM 9257 C CA . ARG D 1 137 ? 37.388 33.612 27.896 1.00 13.31 117 ARG D CA 1
ATOM 9258 C C . ARG D 1 137 ? 38.780 33.515 27.268 1.00 13.84 117 ARG D C 1
ATOM 9259 O O . ARG D 1 137 ? 39.793 33.626 27.997 1.00 12.28 117 ARG D O 1
ATOM 9267 N N . ILE D 1 138 ? 38.817 33.270 25.957 1.00 14.33 118 ILE D N 1
ATOM 9268 C CA . ILE D 1 138 ? 40.080 32.980 25.237 1.00 15.67 118 ILE D CA 1
ATOM 9269 C C . ILE D 1 138 ? 40.896 34.273 25.220 1.00 16.59 118 ILE D C 1
ATOM 9270 O O . ILE D 1 138 ? 42.104 34.178 25.398 1.00 17.12 118 ILE D O 1
ATOM 9275 N N . LEU D 1 139 ? 40.259 35.439 25.087 1.00 18.26 119 LEU D N 1
ATOM 9276 C CA . LEU D 1 139 ? 40.992 36.734 24.997 1.00 19.42 119 LEU D CA 1
ATOM 9277 C C . LEU D 1 139 ? 41.535 37.112 26.378 1.00 18.88 119 LEU D C 1
ATOM 9278 O O . LEU D 1 139 ? 42.608 37.748 26.432 1.00 18.59 119 LEU D O 1
ATOM 9283 N N . LYS D 1 140 ? 40.818 36.747 27.438 1.00 18.73 120 LYS D N 1
ATOM 9284 C CA . LYS D 1 140 ? 41.207 37.050 28.833 1.00 19.22 120 LYS D CA 1
ATOM 9285 C C . LYS D 1 140 ? 42.448 36.227 29.171 1.00 20.21 120 LYS D C 1
ATOM 9286 O O . LYS D 1 140 ? 43.372 36.781 29.827 1.00 20.00 120 LYS D O 1
ATOM 9292 N N . ALA D 1 141 ? 42.449 34.956 28.758 1.00 19.27 121 ALA D N 1
ATOM 9293 C CA . ALA D 1 141 ? 43.529 33.978 29.021 1.00 21.70 121 ALA D CA 1
ATOM 9294 C C . ALA D 1 141 ? 44.813 34.451 28.334 1.00 22.60 121 ALA D C 1
ATOM 9295 O O . ALA D 1 141 ? 45.881 34.415 28.967 1.00 23.10 121 ALA D O 1
ATOM 9297 N N . LYS D 1 142 ? 44.695 34.855 27.071 1.00 24.22 122 LYS D N 1
ATOM 9298 C CA . LYS D 1 142 ? 45.834 35.257 26.208 1.00 26.26 122 LYS D CA 1
ATOM 9299 C C . LYS D 1 142 ? 46.397 36.609 26.656 1.00 25.16 122 LYS D C 1
ATOM 9300 O O . LYS D 1 142 ? 47.624 36.708 26.746 1.00 24.17 122 LYS D O 1
ATOM 9306 N N . GLU D 1 143 ? 45.538 37.615 26.855 1.00 24.01 123 GLU D N 1
ATOM 9307 C CA . GLU D 1 143 ? 45.942 39.045 26.875 1.00 24.70 123 GLU D CA 1
ATOM 9308 C C . GLU D 1 143 ? 45.446 39.800 28.118 1.00 24.17 123 GLU D C 1
ATOM 9309 O O . GLU D 1 143 ? 45.740 41.013 28.205 1.00 23.04 123 GLU D O 1
ATOM 9315 N N . GLY D 1 144 ? 44.736 39.148 29.042 1.00 21.02 124 GLY D N 1
ATOM 9316 C CA . GLY D 1 144 ? 44.223 39.820 30.246 1.00 20.86 124 GLY D CA 1
ATOM 9317 C C . GLY D 1 144 ? 43.006 40.692 29.982 1.00 20.18 124 GLY D C 1
ATOM 9318 O O . GLY D 1 144 ? 42.639 41.440 30.907 1.00 22.02 124 GLY D O 1
ATOM 9319 N N . TYR D 1 145 ? 42.320 40.542 28.839 1.00 18.99 125 TYR D N 1
ATOM 9320 C CA . TYR D 1 145 ? 41.018 41.217 28.565 1.00 17.93 125 TYR D CA 1
ATOM 9321 C C . TYR D 1 145 ? 40.035 40.892 29.705 1.00 18.40 125 TYR D C 1
ATOM 9322 O O . TYR D 1 145 ? 39.808 39.711 30.029 1.00 18.69 125 TYR D O 1
ATOM 9331 N N . ASP D 1 146 ? 39.483 41.918 30.353 1.00 17.89 126 ASP D N 1
ATOM 9332 C CA . ASP D 1 146 ? 38.714 41.737 31.610 1.00 18.51 126 ASP D CA 1
ATOM 9333 C C . ASP D 1 146 ? 37.499 42.657 31.620 1.00 17.76 126 ASP D C 1
ATOM 9334 O O . ASP D 1 146 ? 37.299 43.434 32.554 1.00 17.11 126 ASP D O 1
ATOM 9339 N N . PRO D 1 147 ? 36.596 42.541 30.623 1.00 17.43 127 PRO D N 1
ATOM 9340 C CA . PRO D 1 147 ? 35.442 43.429 30.536 1.00 16.73 127 PRO D CA 1
ATOM 9341 C C . PRO D 1 147 ? 34.410 43.087 31.611 1.00 15.86 127 PRO D C 1
ATOM 9342 O O . PRO D 1 147 ? 34.423 41.981 32.127 1.00 16.46 127 PRO D O 1
ATOM 9346 N N . VAL D 1 148 ? 33.527 44.036 31.908 1.00 15.14 128 VAL D N 1
ATOM 9347 C CA . VAL D 1 148 ? 32.238 43.781 32.620 1.00 14.18 128 VAL D CA 1
ATOM 9348 C C . VAL D 1 148 ? 31.210 43.281 31.583 1.00 14.06 128 VAL D C 1
ATOM 9349 O O . VAL D 1 148 ? 31.113 43.916 30.493 1.00 13.96 128 VAL D O 1
ATOM 9353 N N . VAL D 1 149 ? 30.462 42.218 31.894 1.00 13.53 129 VAL D N 1
ATOM 9354 C CA . VAL D 1 149 ? 29.620 41.473 30.908 1.00 13.83 129 VAL D CA 1
ATOM 9355 C C . VAL D 1 149 ? 28.223 41.268 31.489 1.00 13.63 129 VAL D C 1
ATOM 9356 O O . VAL D 1 149 ? 28.010 40.321 32.286 1.00 13.68 129 VAL D O 1
ATOM 9360 N N . HIS D 1 150 ? 27.311 42.134 31.091 1.00 12.37 130 HIS D N 1
ATOM 9361 C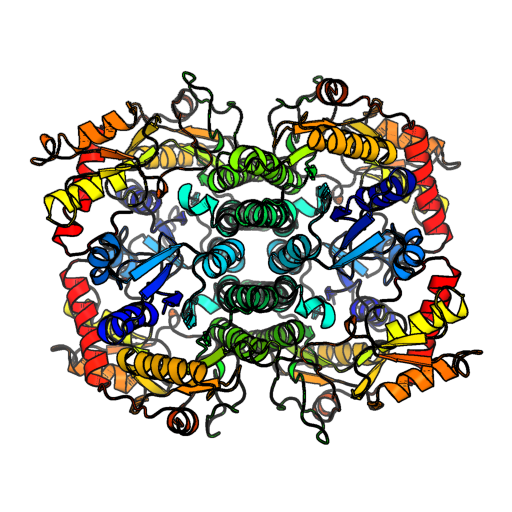 CA . HIS D 1 150 ? 25.887 42.029 31.431 1.00 13.13 130 HIS D CA 1
ATOM 9362 C C . HIS D 1 150 ? 25.316 40.921 30.564 1.00 13.04 130 HIS D C 1
ATOM 9363 O O . HIS D 1 150 ? 25.321 41.116 29.343 1.00 13.83 130 HIS D O 1
ATOM 9370 N N . ILE D 1 151 ? 24.971 39.781 31.156 1.00 13.17 131 ILE D N 1
ATOM 9371 C CA . ILE D 1 151 ? 24.267 38.670 30.458 1.00 14.06 131 ILE D CA 1
ATOM 9372 C C . ILE D 1 151 ? 22.798 38.824 30.815 1.00 14.68 131 ILE D C 1
ATOM 9373 O O . ILE D 1 151 ? 22.439 38.652 32.000 1.00 14.57 131 ILE D O 1
ATOM 9378 N N . CYS D 1 152 ? 21.976 39.199 29.843 1.00 16.28 132 CYS D N 1
ATOM 9379 C CA . CYS D 1 152 ? 20.548 39.431 30.112 1.00 15.53 132 CYS D CA 1
ATOM 9380 C C . CYS D 1 152 ? 19.810 38.094 30.054 1.00 14.67 132 CYS D C 1
ATOM 9381 O O . CYS D 1 152 ? 19.706 37.510 28.951 1.00 14.48 132 CYS D O 1
ATOM 9384 N N . SER D 1 153 ? 19.320 37.628 31.205 1.00 14.31 133 SER D N 1
ATOM 9385 C CA . SER D 1 153 ? 18.431 36.443 31.334 1.00 15.00 133 SER D CA 1
ATOM 9386 C C . SER D 1 153 ? 16.957 36.888 31.326 1.00 15.67 133 SER D C 1
ATOM 9387 O O . SER D 1 153 ? 16.649 37.882 30.670 1.00 18.39 133 SER D O 1
ATOM 9390 N N . SER D 1 154 ? 16.061 36.214 32.050 1.00 16.07 134 SER D N 1
ATOM 9391 C CA . SER D 1 154 ? 14.609 36.522 32.032 1.00 15.54 134 SER D CA 1
ATOM 9392 C C . SER D 1 154 ? 13.943 35.936 33.268 1.00 15.57 134 SER D C 1
ATOM 9393 O O . SER D 1 154 ? 14.342 34.839 33.674 1.00 15.08 134 SER D O 1
ATOM 9396 N N . SER D 1 155 ? 12.911 36.596 33.786 1.00 15.68 135 SER D N 1
ATOM 9397 C CA . SER D 1 155 ? 12.061 36.037 34.869 1.00 16.79 135 SER D CA 1
ATOM 9398 C C . SER D 1 155 ? 11.461 34.713 34.382 1.00 16.53 135 SER D C 1
ATOM 9399 O O . SER D 1 155 ? 11.044 33.891 35.234 1.00 16.36 135 SER D O 1
ATOM 9402 N N . GLU D 1 156 ? 11.450 34.478 33.064 1.00 15.48 136 GLU D N 1
ATOM 9403 C CA . GLU D 1 156 ? 10.869 33.239 32.483 1.00 15.69 136 GLU D CA 1
ATOM 9404 C C . GLU D 1 156 ? 11.711 31.993 32.819 1.00 13.84 136 GLU D C 1
ATOM 9405 O O . GLU D 1 156 ? 11.203 30.888 32.578 1.00 12.45 136 GLU D O 1
ATOM 9411 N N . VAL D 1 157 ? 12.902 32.136 33.422 1.00 13.79 137 VAL D N 1
ATOM 9412 C CA . VAL D 1 157 ? 13.679 30.976 33.976 1.00 13.69 137 VAL D CA 1
ATOM 9413 C C . VAL D 1 157 ? 12.830 30.296 35.057 1.00 13.58 137 VAL D C 1
ATOM 9414 O O . VAL D 1 157 ? 12.954 29.093 35.195 1.00 12.53 137 VAL D O 1
ATOM 9418 N N . TYR D 1 158 ? 11.940 31.047 35.725 1.00 14.24 138 TYR D N 1
ATOM 9419 C CA . TYR D 1 158 ? 11.032 30.560 36.798 1.00 14.27 138 TYR D CA 1
ATOM 9420 C C . TYR D 1 158 ? 9.746 29.989 36.176 1.00 15.41 138 TYR D C 1
ATOM 9421 O O . TYR D 1 158 ? 8.948 29.325 36.884 1.00 16.44 138 TYR D O 1
ATOM 9430 N N . GLY D 1 159 ? 9.559 30.188 34.870 1.00 15.29 139 GLY D N 1
ATOM 9431 C CA . GLY D 1 159 ? 8.470 29.566 34.095 1.00 15.70 139 GLY D CA 1
ATOM 9432 C C . GLY D 1 159 ? 7.118 29.796 34.751 1.00 16.05 139 GLY D C 1
ATOM 9433 O O . GLY D 1 159 ? 6.831 30.942 35.140 1.00 15.79 139 GLY D O 1
ATOM 9434 N N . LYS D 1 160 ? 6.309 28.741 34.852 1.00 17.36 140 LYS D N 1
ATOM 9435 C CA . LYS D 1 160 ? 4.997 28.775 35.538 1.00 19.52 140 LYS D CA 1
ATOM 9436 C C . LYS D 1 160 ? 5.206 28.581 37.044 1.00 20.51 140 LYS D C 1
ATOM 9437 O O . LYS D 1 160 ? 5.305 27.424 37.479 1.00 20.66 140 LYS D O 1
ATOM 9443 N N . ALA D 1 161 ? 5.248 29.692 37.787 1.00 21.68 141 ALA D N 1
ATOM 9444 C CA . ALA D 1 161 ? 5.632 29.789 39.210 1.00 23.03 141 ALA D CA 1
ATOM 9445 C C . ALA D 1 161 ? 4.392 29.624 40.086 1.00 26.00 141 ALA D C 1
ATOM 9446 O O . ALA D 1 161 ? 3.289 29.826 39.577 1.00 27.79 141 ALA D O 1
ATOM 9448 N N . LYS D 1 162 ? 4.580 29.339 41.373 1.00 29.83 142 LYS D N 1
ATOM 9449 C CA . LYS D 1 162 ? 3.461 29.102 42.323 1.00 34.13 142 LYS D CA 1
ATOM 9450 C C . LYS D 1 162 ? 2.743 30.433 42.597 1.00 30.70 142 LYS D C 1
ATOM 9451 O O . LYS D 1 162 ? 3.419 31.446 42.786 1.00 27.71 142 LYS D O 1
ATOM 9457 N N . VAL D 1 163 ? 1.414 30.409 42.641 1.00 31.17 143 VAL D N 1
ATOM 9458 C CA . VAL D 1 163 ? 0.564 31.602 42.937 1.00 32.80 143 VAL D CA 1
ATOM 9459 C C . VAL D 1 163 ? 0.755 32.010 44.406 1.00 30.67 143 VAL D C 1
ATOM 9460 O O . VAL D 1 163 ? 0.936 31.110 45.240 1.00 30.39 143 VAL D O 1
ATOM 9464 N N . GLY D 1 164 ? 0.746 33.319 44.679 1.00 27.94 144 GLY D N 1
ATOM 9465 C CA . GLY D 1 164 ? 0.656 33.890 46.037 1.00 29.36 144 GLY D CA 1
ATOM 9466 C C . GLY D 1 164 ? 2.019 34.049 46.686 1.00 29.66 144 GLY D C 1
ATOM 9467 O O . GLY D 1 164 ? 2.084 34.322 47.890 1.00 31.13 144 GLY D O 1
ATOM 9468 N N . VAL D 1 165 ? 3.088 33.850 45.923 1.00 29.76 145 VAL D N 1
ATOM 9469 C CA . VAL D 1 165 ? 4.485 33.826 46.440 1.00 29.01 145 VAL D CA 1
ATOM 9470 C C . VAL D 1 165 ? 5.290 34.685 45.469 1.00 27.50 145 VAL D C 1
ATOM 9471 O O . VAL D 1 165 ? 5.091 34.527 44.243 1.00 28.32 145 VAL D O 1
ATOM 9475 N N . LYS D 1 166 ? 6.123 35.573 46.004 1.00 26.38 146 LYS D N 1
ATOM 9476 C CA . LYS D 1 166 ? 7.056 36.410 45.205 1.00 27.57 146 LYS D CA 1
ATOM 9477 C C . LYS D 1 166 ? 8.251 35.562 44.749 1.00 25.83 146 LYS D C 1
ATOM 9478 O O . LYS D 1 166 ? 8.714 34.680 45.502 1.00 24.84 146 LYS D O 1
ATOM 9484 N N . LEU D 1 167 ? 8.698 35.817 43.522 1.00 22.91 147 LEU D N 1
ATOM 9485 C CA . LEU D 1 167 ? 9.935 35.229 42.969 1.00 22.08 147 LEU D CA 1
ATOM 9486 C C . LEU D 1 167 ? 11.098 35.888 43.686 1.00 21.09 147 LEU D C 1
ATOM 9487 O O . LEU D 1 167 ? 10.994 37.091 43.992 1.00 20.04 147 LEU D O 1
ATOM 9492 N N . ASN D 1 168 ? 12.138 35.107 43.956 1.00 19.43 148 ASN D N 1
ATOM 9493 C CA . ASN D 1 168 ? 13.467 35.608 44.370 1.00 18.74 148 ASN D CA 1
ATOM 9494 C C . ASN D 1 168 ? 14.512 34.776 43.614 1.00 19.36 148 ASN D C 1
ATOM 9495 O O . ASN D 1 168 ? 14.117 33.884 42.803 1.00 18.10 148 ASN D O 1
ATOM 9500 N N . GLU D 1 169 ? 15.790 35.109 43.807 1.00 21.12 149 GLU D N 1
ATOM 9501 C CA . GLU D 1 169 ? 16.917 34.533 43.030 1.00 21.74 149 GLU D CA 1
ATOM 9502 C C . GLU D 1 169 ? 17.083 33.035 43.321 1.00 21.79 149 GLU D C 1
ATOM 9503 O O . GLU D 1 169 ? 17.727 32.359 42.505 1.00 20.58 149 GLU D O 1
ATOM 9509 N N . GLU D 1 170 ? 16.497 32.512 44.401 1.00 23.41 150 GLU D N 1
ATOM 9510 C CA . GLU D 1 170 ? 16.614 31.062 44.726 1.00 25.23 150 GLU D CA 1
ATOM 9511 C C . GLU D 1 170 ? 15.367 30.300 44.290 1.00 22.27 150 GLU D C 1
ATOM 9512 O O . GLU D 1 170 ? 15.358 29.081 44.461 1.00 21.69 150 GLU D O 1
ATOM 9518 N N . THR D 1 171 ? 14.369 30.965 43.717 1.00 19.65 151 THR D N 1
ATOM 9519 C CA . THR D 1 171 ? 13.147 30.278 43.225 1.00 19.05 151 THR D CA 1
ATOM 9520 C C . THR D 1 171 ? 13.542 29.215 42.189 1.00 17.95 151 THR D C 1
ATOM 9521 O O . THR D 1 171 ? 14.402 29.506 41.315 1.00 17.55 151 THR D O 1
ATOM 9525 N N . ALA D 1 172 ? 12.942 28.028 42.289 1.00 17.36 152 ALA D N 1
ATOM 9526 C CA . ALA D 1 172 ? 13.136 26.889 41.356 1.00 17.81 152 ALA D CA 1
ATOM 9527 C C . ALA D 1 172 ? 12.919 27.370 39.921 1.00 17.79 152 ALA D C 1
ATOM 9528 O O . ALA D 1 172 ? 11.979 28.150 39.701 1.00 17.31 152 ALA D O 1
ATOM 9530 N N . PHE D 1 173 ? 13.750 26.910 38.984 1.00 16.97 153 PHE D N 1
ATOM 9531 C CA . PHE D 1 173 ? 13.569 27.161 37.531 1.00 16.58 153 PHE D CA 1
ATOM 9532 C C . PHE D 1 173 ? 12.473 26.226 36.995 1.00 16.33 153 PHE D C 1
ATOM 9533 O O . PHE D 1 173 ? 12.311 25.129 37.524 1.00 16.81 153 PHE D O 1
ATOM 9541 N N . HIS D 1 174 ? 11.709 26.674 35.992 1.00 15.27 154 HIS D N 1
ATOM 9542 C CA . HIS D 1 174 ? 10.669 25.874 35.287 1.00 14.96 154 HIS D CA 1
ATOM 9543 C C . HIS D 1 174 ? 10.671 26.241 33.787 1.00 14.04 154 HIS D C 1
ATOM 9544 O O . HIS D 1 174 ? 10.696 27.441 33.450 1.00 12.69 154 HIS D O 1
ATOM 9551 N N . GLY D 1 175 ? 10.732 25.217 32.936 1.00 14.36 155 GLY D N 1
ATOM 9552 C CA . GLY D 1 175 ? 10.768 25.325 31.461 1.00 14.48 155 GLY D CA 1
ATOM 9553 C C . GLY D 1 175 ? 9.356 25.422 30.920 1.00 14.46 155 GLY D C 1
ATOM 9554 O O . GLY D 1 175 ? 8.728 24.334 30.720 1.00 13.98 155 GLY D O 1
ATOM 9555 N N . ALA D 1 176 ? 8.867 26.661 30.741 1.00 14.15 156 ALA D N 1
ATOM 9556 C CA . ALA D 1 176 ? 7.507 26.980 30.231 1.00 14.59 156 ALA D CA 1
ATOM 9557 C C . ALA D 1 176 ? 7.449 27.057 28.694 1.00 14.58 156 ALA D C 1
ATOM 9558 O O . ALA D 1 176 ? 6.336 27.076 28.147 1.00 17.18 156 ALA D O 1
ATOM 9560 N N . SER D 1 177 ? 8.585 27.058 28.001 1.00 13.98 157 SER D N 1
ATOM 9561 C CA . SER D 1 177 ? 8.693 27.306 26.537 1.00 13.39 157 SER D CA 1
ATOM 9562 C C . SER D 1 177 ? 10.129 27.060 26.098 1.00 12.61 157 SER D C 1
ATOM 9563 O O . SER D 1 177 ? 11.026 27.058 26.938 1.00 12.11 157 SER D O 1
ATOM 9566 N N . PRO D 1 178 ? 10.389 26.779 24.802 1.00 12.30 158 PRO D N 1
ATOM 9567 C CA . PRO D 1 178 ? 11.761 26.744 24.291 1.00 12.64 158 PRO D CA 1
ATOM 9568 C C . PRO D 1 178 ? 12.509 28.042 24.627 1.00 12.79 158 PRO D C 1
ATOM 9569 O O . PRO D 1 178 ? 13.685 27.997 25.013 1.00 13.70 158 PRO D O 1
ATOM 9573 N N . TYR D 1 179 ? 11.820 29.176 24.567 1.00 12.14 159 TYR D N 1
ATOM 9574 C CA . TYR D 1 179 ? 12.407 30.467 24.995 1.00 12.24 159 TYR D CA 1
ATOM 9575 C C . TYR D 1 179 ? 12.859 30.406 26.459 1.00 12.11 159 TYR D C 1
ATOM 9576 O O . TYR D 1 179 ? 13.933 30.943 26.762 1.00 11.71 159 TYR D O 1
ATOM 9585 N N . SER D 1 180 ? 11.980 29.931 27.344 1.00 12.41 160 SER D N 1
ATOM 9586 C CA . SER D 1 180 ? 12.213 29.813 28.808 1.00 12.82 160 SER D CA 1
ATOM 9587 C C . SER D 1 180 ? 13.483 28.980 29.011 1.00 12.38 160 SER D C 1
ATOM 9588 O O . SER D 1 180 ? 14.425 29.444 29.677 1.00 13.25 160 SER D O 1
ATOM 9591 N N . ILE D 1 181 ? 13.519 27.801 28.403 1.00 12.32 161 ILE D N 1
ATOM 9592 C CA . ILE D 1 181 ? 14.705 26.889 28.464 1.00 12.14 161 ILE D CA 1
ATOM 9593 C C . ILE D 1 181 ? 15.945 27.585 27.892 1.00 11.99 161 ILE D C 1
ATOM 9594 O O . ILE D 1 181 ? 17.031 27.390 28.466 1.00 12.02 161 ILE D O 1
ATOM 9599 N N . SER D 1 182 ? 15.790 28.395 26.838 1.00 12.05 162 SER D N 1
ATOM 9600 C CA . SER D 1 182 ? 16.917 29.088 26.170 1.00 11.86 162 SER D CA 1
ATOM 9601 C C . SER D 1 182 ? 17.495 30.115 27.135 1.00 12.27 162 SER D C 1
ATOM 9602 O O . SER D 1 182 ? 18.726 30.306 27.085 1.00 12.26 162 SER D O 1
ATOM 9605 N N . LYS D 1 183 ? 16.667 30.748 27.980 1.00 12.13 163 LYS D N 1
ATOM 9606 C CA . LYS D 1 183 ? 17.193 31.730 28.972 1.00 12.14 163 LYS D CA 1
ATOM 9607 C C . LYS D 1 183 ? 17.743 30.989 30.199 1.00 11.88 163 LYS D C 1
ATOM 9608 O O . LYS D 1 183 ? 18.704 31.492 30.799 1.00 12.35 163 LYS D O 1
ATOM 9614 N N . ILE D 1 184 ? 17.205 29.819 30.525 1.00 11.69 164 ILE D N 1
ATOM 9615 C CA . ILE D 1 184 ? 17.815 28.935 31.560 1.00 11.69 164 ILE D CA 1
ATOM 9616 C C . ILE D 1 184 ? 19.253 28.643 31.122 1.00 11.16 164 ILE D C 1
ATOM 9617 O O . ILE D 1 184 ? 20.167 28.858 31.929 1.00 11.71 164 ILE D O 1
ATOM 9622 N N . GLY D 1 185 ? 19.460 28.241 29.869 1.00 10.92 165 GLY D N 1
ATOM 9623 C CA . GLY D 1 185 ? 20.798 27.969 29.294 1.00 10.48 165 GLY D CA 1
ATOM 9624 C C . GLY D 1 185 ? 21.700 29.184 29.350 1.00 10.59 165 GLY D C 1
ATOM 9625 O O . GLY D 1 185 ? 22.846 29.114 29.904 1.00 10.79 165 GLY D O 1
ATOM 9626 N N . THR D 1 186 ? 21.178 30.307 28.879 1.00 10.48 166 THR D N 1
ATOM 9627 C CA . THR D 1 186 ? 21.853 31.625 28.876 1.00 10.85 166 THR D CA 1
ATOM 9628 C C . THR D 1 186 ? 22.347 31.952 30.285 1.00 10.77 166 THR D C 1
ATOM 9629 O O . THR D 1 186 ? 23.509 32.426 30.428 1.00 10.99 166 THR D O 1
ATOM 9633 N N . ASP D 1 187 ? 21.447 31.782 31.255 1.00 10.53 167 ASP D N 1
ATOM 9634 C CA . ASP D 1 187 ? 21.629 32.136 32.682 1.00 10.79 167 ASP D CA 1
ATOM 9635 C C . ASP D 1 187 ? 22.780 31.301 33.274 1.00 10.72 167 ASP D C 1
ATOM 9636 O O . ASP D 1 187 ? 23.754 31.878 33.815 1.00 10.05 167 ASP D O 1
ATOM 9641 N N . TYR D 1 188 ? 22.699 29.983 33.135 1.00 10.93 168 TYR D N 1
ATOM 9642 C CA . TYR D 1 188 ? 23.780 29.058 33.571 1.00 11.09 168 TYR D CA 1
ATOM 9643 C C . TYR D 1 188 ? 25.094 29.386 32.855 1.00 10.92 168 TYR D C 1
ATOM 9644 O O . TYR D 1 188 ? 26.136 29.334 33.508 1.00 10.75 168 TYR D O 1
ATOM 9653 N N . LEU D 1 189 ? 25.066 29.793 31.590 1.00 11.45 169 LEU D N 1
ATOM 9654 C CA . LEU D 1 189 ? 26.324 30.189 30.896 1.00 11.80 169 LEU D CA 1
ATOM 9655 C C . LEU D 1 189 ? 26.895 31.439 31.568 1.00 12.17 169 LEU D C 1
ATOM 9656 O O . LEU D 1 189 ? 28.124 31.489 31.765 1.00 12.02 169 LEU D O 1
ATOM 9661 N N . GLY D 1 190 ? 26.041 32.426 31.850 1.00 12.93 170 GLY D N 1
ATOM 9662 C CA . GLY D 1 190 ? 26.431 33.656 32.556 1.00 13.36 170 GLY D CA 1
ATOM 9663 C C . GLY D 1 190 ? 27.183 33.325 33.840 1.00 13.57 170 GLY D C 1
ATOM 9664 O O . GLY D 1 190 ? 28.289 33.854 34.026 1.00 13.38 170 GLY D O 1
ATOM 9665 N N . LYS D 1 191 ? 26.616 32.451 34.673 1.00 14.51 171 LYS D N 1
ATOM 9666 C CA . LYS D 1 191 ? 27.163 32.093 36.007 1.00 15.46 171 LYS D CA 1
ATOM 9667 C C . LYS D 1 191 ? 28.436 31.280 35.830 1.00 14.17 171 LYS D C 1
ATOM 9668 O O . LYS D 1 191 ? 29.426 31.528 36.536 1.00 13.38 171 LYS D O 1
ATOM 9674 N N . PHE D 1 192 ? 28.377 30.286 34.961 1.00 13.64 172 PHE D N 1
ATOM 9675 C CA . PHE D 1 192 ? 29.495 29.337 34.783 1.00 13.19 172 PHE D CA 1
ATOM 9676 C C . PHE D 1 192 ? 30.751 30.111 34.354 1.00 12.56 172 PHE D C 1
ATOM 9677 O O . PHE D 1 192 ? 31.828 29.935 34.934 1.00 11.46 172 PHE D O 1
ATOM 9685 N N . TYR D 1 193 ? 30.641 30.941 33.318 1.00 12.37 173 TYR D N 1
ATOM 9686 C CA . TYR D 1 193 ? 31.839 31.614 32.748 1.00 12.63 173 TYR D CA 1
ATOM 9687 C C . TYR D 1 193 ? 32.443 32.534 33.822 1.00 13.02 173 TYR D C 1
ATOM 9688 O O . TYR D 1 193 ? 33.691 32.615 33.900 1.00 13.39 173 TYR D O 1
ATOM 9697 N N . GLY D 1 194 ? 31.597 33.162 34.649 1.00 13.09 174 GLY D N 1
ATOM 9698 C CA . GLY D 1 194 ? 32.031 33.923 35.836 1.00 13.48 174 GLY D CA 1
ATOM 9699 C C . GLY D 1 194 ? 32.768 33.063 36.860 1.00 14.34 174 GLY D C 1
ATOM 9700 O O . GLY D 1 194 ? 33.862 33.432 37.284 1.00 15.45 174 GLY D O 1
ATOM 9701 N N . GLU D 1 195 ? 32.179 31.951 37.271 1.00 14.83 175 GLU D N 1
ATOM 9702 C CA . GLU D 1 195 ? 32.698 31.122 38.379 1.00 16.12 175 GLU D CA 1
ATOM 9703 C C . GLU D 1 195 ? 33.962 30.419 37.872 1.00 15.81 175 GLU D C 1
ATOM 9704 O O . GLU D 1 195 ? 34.937 30.381 38.613 1.00 14.38 175 GLU D O 1
ATOM 9710 N N . ALA D 1 196 ? 33.969 29.942 36.623 1.00 15.00 176 ALA D N 1
ATOM 9711 C CA . ALA D 1 196 ? 35.050 29.081 36.098 1.00 14.37 176 ALA D CA 1
ATOM 9712 C C . ALA D 1 196 ? 36.276 29.919 35.758 1.00 14.37 176 ALA D C 1
ATOM 9713 O O . ALA D 1 196 ? 37.363 29.449 36.012 1.00 14.55 176 ALA D O 1
ATOM 9715 N N . TYR D 1 197 ? 36.105 31.089 35.145 1.00 14.88 177 TYR D N 1
ATOM 9716 C CA . TYR D 1 197 ? 37.221 31.859 34.545 1.00 14.60 177 TYR D CA 1
ATOM 9717 C C . TYR D 1 197 ? 37.329 33.245 35.174 1.00 15.27 177 TYR D C 1
ATOM 9718 O O . TYR D 1 197 ? 38.149 34.015 34.684 1.00 14.99 177 TYR D O 1
ATOM 9727 N N . ASN D 1 198 ? 36.556 33.554 36.215 1.00 17.30 178 ASN D N 1
ATOM 9728 C CA . ASN D 1 198 ? 36.617 34.891 36.862 1.00 18.71 178 ASN D CA 1
ATOM 9729 C C . ASN D 1 198 ? 36.410 35.979 35.806 1.00 16.52 178 ASN D C 1
ATOM 9730 O O . ASN D 1 198 ? 37.108 36.978 35.868 1.00 15.81 178 ASN D O 1
ATOM 9735 N N . ILE D 1 199 ? 35.529 35.757 34.829 1.00 15.56 179 ILE D N 1
ATOM 9736 C CA . ILE D 1 199 ? 35.048 36.827 33.911 1.00 15.17 179 ILE D CA 1
A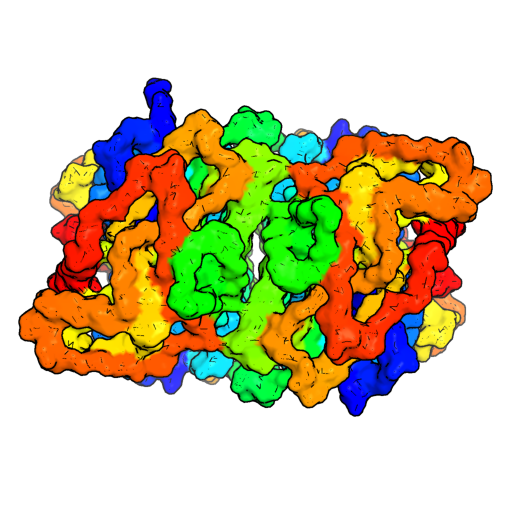TOM 9737 C C . ILE D 1 199 ? 33.965 37.601 34.659 1.00 15.37 179 ILE D C 1
ATOM 9738 O O . ILE D 1 199 ? 33.108 36.949 35.298 1.00 14.10 179 ILE D O 1
ATOM 9743 N N . ARG D 1 200 ? 34.002 38.933 34.592 1.00 16.12 180 ARG D N 1
ATOM 9744 C CA . ARG D 1 200 ? 33.104 39.801 35.394 1.00 18.03 180 ARG D CA 1
ATOM 9745 C C . ARG D 1 200 ? 31.701 39.799 34.765 1.00 17.07 180 ARG D C 1
ATOM 9746 O O . ARG D 1 200 ? 31.219 40.859 34.311 1.00 16.09 180 ARG D O 1
ATOM 9754 N N . THR D 1 201 ? 31.048 38.643 34.761 1.00 15.99 181 THR D N 1
ATOM 9755 C CA . THR D 1 201 ? 29.645 38.497 34.323 1.00 15.32 181 THR D CA 1
ATOM 9756 C C . THR D 1 201 ? 28.722 38.847 35.493 1.00 15.84 181 THR D C 1
ATOM 9757 O O . THR D 1 201 ? 29.114 38.688 36.692 1.00 15.82 181 THR D O 1
ATOM 9761 N N . PHE D 1 202 ? 27.547 39.358 35.151 1.00 15.43 182 PHE D N 1
ATOM 9762 C CA . PHE D 1 202 ? 26.357 39.356 36.034 1.00 16.41 182 PHE D CA 1
ATOM 9763 C C . PHE D 1 202 ? 25.144 39.039 35.167 1.00 17.17 182 PHE D C 1
ATOM 9764 O O . PHE D 1 202 ? 25.146 39.295 33.923 1.00 18.22 182 PHE D O 1
ATOM 9772 N N . VAL D 1 203 ? 24.144 38.442 35.803 1.00 17.28 183 VAL D N 1
ATOM 9773 C CA . VAL D 1 203 ? 22.953 37.889 35.111 1.00 16.82 183 VAL D CA 1
ATOM 9774 C C . VAL D 1 203 ? 21.720 38.596 35.646 1.00 16.33 183 VAL D C 1
ATOM 9775 O O . VAL D 1 203 ? 21.606 38.704 36.861 1.00 14.59 183 VAL D O 1
ATOM 9779 N N . THR D 1 204 ? 20.857 39.072 34.748 1.00 16.95 184 THR D N 1
ATOM 9780 C CA . THR D 1 204 ? 19.645 39.845 35.107 1.00 17.75 184 THR D CA 1
ATOM 9781 C C . THR D 1 204 ? 18.421 39.076 34.622 1.00 18.35 184 THR D C 1
ATOM 9782 O O . THR D 1 204 ? 18.277 38.906 33.402 1.00 19.64 184 THR D O 1
ATOM 9786 N N . ARG D 1 205 ? 17.604 38.623 35.564 1.00 18.39 185 ARG D N 1
ATOM 9787 C CA . ARG D 1 205 ? 16.330 37.926 35.311 1.00 18.90 185 ARG D CA 1
ATOM 9788 C C . ARG D 1 205 ? 15.218 38.973 35.450 1.00 19.95 185 ARG D C 1
ATOM 9789 O O . ARG D 1 205 ? 14.734 39.203 36.571 1.00 18.28 185 ARG D O 1
ATOM 9797 N N . MET D 1 206 ? 14.807 39.566 34.333 1.00 21.74 186 MET D N 1
ATOM 9798 C CA . MET D 1 206 ? 13.933 40.764 34.315 1.00 21.23 186 MET D CA 1
ATOM 9799 C C . MET D 1 206 ? 12.460 40.344 34.311 1.00 20.02 186 MET D C 1
ATOM 9800 O O . MET D 1 206 ? 12.140 39.255 33.785 1.00 19.55 186 MET D O 1
ATOM 9805 N N . GLY D 1 207 ? 11.602 41.182 34.896 1.00 18.52 187 GLY D N 1
ATOM 9806 C CA . GLY D 1 207 ? 10.155 41.176 34.632 1.00 19.44 187 GLY D CA 1
ATOM 9807 C C . GLY D 1 207 ? 9.848 41.858 33.308 1.00 19.69 187 GLY D C 1
ATOM 9808 O O . GLY D 1 207 ? 10.746 42.033 32.503 1.00 20.36 187 GLY D O 1
ATOM 9809 N N . THR D 1 208 ? 8.606 42.261 33.107 1.00 20.64 188 THR D N 1
ATOM 9810 C CA . THR D 1 208 ? 8.152 42.965 31.895 1.00 20.58 188 THR D CA 1
ATOM 9811 C C . THR D 1 208 ? 8.678 44.397 31.937 1.00 21.59 188 THR D C 1
ATOM 9812 O O . THR D 1 208 ? 8.262 45.167 32.838 1.00 21.37 188 THR D O 1
ATOM 9816 N N . HIS D 1 209 ? 9.596 44.726 31.030 1.00 21.78 189 HIS D N 1
ATOM 9817 C CA . HIS D 1 209 ? 9.968 46.131 30.730 1.00 22.08 189 HIS D CA 1
ATOM 9818 C C . HIS D 1 209 ? 9.519 46.458 29.308 1.00 21.24 189 HIS D C 1
ATOM 9819 O O . HIS D 1 209 ? 9.710 45.633 28.400 1.00 21.37 189 HIS D O 1
ATOM 9826 N N . SER D 1 210 ? 8.879 47.618 29.180 1.00 20.48 190 SER D N 1
ATOM 9827 C CA . SER D 1 210 ? 8.007 48.014 28.054 1.00 18.35 190 SER D CA 1
ATOM 9828 C C . SER D 1 210 ? 8.026 49.541 27.910 1.00 17.57 190 SER D C 1
ATOM 9829 O O . SER D 1 210 ? 8.931 50.203 28.488 1.00 15.91 190 SER D O 1
ATOM 9832 N N . GLY D 1 211 ? 7.081 50.092 27.151 1.00 18.25 191 GLY D N 1
ATOM 9833 C CA . GLY D 1 211 ? 7.125 51.500 26.712 1.00 19.26 191 GLY D CA 1
ATOM 9834 C C . GLY D 1 211 ? 7.007 51.615 25.194 1.00 19.64 191 GLY D C 1
ATOM 9835 O O . GLY D 1 211 ? 6.549 50.688 24.521 1.00 19.84 191 GLY D O 1
ATOM 9836 N N . PRO D 1 212 ? 7.393 52.772 24.612 1.00 20.35 192 PRO D N 1
ATOM 9837 C CA . PRO D 1 212 ? 7.056 53.070 23.217 1.00 20.21 192 PRO D CA 1
ATOM 9838 C C . PRO D 1 212 ? 7.718 52.167 22.151 1.00 19.45 192 PRO D C 1
ATOM 9839 O O . PRO D 1 212 ? 7.178 52.087 21.036 1.00 16.44 192 PRO D O 1
ATOM 9843 N N . ARG D 1 213 ? 8.832 51.501 22.483 1.00 18.71 193 ARG D N 1
ATOM 9844 C CA . ARG D 1 213 ? 9.595 50.684 21.501 1.00 18.77 193 ARG D CA 1
ATOM 9845 C C . ARG D 1 213 ? 9.261 49.200 21.696 1.00 18.20 193 ARG D C 1
ATOM 9846 O O . ARG D 1 213 ? 9.935 48.342 21.087 1.00 18.60 193 ARG D O 1
ATOM 9854 N N . ARG D 1 214 ? 8.241 48.894 22.488 1.00 17.06 194 ARG D N 1
ATOM 9855 C CA . ARG D 1 214 ? 7.852 47.486 22.727 1.00 17.57 194 ARG D CA 1
ATOM 9856 C C . ARG D 1 214 ? 7.363 46.827 21.427 1.00 17.22 194 ARG D C 1
ATOM 9857 O O . ARG D 1 214 ? 6.350 47.272 20.855 1.00 17.64 194 ARG D O 1
ATOM 9865 N N . SER D 1 215 ? 8.030 45.742 21.028 1.00 17.21 195 SER D N 1
ATOM 9866 C CA . SER D 1 215 ? 7.700 44.920 19.832 1.00 16.79 195 SER D CA 1
ATOM 9867 C C . SER D 1 215 ? 6.205 44.599 19.847 1.00 16.77 195 SER D C 1
ATOM 9868 O O . SER D 1 215 ? 5.701 44.237 20.917 1.00 18.36 195 SER D O 1
ATOM 9871 N N . ASP D 1 216 ? 5.572 44.643 18.676 1.00 16.40 196 ASP D N 1
ATOM 9872 C CA . ASP D 1 216 ? 4.102 44.625 18.459 1.00 16.24 196 ASP D CA 1
ATOM 9873 C C . ASP D 1 216 ? 3.460 43.310 18.945 1.00 16.76 196 ASP D C 1
ATOM 9874 O O . ASP D 1 216 ? 2.211 43.293 19.140 1.00 16.08 196 ASP D O 1
ATOM 9879 N N . VAL D 1 217 ? 4.236 42.237 19.101 1.00 15.80 197 VAL D N 1
ATOM 9880 C CA . VAL D 1 217 ? 3.691 40.876 19.377 1.00 15.90 197 VAL D CA 1
ATOM 9881 C C . VAL D 1 217 ? 3.424 40.698 20.865 1.00 15.88 197 VAL D C 1
ATOM 9882 O O . VAL D 1 217 ? 2.717 39.739 21.200 1.00 15.47 197 VAL D O 1
ATOM 9886 N N . PHE D 1 218 ? 4.035 41.522 21.714 1.00 16.67 198 PHE D N 1
ATOM 9887 C CA . PHE D 1 218 ? 3.994 41.337 23.184 1.00 17.55 198 PHE D CA 1
ATOM 9888 C C . PHE D 1 218 ? 2.648 41.887 23.651 1.00 19.05 198 PHE D C 1
ATOM 9889 O O . PHE D 1 218 ? 2.076 42.751 22.958 1.00 18.88 198 PHE D O 1
ATOM 9897 N N . PHE D 1 219 ? 2.155 41.348 24.765 1.00 19.28 199 PHE D N 1
ATOM 9898 C CA . PHE D 1 219 ? 0.742 41.431 25.208 1.00 19.13 199 PHE D CA 1
ATOM 9899 C C . PHE D 1 219 ? 0.231 42.872 25.209 1.00 18.60 199 PHE D C 1
ATOM 9900 O O . PHE D 1 219 ? -0.778 43.110 24.552 1.00 18.76 199 PHE D O 1
ATOM 9908 N N . GLU D 1 220 ? 0.885 43.760 25.954 1.00 18.21 200 GLU D N 1
ATOM 9909 C CA . GLU D 1 220 ? 0.467 45.180 26.121 1.00 19.02 200 GLU D CA 1
ATOM 9910 C C . GLU D 1 220 ? 0.647 45.963 24.814 1.00 19.82 200 GLU D C 1
ATOM 9911 O O . GLU D 1 220 ? -0.115 46.929 24.603 1.00 19.46 200 GLU D O 1
ATOM 9917 N N . SER D 1 221 ? 1.625 45.590 23.989 1.00 19.67 201 SER D N 1
ATOM 9918 C CA . SER D 1 221 ? 1.902 46.228 22.677 1.00 18.18 201 SER D CA 1
ATOM 9919 C C . SER D 1 221 ? 0.840 45.790 21.666 1.00 19.29 201 SER D C 1
ATOM 9920 O O . SER D 1 221 ? 0.366 46.680 20.928 1.00 19.95 201 SER D O 1
ATOM 9923 N N . THR D 1 222 ? 0.439 44.513 21.648 1.00 17.62 202 THR D N 1
ATOM 9924 C CA . THR D 1 222 ? -0.610 44.018 20.715 1.00 18.12 202 THR D CA 1
ATOM 9925 C C . THR D 1 222 ? -1.985 44.556 21.135 1.00 20.41 202 THR D C 1
ATOM 9926 O O . THR D 1 222 ? -2.781 44.881 20.221 1.00 20.17 202 THR D O 1
ATOM 9930 N N . VAL D 1 223 ? -2.285 44.601 22.441 1.00 20.99 203 VAL D N 1
ATOM 9931 C CA . VAL D 1 223 ? -3.540 45.238 22.934 1.00 22.32 203 VAL D CA 1
ATOM 9932 C C . VAL D 1 223 ? -3.556 46.706 22.449 1.00 22.36 203 VAL D C 1
ATOM 9933 O O . VAL D 1 223 ? -4.500 47.093 21.742 1.00 23.26 203 VAL D O 1
ATOM 9937 N N . ALA D 1 224 ? -2.541 47.488 22.799 1.00 22.44 204 ALA D N 1
ATOM 9938 C CA . ALA D 1 224 ? -2.414 48.927 22.464 1.00 23.30 204 ALA D CA 1
ATOM 9939 C C . ALA D 1 224 ? -2.447 49.127 20.943 1.00 24.88 204 ALA D C 1
ATOM 9940 O O . ALA D 1 224 ? -3.105 50.070 20.489 1.00 24.90 204 ALA D O 1
ATOM 9942 N N . LYS D 1 225 ? -1.749 48.282 20.180 1.00 24.90 205 LYS D N 1
ATOM 9943 C CA . LYS D 1 225 ? -1.734 48.349 18.699 1.00 25.48 205 LYS D CA 1
ATOM 9944 C C . LYS D 1 225 ? -3.135 48.067 18.155 1.00 26.27 205 LYS D C 1
ATOM 9945 O O . LYS D 1 225 ? -3.548 48.745 17.202 1.00 26.17 205 LYS D O 1
ATOM 9951 N N . GLN D 1 226 ? -3.821 47.060 18.685 1.00 26.11 206 GLN D N 1
ATOM 9952 C CA . GLN D 1 226 ? -5.152 46.670 18.159 1.00 26.53 206 GLN D CA 1
ATOM 9953 C C . GLN D 1 226 ? -6.148 47.798 18.455 1.00 27.53 206 GLN D C 1
ATOM 9954 O O . GLN D 1 226 ? -6.986 48.063 17.592 1.00 25.76 206 GLN D O 1
ATOM 9960 N N . ILE D 1 227 ? -6.041 48.455 19.611 1.00 26.66 207 ILE D N 1
ATOM 9961 C CA . ILE D 1 227 ? -6.905 49.627 19.939 1.00 27.89 207 ILE D CA 1
ATOM 9962 C C . ILE D 1 227 ? -6.697 50.690 18.852 1.00 28.37 207 ILE D C 1
ATOM 9963 O O . ILE D 1 227 ? -7.706 51.133 18.269 1.00 29.87 207 ILE D O 1
ATOM 9968 N N . ALA D 1 228 ? -5.441 51.012 18.532 1.00 27.55 208 ALA D N 1
ATOM 9969 C CA . ALA D 1 228 ? -5.076 52.015 17.503 1.00 27.17 208 ALA D CA 1
ATOM 9970 C C . ALA D 1 228 ? -5.650 51.594 16.136 1.00 27.27 208 ALA D C 1
ATOM 9971 O O . ALA D 1 228 ? -6.183 52.468 15.428 1.00 29.41 208 ALA D O 1
ATOM 9973 N N . LEU D 1 229 ? -5.598 50.311 15.773 1.00 25.82 209 LEU D N 1
ATOM 9974 C CA . LEU D 1 229 ? -6.164 49.834 14.481 1.00 26.73 209 LEU D CA 1
ATOM 9975 C C . LEU D 1 229 ? -7.688 50.040 14.482 1.00 28.89 209 LEU D C 1
ATOM 9976 O O . LEU D 1 229 ? -8.256 50.383 13.420 1.00 28.17 209 LEU D O 1
ATOM 9981 N N . ILE D 1 230 ? -8.327 49.828 15.631 1.00 28.35 210 ILE D N 1
ATOM 9982 C CA . ILE D 1 230 ? -9.803 49.955 15.799 1.00 28.45 210 ILE D CA 1
ATOM 9983 C C . ILE D 1 230 ? -10.171 51.434 15.649 1.00 27.21 210 ILE D C 1
ATOM 9984 O O . ILE D 1 230 ? -11.085 51.728 14.860 1.00 29.43 210 ILE D O 1
ATOM 9989 N N . GLU D 1 231 ? -9.472 52.307 16.369 1.00 26.10 211 GLU D N 1
ATOM 9990 C CA . GLU D 1 231 ? -9.683 53.772 16.334 1.00 28.57 211 GLU D CA 1
ATOM 9991 C C . GLU D 1 231 ? -9.633 54.271 14.879 1.00 30.02 211 GLU D C 1
ATOM 9992 O O . GLU D 1 231 ? -10.528 55.020 14.494 1.00 31.42 211 GLU D O 1
ATOM 9998 N N . ALA D 1 232 ? -8.652 53.842 14.087 1.00 29.85 212 ALA D N 1
ATOM 9999 C CA . ALA D 1 232 ? -8.404 54.337 12.710 1.00 30.32 212 ALA D CA 1
ATOM 10000 C C . ALA D 1 232 ? -9.243 53.575 11.668 1.00 29.21 212 ALA D C 1
ATOM 10001 O O . ALA D 1 232 ? -9.067 53.840 10.452 1.00 27.91 212 ALA D O 1
ATOM 10003 N N . GLY D 1 233 ? -10.085 52.639 12.113 1.00 25.86 213 GLY D N 1
ATOM 10004 C CA . GLY D 1 233 ? -11.082 51.960 11.274 1.00 26.35 213 GLY D CA 1
ATOM 10005 C C . GLY D 1 233 ? -10.536 50.738 10.560 1.00 28.07 213 GLY D C 1
ATOM 10006 O O . GLY D 1 233 ? -11.273 50.211 9.705 1.00 26.87 213 GLY D O 1
ATOM 10007 N N . TYR D 1 234 ? -9.334 50.257 10.920 1.00 29.16 214 TYR D N 1
ATOM 10008 C CA . TYR D 1 234 ? -8.658 49.103 10.256 1.00 28.28 214 TYR D CA 1
ATOM 10009 C C . TYR D 1 234 ? -9.120 47.755 10.832 1.00 26.70 214 TYR D C 1
ATOM 10010 O O . TYR D 1 234 ? -8.813 46.725 10.212 1.00 23.08 214 TYR D O 1
ATOM 10019 N N . GLN D 1 235 ? -9.885 47.747 11.929 1.00 27.17 215 GLN D N 1
ATOM 10020 C CA . GLN D 1 235 ? -10.279 46.494 12.636 1.00 27.35 215 GLN D CA 1
ATOM 10021 C C . GLN D 1 235 ? -11.648 46.663 13.306 1.00 26.23 215 GLN D C 1
ATOM 10022 O O . GLN D 1 235 ? -11.886 47.709 13.924 1.00 24.38 215 GLN D O 1
ATOM 10028 N N . GLU D 1 236 ? -12.494 45.635 13.227 1.00 30.20 216 GLU D N 1
ATOM 10029 C CA . GLU D 1 236 ? -13.749 45.515 14.024 1.00 32.21 216 GLU D CA 1
ATOM 10030 C C . GLU D 1 236 ? -13.421 45.864 15.475 1.00 31.59 216 GLU D C 1
ATOM 10031 O O . GLU D 1 236 ? -12.282 45.658 15.897 1.00 33.00 216 GLU D O 1
ATOM 10037 N N . PRO D 1 237 ? -14.363 46.404 16.293 1.00 32.41 217 PRO D N 1
ATOM 10038 C CA . PRO D 1 237 ? -14.045 46.786 17.677 1.00 32.95 217 PRO D CA 1
ATOM 10039 C C . PRO D 1 237 ? -14.040 45.587 18.651 1.00 32.80 217 PRO D C 1
ATOM 10040 O O . PRO D 1 237 ? -14.700 45.651 19.675 1.00 32.89 217 PRO D O 1
ATOM 10044 N N . VAL D 1 238 ? -13.268 44.541 18.301 1.00 32.55 218 VAL D N 1
ATOM 10045 C CA . VAL D 1 238 ? -12.936 43.315 19.094 1.00 30.56 218 VAL D CA 1
ATOM 10046 C C . VAL D 1 238 ? -11.398 43.155 19.141 1.00 30.17 218 VAL D C 1
ATOM 10047 O O . VAL D 1 238 ? -10.790 42.875 18.088 1.00 26.99 218 VAL D O 1
ATOM 10051 N N . ILE D 1 239 ? -10.790 43.358 20.314 1.00 30.78 219 ILE D N 1
ATOM 10052 C CA . ILE D 1 239 ? -9.361 43.023 20.596 1.00 29.40 219 ILE D CA 1
ATOM 10053 C C . ILE D 1 239 ? -9.240 41.510 20.779 1.00 28.38 219 ILE D C 1
ATOM 10054 O O . ILE D 1 239 ? -9.939 40.966 21.666 1.00 26.58 219 ILE D O 1
ATOM 10059 N N . LYS D 1 240 ? -8.390 40.874 19.968 1.00 28.33 220 LYS D N 1
ATOM 10060 C CA . LYS D 1 240 ? -8.040 39.433 20.066 1.00 29.46 220 LYS D CA 1
ATOM 10061 C C . LYS D 1 240 ? -6.893 39.245 21.067 1.00 27.41 220 LYS D C 1
ATOM 10062 O O . LYS D 1 240 ? -5.900 39.976 20.956 1.00 22.82 220 LYS D O 1
ATOM 10068 N N . VAL D 1 241 ? -7.051 38.312 22.014 1.00 26.74 221 VAL D N 1
ATOM 10069 C CA . VAL D 1 241 ? -6.056 38.033 23.094 1.00 26.12 221 VAL D CA 1
ATOM 10070 C C . VAL D 1 241 ? -5.945 36.525 23.310 1.00 26.64 221 VAL D C 1
ATOM 10071 O O . VAL D 1 241 ? -6.713 35.767 22.688 1.00 26.24 221 VAL D O 1
ATOM 10075 N N . GLY D 1 242 ? -5.004 36.123 24.167 1.00 26.17 222 GLY D N 1
ATOM 10076 C CA . GLY D 1 242 ? -4.837 34.735 24.624 1.00 27.06 222 GLY D CA 1
ATOM 10077 C C . GLY D 1 242 ? -5.349 34.585 26.045 1.00 28.64 222 GLY D C 1
ATOM 10078 O O . GLY D 1 242 ? -6.468 35.076 26.322 1.00 28.83 222 GLY D O 1
ATOM 10079 N N . ASN D 1 243 ? -4.554 33.957 26.922 1.00 29.67 223 ASN D N 1
ATOM 10080 C CA . ASN D 1 243 ? -4.871 33.725 28.359 1.00 26.84 223 ASN D CA 1
ATOM 10081 C C . ASN D 1 243 ? -4.793 35.045 29.129 1.00 26.83 223 ASN D C 1
ATOM 10082 O O . ASN D 1 243 ? -3.705 35.670 29.120 1.00 26.33 223 ASN D O 1
ATOM 10087 N N . LEU D 1 244 ? -5.885 35.452 29.790 1.00 27.05 224 LEU D N 1
ATOM 10088 C CA . LEU D 1 244 ? -5.922 36.696 30.613 1.00 27.50 224 LEU D CA 1
ATOM 10089 C C . LEU D 1 244 ? -5.785 36.368 32.111 1.00 27.31 224 LEU D C 1
ATOM 10090 O O . LEU D 1 244 ? -5.576 37.313 32.894 1.00 26.12 224 LEU D O 1
ATOM 10095 N N . SER D 1 245 ? -5.831 35.092 32.505 1.00 26.00 225 SER D N 1
ATOM 10096 C CA . SER D 1 245 ? -5.496 34.648 33.886 1.00 27.29 225 SER D CA 1
ATOM 10097 C C . SER D 1 245 ? -3.974 34.607 34.029 1.00 24.32 225 SER D C 1
ATOM 10098 O O . SER D 1 245 ? -3.409 33.501 34.146 1.00 23.95 225 SER D O 1
ATOM 10101 N N . SER D 1 246 ? -3.345 35.773 33.983 1.00 23.89 226 SER D N 1
ATOM 10102 C CA . SER D 1 246 ? -1.874 35.928 34.034 1.00 23.28 226 SER D CA 1
ATOM 10103 C C . SER D 1 246 ? -1.566 37.222 34.775 1.00 22.88 226 SER D C 1
ATOM 10104 O O . SER D 1 246 ? -2.294 38.193 34.568 1.00 22.51 226 SER D O 1
ATOM 10107 N N . VAL D 1 247 ? -0.547 37.197 35.627 1.00 22.88 227 VAL D N 1
ATOM 10108 C CA . VAL D 1 247 ? -0.052 38.363 36.409 1.00 21.67 227 VAL D CA 1
ATOM 10109 C C . VAL D 1 247 ? 1.325 38.788 35.886 1.00 21.48 227 VAL D C 1
ATOM 10110 O O . VAL D 1 247 ? 2.200 37.915 35.710 1.00 21.53 227 VAL D O 1
ATOM 10114 N N . ARG D 1 248 ? 1.519 40.089 35.687 1.00 20.40 228 ARG D N 1
ATOM 10115 C CA . ARG D 1 248 ? 2.805 40.668 35.242 1.00 20.24 228 ARG D CA 1
ATOM 10116 C C . ARG D 1 248 ? 3.132 41.875 36.109 1.00 20.89 228 ARG D C 1
ATOM 10117 O O . ARG D 1 248 ? 2.182 42.558 36.542 1.00 21.05 228 ARG D O 1
ATOM 10125 N N . THR D 1 249 ? 4.429 42.103 36.340 1.00 20.45 229 THR D N 1
ATOM 10126 C CA . THR D 1 249 ? 5.006 43.307 36.990 1.00 19.98 229 THR D CA 1
ATOM 10127 C C . THR D 1 249 ? 5.701 44.114 35.885 1.00 20.48 229 THR D C 1
ATOM 10128 O O . THR D 1 249 ? 6.624 43.564 35.232 1.00 20.76 229 THR D O 1
ATOM 10132 N N . PHE D 1 250 ? 5.256 45.345 35.632 1.00 19.20 230 PHE D N 1
ATOM 10133 C CA . PHE D 1 250 ? 5.784 46.177 34.518 1.00 18.30 230 PHE D CA 1
ATOM 10134 C C . PHE D 1 250 ? 6.686 47.267 35.074 1.00 18.18 230 PHE D C 1
ATOM 10135 O O . PHE D 1 250 ? 6.497 47.715 36.209 1.00 19.58 230 PHE D O 1
ATOM 10143 N N . GLN D 1 251 ? 7.677 47.651 34.286 1.00 19.19 231 GLN D N 1
ATOM 10144 C CA . GLN D 1 251 ? 8.395 48.936 34.444 1.00 20.61 231 GLN D CA 1
ATOM 10145 C C . GLN D 1 251 ? 8.753 49.441 33.048 1.00 20.49 231 GLN D C 1
ATOM 10146 O O . GLN D 1 251 ? 8.883 48.624 32.117 1.00 20.15 231 GLN D O 1
ATOM 10152 N N . ASP D 1 252 ? 8.927 50.742 32.908 1.00 21.55 232 ASP D N 1
ATOM 10153 C CA . ASP D 1 252 ? 9.410 51.330 31.635 1.00 22.78 232 ASP D CA 1
ATOM 10154 C C . ASP D 1 252 ? 10.878 50.899 31.434 1.00 22.74 232 ASP D C 1
ATOM 10155 O O . ASP D 1 252 ? 11.615 50.897 32.434 1.00 23.11 232 ASP D O 1
ATOM 10160 N N . CYS D 1 253 ? 11.289 50.560 30.200 1.00 21.12 233 CYS D N 1
ATOM 10161 C CA . CYS D 1 253 ? 12.696 50.225 29.834 1.00 20.13 233 CYS D CA 1
ATOM 10162 C C . CYS D 1 253 ? 13.646 51.321 30.290 1.00 20.01 233 CYS D C 1
ATOM 10163 O O . CYS D 1 253 ? 14.835 51.019 30.482 1.00 20.68 233 CYS D O 1
ATOM 10166 N N . ARG D 1 254 ? 13.166 52.549 30.454 1.00 20.92 234 ARG D N 1
ATOM 10167 C CA . ARG D 1 254 ? 14.055 53.681 30.836 1.00 22.40 234 ARG D CA 1
ATOM 10168 C C . ARG D 1 254 ? 14.472 53.548 32.303 1.00 22.58 234 ARG D C 1
ATOM 10169 O O . ARG D 1 254 ? 15.530 54.100 32.666 1.00 23.14 234 ARG D O 1
ATOM 10177 N N . ASP D 1 255 ? 13.704 52.806 33.096 1.00 21.65 235 ASP D N 1
ATOM 10178 C CA . ASP D 1 255 ? 14.075 52.462 34.495 1.00 22.46 235 ASP D CA 1
ATOM 10179 C C . ASP D 1 255 ? 15.020 51.246 34.487 1.00 21.69 235 ASP D C 1
ATOM 10180 O O . ASP D 1 255 ? 16.078 51.314 35.120 1.00 20.31 235 ASP D O 1
ATOM 10185 N N . ALA D 1 256 ? 14.646 50.174 33.785 1.00 20.76 236 ALA D N 1
ATOM 10186 C CA . ALA D 1 256 ? 15.448 48.939 33.640 1.00 20.66 236 ALA D CA 1
ATOM 10187 C C . ALA D 1 256 ? 16.882 49.276 33.216 1.00 20.25 236 ALA D C 1
ATOM 10188 O O . ALA D 1 256 ? 17.827 48.797 33.879 1.00 19.82 236 ALA D O 1
ATOM 10190 N N . ILE D 1 257 ? 17.056 50.077 32.157 1.00 20.18 237 ILE D N 1
ATOM 10191 C CA . ILE D 1 257 ? 18.404 50.372 31.591 1.00 19.87 237 ILE D CA 1
ATOM 10192 C C . ILE D 1 257 ? 19.245 51.041 32.675 1.00 19.54 237 ILE D C 1
ATOM 10193 O O . ILE D 1 257 ? 20.429 50.753 32.714 1.00 19.76 237 ILE D O 1
ATOM 10198 N N . ARG D 1 258 ? 18.664 51.907 33.508 1.00 18.79 238 ARG D N 1
ATOM 10199 C CA . ARG D 1 258 ? 19.402 52.567 34.621 1.00 20.41 238 ARG D CA 1
ATOM 10200 C C . ARG D 1 258 ? 19.959 51.479 35.554 1.00 18.57 238 ARG D C 1
ATOM 10201 O O . ARG D 1 258 ? 21.088 51.644 36.024 1.00 17.06 238 ARG D O 1
ATOM 10209 N N . ALA D 1 259 ? 19.195 50.408 35.796 1.00 18.36 239 ALA D N 1
ATOM 10210 C CA . ALA D 1 259 ? 19.576 49.333 36.735 1.00 19.34 239 ALA D CA 1
ATOM 10211 C C . ALA D 1 259 ? 20.794 48.603 36.168 1.00 19.22 239 ALA D C 1
ATOM 10212 O O . ALA D 1 259 ? 21.757 48.394 36.925 1.00 21.56 239 ALA D O 1
ATOM 10214 N N . TYR D 1 260 ? 20.777 48.289 34.875 1.00 19.06 240 TYR D N 1
ATOM 10215 C CA . TYR D 1 260 ? 21.898 47.622 34.163 1.00 18.41 240 TYR D CA 1
ATOM 10216 C C . TYR D 1 260 ? 23.158 48.472 34.280 1.00 18.60 240 TYR D C 1
ATOM 10217 O O . TYR D 1 260 ? 24.250 47.918 34.532 1.00 18.50 240 TYR D O 1
ATOM 10226 N N . TYR D 1 261 ? 23.021 49.778 34.048 1.00 18.77 241 TYR D N 1
ATOM 10227 C CA . TYR D 1 261 ? 24.165 50.727 34.072 1.00 19.35 241 TYR D CA 1
ATOM 10228 C C . TYR D 1 261 ? 24.783 50.747 35.472 1.00 19.61 241 TYR D C 1
ATOM 10229 O O . TYR D 1 261 ? 26.020 50.743 35.569 1.00 19.51 241 TYR D O 1
ATOM 10238 N N . LEU D 1 262 ? 23.951 50.825 36.516 1.00 21.00 242 LEU D N 1
ATOM 10239 C CA . LEU D 1 262 ? 24.427 50.983 37.920 1.00 21.46 242 LEU D CA 1
ATOM 10240 C C . LEU D 1 262 ? 25.134 49.688 38.323 1.00 20.67 242 LEU D C 1
ATOM 10241 O O . LEU D 1 262 ? 26.165 49.740 38.978 1.00 18.94 242 LEU D O 1
ATOM 10246 N N . LEU D 1 263 ? 24.595 48.565 37.865 1.00 21.95 243 LEU D N 1
ATOM 10247 C CA . LEU D 1 263 ? 25.182 47.232 38.099 1.00 20.88 243 LEU D CA 1
ATOM 10248 C C . LEU D 1 263 ? 26.543 47.198 37.414 1.00 20.76 243 LEU D C 1
ATOM 10249 O O . LEU D 1 263 ? 27.485 46.759 38.058 1.00 19.54 243 LEU D O 1
ATOM 10254 N N . SER D 1 264 ? 26.665 47.738 36.198 1.00 21.75 244 SER D N 1
ATOM 10255 C CA . SER D 1 264 ? 27.947 47.726 35.447 1.00 21.58 244 SER D CA 1
ATOM 10256 C C . SER D 1 264 ? 29.016 48.542 36.195 1.00 20.80 244 SER D C 1
ATOM 10257 O O . SER D 1 264 ? 30.174 48.137 36.126 1.00 20.21 244 SER D O 1
ATOM 10260 N N . LEU D 1 265 ? 28.652 49.612 36.915 1.00 21.04 245 LEU D N 1
ATOM 10261 C CA . LEU D 1 265 ? 29.622 50.432 37.703 1.00 21.66 245 LEU D CA 1
ATOM 10262 C C . LEU D 1 265 ? 30.085 49.619 38.917 1.00 21.21 245 LEU D C 1
ATOM 10263 O O . LEU D 1 265 ? 31.296 49.589 39.137 1.00 22.52 245 LEU D O 1
ATOM 10268 N N . GLU D 1 266 ? 29.147 48.973 39.628 1.00 20.50 246 GLU D N 1
ATOM 10269 C CA . GLU D 1 266 ? 29.393 48.119 40.821 1.00 21.33 246 GLU D CA 1
ATOM 10270 C C . GLU D 1 266 ? 30.329 46.969 40.425 1.00 21.54 246 GLU D C 1
ATOM 10271 O O . GLU D 1 266 ? 31.291 46.691 41.172 1.00 21.65 246 GLU D O 1
ATOM 10277 N N . SER D 1 267 ? 30.064 46.319 39.295 1.00 20.91 247 SER D N 1
ATOM 10278 C CA . SER D 1 267 ? 30.884 45.187 38.784 1.00 22.37 247 SER D CA 1
ATOM 10279 C C . SER D 1 267 ? 32.317 45.667 38.514 1.00 23.56 247 SER D C 1
ATOM 10280 O O . SER D 1 267 ? 33.268 44.933 38.857 1.00 22.73 247 SER D O 1
ATOM 10283 N N . GLU D 1 268 ? 32.469 46.850 37.918 1.00 26.69 248 GLU D N 1
ATOM 10284 C CA . GLU D 1 268 ? 33.794 47.426 37.549 1.00 30.18 248 GLU D CA 1
ATOM 10285 C C . GLU D 1 268 ? 34.581 47.731 38.837 1.00 27.93 248 GLU D C 1
ATOM 10286 O O . GLU D 1 268 ? 35.811 47.565 38.837 1.00 28.37 248 GLU D O 1
ATOM 10292 N N . LYS D 1 269 ? 33.896 48.148 39.897 1.00 28.23 249 LYS D N 1
ATOM 10293 C CA . LYS D 1 269 ? 34.515 48.504 41.203 1.00 30.65 249 LYS D CA 1
ATOM 10294 C C . LYS D 1 269 ? 34.973 47.226 41.927 1.00 32.08 249 LYS D C 1
ATOM 10295 O O . LYS D 1 269 ? 35.917 47.327 42.743 1.00 36.82 249 LYS D O 1
ATOM 10301 N N . GLY D 1 270 ? 34.367 46.066 41.618 1.00 28.51 250 GLY D N 1
ATOM 10302 C CA . GLY D 1 270 ? 34.672 44.760 42.238 1.00 24.34 250 GLY D CA 1
ATOM 10303 C C . GLY D 1 270 ? 33.639 44.362 43.286 1.00 21.94 250 GLY D C 1
ATOM 10304 O O . GLY D 1 270 ? 33.936 43.477 44.092 1.00 20.82 250 GLY D O 1
ATOM 10305 N N . ASN D 1 271 ? 32.450 44.968 43.261 1.00 20.49 251 ASN D N 1
ATOM 10306 C CA . ASN D 1 271 ? 31.364 44.763 44.258 1.00 19.69 251 ASN D CA 1
ATOM 10307 C C . ASN D 1 271 ? 30.354 43.713 43.765 1.00 18.05 251 ASN D C 1
ATOM 10308 O O . ASN D 1 271 ? 29.380 43.391 44.510 1.00 16.37 251 ASN D O 1
ATOM 10313 N N . ILE D 1 272 ? 30.513 43.217 42.538 1.00 17.55 252 ILE D N 1
ATOM 10314 C CA . ILE D 1 272 ? 29.572 42.185 42.002 1.00 18.00 252 ILE D CA 1
ATOM 10315 C C . ILE D 1 272 ? 30.372 40.917 41.763 1.00 16.01 252 ILE D C 1
ATOM 10316 O O . ILE D 1 272 ? 31.194 40.866 40.850 1.00 15.41 252 ILE D O 1
ATOM 10321 N N . PRO D 1 273 ? 30.193 39.873 42.595 1.00 16.11 253 PRO D N 1
ATOM 10322 C CA . PRO D 1 273 ? 30.886 38.604 42.363 1.00 15.90 253 PRO D CA 1
ATOM 10323 C C . PRO D 1 273 ? 30.656 38.150 40.911 1.00 15.68 253 PRO D C 1
ATOM 10324 O O . PRO D 1 273 ? 29.567 38.329 40.394 1.00 14.22 253 PRO D O 1
ATOM 10328 N N . CYS D 1 274 ? 31.706 37.627 40.280 1.00 16.10 254 CYS D N 1
ATOM 10329 C CA . CYS D 1 274 ? 31.652 37.034 38.925 1.00 17.26 254 CYS D CA 1
ATOM 10330 C C . CYS D 1 274 ? 30.459 36.067 38.870 1.00 17.01 254 CYS D C 1
ATOM 10331 O O . CYS D 1 274 ? 30.373 35.175 39.744 1.00 16.62 254 CYS D O 1
ATOM 10334 N N . GLY D 1 275 ? 29.542 36.273 37.928 1.00 15.91 255 GLY D N 1
ATOM 10335 C CA . GLY D 1 275 ? 28.418 35.353 37.694 1.00 15.83 255 GLY D CA 1
ATOM 10336 C C . GLY D 1 275 ? 27.256 35.567 38.639 1.00 15.96 255 GLY D C 1
ATOM 10337 O O . GLY D 1 275 ? 26.321 34.745 38.591 1.00 16.62 255 GLY D O 1
ATOM 10338 N N . GLU D 1 276 ? 27.235 36.652 39.421 1.00 16.16 256 GLU D N 1
ATOM 10339 C CA . GLU D 1 276 ? 26.105 36.910 40.359 1.00 15.95 256 GLU D CA 1
ATOM 10340 C C . GLU D 1 276 ? 24.804 37.135 39.581 1.00 15.72 256 GLU D C 1
ATOM 10341 O O . GLU D 1 276 ? 24.826 37.825 38.527 1.00 14.96 256 GLU D O 1
ATOM 10347 N N . ALA D 1 277 ? 23.691 36.595 40.080 1.00 15.40 257 ALA D N 1
ATOM 10348 C CA . ALA D 1 277 ? 22.370 36.726 39.436 1.00 15.34 257 ALA D CA 1
ATOM 10349 C C . ALA D 1 277 ? 21.513 37.696 40.247 1.00 16.43 257 ALA D C 1
ATOM 10350 O O . ALA D 1 277 ? 21.651 37.754 41.494 1.00 14.93 257 ALA D O 1
ATOM 10352 N N . PHE D 1 278 ? 20.648 38.418 39.542 1.00 16.83 258 PHE D N 1
ATOM 10353 C CA . PHE D 1 278 ? 19.680 39.382 40.103 1.00 17.17 258 PHE D CA 1
ATOM 10354 C C . PHE D 1 278 ? 18.354 39.245 39.366 1.00 17.88 258 PHE D C 1
ATOM 10355 O O . PHE D 1 278 ? 18.360 39.300 38.133 1.00 17.52 258 PHE D O 1
ATOM 10363 N N . ASN D 1 279 ? 17.270 39.065 40.120 1.00 19.18 259 ASN D N 1
ATOM 10364 C CA . ASN D 1 279 ? 15.905 39.436 39.682 1.00 20.18 259 ASN D CA 1
ATOM 10365 C C . ASN D 1 279 ? 15.792 40.966 39.672 1.00 20.24 259 ASN D C 1
ATOM 10366 O O . ASN D 1 279 ? 16.247 41.613 40.652 1.00 21.19 259 ASN D O 1
ATOM 10371 N N . ILE D 1 280 ? 15.201 41.519 38.614 1.00 20.18 260 ILE D N 1
ATOM 10372 C CA . ILE D 1 280 ? 14.872 42.968 38.511 1.00 20.60 260 ILE D CA 1
ATOM 10373 C C . ILE D 1 280 ? 13.485 43.140 37.901 1.00 20.11 260 ILE D C 1
ATOM 10374 O O . ILE D 1 280 ? 13.223 42.572 36.838 1.00 17.61 260 ILE D O 1
ATOM 10379 N N . ALA D 1 281 ? 12.659 43.957 38.549 1.00 20.44 261 ALA D N 1
ATOM 10380 C CA . ALA D 1 281 ? 11.281 44.268 38.109 1.00 21.69 261 ALA D CA 1
ATOM 10381 C C . ALA D 1 281 ? 10.844 45.579 38.768 1.00 21.85 261 ALA D C 1
ATOM 10382 O O . ALA D 1 281 ? 11.586 46.075 39.605 1.00 21.11 261 ALA D O 1
ATOM 10384 N N . GLY D 1 282 ? 9.729 46.149 38.320 1.00 24.90 262 GLY D N 1
ATOM 10385 C CA . GLY D 1 282 ? 9.177 47.403 38.852 1.00 28.18 262 GLY D CA 1
ATOM 10386 C C . GLY D 1 282 ? 8.346 47.147 40.096 1.00 31.14 262 GLY D C 1
ATOM 10387 O O . GLY D 1 282 ? 8.378 46.011 40.642 1.00 32.27 262 GLY D O 1
ATOM 10388 N N . GLU D 1 283 ? 7.609 48.169 40.522 1.00 36.23 263 GLU D N 1
ATOM 10389 C CA . GLU D 1 283 ? 6.775 48.147 41.746 1.00 37.87 263 GLU D CA 1
ATOM 10390 C C . GLU D 1 283 ? 5.330 47.800 41.357 1.00 36.51 263 GLU D C 1
ATOM 10391 O O . GLU D 1 283 ? 4.634 47.203 42.199 1.00 42.98 263 GLU D O 1
ATOM 10397 N N . GLU D 1 284 ? 4.902 48.060 40.119 1.00 30.19 264 GLU D N 1
ATOM 10398 C CA . GLU D 1 284 ? 3.458 47.969 39.760 1.00 29.72 264 GLU D CA 1
ATOM 10399 C C . GLU D 1 284 ? 3.115 46.616 39.125 1.00 27.99 264 GLU D C 1
ATOM 10400 O O . GLU D 1 284 ? 3.562 46.379 37.989 1.00 29.37 264 GLU D O 1
ATOM 10406 N N . ALA D 1 285 ? 2.285 45.805 39.793 1.00 25.37 265 ALA D N 1
ATOM 10407 C CA . ALA D 1 285 ? 1.809 44.494 39.300 1.00 25.56 265 ALA D CA 1
ATOM 10408 C C . ALA D 1 285 ? 0.331 44.578 38.938 1.00 24.70 265 ALA D C 1
ATOM 10409 O O . ALA D 1 285 ? -0.390 45.310 39.632 1.00 26.20 265 ALA D O 1
ATOM 10411 N N . PHE D 1 286 ? -0.087 43.806 37.925 1.00 24.14 266 PHE D N 1
ATOM 10412 C CA . PHE D 1 286 ? -1.453 43.786 37.339 1.00 25.14 266 PHE D CA 1
ATOM 10413 C C . PHE D 1 286 ? -1.827 42.376 36.856 1.00 25.93 266 PHE D C 1
ATOM 10414 O O . PHE D 1 286 ? -0.968 41.678 36.282 1.00 25.82 266 PHE D O 1
ATOM 10422 N N . LYS D 1 287 ? -3.088 41.974 37.070 1.00 27.23 267 LYS D N 1
ATOM 10423 C CA . LYS D 1 287 ? -3.782 40.935 36.264 1.00 29.41 267 LYS D CA 1
ATOM 10424 C C . LYS D 1 287 ? -3.981 41.540 34.865 1.00 28.99 267 LYS D C 1
ATOM 10425 O O . LYS D 1 287 ? -4.106 42.776 34.764 1.00 27.52 267 LYS D O 1
ATOM 10431 N N . LEU D 1 288 ? -3.937 40.730 33.811 1.00 27.97 268 LEU D N 1
ATOM 10432 C CA . LEU D 1 288 ? -3.876 41.241 32.417 1.00 28.34 268 LEU D CA 1
ATOM 10433 C C . LEU D 1 288 ? -5.111 42.090 32.113 1.00 29.63 268 LEU D C 1
ATOM 10434 O O . LEU D 1 288 ? -4.958 43.187 31.585 1.00 31.18 268 LEU D O 1
ATOM 10439 N N . PRO D 1 289 ? -6.350 41.664 32.466 1.00 30.35 269 PRO D N 1
ATOM 10440 C CA . PRO D 1 289 ? -7.537 42.502 32.251 1.00 31.02 269 PRO D CA 1
ATOM 10441 C C . PRO D 1 289 ? -7.362 43.953 32.738 1.00 30.66 269 PRO D C 1
ATOM 10442 O O . PRO D 1 289 ? -7.784 44.872 32.042 1.00 32.35 269 PRO D O 1
ATOM 10446 N N . GLU D 1 290 ? -6.702 44.149 33.881 1.00 30.28 270 GLU D N 1
ATOM 10447 C CA . GLU D 1 290 ? -6.493 45.500 34.473 1.00 32.08 270 GLU D CA 1
ATOM 10448 C C . GLU D 1 290 ? -5.650 46.362 33.519 1.00 32.48 270 GLU D C 1
ATOM 10449 O O . GLU D 1 290 ? -5.853 47.604 33.519 1.00 31.27 270 GLU D O 1
ATOM 10455 N N . VAL D 1 291 ? -4.751 45.738 32.743 1.00 29.56 271 VAL D N 1
ATOM 10456 C CA . VAL D 1 291 ? -3.857 46.425 31.762 1.00 26.44 271 VAL D CA 1
ATOM 10457 C C . VAL D 1 291 ? -4.715 46.819 30.556 1.00 24.75 271 VAL D C 1
ATOM 10458 O O . VAL D 1 291 ? -4.578 47.950 30.088 1.00 22.02 271 VAL D O 1
ATOM 10462 N N . ILE D 1 292 ? -5.584 45.919 30.087 1.00 26.55 272 ILE D N 1
ATOM 10463 C CA . ILE D 1 292 ? -6.550 46.215 28.988 1.00 28.70 272 ILE D CA 1
ATOM 10464 C C . ILE D 1 292 ? -7.416 47.409 29.427 1.00 32.37 272 ILE D C 1
ATOM 10465 O O . ILE D 1 292 ? -7.492 48.365 28.656 1.00 32.10 272 ILE D O 1
ATOM 10470 N N . ASP D 1 293 ? -7.965 47.408 30.649 1.00 35.81 273 ASP D N 1
ATOM 10471 C CA . ASP D 1 293 ? -8.917 48.460 31.100 1.00 36.71 273 ASP D CA 1
ATOM 10472 C C . ASP D 1 293 ? -8.218 49.827 31.108 1.00 38.59 273 ASP D C 1
ATOM 10473 O O . ASP D 1 293 ? -8.879 50.804 30.726 1.00 40.42 273 ASP D O 1
ATOM 10478 N N . ILE D 1 294 ? -6.934 49.904 31.467 1.00 36.52 274 ILE D N 1
ATOM 10479 C CA . ILE D 1 294 ? -6.151 51.179 31.449 1.00 33.81 274 ILE D CA 1
ATOM 10480 C C . ILE D 1 294 ? -5.965 51.674 30.001 1.00 33.34 274 ILE D C 1
ATOM 10481 O O . ILE D 1 294 ? -6.000 52.914 29.799 1.00 32.02 274 ILE D O 1
ATOM 10486 N N . LEU D 1 295 ? -5.727 50.767 29.040 1.00 30.78 275 LEU D N 1
ATOM 10487 C CA . LEU D 1 295 ? -5.525 51.122 27.602 1.00 29.89 275 LEU D CA 1
ATOM 10488 C C . LEU D 1 295 ? -6.854 51.587 26.963 1.00 31.05 275 LEU D C 1
ATOM 10489 O O . LEU D 1 295 ? -6.826 52.579 26.208 1.00 34.07 275 LEU D O 1
ATOM 10494 N N . LEU D 1 296 ? -7.974 50.926 27.262 1.00 30.09 276 LEU D N 1
ATOM 10495 C CA . LEU D 1 296 ? -9.333 51.310 26.789 1.00 31.39 276 LEU D CA 1
ATOM 10496 C C . LEU D 1 296 ? -9.732 52.703 27.306 1.00 33.11 276 LEU D C 1
ATOM 10497 O O . LEU D 1 296 ? -10.273 53.494 26.511 1.00 33.60 276 LEU D O 1
ATOM 10502 N N . ASN D 1 297 ? -9.436 53.020 28.568 1.00 35.49 277 ASN D N 1
ATOM 10503 C CA . ASN D 1 297 ? -9.735 54.344 29.177 1.00 38.39 277 ASN D CA 1
ATOM 10504 C C . ASN D 1 297 ? -8.917 55.455 28.522 1.00 35.94 277 ASN D C 1
ATOM 10505 O O . ASN D 1 297 ? -9.250 56.604 28.761 1.00 32.99 277 ASN D O 1
ATOM 10510 N N . PHE D 1 298 ? -7.878 55.138 27.754 1.00 35.94 278 PHE D N 1
ATOM 10511 C CA . PHE D 1 298 ? -7.115 56.158 26.987 1.00 37.22 278 PHE D CA 1
ATOM 10512 C C . PHE D 1 298 ? -7.800 56.434 25.639 1.00 35.68 278 PHE D C 1
ATOM 10513 O O . PHE D 1 298 ? -7.376 57.390 24.959 1.00 33.28 278 PHE D O 1
ATOM 10521 N N . SER D 1 299 ? -8.835 55.657 25.294 1.00 33.66 279 SER D N 1
ATOM 10522 C CA . SER D 1 299 ? -9.522 55.676 23.981 1.00 34.13 279 SER D CA 1
ATOM 10523 C C . SER D 1 299 ? -10.973 56.135 24.124 1.00 37.05 279 SER D C 1
ATOM 10524 O O . SER D 1 299 ? -11.724 55.501 24.911 1.00 33.79 279 SER D O 1
ATOM 10527 N N . ASP D 1 300 ? -11.360 57.133 23.318 1.00 39.97 280 ASP D N 1
ATOM 10528 C CA . ASP D 1 300 ? -12.764 57.607 23.165 1.00 42.47 280 ASP D CA 1
ATOM 10529 C C . ASP D 1 300 ? -13.663 56.408 22.835 1.00 41.80 280 ASP D C 1
ATOM 10530 O O . ASP D 1 300 ? -14.836 56.441 23.225 1.00 44.60 280 ASP D O 1
ATOM 10535 N N . MET D 1 301 ? -13.132 55.375 22.171 1.00 39.99 281 MET D N 1
ATOM 10536 C CA . MET D 1 301 ? -13.911 54.164 21.796 1.00 41.00 281 MET D CA 1
ATOM 10537 C C . MET D 1 301 ? -13.857 53.099 22.905 1.00 37.02 281 MET D C 1
ATOM 10538 O O . MET D 1 301 ? -14.410 52.016 22.669 1.00 32.42 281 MET D O 1
ATOM 10543 N N . GLY D 1 302 ? -13.282 53.411 24.075 1.00 39.79 282 GLY D N 1
ATOM 10544 C CA . GLY D 1 302 ? -12.921 52.440 25.135 1.00 43.25 282 GLY D CA 1
ATOM 10545 C C . GLY D 1 302 ? -14.077 51.544 25.552 1.00 46.07 282 GLY D C 1
ATOM 10546 O O . GLY D 1 302 ? -13.969 50.303 25.427 1.00 48.22 282 GLY D O 1
ATOM 10547 N N . ARG D 1 303 ? -15.175 52.151 25.988 1.00 47.21 283 ARG D N 1
ATOM 10548 C CA . ARG D 1 303 ? -16.362 51.450 26.535 1.00 48.27 283 ARG D CA 1
ATOM 10549 C C . ARG D 1 303 ? -17.020 50.577 25.460 1.00 44.83 283 ARG D C 1
ATOM 10550 O O . ARG D 1 303 ? -17.800 49.700 25.841 1.00 50.11 283 ARG D O 1
ATOM 10558 N N . GLY D 1 304 ? -16.705 50.783 24.177 1.00 41.93 284 GLY D N 1
ATOM 10559 C CA . GLY D 1 304 ? -17.365 50.095 23.050 1.00 40.64 284 GLY D CA 1
ATOM 10560 C C . GLY D 1 304 ? -16.641 48.842 22.566 1.00 42.49 284 GLY D C 1
ATOM 10561 O O . GLY D 1 304 ? -17.254 48.090 21.756 1.00 40.82 284 GLY D O 1
ATOM 10562 N N . ILE D 1 305 ? -15.400 48.590 23.012 1.00 41.27 285 ILE D N 1
ATOM 10563 C CA . ILE D 1 305 ? -14.533 47.511 22.433 1.00 38.52 285 ILE D CA 1
ATOM 10564 C C . ILE D 1 305 ? -14.634 46.226 23.269 1.00 36.09 285 ILE D C 1
ATOM 10565 O O . ILE D 1 305 ? -14.370 46.268 24.480 1.00 34.65 285 ILE D O 1
ATOM 10570 N N . GLU D 1 306 ? -14.972 45.115 22.614 1.00 36.45 286 GLU D N 1
ATOM 10571 C CA . GLU D 1 306 ? -14.985 43.751 23.207 1.00 40.15 286 GLU D CA 1
ATOM 10572 C C . GLU D 1 306 ? -13.551 43.198 23.259 1.00 38.97 286 GLU D C 1
ATOM 10573 O O . GLU D 1 306 ? -12.663 43.692 22.523 1.00 37.04 286 GLU D O 1
ATOM 10579 N N . VAL D 1 307 ? -13.347 42.181 24.090 1.00 37.80 287 VAL D N 1
ATOM 10580 C CA . VAL D 1 307 ? -12.109 41.354 24.124 1.00 34.16 287 VAL D CA 1
ATOM 10581 C C . VAL D 1 307 ? -12.508 39.905 23.844 1.00 33.39 287 VAL D C 1
ATOM 10582 O O . VAL D 1 307 ? -13.444 39.417 24.488 1.00 31.53 287 VAL D O 1
ATOM 10586 N N . ARG D 1 308 ? -11.830 39.245 22.908 1.00 33.65 288 ARG D N 1
ATOM 10587 C CA . ARG D 1 308 ? -12.105 37.832 22.552 1.00 35.83 288 ARG D CA 1
ATOM 10588 C C . ARG D 1 308 ? -10.798 37.021 22.623 1.00 36.17 288 ARG D C 1
ATOM 10589 O O . ARG D 1 308 ? -9.855 37.299 21.843 1.00 33.64 288 ARG D O 1
ATOM 10597 N N . GLN D 1 309 ? -10.758 36.035 23.521 1.00 34.54 289 GLN D N 1
ATOM 10598 C CA . GLN D 1 309 ? -9.682 35.022 23.586 1.00 34.93 289 GLN D CA 1
ATOM 10599 C C . GLN D 1 309 ? -9.760 34.208 22.294 1.00 34.27 289 GLN D C 1
ATOM 10600 O O . GLN D 1 309 ? -10.870 33.830 21.917 1.00 32.67 289 GLN D O 1
ATOM 10606 N N . VAL D 1 310 ? -8.620 33.989 21.631 1.00 36.06 290 VAL D N 1
ATOM 10607 C CA . VAL D 1 310 ? -8.497 33.182 20.377 1.00 36.75 290 VAL D CA 1
ATOM 10608 C C . VAL D 1 310 ? -7.480 32.056 20.595 1.00 34.71 290 VAL D C 1
ATOM 10609 O O . VAL D 1 310 ? -6.448 32.298 21.245 1.00 31.02 290 VAL D O 1
ATOM 10613 N N . GLU D 1 311 ? -7.767 30.891 20.026 1.00 35.98 291 GLU D N 1
ATOM 10614 C CA . GLU D 1 311 ? -6.919 29.676 20.062 1.00 39.57 291 GLU D CA 1
ATOM 10615 C C . GLU D 1 311 ? -5.464 30.010 19.670 1.00 38.70 291 GLU D C 1
ATOM 10616 O O . GLU D 1 311 ? -4.555 29.565 20.401 1.00 35.13 291 GLU D O 1
ATOM 10622 N N . ASP D 1 312 ? -5.224 30.777 18.590 1.00 34.17 292 ASP D N 1
ATOM 10623 C CA . ASP D 1 312 ? -3.859 30.971 18.009 1.00 30.31 292 ASP D CA 1
ATOM 10624 C C . ASP D 1 312 ? -3.011 31.910 18.884 1.00 27.70 292 ASP D C 1
ATOM 10625 O O . ASP D 1 312 ? -1.865 32.160 18.487 1.00 26.60 292 ASP D O 1
ATOM 10630 N N . ARG D 1 313 ? -3.538 32.418 20.008 1.00 24.18 293 ARG D N 1
ATOM 10631 C CA . ARG D 1 313 ? -2.780 33.241 20.988 1.00 23.78 293 ARG D CA 1
ATOM 10632 C C . ARG D 1 313 ? -2.587 32.442 22.289 1.00 23.59 293 ARG D C 1
ATOM 10633 O O . ARG D 1 313 ? -1.851 32.919 23.182 1.00 20.69 293 ARG D O 1
ATOM 10641 N N . MET D 1 314 ? -3.220 31.272 22.396 1.00 24.11 294 MET D N 1
ATOM 10642 C CA . MET D 1 314 ? -3.023 30.354 23.549 1.00 26.11 294 MET D CA 1
ATOM 10643 C C . MET D 1 314 ? -1.637 29.692 23.443 1.00 24.27 294 MET D C 1
ATOM 10644 O O . MET D 1 314 ? -1.089 29.597 22.325 1.00 22.06 294 MET D O 1
ATOM 10649 N N . ARG D 1 315 ? -1.098 29.241 24.579 1.00 23.89 295 ARG D N 1
ATOM 10650 C CA . ARG D 1 315 ? 0.245 28.607 24.659 1.00 21.99 295 ARG D CA 1
ATOM 10651 C C . ARG D 1 315 ? 0.135 27.211 25.262 1.00 21.58 295 ARG D C 1
ATOM 10652 O O . ARG D 1 315 ? -0.696 26.960 26.136 1.00 20.18 295 ARG D O 1
ATOM 10660 N N . PRO D 1 316 ? 0.959 26.250 24.794 1.00 19.96 296 PRO D N 1
ATOM 10661 C CA . PRO D 1 316 ? 1.000 24.917 25.410 1.00 20.95 296 PRO D CA 1
ATOM 10662 C C . PRO D 1 316 ? 1.170 24.959 26.947 1.00 20.37 296 PRO D C 1
ATOM 10663 O O . PRO D 1 316 ? 0.484 24.213 27.666 1.00 20.61 296 PRO D O 1
ATOM 10667 N N . ILE D 1 317 ? 2.075 25.819 27.425 1.00 18.74 297 ILE D N 1
ATOM 10668 C CA . ILE D 1 317 ? 2.224 26.193 28.862 1.00 18.17 297 ILE D CA 1
ATOM 10669 C C . ILE D 1 317 ? 2.331 27.715 28.924 1.00 18.22 297 ILE D C 1
ATOM 10670 O O . ILE D 1 317 ? 3.052 28.296 28.088 1.00 19.08 297 ILE D O 1
ATOM 10675 N N . ASP D 1 318 ? 1.688 28.336 29.908 1.00 19.19 298 ASP D N 1
ATOM 10676 C CA . ASP D 1 318 ? 1.783 29.797 30.136 1.00 20.19 298 ASP D CA 1
ATOM 10677 C C . ASP D 1 318 ? 2.515 30.045 31.455 1.00 19.93 298 ASP D C 1
ATOM 10678 O O . ASP D 1 318 ? 2.085 29.489 32.483 1.00 19.29 298 ASP D O 1
ATOM 10683 N N . ALA D 1 319 ? 3.588 30.836 31.418 1.00 19.20 299 ALA D N 1
ATOM 10684 C CA . ALA D 1 319 ? 4.209 31.425 32.624 1.00 20.47 299 ALA D CA 1
ATOM 10685 C C . ALA D 1 319 ? 3.275 32.529 33.153 1.00 20.95 299 ALA D C 1
ATOM 10686 O O . ALA D 1 319 ? 3.568 33.694 32.899 1.00 20.65 299 ALA D O 1
ATOM 10688 N N . ASP D 1 320 ? 2.229 32.107 33.882 1.00 23.17 300 ASP D N 1
ATOM 10689 C CA . ASP D 1 320 ? 0.975 32.789 34.335 1.00 26.72 300 ASP D CA 1
ATOM 10690 C C . ASP D 1 320 ? 1.183 33.858 35.415 1.00 26.08 300 ASP D C 1
ATOM 10691 O O . ASP D 1 320 ? 0.188 34.571 35.719 1.00 26.64 300 ASP D O 1
ATOM 10696 N N . TYR D 1 321 ? 2.320 33.848 36.120 1.00 23.98 301 TYR D N 1
ATOM 10697 C CA . TYR D 1 321 ? 2.452 34.523 37.438 1.00 24.04 301 TYR D CA 1
ATOM 10698 C C . TYR D 1 321 ? 3.880 35.040 37.654 1.00 24.10 301 TYR D C 1
ATOM 10699 O O . TYR D 1 321 ? 4.807 34.228 37.927 1.00 21.52 301 TYR D O 1
ATOM 10708 N N . GLN D 1 322 ? 4.031 36.369 37.583 1.00 23.56 302 GLN D N 1
ATOM 10709 C CA . GLN D 1 322 ? 5.314 37.091 37.779 1.00 24.70 302 GLN D CA 1
ATOM 10710 C C . GLN D 1 322 ? 5.121 38.218 38.797 1.00 25.58 302 GLN D C 1
ATOM 10711 O O . GLN D 1 322 ? 4.816 39.353 38.399 1.00 26.15 302 GLN D O 1
ATOM 10717 N N . MET D 1 323 ? 5.307 37.888 40.078 1.00 27.25 303 MET D N 1
ATOM 10718 C CA . MET D 1 323 ? 5.411 38.835 41.216 1.00 28.86 303 MET D CA 1
ATOM 10719 C C . MET D 1 323 ? 6.823 38.700 41.764 1.00 26.05 303 MET D C 1
ATOM 10720 O O . MET D 1 323 ? 7.322 37.553 41.779 1.00 26.84 303 MET D O 1
ATOM 10725 N N . PHE D 1 324 ? 7.421 39.811 42.197 1.00 23.74 304 PHE D N 1
ATOM 10726 C CA . PHE D 1 324 ? 8.868 39.917 42.478 1.00 22.89 304 PHE D CA 1
ATOM 10727 C C . PHE D 1 324 ? 9.143 40.458 43.879 1.00 22.60 304 PHE D C 1
ATOM 10728 O O . PHE D 1 324 ? 8.521 41.458 44.288 1.00 21.05 304 PHE D O 1
ATOM 10736 N N . ASP D 1 325 ? 10.110 39.811 44.538 1.00 21.75 305 ASP D N 1
ATOM 10737 C CA . ASP D 1 325 ? 10.901 40.307 45.689 1.00 21.17 305 ASP D CA 1
ATOM 10738 C C . ASP D 1 325 ? 12.201 40.891 45.123 1.00 22.01 305 ASP D C 1
ATOM 10739 O O . ASP D 1 325 ? 13.073 40.107 44.664 1.00 21.43 305 ASP D O 1
ATOM 10744 N N . ASN D 1 326 ? 12.313 42.218 45.148 1.00 22.04 306 ASN D N 1
ATOM 10745 C CA . ASN D 1 326 ? 13.424 42.985 44.538 1.00 23.38 306 ASN D CA 1
ATOM 10746 C C . ASN D 1 326 ? 14.490 43.338 45.579 1.00 22.15 306 ASN D C 1
ATOM 10747 O O . ASN D 1 326 ? 15.357 44.147 45.233 1.00 20.94 306 ASN D O 1
ATOM 10752 N N . SER D 1 327 ? 14.445 42.778 46.798 1.00 22.16 307 SER D N 1
ATOM 10753 C CA . SER D 1 327 ? 15.383 43.145 47.895 1.00 22.21 307 SER D CA 1
ATOM 10754 C C . SER D 1 327 ? 16.835 42.952 47.447 1.00 21.61 307 SER D C 1
ATOM 10755 O O . SER D 1 327 ? 17.661 43.805 47.807 1.00 20.40 307 SER D O 1
ATOM 10758 N N . LYS D 1 328 ? 17.169 41.884 46.710 1.00 20.38 308 LYS D N 1
ATOM 10759 C CA . LYS D 1 328 ? 18.601 41.653 46.392 1.00 19.94 308 LYS D CA 1
ATOM 10760 C C . LYS D 1 328 ? 19.121 42.811 45.535 1.00 19.44 308 LYS D C 1
ATOM 10761 O O . LYS D 1 328 ? 20.220 43.305 45.831 1.00 19.96 308 LYS D O 1
ATOM 10767 N N . ILE D 1 329 ? 18.395 43.230 44.500 1.00 20.01 309 ILE D N 1
ATOM 10768 C CA . ILE D 1 329 ? 18.944 44.249 43.554 1.00 20.68 309 ILE D CA 1
ATOM 10769 C C . ILE D 1 329 ? 19.083 45.581 44.299 1.00 21.53 309 ILE D C 1
ATOM 10770 O O . ILE D 1 329 ? 20.172 46.192 44.195 1.00 22.00 309 ILE D O 1
ATOM 10775 N N . LYS D 1 330 ? 18.080 45.962 45.099 1.00 24.25 310 LYS D N 1
ATOM 10776 C CA . LYS D 1 330 ? 18.055 47.245 45.860 1.00 26.14 310 LYS D CA 1
ATOM 10777 C C . LYS D 1 330 ? 19.149 47.270 46.935 1.00 27.21 310 LYS D C 1
ATOM 10778 O O . LYS D 1 330 ? 19.534 48.381 47.355 1.00 27.30 310 LYS D O 1
ATOM 10784 N N . SER D 1 331 ? 19.640 46.105 47.370 1.00 28.32 311 SER D N 1
ATOM 10785 C CA . SER D 1 331 ? 20.760 45.992 48.341 1.00 29.49 311 SER D CA 1
ATOM 10786 C C . SER D 1 331 ? 22.113 46.220 47.643 1.00 28.64 311 SER D C 1
ATOM 10787 O O . SER D 1 331 ? 23.075 46.547 48.348 1.00 29.16 311 SER D O 1
ATOM 10790 N N . PHE D 1 332 ? 22.216 46.088 46.316 1.00 27.21 312 PHE D N 1
ATOM 10791 C CA . PHE D 1 332 ? 23.521 46.183 45.594 1.00 25.86 312 PHE D CA 1
ATOM 10792 C C . PHE D 1 332 ? 23.666 47.505 44.821 1.00 25.52 312 PHE D C 1
ATOM 10793 O O . PHE D 1 332 ? 24.803 47.973 44.629 1.00 25.34 312 PHE D O 1
ATOM 10801 N N . ILE D 1 333 ? 22.558 48.073 44.353 1.00 26.23 313 ILE D N 1
ATOM 10802 C CA . ILE D 1 333 ? 22.535 49.404 43.678 1.00 28.38 313 ILE D CA 1
ATOM 10803 C C . ILE D 1 333 ? 21.462 50.263 44.345 1.00 27.08 313 ILE D C 1
ATOM 10804 O O . ILE D 1 333 ? 20.516 49.702 44.934 1.00 23.83 313 ILE D O 1
ATOM 10809 N N . ASP D 1 334 ? 21.620 51.580 44.224 1.00 28.92 314 ASP D N 1
ATOM 10810 C CA . ASP D 1 334 ? 20.640 52.593 44.691 1.00 28.92 314 ASP D CA 1
ATOM 10811 C C . ASP D 1 334 ? 19.678 52.823 43.508 1.00 27.70 314 ASP D C 1
ATOM 10812 O O . ASP D 1 334 ? 20.041 53.586 42.592 1.00 26.95 314 ASP D O 1
ATOM 10817 N N . TRP D 1 335 ? 18.519 52.148 43.494 1.00 26.10 315 TRP D N 1
ATOM 10818 C CA . TRP D 1 335 ? 17.631 52.072 42.303 1.00 25.89 315 TRP D CA 1
ATOM 10819 C C . TRP D 1 335 ? 16.193 51.701 42.673 1.00 26.61 315 TRP D C 1
ATOM 10820 O O . TRP D 1 335 ? 16.011 50.742 43.445 1.00 25.68 315 TRP D O 1
ATOM 10831 N N . LYS D 1 336 ? 15.223 52.370 42.040 1.00 27.94 316 LYS D N 1
ATOM 10832 C CA . LYS D 1 336 ? 13.832 51.877 41.883 1.00 31.22 316 LYS D CA 1
ATOM 10833 C C . LYS D 1 336 ? 13.257 52.424 40.572 1.00 29.31 316 LYS D C 1
ATOM 10834 O O . LYS D 1 336 ? 13.782 53.415 40.050 1.00 25.61 316 LYS D O 1
ATOM 10840 N N . ALA D 1 337 ? 12.206 51.779 40.074 1.00 30.67 317 ALA D N 1
ATOM 10841 C CA . ALA D 1 337 ? 11.372 52.268 38.961 1.00 30.09 317 ALA D CA 1
ATOM 10842 C C . ALA D 1 337 ? 10.719 53.578 39.402 1.00 32.59 317 ALA D C 1
ATOM 10843 O O . ALA D 1 337 ? 10.099 53.591 40.493 1.00 31.80 317 ALA D O 1
ATOM 10845 N N . GLU D 1 338 ? 10.875 54.620 38.577 1.00 34.87 318 GLU D N 1
ATOM 10846 C CA . GLU D 1 338 ? 10.321 55.985 38.773 1.00 34.50 318 GLU D CA 1
ATOM 10847 C C . GLU D 1 338 ? 9.135 56.207 37.836 1.00 32.48 318 GLU D C 1
ATOM 10848 O O . GLU D 1 338 ? 8.173 56.849 38.259 1.00 33.83 318 GLU D O 1
ATOM 10854 N N . ILE D 1 339 ? 9.226 55.753 36.587 1.00 29.12 319 ILE D N 1
ATOM 10855 C CA . ILE D 1 339 ? 8.191 56.049 35.560 1.00 28.92 319 ILE D CA 1
ATOM 10856 C C . ILE D 1 339 ? 6.929 55.265 35.890 1.00 28.19 319 ILE D C 1
ATOM 10857 O O . ILE D 1 339 ? 6.962 54.052 36.031 1.00 27.18 319 ILE D O 1
ATOM 10862 N N . PRO D 1 340 ? 5.774 55.945 36.036 1.00 28.11 320 PRO D N 1
ATOM 10863 C CA . PRO D 1 340 ? 4.518 55.247 36.273 1.00 27.81 320 PRO D CA 1
ATOM 10864 C C . PRO D 1 340 ? 4.184 54.387 35.048 1.00 28.42 320 PRO D C 1
ATOM 10865 O O . PRO D 1 340 ? 4.461 54.810 33.938 1.00 30.62 320 PRO D O 1
ATOM 10869 N N . VAL D 1 341 ? 3.635 53.194 35.276 1.00 27.43 321 VAL D N 1
ATOM 10870 C CA . VAL D 1 341 ? 3.293 52.217 34.202 1.00 27.34 321 VAL D CA 1
ATOM 10871 C C . VAL D 1 341 ? 2.146 52.794 33.369 1.00 28.06 321 VAL D C 1
ATOM 10872 O O . VAL D 1 341 ? 2.033 52.451 32.166 1.00 28.15 321 VAL D O 1
ATOM 10876 N N . ARG D 1 342 ? 1.320 53.646 33.971 1.00 30.48 322 ARG D N 1
ATOM 10877 C CA . ARG D 1 342 ? 0.204 54.302 33.243 1.00 29.11 322 ARG D CA 1
ATOM 10878 C C . ARG D 1 342 ? 0.799 55.111 32.079 1.00 27.75 322 ARG D C 1
ATOM 10879 O O . ARG D 1 342 ? 0.306 54.893 30.952 1.00 25.65 322 ARG D O 1
ATOM 10887 N N . GLN D 1 343 ? 1.849 55.920 32.316 1.00 26.61 323 GLN D N 1
ATOM 10888 C CA . GLN D 1 343 ? 2.521 56.753 31.270 1.00 30.36 323 GLN D CA 1
ATOM 10889 C C . GLN D 1 343 ? 3.226 55.856 30.242 1.00 28.08 323 GLN D C 1
ATOM 10890 O O . GLN D 1 343 ? 3.170 56.185 29.035 1.00 26.29 323 GLN D O 1
ATOM 10896 N N . MET D 1 344 ? 3.878 54.794 30.721 1.00 25.06 324 MET D N 1
ATOM 10897 C CA . MET D 1 344 ? 4.524 53.740 29.900 1.00 23.97 324 MET D CA 1
ATOM 10898 C C . MET D 1 344 ? 3.510 53.213 28.868 1.00 23.17 324 MET D C 1
ATOM 10899 O O . MET D 1 344 ? 3.855 53.187 27.684 1.00 22.24 324 MET D O 1
ATOM 10904 N N . LEU D 1 345 ? 2.312 52.824 29.301 1.00 21.74 325 LEU D N 1
ATOM 10905 C CA . LEU D 1 345 ? 1.251 52.259 28.424 1.00 23.57 325 LEU D CA 1
ATOM 10906 C C . LEU D 1 345 ? 0.671 53.367 27.525 1.00 25.83 325 LEU D C 1
ATOM 10907 O O . LEU D 1 345 ? 0.302 53.052 26.364 1.00 24.53 325 LEU D O 1
ATOM 10912 N N . LYS D 1 346 ? 0.543 54.602 28.043 1.00 26.62 326 LYS D N 1
ATOM 10913 C CA . LYS D 1 346 ? 0.072 55.768 27.245 1.00 29.00 326 LYS D CA 1
ATOM 10914 C C . LYS D 1 346 ? 1.051 55.948 26.079 1.00 25.72 326 LYS D C 1
ATOM 10915 O O . LYS D 1 346 ? 0.570 55.993 24.937 1.00 23.90 326 LYS D O 1
ATOM 10921 N N . ASP D 1 347 ? 2.360 55.977 26.376 1.00 23.63 327 ASP D N 1
ATOM 10922 C CA . ASP D 1 347 ? 3.457 56.187 25.394 1.00 23.24 327 ASP D CA 1
ATOM 10923 C C . ASP D 1 347 ? 3.369 55.090 24.330 1.00 22.80 327 ASP D C 1
ATOM 10924 O O . ASP D 1 347 ? 3.562 55.390 23.134 1.00 22.81 327 ASP D O 1
ATOM 10929 N N . LEU D 1 348 ? 3.081 53.863 24.749 1.00 21.97 328 LEU D N 1
ATOM 10930 C CA . LEU D 1 348 ? 2.976 52.698 23.832 1.00 22.22 328 LEU D CA 1
ATOM 10931 C C . LEU D 1 348 ? 1.786 52.905 22.893 1.00 22.61 328 LEU D C 1
ATOM 10932 O O . LEU D 1 348 ? 1.968 52.711 21.671 1.00 22.73 328 LEU D O 1
ATOM 10937 N N . LEU D 1 349 ? 0.617 53.270 23.438 1.00 23.29 329 LEU D N 1
ATOM 10938 C CA . LEU D 1 349 ? -0.632 53.430 22.649 1.00 24.33 329 LEU D CA 1
ATOM 10939 C C . LEU D 1 349 ? -0.458 54.561 21.62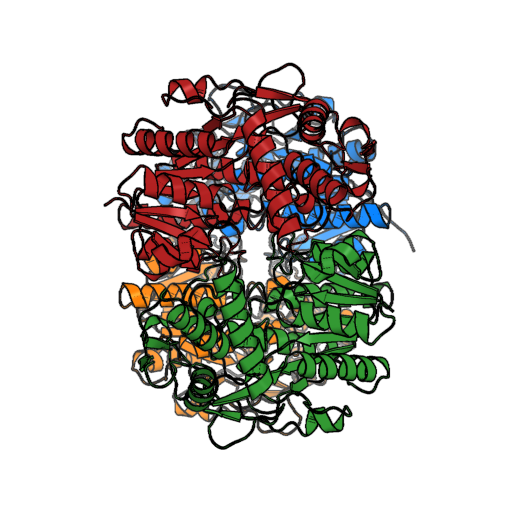2 1.00 24.01 329 LEU D C 1
ATOM 10940 O O . LEU D 1 349 ? -0.896 54.406 20.474 1.00 22.69 329 LEU D O 1
ATOM 10945 N N . ASN D 1 350 ? 0.153 55.667 22.039 1.00 24.54 330 ASN D N 1
ATOM 10946 C CA . ASN D 1 350 ? 0.423 56.827 21.158 1.00 24.65 330 ASN D CA 1
ATOM 10947 C C . ASN D 1 350 ? 1.425 56.432 20.070 1.00 24.50 330 ASN D C 1
ATOM 10948 O O . ASN D 1 350 ? 1.293 56.953 18.941 1.00 23.08 330 ASN D O 1
ATOM 10953 N N . HIS D 1 351 ? 2.361 55.519 20.358 1.00 24.56 331 HIS D N 1
ATOM 10954 C CA . HIS D 1 351 ? 3.333 55.042 19.339 1.00 23.47 331 HIS D CA 1
ATOM 10955 C C . HIS D 1 351 ? 2.574 54.375 18.186 1.00 23.59 331 HIS D C 1
ATOM 10956 O O . HIS D 1 351 ? 2.942 54.668 17.038 1.00 24.96 331 HIS D O 1
ATOM 10963 N N . TRP D 1 352 ? 1.572 53.529 18.472 1.00 22.43 332 TRP D N 1
ATOM 10964 C CA . TRP D 1 352 ? 0.791 52.769 17.456 1.00 23.57 332 TRP D CA 1
ATOM 10965 C C . TRP D 1 352 ? -0.184 53.700 16.723 1.00 25.50 332 TRP D C 1
ATOM 10966 O O . TRP D 1 352 ? -0.534 53.386 15.560 1.00 24.08 332 TRP D O 1
ATOM 10977 N N . ARG D 1 353 ? -0.604 54.793 17.367 1.00 27.28 333 ARG D N 1
ATOM 10978 C CA . ARG D 1 353 ? -1.427 55.853 16.721 1.00 28.01 333 ARG D CA 1
ATOM 10979 C C . ARG D 1 353 ? -0.586 56.529 15.637 1.00 28.86 333 ARG D C 1
ATOM 10980 O O . ARG D 1 353 ? -1.076 56.627 14.491 1.00 30.12 333 ARG D O 1
ATOM 10988 N N . ASN D 1 354 ? 0.631 56.949 15.998 1.00 31.15 334 ASN D N 1
ATOM 10989 C CA . ASN D 1 354 ? 1.602 57.629 15.098 1.00 34.70 334 ASN D CA 1
ATOM 10990 C C . ASN D 1 354 ? 1.922 56.738 13.897 1.00 31.21 334 ASN D C 1
ATOM 10991 O O . ASN D 1 354 ? 1.909 57.262 12.774 1.00 28.37 334 ASN D O 1
ATOM 10996 N N . GLU D 1 355 ? 2.209 55.453 14.133 1.00 28.79 335 GLU D N 1
ATOM 10997 C CA . GLU D 1 355 ? 2.606 54.488 13.073 1.00 25.93 335 GLU D CA 1
ATOM 10998 C C . GLU D 1 355 ? 1.471 54.395 12.065 1.00 26.60 335 GLU D C 1
ATOM 10999 O O . GLU D 1 355 ? 1.740 54.488 10.853 1.00 25.87 335 GLU D O 1
ATOM 11005 N N . ILE D 1 356 ? 0.251 54.234 12.568 1.00 27.56 336 ILE D N 1
ATOM 11006 C CA . ILE D 1 356 ? -0.958 54.059 11.731 1.00 30.29 336 ILE D CA 1
ATOM 11007 C C . ILE D 1 356 ? -1.199 55.361 10.968 1.00 33.71 336 ILE D C 1
ATOM 11008 O O . ILE D 1 356 ? -1.418 55.271 9.736 1.00 34.02 336 ILE D O 1
ATOM 11013 N N . LYS D 1 357 ? -1.146 56.507 11.655 1.00 35.39 337 LYS D N 1
ATOM 11014 C CA . LYS D 1 357 ? -1.374 57.829 11.016 1.00 41.98 337 LYS D CA 1
ATOM 11015 C C . LYS D 1 357 ? -0.319 58.033 9.916 1.00 42.18 337 LYS D C 1
ATOM 11016 O O . LYS D 1 357 ? -0.654 58.688 8.915 1.00 40.12 337 LYS D O 1
ATOM 11022 N N . ARG D 1 358 ? 0.893 57.480 10.070 1.00 39.17 338 ARG D N 1
ATOM 11023 C CA . ARG D 1 358 ? 1.996 57.661 9.085 1.00 37.84 338 ARG D CA 1
ATOM 11024 C C . ARG D 1 358 ? 2.008 56.530 8.049 1.00 34.71 338 ARG D C 1
ATOM 11025 O O . ARG D 1 358 ? 2.986 56.441 7.303 1.00 34.58 338 ARG D O 1
ATOM 11033 N N . GLY D 1 359 ? 0.930 55.749 7.938 1.00 31.82 339 GLY D N 1
ATOM 11034 C CA . GLY D 1 359 ? 0.788 54.721 6.887 1.00 31.47 339 GLY D CA 1
ATOM 11035 C C . GLY D 1 359 ? 1.597 53.453 7.157 1.00 29.38 339 GLY D C 1
ATOM 11036 O O . GLY D 1 359 ? 1.490 52.520 6.346 1.00 28.39 339 GLY D O 1
ATOM 11037 N N . ARG D 1 360 ? 2.351 53.387 8.262 1.00 28.74 340 ARG D N 1
ATOM 11038 C CA . ARG D 1 360 ? 3.118 52.179 8.682 1.00 28.42 340 ARG D CA 1
ATOM 11039 C C . ARG D 1 360 ? 2.132 51.216 9.351 1.00 27.47 340 ARG D C 1
ATOM 11040 O O . ARG D 1 360 ? 2.210 51.006 10.569 1.00 27.50 340 ARG D O 1
ATOM 11048 N N . ILE D 1 361 ? 1.218 50.659 8.555 1.00 26.15 341 ILE D N 1
ATOM 11049 C CA . ILE D 1 361 ? 0.111 49.807 9.059 1.00 25.19 341 ILE D CA 1
ATOM 11050 C C . ILE D 1 361 ? 0.714 48.501 9.554 1.00 23.39 341 ILE D C 1
ATOM 11051 O O . ILE D 1 361 ? 1.211 47.710 8.757 1.00 23.54 341 ILE D O 1
ATOM 11056 N N . PRO D 1 362 ? 0.625 48.212 10.865 1.00 22.84 342 PRO D N 1
ATOM 11057 C CA . PRO D 1 362 ? 1.148 46.957 11.402 1.00 23.25 342 PRO D CA 1
ATOM 11058 C C . PRO D 1 362 ? 0.209 45.777 11.131 1.00 22.60 342 PRO D C 1
ATOM 11059 O O . PRO D 1 362 ? -0.957 45.995 10.898 1.00 25.42 342 PRO D O 1
ATOM 11063 N N . LEU D 1 363 ? 0.733 44.557 11.170 1.00 22.82 343 LEU D N 1
ATOM 11064 C CA . LEU D 1 363 ? -0.091 43.327 11.321 1.00 21.99 343 LEU D CA 1
ATOM 11065 C C . LEU D 1 363 ? -0.841 43.425 12.648 1.00 21.70 343 LEU D C 1
ATOM 11066 O O . LEU D 1 363 ? -0.379 44.190 13.510 1.00 22.24 343 LEU D O 1
ATOM 11071 N N . ASN D 1 364 ? -1.933 42.686 12.815 1.00 20.39 344 ASN D N 1
ATOM 11072 C CA . ASN D 1 364 ? -2.788 42.803 14.029 1.00 21.82 344 ASN D CA 1
ATOM 11073 C C . ASN D 1 364 ? -2.434 41.716 15.061 1.00 21.22 344 ASN D C 1
ATOM 11074 O O . ASN D 1 364 ? -3.110 41.677 16.133 1.00 22.20 344 ASN D O 1
ATOM 11079 N N . ARG D 1 365 ? -1.422 40.894 14.744 1.00 21.04 345 ARG D N 1
ATOM 11080 C CA . ARG D 1 365 ? -0.932 39.690 15.486 1.00 20.06 345 ARG D CA 1
ATOM 11081 C C . ARG D 1 365 ? -0.615 40.018 16.951 1.00 20.05 345 ARG D C 1
ATOM 11082 O O . ARG D 1 365 ? -0.583 39.071 17.760 1.00 21.64 345 ARG D O 1
#

InterPro domains:
  IPR016040 NAD(P)-binding domain [PF16363] (6-326)
  IPR036291 NAD(P)-binding domain superfamily [SSF51735] (3-333)

B-factor: mean 20.09, std 9.02, range [3.22, 91.4]

Nearest PDB structures (foldseek):
  7us5-assembly1_C  TM=1.002E+00  e=7.389E-68  Campylobacter jejuni
  2pk3-assembly1_B  TM=9.582E-01  e=8.712E-30  Aneurinibacillus thermoaerophilus
  6x3b-assembly2_D  TM=9.002E-01  e=5.355E-24  Pseudomonas aeruginosa
  6x3b-assembly1_B  TM=8.896E-01  e=2.862E-24  Pseudomonas aeruginosa
  6x3b-assembly2_C  TM=8.896E-01  e=4.163E-23  Pseudomonas aeruginosa